Protein AF-A0A6C0EP85-F1 (afdb_monomer)

Solvent-accessible surface area (backbone atoms only — not comparable to full-atom values): 45108 Å² total; per-residue (Å²): 141,90,82,89,80,59,70,70,48,57,76,91,61,83,88,61,62,72,44,67,35,49,30,36,39,39,31,33,67,83,31,61,68,46,63,58,61,61,74,39,41,25,88,45,32,44,46,35,36,37,41,34,80,17,47,65,62,60,53,50,54,56,43,65,71,42,38,72,52,35,51,36,41,37,42,38,39,61,58,62,75,88,45,61,53,69,29,51,68,65,36,37,45,49,55,87,80,69,53,91,82,62,45,77,45,42,49,50,51,54,47,50,34,67,54,25,60,34,51,34,36,35,44,50,28,42,38,40,63,75,24,73,54,52,45,48,52,52,49,51,52,28,74,76,68,69,30,44,59,31,33,14,69,49,53,35,39,26,47,62,59,69,15,70,29,48,17,68,67,61,77,42,65,48,53,78,73,42,29,69,71,71,65,53,73,50,80,61,51,48,66,66,74,80,80,67,70,69,45,56,49,62,103,80,68,66,73,31,68,67,50,40,29,44,63,78,88,71,97,82,86,78,89,88,77,97,75,100,79,81,88,64,78,49,67,69,57,55,49,50,44,72,73,63,37,40,46,46,24,44,19,25,14,58,39,36,37,40,36,38,26,31,38,94,81,80,48,44,33,47,39,41,52,71,55,60,94,85,68,46,59,83,24,24,54,78,44,60,72,93,84,70,82,76,94,63,81,70,71,54,79,47,51,64,85,77,45,101,47,47,85,68,71,95,48,55,75,60,43,52,36,17,22,57,48,25,37,36,34,42,26,74,80,32,54,42,32,32,29,2,40,23,43,32,57,21,41,89,53,90,63,48,31,40,39,49,35,78,47,72,61,54,57,59,58,90,70,48,36,49,78,48,69,30,30,19,48,42,23,35,39,36,36,23,36,29,93,88,67,56,58,50,46,32,17,24,4,52,26,49,28,4,35,36,15,55,65,49,8,69,57,25,52,73,67,76,51,66,35,57,40,34,38,58,37,50,60,83,74,51,64,88,71,43,41,70,75,48,70,33,30,15,32,33,92,48,94,60,31,22,21,30,39,33,41,27,34,36,87,88,69,51,48,48,44,32,23,19,3,36,12,76,38,4,32,45,18,54,74,52,64,50,56,32,32,49,50,37,73,28,65,70,64,88,99,58,38,69,64,50,67,27,27,15,28,37,25,29,41,35,36,27,72,87,34,51,43,29,19,17,4,48,35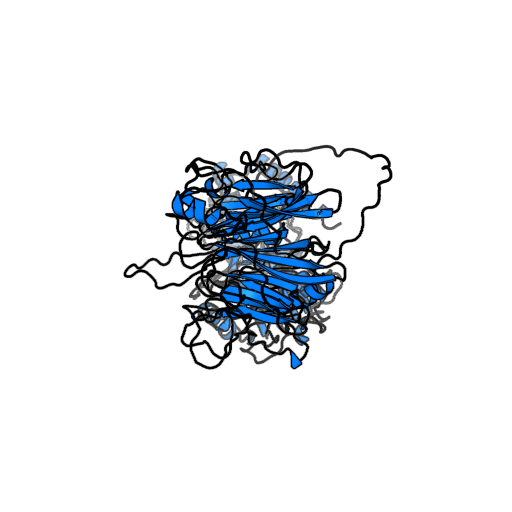,75,44,37,31,40,25,50,95,73,77,54,99,82,32,46,29,28,39,64,37,69,30,69,80,69,59,52,96,74,73,39,32,46,75,46,73,47,24,22,45,49,32,26,41,35,34,25,76,77,34,51,41,33,40,23,39,67,60,94,67,91,72,79,79,95,83,75,58,63,43,77,52,72,50,81,53,61,59,60,38,61,57,33,71,82,52,51,33,24,55,71,77,84,69,89,33,58,58,49,48,41,74,87,88,79,94,77,81,91,82,84,90,82,88,88,84,88,89,83,86,86,84,85,88,89,85,82,86,87,88,90,87,90,82,86,84,80,47,31,28,45,68,75,41,41,30,52,33,74,91,43,79,40,34,54,79,71,60,48,43,93,79,41,28,48,90,88,36,65,31,61,27,68,47,80,45,80,39,86,64,54,60,28,33,32,40,27,55,44,53,82,38,90,58,20,24,63,46,69,44,57,29,35,51,70,25,36,35,55,54,99,91,43,76,39,38,38,53,78,49,49,42,82,42,92,48,19,39,82,37,81,45,88,58,55,46,31,33,37,48,27,35,88,59,67,48,75,46,38,43,44,68,34,44,26,60,38,36,50,48,86,37,76,66,44,48,49,28,63,74,48,80,45,47,88,57,68,70,55,55,53,49,49,50,51,51,51,56,50,56,50,57,59,55,66,65,73,80,114

Foldseek 3Di:
DDDDDDQKDWDPCPPPAAQQAQEEEEAEPPQPPCVLLRVFWDSRYTYIYDYLAYALLRVLVVDVVRYQAHAEYEYFDADPDLDFDRHHPRRGCFDAPADPVTDPNLLSVLLVCQRRVYQEYEYQAAQLVVHPRSVVSLVCSCVSRVHQYFAYRGHDFAVLQVHDCARVSVRDRCDVVTGPDPSNQDPRGHDPDDDDDEAWDDQPPQFEDEAEFEDDDDPDPDDDDDDPADDDDPVVVVCVCVVFKHFRYKYHYHFKIKTWIAGPVLWIKIKMWGPDPPPQCQQLQRQDDPPDDDPGRDIDIDGLQDDPQDPDDPFRFSYKYDAHFKIWTATPQQWIWIWGQVLQLLDPDRRTRNGTYTRPQAAPDPQWGFDDWEYYNSKIKTWTAGPVGAIWIKMFGFQCLLQRQQLCNVVCVVVVDTGSHIHTHDCVVPDPQKGWDDKYKEAAPDRRQIKMKTWIAGPVRAIWIKIFTAFQQQQRQQLDHGGHNHIGTHDDPPPWGFPDKEYAHFKIWTATPLQWIWIFGQCPQLQQQPPDQDPSSGGNHTHTHDDPCVVVVFGWDDWYYHHFKIWTATLQFWIWIAGHDSPPPPDDDGSIDTFDARGSSLSVVQVVRAYADDGDDGYYGDGHDDDDDDDDDDDDDDDDDDDDDDDDDDDDDDDDADDWKWFFFQFWWQWPVGTDTLVPDDQVPTHFPPFGFQAKDKAFDPDQKWKWQAACRQHHVVQVGITTIHQQWWWDHPHDTDGLSSCASVDPRIHMDGDPRGMTIFIDTPAWDWTAISNITTTGTHCPHPRNVVCVVVSNDDDPVVRVVSVVVVVVVVVVVVVVVD

InterPro domains:
  IPR000408 Regulator of chromosome condensation, RCC1 [PF00415] (464-511)
  IPR000408 Regulator of chromosome condensation, RCC1 [PS50012] (334-386)
  IPR000408 Regulator of chromosome condensation, RCC1 [PS50012] (463-514)
  IPR009091 Regulator of chromosome condensation 1/beta-lactamase-inhibitor protein II [G3DSA:2.130.10.30] (153-442)
  IPR009091 Regulator of chromosome condensation 1/beta-lactamase-inhibitor protein II [G3DSA:2.130.10.30] (443-606)
  IPR009091 Regulator of chromosome condensation 1/beta-lactamase-inhibitor protein II [SSF50985] (238-583)
  IPR025592 Domain of unknown function DUF4347 [PF14252] (24-190)
  IPR051553 Ran GTPase-activating [PTHR45982] (320-583)

Secondary structure (DSSP, 8-state):
---S----B----TTPPTT--SEEEEEETTSTTTHHHHHHB-TTEEEEEE-TTS-HHHHHHHHHHH-S--SEEEEE----TTSPPEEGGGEESS-TT--SSPPHHHHHHHHHHHHHT--EEEEE-TTGGGSHHHHHHHHHHHHHH--EEE--SS--S-GGGT--SEETTTTEE-HHHHBSS-GGG-TT-S---SS-------TT--------------S-SS-S-------PPPHHHHHHHHHHEEEEEEEE-SSEEEEEEEETTS-EEEEEEES-TTTSGGGTTT---TT---SS---EEEETTT-TTBS--SS-EEEEEE-SSEEEEEETTSPEEEEE-TTTTT-SSSS-EEEEEE---BTBPTTEEEEEEEE-SSEEEEEEEETTS-EEEEEEE--TT-TT-SS-HHHHHHHT--EEEEEE---TTS-TT-EEEEEEEE--SSTT--EEEEEEE-TTS-EEEEEEE--TTSTT-BS--S-EEEEEEEPPPTT--EEEEEE-SSEEEEEETTS-EEEEEE-TTSTT--S---TTSEEEEEEEPP-SSGGGT--EEEEEE-SSEEEEEETTS-EEEEE--SSS--SSS-SSEEPP-S-SHHHHHHHHHT-----SSS--------PPP--------------PPPP----------PPPP-EETTPEEEETTEEEEGGG--TTT-EETTEEEEEEEEEE---SEEEEE-TTSSBTTBSSS-EEE-TT-EEEETTEEEETTTTTTSSTTEEEEE----EEEEEEESS--EEEETTEEEEPBPTTSHHHHHHHHTTT---HHHHHHHHHHHHHHHHHHTTT--

Radius of gyration: 35.38 Å; Cα contacts (8 Å, |Δi|>4): 1883; chains: 1; bounding box: 81×69×108 Å

pLDDT: mean 70.46, std 23.24, range [20.88, 97.44]

Mean predicted aligned error: 21.14 Å

Sequence (822 aa):
MATSGFTLIYPNITGKEKNSFENILLIDSSVPNYQTFVDSVNDKTLPIVYSSSSTKNDLFFLLINNFTIIKRIAFCFVSEGSTPNVFLNNRPFFINNESIPYSENLKFILNIILRFKVTNIDYLECDSLNYSNWVNYYNILAKSTGVKIGASNNKTGNVKYGGDWVMESTDENIEPIYFTKSIETYSNLLDLANGSMVIATTDKGDVVFVEGLAELFSPNFLGGGNTTEYSNFDSVAINDMYRNKTPIYVSCSDEFSIILSKDTNDKYYLYGSGANKLNSDSYGVLGIDDTIVPYSNTFISGDISNNDLISSPSSKPLYVCTGKKFCVILADDGTIYGWGNSQALGNRGSTPIYKIAPVDTTGIAPGYKPIALSCGYNNMIVLAQNASGNRKIYGIGNNYNGQQGNNLGNYYQTVGSINTTFTEMVLSSMDASYVPIYVASGTSGYLGYDFTVIIAQGPTGDKQLYGVGSNIYGQLGNSTSGSSYTLTKIPLPVSKTPFSVSCGQNFTVVLMDDGTIYGTGYANYKSLGISTIPPSGNLSVLTPMVTTNVAQGILPIAITCAKTHTLVLYNNGHVYGTGNNDAELPGETDILKKMDIPDDSYVSKLMDANMYATISGSKLVGVYPGVQPTIVQVPTLPTPPSPPTPPILPTAPTTIITQPSCFPEKTPIMCDQGIIDIDKIDSDIHTINNKPILAVTKSIYELSNLVCIEKDALYKNVPSKNTLMTFEHKVFYKGEMLDAIELVGLNDKIYVKKSKVKFIYNVLLENYSKMVVNNLIVDTLHPESKIAKYYKKNGYKLDKDYQESMLKMARTYYKSVNKITK

Organism: NCBI:txid1070528

Nearest PDB structures (foldseek):
  4d9s-assembly1_A  TM=8.288E-01  e=7.904E-19  Arabidopsis thaliana
  6xzl-assembly1_A  TM=8.230E-01  e=1.543E-18  Arabidopsis thaliana
  8gqe-assembly1_B  TM=8.304E-01  e=6.955E-18  Arabidopsis thaliana
  6xzn-assembly1_A  TM=8.276E-01  e=7.353E-18  Arabidopsis thaliana
  7q40-assembly1_A  TM=8.265E-01  e=1.389E-15  Homo sapiens

Structure (mmCIF, N/CA/C/O backbone):
data_AF-A0A6C0EP85-F1
#
_entry.id   AF-A0A6C0EP85-F1
#
loop_
_atom_site.group_PDB
_atom_site.id
_atom_site.type_symbol
_atom_site.label_atom_id
_atom_site.label_alt_id
_atom_site.label_comp_id
_atom_site.label_asym_id
_atom_site.label_entity_id
_atom_site.label_seq_id
_atom_site.pdbx_PDB_ins_code
_atom_site.Cartn_x
_atom_site.Cartn_y
_atom_site.Cartn_z
_atom_site.occupancy
_atom_site.B_iso_or_equiv
_atom_site.auth_seq_id
_atom_site.auth_comp_id
_atom_site.auth_asym_id
_atom_site.auth_atom_id
_atom_site.pdbx_PDB_model_num
ATOM 1 N N . MET A 1 1 ? -12.197 24.983 12.763 1.00 25.36 1 MET A N 1
ATOM 2 C CA . MET A 1 1 ? -12.932 24.735 14.026 1.00 25.36 1 MET A CA 1
ATOM 3 C C . MET A 1 1 ? -12.136 23.720 14.829 1.00 25.36 1 MET A C 1
ATOM 5 O O . MET A 1 1 ? -11.749 22.750 14.200 1.00 25.36 1 MET A O 1
ATOM 9 N N . ALA A 1 2 ? -11.879 23.946 16.127 1.00 25.55 2 ALA A N 1
ATOM 10 C CA . ALA A 1 2 ? -11.616 22.932 17.174 1.00 25.55 2 ALA A CA 1
ATOM 11 C C . ALA A 1 2 ? -10.858 23.544 18.369 1.00 25.55 2 ALA A C 1
ATOM 13 O O . ALA A 1 2 ? -9.776 24.092 18.185 1.00 25.55 2 ALA A O 1
ATOM 14 N N . THR A 1 3 ? -11.368 23.342 19.587 1.00 25.06 3 THR A N 1
ATOM 15 C CA . THR A 1 3 ? -10.554 23.204 20.809 1.00 25.06 3 THR A CA 1
ATOM 16 C C . THR A 1 3 ? -11.251 22.248 21.785 1.00 25.06 3 THR A C 1
ATOM 18 O O . THR A 1 3 ? -12.307 22.561 22.322 1.00 25.06 3 THR A O 1
ATOM 21 N N . SER A 1 4 ? -10.627 21.082 21.990 1.00 33.78 4 SER A N 1
ATOM 22 C CA . SER A 1 4 ? -10.711 20.170 23.152 1.00 33.78 4 SER A CA 1
ATOM 23 C C . SER A 1 4 ? -12.061 19.937 23.863 1.00 33.78 4 SER A C 1
ATOM 25 O O . SER A 1 4 ? -12.480 20.746 24.693 1.00 33.78 4 SER A O 1
ATOM 27 N N . GLY A 1 5 ? -12.618 18.732 23.685 1.00 34.16 5 GLY A N 1
ATOM 28 C CA . GLY A 1 5 ? -13.667 18.154 24.539 1.00 34.16 5 GLY A CA 1
ATOM 29 C C . GLY A 1 5 ? -14.706 17.371 23.737 1.00 34.16 5 GLY A C 1
ATOM 30 O O . GLY A 1 5 ? -15.761 17.915 23.426 1.00 34.16 5 GLY A O 1
ATOM 31 N N . PHE A 1 6 ? -14.416 16.115 23.373 1.00 43.38 6 PHE A N 1
ATOM 32 C CA . PHE A 1 6 ? -15.341 15.300 22.577 1.00 43.38 6 PHE A CA 1
ATOM 33 C C . PHE A 1 6 ? -16.490 14.734 23.426 1.00 43.38 6 PHE A C 1
ATOM 35 O O . PHE A 1 6 ? -16.401 13.648 24.007 1.00 43.38 6 PHE A O 1
ATOM 42 N N . THR A 1 7 ? -17.596 15.479 23.440 1.00 69.81 7 THR A N 1
ATOM 43 C CA . THR A 1 7 ? -18.938 14.964 23.743 1.00 69.81 7 THR A CA 1
ATOM 44 C C . THR A 1 7 ? -19.245 13.754 22.857 1.00 69.81 7 THR A C 1
ATOM 46 O O . THR A 1 7 ? -18.857 13.738 21.689 1.00 69.81 7 THR A O 1
ATOM 49 N N . LEU A 1 8 ? -19.978 12.769 23.386 1.00 84.00 8 LEU A N 1
ATOM 50 C CA . LEU A 1 8 ? -20.530 11.673 22.582 1.00 84.00 8 LEU A CA 1
ATOM 51 C C . LEU A 1 8 ? -21.348 12.220 21.405 1.00 84.00 8 LEU A C 1
ATOM 53 O O . LEU A 1 8 ? -22.167 13.122 21.596 1.00 84.00 8 LEU A O 1
ATOM 57 N N . ILE A 1 9 ? -21.165 11.645 20.218 1.00 89.81 9 ILE A N 1
ATOM 58 C CA . ILE A 1 9 ? -21.900 12.028 19.008 1.00 89.81 9 ILE A CA 1
ATOM 59 C C . ILE A 1 9 ? -22.955 10.955 18.736 1.00 89.81 9 ILE A C 1
ATOM 61 O O . ILE A 1 9 ? -22.636 9.785 18.560 1.00 89.81 9 ILE A O 1
ATOM 65 N N . TYR A 1 10 ? -24.221 11.351 18.730 1.00 91.31 10 TYR A N 1
ATOM 66 C CA . TYR A 1 10 ? -25.376 10.482 18.505 1.00 91.31 10 TYR A CA 1
ATOM 67 C C . TYR A 1 10 ? -26.504 11.310 17.863 1.00 91.31 10 TYR A C 1
ATOM 69 O O . TYR A 1 10 ? -26.512 12.539 18.010 1.00 91.31 10 TYR A O 1
ATOM 77 N N . PRO A 1 11 ? -27.448 10.691 17.130 1.00 85.88 11 PRO A N 1
ATOM 78 C CA . PRO A 1 11 ? -28.537 11.418 16.481 1.00 85.88 11 PRO A CA 1
ATOM 79 C C . PRO A 1 11 ? -29.429 12.150 17.493 1.00 85.88 11 PRO A C 1
ATOM 81 O O . PRO A 1 11 ? -29.532 11.772 18.662 1.00 85.88 11 PRO A O 1
ATOM 84 N N . ASN A 1 12 ? -30.126 13.199 17.046 1.00 83.12 12 ASN A N 1
ATOM 85 C CA . ASN A 1 12 ? -31.038 13.942 17.914 1.00 83.12 12 ASN A CA 1
ATOM 86 C C . ASN A 1 12 ? -32.273 13.095 18.276 1.00 83.12 12 ASN A C 1
ATOM 88 O O . ASN A 1 12 ? -33.225 12.990 17.505 1.00 83.12 12 ASN A O 1
ATOM 92 N N . ILE A 1 13 ? -32.261 12.537 19.485 1.00 83.25 13 ILE A N 1
ATOM 93 C CA . ILE A 1 13 ? -33.336 11.718 20.066 1.00 83.25 13 ILE A CA 1
ATOM 94 C C . ILE A 1 13 ? -34.341 12.528 20.911 1.00 83.25 13 ILE A C 1
ATOM 96 O O . ILE A 1 13 ? -35.157 11.956 21.633 1.00 83.25 13 ILE A O 1
ATOM 100 N N . THR A 1 14 ? -34.316 13.865 20.842 1.00 76.62 14 THR A N 1
ATOM 101 C CA . THR A 1 14 ? -35.234 14.721 21.615 1.00 76.62 14 THR A CA 1
ATOM 102 C C . THR A 1 14 ? -36.693 14.431 21.256 1.00 76.62 14 THR A C 1
ATOM 104 O O . THR A 1 14 ? -37.098 14.576 20.106 1.00 76.62 14 THR A O 1
ATOM 107 N N . GLY A 1 15 ? -37.499 14.054 22.253 1.00 71.31 15 GLY A N 1
ATOM 108 C CA . GLY A 1 15 ? -38.920 13.733 22.070 1.00 71.31 15 GLY A CA 1
ATOM 109 C C . GLY A 1 15 ? -39.212 12.284 21.662 1.00 71.31 15 GLY A C 1
ATOM 110 O O . GLY A 1 15 ? -40.381 11.932 21.533 1.00 71.31 15 GLY A O 1
ATOM 111 N N . LYS A 1 16 ? -38.193 11.429 21.501 1.00 76.75 16 LYS A N 1
ATOM 112 C CA . LYS A 1 16 ? -38.385 9.975 21.402 1.00 76.75 16 LYS A CA 1
ATOM 113 C C . LYS A 1 16 ? -38.795 9.394 22.762 1.00 76.75 16 LYS A C 1
ATOM 115 O O . LYS A 1 16 ? -38.355 9.866 23.810 1.00 76.75 16 LYS A O 1
ATOM 120 N N . GLU A 1 17 ? -39.618 8.348 22.744 1.00 82.00 17 GLU A N 1
ATOM 121 C CA . GLU A 1 17 ? -39.976 7.607 23.957 1.00 82.00 17 GLU A CA 1
ATOM 122 C C . GLU A 1 17 ? -38.816 6.739 24.470 1.00 82.00 17 GLU A C 1
ATOM 124 O O . GLU A 1 17 ? -37.861 6.423 23.753 1.00 82.00 17 GLU A O 1
ATOM 129 N N . LYS A 1 18 ? -38.904 6.341 25.741 1.00 82.94 18 LYS A N 1
ATOM 130 C CA . LYS A 1 18 ? -37.888 5.523 26.405 1.00 82.94 18 LYS A CA 1
ATOM 131 C C . LYS A 1 18 ? -37.931 4.078 25.892 1.00 82.94 18 LYS A C 1
ATOM 133 O O . LYS A 1 18 ? -38.996 3.471 25.869 1.00 82.94 18 LYS A O 1
ATOM 138 N N . ASN A 1 19 ? -36.770 3.511 25.559 1.00 84.50 19 ASN A N 1
ATOM 139 C CA . ASN A 1 19 ? -36.604 2.252 24.813 1.00 84.50 19 ASN A CA 1
ATOM 140 C C . ASN A 1 19 ? -37.157 2.305 23.373 1.00 84.50 19 ASN A C 1
ATOM 142 O O . ASN A 1 19 ? -37.608 1.296 22.841 1.00 84.50 19 ASN A O 1
ATOM 146 N N . SER A 1 20 ? -37.109 3.473 22.724 1.00 85.06 20 SER A N 1
ATOM 147 C CA . SER A 1 20 ? -37.407 3.612 21.286 1.00 85.06 20 SER A CA 1
ATOM 148 C C . SER A 1 20 ? -36.400 2.907 20.363 1.00 85.06 20 SER A C 1
ATOM 150 O O . SER A 1 20 ? -36.667 2.784 19.172 1.00 85.06 20 SER A O 1
ATOM 152 N N . PHE A 1 21 ? -35.284 2.425 20.915 1.00 92.12 21 PHE A N 1
ATOM 153 C CA . PHE A 1 21 ? -34.298 1.562 20.267 1.00 92.12 21 PHE A CA 1
ATOM 154 C C . PHE A 1 21 ? -34.152 0.273 21.096 1.00 92.12 21 PHE A C 1
ATOM 156 O O . PHE A 1 21 ? -34.222 0.321 22.327 1.00 92.12 21 PHE A O 1
ATOM 163 N N . GLU A 1 22 ? -33.941 -0.872 20.442 1.00 93.62 22 GLU A N 1
ATOM 164 C CA . GLU A 1 22 ? -33.653 -2.161 21.101 1.00 93.62 22 GLU A CA 1
ATOM 165 C C . GLU A 1 22 ? -32.146 -2.344 21.351 1.00 93.62 22 GLU A C 1
ATOM 167 O O . GLU A 1 22 ? -31.746 -2.920 22.368 1.00 93.62 22 GLU A O 1
ATOM 172 N N . ASN A 1 23 ? -31.324 -1.852 20.421 1.00 96.38 23 ASN A N 1
ATOM 173 C CA . ASN A 1 23 ? -29.892 -2.113 20.333 1.00 96.38 23 ASN A CA 1
ATOM 174 C C . ASN A 1 23 ? -29.080 -0.812 20.415 1.00 96.38 23 ASN A C 1
ATOM 176 O O . ASN A 1 23 ? -29.574 0.273 20.096 1.00 96.38 23 ASN A O 1
ATOM 180 N N . ILE A 1 24 ? -27.805 -0.932 20.777 1.00 96.94 24 ILE A N 1
ATOM 181 C CA . ILE A 1 24 ? -26.834 0.166 20.761 1.00 96.94 24 ILE A CA 1
ATOM 182 C C . ILE A 1 24 ? -25.591 -0.269 19.994 1.00 96.94 24 ILE A C 1
ATOM 184 O O . ILE A 1 24 ? -25.107 -1.382 20.184 1.00 96.94 24 ILE A O 1
ATOM 188 N N . LEU A 1 25 ? -25.062 0.630 19.170 1.00 96.25 25 LEU A N 1
ATOM 189 C CA . LEU A 1 25 ? -23.788 0.469 18.479 1.00 96.25 25 LEU A CA 1
ATOM 190 C C . LEU A 1 25 ? -22.828 1.560 18.974 1.00 96.25 25 LEU A C 1
ATOM 192 O O . LEU A 1 25 ? -22.975 2.732 18.625 1.00 96.25 25 LEU A O 1
ATOM 196 N N . LEU A 1 26 ? -21.885 1.181 19.839 1.00 96.12 26 LEU A N 1
ATOM 197 C CA . LEU A 1 26 ? -20.833 2.055 20.359 1.00 96.12 26 LEU A CA 1
ATOM 198 C C . LEU A 1 26 ? -19.651 2.030 19.392 1.00 96.12 26 LEU A C 1
ATOM 200 O O . LEU A 1 26 ? -19.044 0.979 19.208 1.00 96.12 26 LEU A O 1
ATOM 204 N N . ILE A 1 27 ? -19.322 3.169 18.788 1.00 93.31 27 ILE A N 1
ATOM 205 C CA . ILE A 1 27 ? -18.309 3.261 17.731 1.00 93.31 27 ILE A CA 1
ATOM 206 C C . ILE A 1 27 ? -17.158 4.140 18.213 1.00 93.31 27 ILE A C 1
ATOM 208 O O . ILE A 1 27 ? -17.381 5.280 18.619 1.00 93.31 27 ILE A O 1
ATOM 212 N N . ASP A 1 28 ? -15.928 3.643 18.160 1.00 89.88 28 ASP A N 1
ATOM 213 C CA . ASP A 1 28 ? -14.761 4.469 18.438 1.00 89.88 28 ASP A CA 1
ATOM 214 C C . ASP A 1 28 ? -14.518 5.451 17.284 1.00 89.88 28 ASP A C 1
ATOM 216 O O . ASP A 1 28 ? -14.450 5.070 16.118 1.00 89.88 28 ASP A O 1
ATOM 220 N N . SER A 1 29 ? -14.342 6.728 17.606 1.00 88.38 29 SER A N 1
ATOM 221 C CA . SER A 1 29 ? -13.991 7.797 16.663 1.00 88.38 29 SER A CA 1
ATOM 222 C C . SER A 1 29 ? -12.677 7.567 15.900 1.00 88.38 29 SER A C 1
ATOM 224 O O . SER A 1 29 ? -12.430 8.244 14.902 1.00 88.38 29 SER A O 1
ATOM 226 N N . SER A 1 30 ? -11.829 6.642 16.367 1.00 81.12 30 SER A N 1
ATOM 227 C CA . SER A 1 30 ? -10.623 6.186 15.667 1.00 81.12 30 SER A CA 1
ATOM 228 C C . SER A 1 30 ? -10.902 5.206 14.521 1.00 81.12 30 SER A C 1
ATOM 230 O O . SER A 1 30 ? -10.032 5.043 13.664 1.00 81.12 30 SER A O 1
ATOM 232 N N . VAL A 1 31 ? -12.095 4.597 14.457 1.00 75.69 31 VAL A N 1
ATOM 233 C CA . VAL A 1 31 ? -12.501 3.710 13.357 1.00 75.69 31 VAL A CA 1
ATOM 234 C C . VAL A 1 31 ? -12.531 4.506 12.043 1.00 75.69 31 VAL A C 1
ATOM 236 O O . VAL A 1 31 ? -13.262 5.502 11.946 1.00 75.69 31 VAL A O 1
ATOM 239 N N . PRO A 1 32 ? -11.768 4.092 11.011 1.00 67.19 32 PRO A N 1
ATOM 240 C CA . PRO A 1 32 ? -11.811 4.728 9.701 1.00 67.19 32 PRO A CA 1
ATOM 241 C C . PRO A 1 32 ? -13.241 4.770 9.154 1.00 67.19 32 PRO A C 1
ATOM 243 O O . PRO A 1 32 ? -13.968 3.784 9.210 1.00 67.19 32 PRO A O 1
ATOM 246 N N . ASN A 1 33 ? -13.655 5.923 8.623 1.00 72.69 33 ASN A N 1
ATOM 247 C CA . ASN A 1 33 ? -15.000 6.132 8.077 1.00 72.69 33 ASN A CA 1
ATOM 248 C C . ASN A 1 33 ? -16.154 5.767 9.042 1.00 72.69 33 ASN A C 1
ATOM 250 O O . ASN A 1 33 ? -17.223 5.378 8.577 1.00 72.69 33 ASN A O 1
ATOM 254 N N . TYR A 1 34 ? -15.998 5.932 10.367 1.00 80.88 34 TYR A N 1
ATOM 255 C CA . TYR A 1 34 ? -17.031 5.575 11.360 1.00 80.88 34 TYR A CA 1
ATOM 256 C C . TYR A 1 34 ? -18.445 6.104 11.043 1.00 80.88 34 TYR A C 1
ATOM 258 O O . TYR A 1 34 ? -19.436 5.482 11.424 1.00 80.88 34 TYR A O 1
ATOM 266 N N . GLN A 1 35 ? -18.560 7.232 10.330 1.00 83.31 35 GLN A N 1
ATOM 267 C CA . GLN A 1 35 ? -19.838 7.801 9.895 1.00 83.31 35 GLN A CA 1
ATOM 268 C C . GLN A 1 35 ? -20.669 6.802 9.068 1.00 83.31 35 GLN A C 1
ATOM 270 O O . GLN A 1 35 ? -21.885 6.772 9.190 1.00 83.31 35 GLN A O 1
ATOM 275 N N . THR A 1 36 ? -20.027 5.907 8.315 1.00 80.31 36 THR A N 1
ATOM 276 C CA . THR A 1 36 ? -20.693 4.819 7.591 1.00 80.31 36 THR A CA 1
ATOM 277 C C . THR A 1 36 ? -21.486 3.892 8.511 1.00 80.31 36 THR A C 1
ATOM 279 O O . THR A 1 36 ? -22.608 3.518 8.174 1.00 80.31 36 THR A O 1
ATOM 282 N N . PHE A 1 37 ? -20.952 3.539 9.684 1.00 84.00 37 PHE A N 1
ATOM 283 C CA . PHE A 1 37 ? -21.700 2.767 10.680 1.00 84.00 37 PHE A CA 1
ATOM 284 C C . PHE A 1 37 ? -22.894 3.562 11.211 1.00 84.00 37 PHE A C 1
ATOM 286 O O . PHE A 1 37 ? -23.972 3.003 11.372 1.00 84.00 37 PHE A O 1
ATOM 293 N N . VAL A 1 38 ? -22.713 4.866 11.455 1.00 89.19 38 VAL A N 1
ATOM 294 C CA . VAL A 1 38 ? -23.777 5.768 11.930 1.00 89.19 38 VAL A CA 1
ATOM 295 C C . VAL A 1 38 ? -24.911 5.892 10.907 1.00 89.19 38 VAL A C 1
ATOM 297 O O . VAL A 1 38 ? -26.071 5.927 11.304 1.00 89.19 38 VAL A O 1
ATOM 300 N N . ASP A 1 39 ? -24.592 5.925 9.613 1.00 87.19 39 ASP A N 1
ATOM 301 C CA . ASP A 1 39 ? -25.563 6.127 8.530 1.00 87.19 39 ASP A CA 1
ATOM 302 C C . ASP A 1 39 ? -26.289 4.834 8.108 1.00 87.19 39 ASP A C 1
ATOM 304 O O . ASP A 1 39 ? -27.361 4.898 7.507 1.00 87.19 39 ASP A O 1
ATOM 308 N N . SER A 1 40 ? -25.724 3.658 8.412 1.00 87.38 40 SER A N 1
ATOM 309 C CA . SER A 1 40 ? -26.242 2.345 7.979 1.00 87.38 40 SER A CA 1
ATOM 310 C C . SER A 1 40 ? -27.051 1.587 9.037 1.00 87.38 40 SER A C 1
ATOM 312 O O . SER A 1 40 ? -27.644 0.549 8.718 1.00 87.38 40 SER A O 1
ATOM 314 N N . VAL A 1 41 ? -27.107 2.080 10.283 1.00 91.56 41 VAL A N 1
ATOM 315 C CA . VAL A 1 41 ? -27.911 1.464 11.354 1.00 91.56 41 VAL A CA 1
ATOM 316 C C . VAL A 1 41 ? -29.379 1.297 10.961 1.00 91.56 41 VAL A C 1
ATOM 318 O O . VAL A 1 41 ? -29.967 2.135 10.276 1.00 91.56 41 VAL A O 1
ATOM 321 N N . ASN A 1 42 ? -30.003 0.231 11.455 1.00 91.62 42 ASN A N 1
ATOM 322 C CA . ASN A 1 42 ? -31.452 0.084 11.397 1.00 91.62 42 ASN A CA 1
ATOM 323 C C . ASN A 1 42 ? -32.173 0.962 12.430 1.00 91.62 42 ASN A C 1
ATOM 325 O O . ASN A 1 42 ? -31.598 1.455 13.399 1.00 91.62 42 ASN A O 1
ATOM 329 N N . ASP A 1 43 ? -33.478 1.128 12.224 1.00 91.38 43 ASP A N 1
ATOM 330 C CA . ASP A 1 43 ? -34.385 1.927 13.053 1.00 91.38 43 ASP A CA 1
ATOM 331 C C . ASP A 1 43 ? -34.447 1.483 14.526 1.00 91.38 43 ASP A C 1
ATOM 333 O O . ASP A 1 43 ? -34.853 2.260 15.393 1.00 91.38 43 ASP A O 1
ATOM 337 N N . LYS A 1 44 ? -34.007 0.254 14.817 1.00 93.62 44 LYS A N 1
ATOM 338 C CA . LYS A 1 44 ? -33.921 -0.337 16.157 1.00 93.62 44 LYS A CA 1
ATOM 339 C C . LYS A 1 44 ? -32.587 -0.106 16.863 1.00 93.62 44 LYS A C 1
ATOM 341 O O . LYS A 1 44 ? -32.484 -0.449 18.043 1.00 93.62 44 LYS A O 1
ATOM 346 N N . THR A 1 45 ? -31.588 0.453 16.186 1.00 95.31 45 THR A N 1
ATOM 347 C CA . THR A 1 45 ? -30.221 0.595 16.698 1.00 95.31 45 THR A CA 1
ATOM 348 C C . THR A 1 45 ? -29.864 2.064 16.897 1.00 95.31 45 THR A C 1
ATOM 350 O O . THR A 1 45 ? -29.982 2.872 15.982 1.00 95.31 45 THR A O 1
ATOM 353 N N . LEU A 1 46 ? -29.403 2.420 18.100 1.00 95.88 46 LEU A N 1
ATOM 354 C CA . LEU A 1 46 ? -28.867 3.750 18.391 1.00 95.88 46 LEU A CA 1
ATOM 355 C C . LEU A 1 46 ? -27.337 3.759 18.196 1.00 95.88 46 LEU A C 1
ATOM 357 O O . LEU A 1 46 ? -26.635 3.152 19.012 1.00 95.88 46 LEU A O 1
ATOM 361 N N . PRO A 1 47 ? -26.796 4.448 17.174 1.00 96.06 47 PRO A N 1
ATOM 362 C CA . PRO A 1 47 ? -25.363 4.651 17.031 1.00 96.06 47 PRO A CA 1
ATOM 363 C C . PRO A 1 47 ? -24.894 5.747 17.991 1.00 96.06 47 PRO A C 1
ATOM 365 O O . PRO A 1 47 ? -25.516 6.808 18.106 1.00 96.06 47 PRO A O 1
ATOM 368 N N . ILE A 1 48 ? -23.784 5.494 18.679 1.00 96.06 48 ILE A N 1
ATOM 369 C CA . ILE A 1 48 ? -23.137 6.445 19.583 1.00 96.06 48 ILE A CA 1
ATOM 370 C C . ILE A 1 48 ? -21.635 6.390 19.311 1.00 96.06 48 ILE A C 1
ATOM 372 O O . ILE A 1 48 ? -20.971 5.409 19.647 1.00 96.06 48 ILE A O 1
ATOM 376 N N . VAL A 1 49 ? -21.091 7.455 18.732 1.00 94.81 49 VAL A N 1
ATOM 377 C CA . VAL A 1 49 ? -19.649 7.605 18.538 1.00 94.81 49 VAL A CA 1
ATOM 378 C C . VAL A 1 49 ? -19.034 8.177 19.813 1.00 94.81 49 VAL A C 1
ATOM 380 O O . VAL A 1 49 ? -19.495 9.197 20.340 1.00 94.81 49 VAL A O 1
ATOM 383 N N . TYR A 1 50 ? -17.988 7.523 20.307 1.00 92.38 50 TYR A N 1
ATOM 384 C CA . TYR A 1 50 ? -17.208 7.941 21.467 1.00 92.38 50 TYR A CA 1
ATOM 385 C C . TYR A 1 50 ? -15.735 8.132 21.085 1.00 92.38 50 TYR A C 1
ATOM 387 O O . TYR A 1 50 ? -15.287 7.695 20.033 1.00 92.38 50 TYR A O 1
ATOM 395 N N . SER A 1 51 ? -14.963 8.778 21.952 1.00 88.81 51 SER A N 1
ATOM 396 C CA . SER A 1 51 ? -13.496 8.781 21.884 1.00 88.81 51 SER A CA 1
ATOM 397 C C . SER A 1 51 ? -12.924 8.317 23.219 1.00 88.81 51 SER A C 1
ATOM 399 O O . SER A 1 51 ? -13.628 8.366 24.232 1.00 88.81 51 SER A O 1
ATOM 401 N N . SER A 1 52 ? -11.635 7.981 23.277 1.00 82.62 52 SER A N 1
ATOM 402 C CA . SER A 1 52 ? -10.942 7.752 24.555 1.00 82.62 52 SER A CA 1
ATOM 403 C C . SER A 1 52 ? -11.104 8.922 25.543 1.00 82.62 52 SER A C 1
ATOM 405 O O . SER A 1 52 ? -11.127 8.718 26.755 1.00 82.62 52 SER A O 1
ATOM 407 N N . SER A 1 53 ? -11.285 10.154 25.048 1.00 83.19 53 SER A N 1
ATOM 408 C CA . SER A 1 53 ? -11.516 11.349 25.874 1.00 83.19 53 SER A CA 1
ATOM 409 C C . SER A 1 53 ? -12.956 11.523 26.384 1.00 83.19 53 SER A C 1
ATOM 411 O O . SER A 1 53 ? -13.184 12.342 27.276 1.00 83.19 53 SER A O 1
ATOM 413 N N . SER A 1 54 ? -13.922 10.772 25.849 1.00 86.06 54 SER A N 1
ATOM 414 C CA . SER A 1 54 ? -15.324 10.804 26.284 1.00 86.06 54 SER A CA 1
ATOM 415 C C . SER A 1 54 ? -15.487 10.095 27.636 1.00 86.06 54 SER A C 1
ATOM 417 O O . SER A 1 54 ? -14.714 9.190 27.966 1.00 86.06 54 SER A O 1
ATOM 419 N N . THR A 1 55 ? -16.470 10.499 28.454 1.00 85.00 55 THR A N 1
ATOM 420 C CA . THR A 1 55 ? -16.545 10.015 29.844 1.00 85.00 55 THR A CA 1
ATOM 421 C C . THR A 1 55 ? -17.558 8.891 30.070 1.00 85.00 55 THR A C 1
ATOM 423 O O . THR A 1 55 ? -18.623 8.844 29.449 1.00 85.00 55 THR A O 1
ATOM 426 N N . LYS A 1 56 ? -17.261 8.021 31.050 1.00 84.06 56 LYS A N 1
ATOM 427 C CA . LYS A 1 56 ? -18.215 7.044 31.616 1.00 84.06 56 LYS A CA 1
ATOM 428 C C . LYS A 1 56 ? -19.539 7.707 32.010 1.00 84.06 56 LYS A C 1
ATOM 430 O O . LYS A 1 56 ? -20.608 7.154 31.760 1.00 84.06 56 LYS A O 1
ATOM 435 N N . ASN A 1 57 ? -19.460 8.909 32.587 1.00 78.94 57 ASN A N 1
ATOM 436 C CA . ASN A 1 57 ? -20.618 9.675 33.034 1.00 78.94 57 ASN A CA 1
ATOM 437 C C . ASN A 1 57 ? -21.506 10.069 31.849 1.00 78.94 57 ASN A C 1
ATOM 439 O O . ASN A 1 57 ? -22.702 9.796 31.894 1.00 78.94 57 ASN A O 1
ATOM 443 N N . ASP A 1 58 ? -20.945 10.642 30.780 1.00 81.00 58 ASP A N 1
ATOM 444 C CA . ASP A 1 58 ? -21.715 11.075 29.603 1.00 81.00 58 ASP A CA 1
ATOM 445 C C . ASP A 1 58 ? -22.492 9.914 28.972 1.00 81.00 58 ASP A C 1
ATOM 447 O O . ASP A 1 58 ? -23.689 10.046 28.695 1.00 81.00 58 ASP A O 1
ATOM 451 N N . LEU A 1 59 ? -21.840 8.753 28.814 1.00 87.75 59 LEU A N 1
ATOM 452 C CA . LEU A 1 59 ? -22.498 7.560 28.281 1.00 87.75 59 LEU A CA 1
ATOM 453 C C . LEU A 1 59 ? -23.587 7.081 29.236 1.00 87.75 59 LEU A C 1
ATOM 455 O O . LEU A 1 59 ? -24.724 6.871 28.826 1.00 87.75 59 LEU A O 1
ATOM 459 N N . PHE A 1 60 ? -23.283 6.975 30.526 1.00 84.06 60 PHE A N 1
ATOM 460 C CA . PHE A 1 60 ? -24.261 6.543 31.514 1.00 84.06 60 PHE A CA 1
ATOM 461 C C . PHE A 1 60 ? -25.491 7.467 31.573 1.00 84.06 60 PHE A C 1
ATOM 463 O O . PHE A 1 60 ? -26.617 6.971 31.618 1.00 84.06 60 PHE A O 1
ATOM 470 N N . PHE A 1 61 ? -25.312 8.793 31.496 1.00 79.94 61 PHE A N 1
ATOM 471 C CA . PHE A 1 61 ? -26.413 9.763 3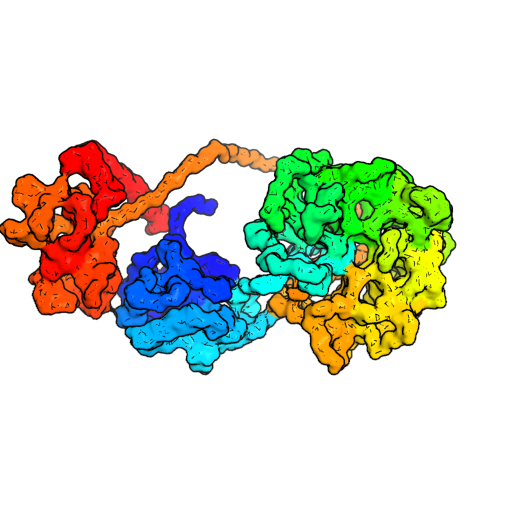1.425 1.00 79.94 61 PHE A CA 1
ATOM 472 C C . PHE A 1 61 ? -27.268 9.588 30.172 1.00 79.94 61 PHE A C 1
ATOM 474 O O . PHE A 1 61 ? -28.498 9.640 30.264 1.00 79.94 61 PHE A O 1
ATOM 481 N N . LEU A 1 62 ? -26.649 9.368 29.013 1.00 85.38 62 LEU A N 1
ATOM 482 C CA . LEU A 1 62 ? -27.367 9.073 27.777 1.00 85.38 62 LEU A CA 1
ATOM 483 C C . LEU A 1 62 ? -28.216 7.800 27.932 1.00 85.38 62 LEU A C 1
ATOM 485 O O . LEU A 1 62 ? -29.407 7.809 27.606 1.00 85.38 62 LEU A O 1
ATOM 489 N N . LEU A 1 63 ? -27.645 6.745 28.518 1.00 87.00 63 LEU A N 1
ATOM 490 C CA . LEU A 1 63 ? -28.319 5.461 28.705 1.00 87.00 63 LEU A CA 1
ATOM 491 C C . LEU A 1 63 ? -29.477 5.529 29.715 1.00 87.00 63 LEU A C 1
ATOM 493 O O . LEU A 1 63 ? -30.594 5.144 29.376 1.00 87.00 63 LEU A O 1
ATOM 497 N N . ILE A 1 64 ? -29.285 6.068 30.928 1.00 82.94 64 ILE A N 1
ATOM 498 C CA . ILE A 1 64 ? -30.354 6.085 31.954 1.00 82.94 64 ILE A CA 1
ATOM 499 C C . ILE A 1 64 ? -31.568 6.925 31.559 1.00 82.94 64 ILE A C 1
ATOM 501 O O . ILE A 1 64 ? -32.674 6.654 32.033 1.00 82.94 64 ILE A O 1
ATOM 505 N N . ASN A 1 65 ? -31.379 7.954 30.729 1.00 81.56 65 ASN A N 1
ATOM 506 C CA . ASN A 1 65 ? -32.471 8.808 30.276 1.00 81.56 65 ASN A CA 1
ATOM 507 C C . ASN A 1 65 ? -33.312 8.099 29.207 1.00 81.56 65 ASN A C 1
ATOM 509 O O . ASN A 1 65 ? -34.539 8.158 29.272 1.00 81.56 65 ASN A O 1
ATOM 513 N N . ASN A 1 66 ? -32.671 7.356 28.300 1.00 84.12 66 ASN A N 1
ATOM 514 C CA . ASN A 1 66 ? -33.312 6.804 27.103 1.00 84.12 66 ASN A CA 1
ATOM 515 C C . ASN A 1 66 ? -33.629 5.302 27.178 1.00 84.12 66 ASN A C 1
ATOM 517 O O . ASN A 1 66 ? -34.457 4.836 26.402 1.00 84.12 66 ASN A O 1
ATOM 521 N N . PHE A 1 67 ? -33.076 4.562 28.144 1.00 86.50 67 PHE A N 1
ATOM 522 C CA . PHE A 1 67 ? -33.274 3.116 28.284 1.00 86.50 67 PHE A CA 1
ATOM 523 C C . PHE A 1 67 ? -33.631 2.697 29.719 1.00 86.50 67 PHE A C 1
ATOM 525 O O . PHE A 1 67 ? -33.207 3.290 30.714 1.00 86.50 67 PHE A O 1
ATOM 532 N N . THR A 1 68 ? -34.453 1.658 29.832 1.00 83.38 68 THR A N 1
ATOM 533 C CA . THR A 1 68 ? -34.652 0.833 31.038 1.00 83.38 68 THR A CA 1
ATOM 534 C C . THR A 1 68 ? -34.215 -0.608 30.809 1.00 83.38 68 THR A C 1
ATOM 536 O O . THR A 1 68 ? -33.857 -1.283 31.770 1.00 83.38 68 THR A O 1
ATOM 539 N N . ILE A 1 69 ? -34.266 -1.066 29.555 1.00 88.19 69 ILE A N 1
ATOM 540 C CA . ILE A 1 69 ? -33.731 -2.341 29.083 1.00 88.19 69 ILE A CA 1
ATOM 541 C C . ILE A 1 69 ? -32.975 -2.050 27.782 1.00 88.19 69 ILE A C 1
ATOM 543 O O . ILE A 1 69 ? -33.441 -1.247 26.978 1.00 88.19 69 ILE A O 1
ATOM 547 N N . ILE A 1 70 ? -31.824 -2.684 27.582 1.00 94.75 70 ILE A N 1
ATOM 548 C CA . ILE A 1 70 ? -31.095 -2.703 26.309 1.00 94.75 70 ILE A CA 1
ATOM 549 C C . ILE A 1 70 ? -30.945 -4.174 25.935 1.00 94.75 70 ILE A C 1
ATOM 551 O O . ILE A 1 70 ? -30.539 -4.970 26.774 1.00 94.75 70 ILE A O 1
ATOM 555 N N . LYS A 1 71 ? -31.288 -4.561 24.707 1.00 95.00 71 LYS A N 1
ATOM 556 C CA . LYS A 1 71 ? -31.222 -5.963 24.271 1.00 95.00 71 LYS A CA 1
ATOM 557 C C . LYS A 1 71 ? -29.799 -6.350 23.871 1.00 95.00 71 LYS A C 1
ATOM 559 O O . LYS A 1 71 ? -29.281 -7.373 24.325 1.00 95.00 71 LYS A O 1
ATOM 564 N N . ARG A 1 72 ? -29.172 -5.506 23.046 1.00 96.94 72 ARG A N 1
ATOM 565 C CA . ARG A 1 72 ? -27.841 -5.730 22.475 1.00 96.94 72 ARG A CA 1
ATOM 566 C C . ARG A 1 72 ? -26.969 -4.482 22.534 1.00 96.94 72 ARG A C 1
ATOM 568 O O . ARG A 1 72 ? -27.471 -3.381 22.306 1.00 96.94 72 ARG A O 1
ATOM 575 N N . ILE A 1 73 ? -25.681 -4.655 22.827 1.00 97.44 73 ILE A N 1
ATOM 576 C CA . ILE A 1 73 ? -24.666 -3.599 22.701 1.00 97.44 73 ILE A CA 1
ATOM 577 C C . ILE A 1 73 ? -23.507 -4.138 21.863 1.00 97.44 73 ILE A C 1
ATOM 579 O O . ILE A 1 73 ? -22.821 -5.060 22.295 1.00 97.44 73 ILE A O 1
ATOM 583 N N . ALA A 1 74 ? -23.264 -3.534 20.705 1.00 95.88 74 ALA A N 1
ATOM 584 C CA . ALA A 1 74 ? -22.052 -3.749 19.927 1.00 95.88 74 ALA A CA 1
ATOM 585 C C . ALA A 1 74 ? -20.986 -2.717 20.312 1.00 95.88 74 ALA A C 1
ATOM 587 O O . ALA A 1 74 ? -21.290 -1.528 20.439 1.00 95.88 74 ALA A O 1
ATOM 588 N N . PHE A 1 75 ? -19.739 -3.163 20.449 1.00 94.19 75 PHE A N 1
ATOM 589 C CA . PHE A 1 75 ? -18.554 -2.313 20.508 1.00 94.19 75 PHE A CA 1
ATOM 590 C C . PHE A 1 75 ? -17.791 -2.445 19.191 1.00 94.19 75 PHE A C 1
ATOM 592 O O . PHE A 1 75 ? -17.346 -3.533 18.844 1.00 94.19 75 PHE A O 1
ATOM 599 N N . CYS A 1 76 ? -17.651 -1.336 18.475 1.00 89.25 76 CYS A N 1
ATOM 600 C CA . CYS A 1 76 ? -16.951 -1.215 17.205 1.00 89.25 76 CYS A CA 1
ATOM 601 C C . CYS A 1 76 ? -15.713 -0.342 17.411 1.00 89.25 76 CYS A C 1
ATOM 603 O O . CYS A 1 76 ? -15.827 0.867 17.613 1.00 89.25 76 CYS A O 1
ATOM 605 N N . PHE A 1 77 ? -14.536 -0.952 17.364 1.00 85.56 77 PHE A N 1
ATOM 606 C CA . PHE A 1 77 ? -13.248 -0.280 17.500 1.00 85.56 77 PHE A CA 1
ATOM 607 C C . PHE A 1 77 ? -12.208 -0.992 16.631 1.00 85.56 77 PHE A C 1
ATOM 609 O O . PHE A 1 77 ? -12.516 -1.934 15.907 1.00 85.56 77 PHE A O 1
ATOM 616 N N . VAL A 1 78 ? -10.981 -0.492 16.656 1.00 71.19 78 VAL A N 1
ATOM 617 C CA . VAL A 1 78 ? -9.885 -0.966 15.814 1.00 71.19 78 VAL A CA 1
ATOM 618 C C . VAL A 1 78 ? -9.019 -1.945 16.607 1.00 71.19 78 VAL A C 1
ATOM 620 O O . VAL A 1 78 ? -8.662 -1.632 17.737 1.00 71.19 78 VAL A O 1
ATOM 623 N N . SER A 1 79 ? -8.671 -3.117 16.066 1.00 67.94 79 SER A N 1
ATOM 624 C CA . SER A 1 79 ? -7.867 -4.085 16.830 1.00 67.94 79 SER A CA 1
ATOM 625 C C . SER A 1 79 ? -6.416 -3.634 17.029 1.00 67.94 79 SER A C 1
ATOM 627 O O . SER A 1 79 ? -5.746 -3.220 16.083 1.00 67.94 79 SER A O 1
ATOM 629 N N . GLU A 1 80 ? -5.906 -3.806 18.251 1.00 62.59 80 GLU A N 1
ATOM 630 C CA . GLU A 1 80 ? -4.474 -3.725 18.591 1.00 62.59 80 GLU A CA 1
ATOM 631 C C . GLU A 1 80 ? -3.916 -5.120 18.968 1.00 62.59 80 GLU A C 1
ATOM 633 O O . GLU A 1 80 ? -2.985 -5.259 19.773 1.00 62.59 80 GLU A O 1
ATOM 638 N N . GLY A 1 81 ? -4.508 -6.181 18.402 1.00 69.88 81 GLY A N 1
ATOM 639 C CA . GLY A 1 81 ? -4.146 -7.576 18.645 1.00 69.88 81 GLY A CA 1
ATOM 640 C C . GLY A 1 81 ? -4.360 -7.984 20.105 1.00 69.88 81 GLY A C 1
ATOM 641 O O . GLY A 1 81 ? -5.418 -7.762 20.692 1.00 69.88 81 GLY A O 1
ATOM 642 N N . SER A 1 82 ? -3.322 -8.530 20.746 1.00 71.38 82 SER A N 1
ATOM 643 C CA . SER A 1 82 ? -3.369 -8.899 22.169 1.00 71.38 82 SER A CA 1
ATOM 644 C C . SER A 1 82 ? -3.354 -7.705 23.138 1.00 71.38 82 SER A C 1
ATOM 646 O O . SER A 1 82 ? -3.108 -7.900 24.329 1.00 71.38 82 SER A O 1
ATOM 648 N N . THR A 1 83 ? -3.547 -6.468 22.677 1.00 74.62 83 THR A N 1
ATOM 649 C CA . THR A 1 83 ? -3.464 -5.263 23.517 1.00 74.62 83 THR A CA 1
ATOM 650 C C . THR A 1 83 ? -4.872 -4.719 23.786 1.00 74.62 83 THR A C 1
ATOM 652 O O . THR A 1 83 ? -5.620 -4.497 22.837 1.00 74.62 83 THR A O 1
ATOM 655 N N . PRO A 1 84 ? -5.288 -4.519 25.053 1.00 79.56 84 PRO A N 1
ATOM 656 C CA . PRO A 1 84 ? -6.632 -4.036 25.349 1.00 79.56 84 PRO A CA 1
ATOM 657 C C . PRO A 1 84 ? -6.793 -2.563 24.954 1.00 79.56 84 PRO A C 1
ATOM 659 O O . PRO A 1 84 ? -6.160 -1.677 25.532 1.00 79.56 84 PRO A O 1
ATOM 662 N N . ASN A 1 85 ? -7.699 -2.322 24.009 1.00 83.31 85 ASN A N 1
ATOM 663 C CA . ASN A 1 85 ? -7.990 -1.011 23.434 1.00 83.31 85 ASN A CA 1
ATOM 664 C C . ASN A 1 85 ? -8.344 0.071 24.470 1.00 83.31 85 ASN A C 1
ATOM 666 O O . ASN A 1 85 ? -9.002 -0.202 25.482 1.00 83.31 85 ASN A O 1
ATOM 670 N N . VAL A 1 86 ? -7.952 1.323 24.194 1.00 85.62 86 VAL A N 1
ATOM 671 C CA . VAL A 1 86 ? -8.257 2.482 25.052 1.00 85.62 86 VAL A CA 1
ATOM 672 C C . VAL A 1 86 ? -9.715 2.909 24.880 1.00 85.62 86 VAL A C 1
ATOM 674 O O . VAL A 1 86 ? -10.124 3.382 23.829 1.00 85.62 86 VAL A O 1
ATOM 677 N N . PHE A 1 87 ? -10.485 2.807 25.958 1.00 91.06 87 PHE A N 1
ATOM 678 C CA . PHE A 1 87 ? -11.896 3.169 26.037 1.00 91.06 87 PHE A CA 1
ATOM 679 C C . PHE A 1 87 ? -12.084 4.485 26.830 1.00 91.06 87 PHE A C 1
ATOM 681 O O . PHE A 1 87 ? -11.149 5.276 27.004 1.00 91.06 87 PHE A O 1
ATOM 688 N N . LEU A 1 88 ? -13.310 4.738 27.304 1.00 88.75 88 LEU A N 1
ATOM 689 C CA . LEU A 1 88 ? -13.717 5.940 28.043 1.00 88.75 88 LEU A CA 1
ATOM 690 C C . LEU A 1 88 ? -12.783 6.283 29.217 1.00 88.75 88 LEU A C 1
ATOM 692 O O . LEU A 1 88 ? -12.138 5.417 29.816 1.00 88.75 88 LEU A O 1
ATOM 696 N N . ASN A 1 89 ? -12.756 7.570 29.577 1.00 83.94 89 ASN A N 1
ATOM 697 C CA . ASN A 1 89 ? -11.858 8.154 30.585 1.00 83.94 89 ASN A CA 1
ATOM 698 C C . ASN A 1 89 ? -10.350 7.950 30.280 1.00 83.94 89 ASN A C 1
ATOM 700 O O . ASN A 1 89 ? -9.520 8.068 31.184 1.00 83.94 89 ASN A O 1
ATOM 704 N N . ASN A 1 90 ? -9.985 7.661 29.027 1.00 84.56 90 ASN A N 1
ATOM 705 C CA . ASN A 1 90 ? -8.632 7.346 28.564 1.00 84.56 90 ASN A CA 1
ATOM 706 C C . ASN A 1 90 ? -7.993 6.194 29.366 1.00 84.56 90 ASN A C 1
ATOM 708 O O . ASN A 1 90 ? -6.850 6.275 29.832 1.00 84.56 90 ASN A O 1
ATOM 712 N N . ARG A 1 91 ? -8.778 5.129 29.568 1.00 86.12 91 ARG A N 1
ATOM 713 C CA . ARG A 1 91 ? -8.402 3.881 30.253 1.00 86.12 91 ARG A CA 1
ATOM 714 C C . ARG A 1 91 ? -8.713 2.687 29.346 1.00 86.12 91 ARG A C 1
ATOM 716 O O . ARG A 1 91 ? -9.702 2.752 28.623 1.00 86.12 91 ARG A O 1
ATOM 723 N N . PRO A 1 92 ? -7.933 1.595 29.379 1.00 89.75 92 PRO A N 1
ATOM 724 C CA . PRO A 1 92 ? -8.225 0.429 28.549 1.00 89.75 92 PRO A CA 1
ATOM 725 C C . PRO A 1 92 ? -9.556 -0.230 28.946 1.00 89.75 92 PRO A C 1
ATOM 727 O O . PRO A 1 92 ? -10.047 -0.000 30.054 1.00 89.75 92 PRO A O 1
ATOM 730 N N . PHE A 1 93 ? -10.146 -1.040 28.062 1.00 89.94 93 PHE A N 1
ATOM 731 C CA . PHE A 1 93 ? -11.324 -1.862 28.386 1.00 89.94 93 PHE A CA 1
ATOM 732 C C . PHE A 1 93 ? -11.088 -2.751 29.618 1.00 89.94 93 PHE A C 1
ATOM 734 O O . PHE A 1 93 ? -11.940 -2.832 30.504 1.00 89.94 93 PHE A O 1
ATOM 741 N N . PHE A 1 94 ? -9.913 -3.380 29.670 1.00 90.62 94 PHE A N 1
ATOM 742 C CA . PHE A 1 94 ? -9.434 -4.244 30.746 1.00 90.62 94 PHE A CA 1
ATOM 743 C C . PHE A 1 94 ? -7.903 -4.185 30.838 1.00 90.62 94 PHE A C 1
ATOM 745 O O . PHE A 1 94 ? -7.248 -3.575 29.994 1.00 90.62 94 PHE A O 1
ATOM 752 N N . ILE A 1 95 ? -7.312 -4.809 31.855 1.00 87.62 95 ILE A N 1
ATOM 753 C CA . ILE A 1 95 ? -5.856 -5.008 31.951 1.00 87.62 95 ILE A CA 1
ATOM 754 C C . ILE A 1 95 ? -5.476 -6.475 31.728 1.00 87.62 95 ILE A C 1
ATOM 756 O O . ILE A 1 95 ? -6.240 -7.390 32.029 1.00 87.62 95 ILE A O 1
ATOM 760 N N . ASN A 1 96 ? -4.274 -6.728 31.210 1.00 82.06 96 ASN A N 1
ATOM 761 C CA . ASN A 1 96 ? -3.804 -8.097 30.987 1.00 82.06 96 ASN A CA 1
ATOM 762 C C . ASN A 1 96 ? -3.766 -8.890 32.305 1.00 82.06 96 ASN A C 1
ATOM 764 O O . ASN A 1 96 ? -3.270 -8.397 33.316 1.00 82.06 96 ASN A O 1
ATOM 768 N N . ASN A 1 97 ? -4.285 -10.122 32.276 1.00 77.75 97 ASN A N 1
ATOM 769 C CA . ASN A 1 97 ? -4.488 -10.981 33.454 1.00 77.75 97 ASN A CA 1
ATOM 770 C C . ASN A 1 97 ? -5.401 -10.361 34.539 1.00 77.75 97 ASN A C 1
ATOM 772 O O . ASN A 1 97 ? -5.195 -10.568 35.735 1.00 77.75 97 ASN A O 1
ATOM 776 N N . GLU A 1 98 ? -6.416 -9.609 34.101 1.00 80.88 98 GLU A N 1
ATOM 777 C CA . GLU A 1 98 ? -7.496 -9.038 34.914 1.00 80.88 98 GLU A CA 1
ATOM 778 C C . GLU A 1 98 ? -8.015 -9.999 36.002 1.00 80.88 98 GLU A C 1
ATOM 780 O O . GLU A 1 98 ? -8.392 -11.142 35.727 1.00 80.88 98 GLU A O 1
ATOM 785 N N . SER A 1 99 ? -8.070 -9.512 37.243 1.00 75.31 99 SER A N 1
ATOM 786 C CA . SER A 1 99 ? -8.538 -10.249 38.421 1.00 75.31 99 SER A CA 1
ATOM 787 C C . SER A 1 99 ? -9.239 -9.304 39.405 1.00 75.31 99 SER A C 1
ATOM 789 O O . SER A 1 99 ? -9.171 -8.086 39.267 1.00 75.31 99 SER A O 1
ATOM 791 N N . ILE A 1 100 ? -9.983 -9.844 40.375 1.00 64.81 100 ILE A N 1
ATOM 792 C CA . ILE A 1 100 ? -10.769 -9.031 41.318 1.00 64.81 100 ILE A CA 1
ATOM 793 C C . ILE A 1 100 ? -9.818 -8.311 42.301 1.00 64.81 100 ILE A C 1
ATOM 795 O O . ILE A 1 100 ? -9.009 -8.992 42.934 1.00 64.81 100 ILE A O 1
ATOM 799 N N . PRO A 1 101 ? -9.934 -6.982 42.514 1.00 64.56 101 PRO A N 1
ATOM 800 C CA . PRO A 1 101 ? -10.949 -6.071 41.980 1.00 64.56 101 PRO A CA 1
ATOM 801 C C . PRO A 1 101 ? -10.663 -5.621 40.539 1.00 64.56 101 PRO A C 1
ATOM 803 O O . PRO A 1 101 ? -9.619 -5.041 40.260 1.00 64.56 101 PRO A O 1
ATOM 806 N N . TYR A 1 102 ? -11.654 -5.806 39.664 1.00 78.06 102 TYR A N 1
ATOM 807 C CA . TYR A 1 102 ? -11.573 -5.486 38.237 1.00 78.06 102 TYR A CA 1
ATOM 808 C C . TYR A 1 102 ? -11.214 -4.014 37.937 1.00 78.06 102 TYR A C 1
ATOM 810 O O . TYR A 1 102 ? -11.552 -3.101 38.701 1.00 78.06 102 TYR A O 1
ATOM 818 N N . SER A 1 103 ? -10.613 -3.777 36.773 1.00 80.88 103 SER A N 1
ATOM 819 C CA . SER A 1 103 ? -10.348 -2.449 36.212 1.00 80.88 103 SER A CA 1
ATOM 820 C C . SER A 1 103 ? -11.606 -1.580 36.029 1.00 80.88 103 SER A C 1
ATOM 822 O O . SER A 1 103 ? -12.738 -2.059 35.920 1.00 80.88 103 SER A O 1
ATOM 824 N N . GLU A 1 104 ? -11.412 -0.255 36.002 1.00 82.88 104 GLU A N 1
ATOM 825 C CA . GLU A 1 104 ? -12.503 0.735 36.040 1.00 82.88 104 GLU A CA 1
ATOM 826 C C . GLU A 1 104 ? -13.525 0.619 34.898 1.00 82.88 104 GLU A C 1
ATOM 828 O O . GLU A 1 104 ? -14.705 0.904 35.119 1.00 82.88 104 GLU A O 1
ATOM 833 N N . ASN A 1 105 ? -13.087 0.244 33.693 1.00 90.88 105 ASN A N 1
ATOM 834 C CA . ASN A 1 105 ? -13.957 0.155 32.519 1.00 90.88 105 ASN A CA 1
ATOM 835 C C . ASN A 1 105 ? -14.652 -1.206 32.420 1.00 90.88 105 ASN A C 1
ATOM 837 O O . ASN A 1 105 ? -15.847 -1.238 32.132 1.00 90.88 105 ASN A O 1
ATOM 841 N N . LEU A 1 106 ? -13.988 -2.304 32.793 1.00 89.75 106 LEU A N 1
ATOM 842 C CA . LEU A 1 106 ? -14.653 -3.593 32.987 1.00 89.75 106 LEU A CA 1
ATOM 843 C C . LEU A 1 106 ? -15.751 -3.497 34.060 1.00 89.75 106 LEU A C 1
ATOM 845 O O . LEU A 1 106 ? -16.876 -3.933 33.822 1.00 89.75 106 LEU A O 1
ATOM 849 N N . LYS A 1 107 ? -15.485 -2.858 35.210 1.00 84.69 107 LYS A N 1
ATOM 850 C CA . LYS A 1 107 ? -16.518 -2.599 36.235 1.00 84.69 107 LYS A CA 1
ATOM 851 C C . LYS A 1 107 ? -17.690 -1.796 35.694 1.00 84.69 107 LYS A C 1
ATOM 853 O O . LYS A 1 107 ? -18.842 -2.137 35.952 1.00 84.69 107 LYS A O 1
ATOM 858 N N . PHE A 1 108 ? -17.400 -0.751 34.928 1.00 89.81 108 PHE A N 1
ATOM 859 C CA . PHE A 1 108 ? -18.425 0.061 34.292 1.00 89.81 108 PHE A CA 1
ATOM 860 C C . PHE A 1 108 ? -19.287 -0.763 33.325 1.00 89.81 108 PHE A C 1
ATOM 862 O O . PHE A 1 108 ? -20.509 -0.715 33.422 1.00 89.81 108 PHE A O 1
ATOM 869 N N . ILE A 1 109 ? -18.682 -1.582 32.461 1.00 94.12 109 ILE A N 1
ATOM 870 C CA . ILE A 1 109 ? -19.399 -2.440 31.504 1.00 94.12 109 ILE A CA 1
ATOM 871 C C . ILE A 1 109 ? -20.237 -3.504 32.231 1.00 94.12 109 ILE A C 1
ATOM 873 O O . ILE A 1 109 ? -21.414 -3.666 31.909 1.00 94.12 109 ILE A O 1
ATOM 877 N N . LEU A 1 110 ? -19.700 -4.150 33.273 1.00 85.06 110 LEU A N 1
ATOM 878 C CA . LEU A 1 110 ? -20.458 -5.051 34.156 1.00 85.06 110 LEU A CA 1
ATOM 879 C C . LEU A 1 110 ? -21.685 -4.355 34.770 1.00 85.06 110 LEU A C 1
ATOM 881 O O . LEU A 1 110 ? -22.785 -4.911 34.761 1.00 85.06 110 LEU A O 1
ATOM 885 N N . ASN A 1 111 ? -21.517 -3.120 35.252 1.00 82.69 111 ASN A N 1
ATOM 886 C CA . ASN A 1 111 ? -22.613 -2.320 35.792 1.00 82.69 111 ASN A CA 1
ATOM 887 C C . ASN A 1 111 ? -23.652 -1.976 34.712 1.00 82.69 111 ASN A C 1
ATOM 889 O O . ASN A 1 111 ? -24.841 -2.124 34.981 1.00 82.69 111 ASN A O 1
ATOM 893 N N . ILE A 1 112 ? -23.248 -1.594 33.492 1.00 91.44 112 ILE A N 1
ATOM 894 C CA . ILE A 1 112 ? -24.163 -1.363 32.356 1.00 91.44 112 ILE A CA 1
ATOM 895 C C . ILE A 1 112 ? -24.981 -2.625 32.040 1.00 91.44 112 ILE A C 1
ATOM 897 O O . ILE A 1 112 ? -26.210 -2.546 31.966 1.00 91.44 112 ILE A O 1
ATOM 901 N N . ILE A 1 113 ? -24.332 -3.790 31.920 1.00 87.69 113 ILE A N 1
ATOM 902 C CA . ILE A 1 113 ? -24.999 -5.069 31.627 1.00 87.69 113 ILE A CA 1
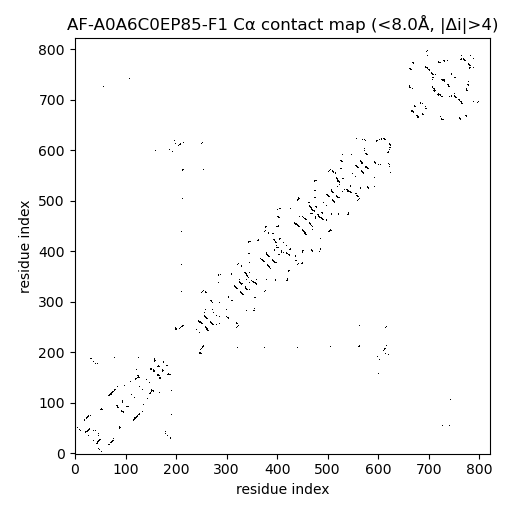ATOM 903 C C . ILE A 1 113 ? -26.094 -5.357 32.655 1.00 87.69 113 ILE A C 1
ATOM 905 O O . ILE A 1 113 ? -27.256 -5.556 32.294 1.00 87.69 113 ILE A O 1
ATOM 909 N N . LEU A 1 114 ? -25.738 -5.337 33.942 1.00 82.94 114 LEU A N 1
ATOM 910 C CA . LEU A 1 114 ? -26.660 -5.651 35.034 1.00 82.94 114 LEU A CA 1
ATOM 911 C C . LEU A 1 114 ? -27.769 -4.596 35.168 1.00 82.94 114 LEU A C 1
ATOM 913 O O . LEU A 1 114 ? -28.930 -4.939 35.399 1.00 82.94 114 LEU A O 1
ATOM 917 N N . ARG A 1 115 ? -27.433 -3.312 34.991 1.00 85.25 115 ARG A N 1
ATOM 918 C CA . ARG A 1 115 ? -28.354 -2.175 35.130 1.00 85.25 115 ARG A CA 1
ATOM 919 C C . ARG A 1 115 ? -29.457 -2.178 34.080 1.00 85.25 115 ARG A C 1
ATOM 921 O O . ARG A 1 115 ? -30.613 -1.916 34.423 1.00 85.25 115 ARG A O 1
ATOM 928 N N . PHE A 1 116 ? -29.090 -2.421 32.824 1.00 88.50 116 PHE A N 1
ATOM 929 C CA . PHE A 1 116 ? -29.990 -2.375 31.670 1.00 88.50 116 PHE A CA 1
ATOM 930 C C . PHE A 1 116 ? -30.404 -3.769 31.180 1.00 88.50 116 PHE A C 1
ATOM 932 O O . PHE A 1 116 ? -31.069 -3.877 30.155 1.00 88.50 116 PHE A O 1
ATOM 939 N N . LYS A 1 117 ? -30.064 -4.828 31.931 1.00 90.06 117 LYS A N 1
ATOM 940 C CA . LYS A 1 117 ? -30.421 -6.227 31.641 1.00 90.06 117 LYS A CA 1
ATOM 941 C C . LYS A 1 117 ? -30.004 -6.663 30.229 1.00 90.06 117 LYS A C 1
ATOM 943 O O . LYS A 1 117 ? -30.787 -7.291 29.521 1.00 90.06 117 LYS A O 1
ATOM 948 N N . VAL A 1 118 ? -28.780 -6.302 29.838 1.00 94.38 118 VAL A N 1
ATOM 949 C CA . VAL A 1 118 ? -28.227 -6.602 28.510 1.00 94.38 118 VAL A CA 1
ATOM 950 C C . VAL A 1 118 ? -28.109 -8.111 28.334 1.00 94.38 118 VAL A C 1
ATOM 952 O O . VAL A 1 118 ? -27.475 -8.778 29.149 1.00 94.38 118 VAL A O 1
ATOM 955 N N . THR A 1 119 ? -28.726 -8.655 27.283 1.00 94.25 119 THR A N 1
ATOM 956 C CA . THR A 1 119 ? -28.725 -10.107 27.025 1.00 94.25 119 THR A CA 1
ATOM 957 C C . THR A 1 119 ? -27.544 -10.560 26.172 1.00 94.25 119 THR A C 1
ATOM 959 O O . THR A 1 119 ? -27.056 -11.677 26.340 1.00 94.25 119 THR A O 1
ATOM 962 N N . ASN A 1 120 ? -27.051 -9.682 25.298 1.00 97.00 120 ASN A N 1
ATOM 963 C CA . ASN A 1 120 ? -25.992 -9.959 24.334 1.00 97.00 120 ASN A CA 1
ATOM 964 C C . ASN A 1 120 ? -25.070 -8.730 24.196 1.00 97.00 120 ASN A C 1
ATOM 966 O O . ASN A 1 120 ? -25.555 -7.600 24.108 1.00 97.00 120 ASN A O 1
ATOM 970 N N . ILE A 1 121 ? -23.758 -8.951 24.141 1.00 97.06 121 ILE A N 1
ATOM 971 C CA . ILE A 1 121 ? -22.755 -7.959 23.733 1.00 97.06 121 ILE A CA 1
ATOM 972 C C . ILE A 1 121 ? -21.957 -8.538 22.577 1.00 97.06 121 ILE A C 1
ATOM 974 O O . ILE A 1 121 ? -21.557 -9.694 22.667 1.00 97.06 121 ILE A O 1
ATOM 978 N N . ASP A 1 122 ? -21.677 -7.735 21.554 1.00 95.44 122 ASP A N 1
ATOM 979 C CA . ASP A 1 122 ? -20.793 -8.128 20.454 1.00 95.44 122 ASP A CA 1
ATOM 980 C C . ASP A 1 122 ? -19.558 -7.228 20.401 1.00 95.44 122 ASP A C 1
ATOM 982 O O . ASP A 1 122 ? -19.652 -6.007 20.556 1.00 95.44 122 ASP A O 1
ATOM 986 N N . TYR A 1 123 ? -18.405 -7.839 20.164 1.00 92.38 123 TYR A N 1
ATOM 987 C CA . TYR A 1 123 ? -17.138 -7.170 19.916 1.00 92.38 123 TYR A CA 1
ATOM 988 C C . TYR A 1 123 ? -16.838 -7.265 18.424 1.00 92.38 123 TYR A C 1
ATOM 990 O O . TYR A 1 123 ? -16.474 -8.324 17.919 1.00 92.38 123 TYR A O 1
ATOM 998 N N . LEU A 1 124 ? -17.045 -6.152 17.720 1.00 88.69 124 LEU A N 1
ATOM 999 C CA . LEU A 1 124 ? -16.775 -6.017 16.294 1.00 88.69 124 LEU A CA 1
ATOM 1000 C C . LEU A 1 124 ? -15.268 -5.782 16.130 1.00 88.69 124 LEU A C 1
ATOM 1002 O O . LEU A 1 124 ? -14.824 -4.657 15.923 1.00 88.69 124 LEU A O 1
ATOM 1006 N N . GLU A 1 125 ? -14.500 -6.855 16.308 1.00 80.62 125 GLU A N 1
ATOM 1007 C CA . GLU A 1 125 ? -13.038 -6.882 16.282 1.00 80.62 125 GLU A CA 1
ATOM 1008 C C . GLU A 1 125 ? -12.551 -8.228 15.723 1.00 80.62 125 GLU A C 1
ATOM 1010 O O . GLU A 1 125 ? -12.952 -9.291 16.207 1.00 80.62 125 GLU A O 1
ATOM 1015 N N . CYS A 1 126 ? -11.657 -8.178 14.734 1.00 79.38 126 CYS A N 1
ATOM 1016 C CA . CYS A 1 126 ? -11.025 -9.358 14.147 1.00 79.38 126 CYS A CA 1
ATOM 1017 C C . CYS A 1 126 ? -10.127 -10.100 15.154 1.00 79.38 126 CYS A C 1
ATOM 1019 O O . CYS A 1 126 ? -9.481 -9.480 15.996 1.00 79.38 126 CYS A O 1
ATOM 1021 N N . ASP A 1 127 ? -10.055 -11.427 15.032 1.00 78.50 127 ASP A N 1
ATOM 1022 C CA . ASP A 1 127 ? -9.114 -12.328 15.718 1.00 78.50 127 ASP A CA 1
ATOM 1023 C C . ASP A 1 127 ? -9.097 -12.292 17.263 1.00 78.50 127 ASP A C 1
ATOM 1025 O O . ASP A 1 127 ? -8.289 -12.984 17.886 1.00 78.50 127 ASP A O 1
ATOM 1029 N N . SER A 1 128 ? -9.994 -11.551 17.920 1.00 82.50 128 SER A N 1
ATOM 1030 C CA . SER A 1 128 ? -10.003 -11.359 19.381 1.00 82.50 128 SER A CA 1
ATOM 1031 C C . SER A 1 128 ? -10.072 -12.669 20.188 1.00 82.50 128 SER A C 1
ATOM 1033 O O . SER A 1 128 ? -9.452 -12.783 21.249 1.00 82.50 128 SER A O 1
ATOM 1035 N N . LEU A 1 129 ? -10.743 -13.706 19.673 1.00 84.44 129 LEU A N 1
ATOM 1036 C CA . LEU A 1 129 ? -10.787 -15.044 20.282 1.00 84.44 129 LEU A CA 1
ATOM 1037 C C . LEU A 1 129 ? -9.444 -15.799 20.247 1.00 84.44 129 LEU A C 1
ATOM 1039 O O . LEU A 1 129 ? -9.257 -16.730 21.033 1.00 84.44 129 LEU A O 1
ATOM 1043 N N . ASN A 1 130 ? -8.499 -15.403 19.389 1.00 83.81 130 ASN A N 1
ATOM 1044 C CA . ASN A 1 130 ? -7.164 -16.004 19.308 1.00 83.81 130 ASN A CA 1
ATOM 1045 C C . ASN A 1 130 ? -6.217 -15.480 20.412 1.00 83.81 130 ASN A C 1
ATOM 1047 O O . ASN A 1 130 ? -5.128 -16.026 20.610 1.00 83.81 130 ASN A O 1
ATOM 1051 N N . TYR A 1 131 ? -6.632 -14.464 21.182 1.00 83.12 131 TYR A N 1
ATOM 1052 C CA . TYR A 1 131 ? -5.835 -13.848 22.244 1.00 83.12 131 TYR A CA 1
ATOM 1053 C C . TYR A 1 131 ? -6.360 -14.189 23.649 1.00 83.12 131 TYR A C 1
ATOM 1055 O O . TYR A 1 131 ? -7.488 -13.881 24.037 1.00 83.12 131 TYR A O 1
ATOM 1063 N N . SER A 1 132 ? -5.505 -14.803 24.471 1.00 87.44 132 SER A N 1
ATOM 1064 C CA . SER A 1 132 ? -5.881 -15.345 25.788 1.00 87.44 132 SER A CA 1
ATOM 1065 C C . SER A 1 132 ? -6.376 -14.298 26.798 1.00 87.44 132 SER A C 1
ATOM 1067 O O . SER A 1 132 ? -7.180 -14.617 27.677 1.00 87.44 132 SER A O 1
ATOM 1069 N N . ASN A 1 133 ? -5.932 -13.046 26.680 1.00 85.50 133 ASN A N 1
ATOM 1070 C CA . ASN A 1 133 ? -6.352 -11.940 27.539 1.00 85.50 133 ASN A CA 1
ATOM 1071 C C . ASN A 1 133 ? -7.768 -11.438 27.194 1.00 85.50 133 ASN A C 1
ATOM 1073 O O . ASN A 1 133 ? -8.567 -11.245 28.112 1.00 85.50 133 ASN A O 1
ATOM 1077 N N . TRP A 1 134 ? -8.103 -11.319 25.904 1.00 90.75 134 TRP A N 1
ATOM 1078 C CA . TRP A 1 134 ? -9.466 -11.056 25.425 1.00 90.75 134 TRP A CA 1
ATOM 1079 C C . TRP A 1 134 ? -10.422 -12.182 25.832 1.00 90.75 134 TRP A C 1
ATOM 1081 O O . TRP A 1 134 ? -11.460 -11.926 26.443 1.00 90.75 134 TRP A O 1
ATOM 1091 N N . VAL A 1 135 ? -10.019 -13.443 25.640 1.00 90.69 135 VAL A N 1
ATOM 1092 C CA . VAL A 1 135 ? -10.789 -14.612 26.099 1.00 90.69 135 VAL A CA 1
ATOM 1093 C C . VAL A 1 135 ? -11.022 -14.590 27.618 1.00 90.69 135 VAL A C 1
ATOM 1095 O O . VAL A 1 135 ? -12.122 -14.922 28.068 1.00 90.69 135 VAL A O 1
ATOM 1098 N N . ASN A 1 136 ? -10.046 -14.166 28.433 1.00 89.75 136 ASN A N 1
ATOM 1099 C CA . ASN A 1 136 ? -10.243 -13.989 29.878 1.00 89.75 136 ASN A CA 1
ATOM 1100 C C . ASN A 1 136 ? -11.266 -12.881 30.192 1.00 89.75 136 ASN A C 1
ATOM 1102 O O . ASN A 1 136 ? -12.174 -13.092 30.997 1.00 89.75 136 ASN A O 1
ATOM 1106 N N . TYR A 1 137 ? -11.167 -11.730 29.525 1.00 93.06 137 TYR A N 1
ATOM 1107 C CA . TYR A 1 137 ? -12.106 -10.615 29.672 1.00 93.06 137 TYR A CA 1
ATOM 1108 C C . TYR A 1 137 ? -13.553 -11.015 29.320 1.00 93.06 137 TYR A C 1
ATOM 1110 O O . TYR A 1 137 ? -14.464 -10.817 30.131 1.00 93.06 137 TYR A O 1
ATOM 1118 N N . TYR A 1 138 ? -13.768 -11.683 28.182 1.00 94.44 138 TYR A N 1
ATOM 1119 C CA . TYR A 1 138 ? -15.080 -12.209 27.785 1.00 94.44 138 TYR A CA 1
ATOM 1120 C C . TYR A 1 138 ? -15.631 -13.223 28.796 1.00 94.44 138 TYR A C 1
ATOM 1122 O O . TYR A 1 138 ? -16.808 -13.171 29.163 1.00 94.44 138 TYR A O 1
ATOM 1130 N N . ASN A 1 139 ? -14.772 -14.107 29.316 1.00 91.62 139 ASN A N 1
ATOM 1131 C CA . ASN A 1 139 ? -15.133 -15.048 30.375 1.00 91.62 139 ASN A CA 1
ATOM 1132 C C . ASN A 1 139 ? -15.599 -14.341 31.656 1.00 91.62 139 ASN A C 1
ATOM 1134 O O . ASN A 1 139 ? -16.549 -14.810 32.286 1.00 91.62 139 ASN A O 1
ATOM 1138 N N . ILE A 1 140 ? -14.957 -13.235 32.049 1.00 89.62 140 ILE A N 1
ATOM 1139 C CA . ILE A 1 140 ? -15.359 -12.452 33.225 1.00 89.62 140 ILE A CA 1
ATOM 1140 C C . ILE A 1 140 ? -16.747 -11.842 33.012 1.00 89.62 140 ILE A C 1
ATOM 1142 O O . ILE A 1 140 ? -17.601 -11.992 33.891 1.00 89.62 140 ILE A O 1
ATOM 1146 N N . LEU A 1 141 ? -16.999 -11.207 31.861 1.00 90.19 141 LEU A N 1
ATOM 1147 C CA . LEU A 1 141 ? -18.309 -10.633 31.531 1.00 90.19 141 LEU A CA 1
ATOM 1148 C C . LEU A 1 141 ? -19.414 -11.696 31.573 1.00 90.19 141 LEU A C 1
ATOM 1150 O O . LEU A 1 141 ? -20.387 -11.546 32.318 1.00 90.19 141 LEU A O 1
ATOM 1154 N N . ALA A 1 142 ? -19.234 -12.793 30.832 1.00 89.00 142 ALA A N 1
ATOM 1155 C CA . ALA A 1 142 ? -20.216 -13.867 30.720 1.00 89.00 142 ALA A CA 1
ATOM 1156 C C . ALA A 1 142 ? -20.508 -14.527 32.080 1.00 89.00 142 ALA A C 1
ATOM 1158 O O . ALA A 1 142 ? -21.667 -14.640 32.477 1.00 89.00 142 ALA A O 1
ATOM 1159 N N . LYS A 1 143 ? -19.474 -14.898 32.852 1.00 85.06 143 LYS A N 1
ATOM 1160 C CA . LYS A 1 143 ? -19.648 -15.556 34.163 1.00 85.06 143 LYS A CA 1
ATOM 1161 C C . LYS A 1 143 ? -20.227 -14.630 35.233 1.00 85.06 143 LYS A C 1
ATOM 1163 O O . LYS A 1 143 ? -20.966 -15.099 36.093 1.00 85.06 143 LYS A O 1
ATOM 1168 N N . SER A 1 144 ? -19.907 -13.334 35.196 1.00 79.69 144 SER A N 1
ATOM 1169 C CA . SER A 1 144 ? -20.358 -12.376 36.219 1.00 79.69 144 SER A CA 1
ATOM 1170 C C . SER A 1 144 ? -21.789 -11.873 36.001 1.00 79.69 144 SER A C 1
ATOM 1172 O O . SER A 1 144 ? -22.379 -11.321 36.928 1.00 79.69 144 SER A O 1
ATOM 1174 N N . THR A 1 145 ? -22.343 -12.019 34.790 1.00 86.38 145 THR A N 1
ATOM 1175 C CA . THR A 1 145 ? -23.626 -11.391 34.414 1.00 86.38 145 THR A CA 1
ATOM 1176 C C . THR A 1 145 ? -24.617 -12.305 33.694 1.00 86.38 145 THR A C 1
ATOM 1178 O O . THR A 1 145 ? -25.810 -12.011 33.696 1.00 86.38 145 THR A O 1
ATOM 1181 N N . GLY A 1 146 ? -24.156 -13.402 33.085 1.00 86.75 146 GLY A N 1
ATOM 1182 C CA . GLY A 1 146 ? -24.962 -14.253 32.207 1.00 86.75 146 GLY A CA 1
ATOM 1183 C C . GLY A 1 146 ? -25.150 -13.711 30.783 1.00 86.75 146 GLY A C 1
ATOM 1184 O O . GLY A 1 146 ? -25.904 -14.310 30.019 1.00 86.75 146 GLY A O 1
ATOM 1185 N N . VAL A 1 147 ? -24.492 -12.602 30.416 1.00 93.69 147 VAL A N 1
ATOM 1186 C CA . VAL A 1 147 ? -24.543 -12.047 29.054 1.00 93.69 147 VAL A CA 1
ATOM 1187 C C . VAL A 1 147 ? -23.902 -13.008 28.045 1.00 93.69 147 VAL A C 1
ATOM 1189 O O . VAL A 1 147 ? -22.875 -13.629 28.329 1.00 93.69 147 VAL A O 1
ATOM 1192 N N . LYS A 1 148 ? -24.485 -13.113 26.848 1.00 95.94 148 LYS A N 1
ATOM 1193 C CA . LYS A 1 148 ? -23.835 -13.768 25.706 1.00 95.94 148 LYS A CA 1
ATOM 1194 C C . LYS A 1 148 ? -22.813 -12.820 25.081 1.00 95.94 148 LYS A C 1
ATOM 1196 O O . LYS A 1 148 ? -23.134 -11.653 24.869 1.00 95.94 148 LYS A O 1
ATOM 1201 N N . ILE A 1 149 ? -21.620 -13.320 24.773 1.00 96.50 149 ILE A N 1
ATOM 1202 C CA . ILE A 1 149 ? -20.562 -12.549 24.111 1.00 96.50 149 ILE A CA 1
ATOM 1203 C C . ILE A 1 149 ? -20.415 -13.039 22.672 1.00 96.50 149 ILE A C 1
ATOM 1205 O O . ILE A 1 149 ? -19.989 -14.175 22.474 1.00 96.50 149 ILE A O 1
ATOM 1209 N N . GLY A 1 150 ? -20.750 -12.188 21.704 1.00 94.88 150 GLY A N 1
ATOM 1210 C CA . GLY A 1 150 ? -20.308 -12.287 20.317 1.00 94.88 150 GLY A CA 1
ATOM 1211 C C . GLY A 1 150 ? -18.886 -11.736 20.190 1.00 94.88 150 GLY A C 1
ATOM 1212 O O . GLY A 1 150 ? -18.604 -10.628 20.641 1.00 94.88 150 GLY A O 1
ATOM 1213 N N . ALA A 1 151 ? -17.984 -12.532 19.641 1.00 90.69 151 ALA A N 1
ATOM 1214 C CA . ALA A 1 151 ? -16.600 -12.199 19.339 1.00 90.69 151 ALA A CA 1
ATOM 1215 C C . ALA A 1 151 ? -16.121 -13.143 18.230 1.00 90.69 151 ALA A C 1
ATOM 1217 O O . ALA A 1 151 ? -16.710 -14.213 18.034 1.00 90.69 151 ALA A O 1
ATOM 1218 N N . SER A 1 152 ? -15.056 -12.753 17.532 1.00 84.56 152 SER A N 1
ATOM 1219 C CA . SER A 1 152 ? -14.588 -13.446 16.334 1.00 84.56 152 SER A CA 1
ATOM 1220 C C . SER A 1 152 ? -13.179 -14.027 16.471 1.00 84.56 152 SER A C 1
ATOM 1222 O O . SER A 1 152 ? -12.348 -13.520 17.229 1.00 84.56 152 SER A O 1
ATOM 1224 N N . ASN A 1 153 ? -12.920 -15.127 15.758 1.00 80.12 153 ASN A N 1
ATOM 1225 C CA . ASN A 1 153 ? -11.600 -15.757 15.617 1.00 80.12 153 ASN A CA 1
ATOM 1226 C C . ASN A 1 153 ? -10.995 -15.597 14.210 1.00 80.12 153 ASN A C 1
ATOM 1228 O O . ASN A 1 153 ? -9.978 -16.231 13.920 1.00 80.12 153 ASN A O 1
ATOM 1232 N N . ASN A 1 154 ? -11.642 -14.797 13.363 1.00 71.81 154 ASN A N 1
ATOM 1233 C CA . ASN A 1 154 ? -11.263 -14.502 11.989 1.00 71.81 154 ASN A CA 1
ATOM 1234 C C . ASN A 1 154 ? -11.465 -12.992 11.724 1.00 71.81 154 ASN A C 1
ATOM 1236 O O . ASN A 1 154 ? -11.370 -12.167 12.637 1.00 71.81 154 ASN A O 1
ATOM 1240 N N . LYS A 1 155 ? -11.746 -12.602 10.476 1.00 72.88 155 LYS A N 1
ATOM 1241 C CA . LYS A 1 155 ? -12.120 -11.226 10.145 1.00 72.88 155 LYS A CA 1
ATOM 1242 C C . LYS A 1 155 ? -13.608 -10.969 10.377 1.00 72.88 155 LYS A C 1
ATOM 1244 O O . LYS A 1 155 ? -14.458 -11.521 9.696 1.00 72.88 155 LYS A O 1
ATOM 1249 N N . THR A 1 156 ? -13.934 -10.001 11.226 1.00 70.00 156 THR A N 1
ATOM 1250 C CA . THR A 1 156 ? -15.306 -9.479 11.323 1.00 70.00 156 THR A CA 1
ATOM 1251 C C . THR A 1 156 ? -15.552 -8.372 10.298 1.00 70.00 156 THR A C 1
ATOM 1253 O O . THR A 1 156 ? -14.720 -7.485 10.125 1.00 70.00 156 THR A O 1
ATOM 1256 N N . GLY A 1 157 ? -16.743 -8.344 9.695 1.00 72.25 157 GLY A N 1
ATOM 1257 C CA . GLY A 1 157 ? -17.236 -7.188 8.945 1.00 72.25 157 GLY A CA 1
ATOM 1258 C C . GLY A 1 157 ? -17.406 -7.444 7.451 1.00 72.25 157 GLY A C 1
ATOM 1259 O O . GLY A 1 157 ? -18.014 -8.429 7.047 1.00 72.25 157 GLY A O 1
ATOM 1260 N N . ASN A 1 158 ? -16.919 -6.507 6.634 1.00 65.19 158 ASN A N 1
ATOM 1261 C CA . ASN A 1 158 ? -17.182 -6.444 5.196 1.00 65.19 158 ASN A CA 1
ATOM 1262 C C . ASN A 1 158 ? -16.804 -7.754 4.464 1.00 65.19 158 ASN A C 1
ATOM 1264 O O . ASN A 1 158 ? -15.654 -8.204 4.496 1.00 65.19 158 ASN A O 1
ATOM 1268 N N . VAL A 1 159 ? -17.782 -8.319 3.746 1.00 62.88 159 VAL A N 1
ATOM 1269 C CA . VAL A 1 159 ? -17.682 -9.631 3.082 1.00 62.88 159 VAL A CA 1
ATOM 1270 C C . VAL A 1 159 ? -16.632 -9.647 1.970 1.00 62.88 159 VAL A C 1
ATOM 1272 O O . VAL A 1 159 ? -15.952 -10.644 1.734 1.00 62.88 159 VAL A O 1
ATOM 1275 N N . LYS A 1 160 ? -16.404 -8.493 1.341 1.00 53.38 160 LYS A N 1
ATOM 1276 C CA . LYS A 1 160 ? -15.362 -8.271 0.336 1.00 53.38 160 LYS A CA 1
ATOM 1277 C C . LYS A 1 160 ? -13.944 -8.433 0.895 1.00 53.38 160 LYS A C 1
ATOM 1279 O O . LYS A 1 160 ? -13.003 -8.524 0.118 1.00 53.38 160 LYS A O 1
ATOM 1284 N N . TYR A 1 161 ? -13.752 -8.437 2.217 1.00 51.47 161 TYR A N 1
ATOM 1285 C CA . TYR A 1 161 ? -12.425 -8.491 2.857 1.00 51.47 161 TYR A CA 1
ATOM 1286 C C . TYR A 1 161 ? -12.105 -9.840 3.490 1.00 51.47 161 TYR A C 1
ATOM 1288 O O . TYR A 1 161 ? -11.104 -9.960 4.201 1.00 51.47 161 TYR A O 1
ATOM 1296 N N . GLY A 1 162 ? -12.953 -10.839 3.231 1.00 59.00 162 GLY A N 1
ATOM 1297 C CA . GLY A 1 162 ? -12.926 -12.121 3.921 1.00 59.00 162 GLY A CA 1
ATOM 1298 C C . GLY A 1 162 ? -13.595 -12.086 5.293 1.00 59.00 162 GLY A C 1
ATOM 1299 O O . GLY A 1 162 ? -13.376 -13.013 6.063 1.00 59.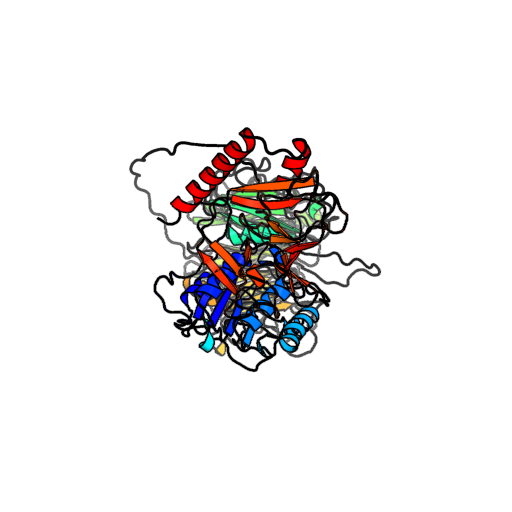00 162 GLY A O 1
ATOM 1300 N N . GLY A 1 163 ? -14.368 -11.037 5.607 1.00 68.94 163 GLY A N 1
ATOM 1301 C CA . GLY A 1 163 ? -15.312 -11.088 6.719 1.00 68.94 163 GLY A CA 1
ATOM 1302 C C . GLY A 1 163 ? -16.637 -11.737 6.328 1.00 68.94 163 GLY A C 1
ATOM 1303 O O . GLY A 1 163 ? -16.875 -12.038 5.161 1.00 68.94 163 GLY A O 1
ATOM 1304 N N . ASP A 1 164 ? -17.509 -11.965 7.302 1.00 79.62 164 ASP A N 1
ATOM 1305 C CA . ASP A 1 164 ? -18.822 -12.592 7.079 1.00 79.62 164 ASP A CA 1
ATOM 1306 C C . ASP A 1 164 ? -19.941 -12.043 7.990 1.00 79.62 164 ASP A C 1
ATOM 1308 O O . ASP A 1 164 ? -21.098 -12.459 7.885 1.00 79.62 164 ASP A O 1
ATOM 1312 N N . TRP A 1 165 ? -19.601 -11.090 8.867 1.00 84.88 165 TRP A N 1
ATOM 1313 C CA . TRP A 1 165 ? -20.438 -10.593 9.967 1.00 84.88 165 TRP A CA 1
ATOM 1314 C C . TRP A 1 165 ? -20.911 -11.663 10.966 1.00 84.88 165 TRP A C 1
ATOM 1316 O O . TRP A 1 165 ? -21.815 -11.391 11.761 1.00 84.88 165 TRP A O 1
ATOM 1326 N N . VAL A 1 166 ? -20.320 -12.855 10.969 1.00 86.81 166 VAL A N 1
ATOM 1327 C CA . VAL A 1 166 ? -20.619 -13.923 11.922 1.00 86.81 166 VAL A CA 1
ATOM 1328 C C . VAL A 1 166 ? -19.723 -13.767 13.146 1.00 86.81 166 VAL A C 1
ATOM 1330 O O . VAL A 1 166 ? -18.533 -13.496 13.059 1.00 86.81 166 VAL A O 1
ATOM 1333 N N . MET A 1 167 ? -20.315 -13.902 14.329 1.00 89.25 167 MET A N 1
ATOM 1334 C CA . MET A 1 167 ? -19.573 -13.988 15.587 1.00 89.25 167 MET A CA 1
ATOM 1335 C C . MET A 1 167 ? -19.384 -15.466 15.943 1.00 89.25 167 MET A C 1
ATOM 1337 O O . MET A 1 167 ? -20.342 -16.088 16.417 1.00 89.25 167 MET A O 1
ATOM 1341 N N . GLU A 1 168 ? -18.191 -16.045 15.750 1.00 89.12 168 GLU A N 1
ATOM 1342 C CA . GLU A 1 168 ? -17.954 -17.488 15.969 1.00 89.12 168 GLU A CA 1
ATOM 1343 C C . GLU A 1 168 ? -18.297 -17.965 17.386 1.00 89.12 168 GLU A C 1
ATOM 1345 O O . GLU A 1 168 ? -18.712 -19.109 17.573 1.00 89.12 168 GLU A O 1
ATOM 1350 N N . SER A 1 169 ? -18.169 -17.108 18.404 1.00 89.75 169 SER A N 1
ATOM 1351 C CA . SER A 1 169 ? -18.544 -17.466 19.780 1.00 89.75 169 SER A CA 1
ATOM 1352 C C . SER A 1 169 ? -20.054 -17.645 19.997 1.00 89.75 169 SER A C 1
ATOM 1354 O O . SER A 1 169 ? -20.458 -18.203 21.022 1.00 89.75 169 SER A O 1
ATOM 1356 N N . THR A 1 170 ? -20.892 -17.166 19.072 1.00 92.00 170 THR A N 1
ATOM 1357 C CA . THR A 1 170 ? -22.362 -17.251 19.143 1.00 92.00 170 THR A CA 1
ATOM 1358 C C . THR A 1 170 ? -23.027 -17.901 17.931 1.00 92.00 170 THR A C 1
ATOM 1360 O O . THR A 1 170 ? -24.223 -18.170 18.022 1.00 92.00 170 THR A O 1
ATOM 1363 N N . ASP A 1 171 ? -22.286 -18.157 16.846 1.00 90.88 171 ASP A N 1
ATOM 1364 C CA . ASP A 1 171 ? -22.800 -18.664 15.559 1.00 90.88 171 ASP A CA 1
ATOM 1365 C C . ASP A 1 171 ? -23.969 -17.805 15.026 1.00 90.88 171 ASP A C 1
ATOM 1367 O O . ASP A 1 171 ? -25.041 -18.283 14.658 1.00 90.88 171 ASP A O 1
ATOM 1371 N N . GLU A 1 172 ? -23.794 -16.480 15.090 1.00 91.75 172 GLU A N 1
ATOM 1372 C CA . GLU A 1 172 ? -24.844 -15.500 14.802 1.00 91.75 172 GLU A CA 1
ATOM 1373 C C . GLU A 1 172 ? -24.310 -14.404 13.873 1.00 91.75 172 GLU A C 1
ATOM 1375 O O . GLU A 1 172 ? -23.334 -13.729 14.204 1.00 91.75 172 GLU A O 1
ATOM 1380 N N . ASN A 1 173 ? -24.965 -14.213 12.722 1.00 89.75 173 ASN A N 1
ATOM 1381 C CA . ASN A 1 173 ? -24.696 -13.084 11.832 1.00 89.75 173 ASN A CA 1
ATOM 1382 C C . ASN A 1 173 ? -25.304 -11.805 12.433 1.00 89.75 173 ASN A C 1
ATOM 1384 O O . ASN A 1 173 ? -26.526 -11.692 12.576 1.00 89.75 173 ASN A O 1
ATOM 1388 N N . ILE A 1 174 ? -24.446 -10.844 12.776 1.00 90.69 174 ILE A N 1
ATOM 1389 C CA . ILE A 1 174 ? -24.836 -9.590 13.428 1.00 90.69 174 ILE A CA 1
ATOM 1390 C C . ILE A 1 174 ? -25.239 -8.473 12.451 1.00 90.69 174 ILE A C 1
ATOM 1392 O O . ILE A 1 174 ? -25.838 -7.489 12.891 1.00 90.69 174 ILE A O 1
ATOM 1396 N N . GLU A 1 175 ? -24.997 -8.608 11.140 1.00 87.81 175 GLU A N 1
ATOM 1397 C CA . GLU A 1 175 ? -25.360 -7.585 10.146 1.00 87.81 175 GLU A CA 1
ATOM 1398 C C . GLU A 1 175 ? -26.854 -7.196 10.199 1.00 87.81 175 GLU A C 1
ATOM 1400 O O . GLU A 1 175 ? -27.151 -6.018 10.431 1.00 87.81 175 GLU A O 1
ATOM 1405 N N . PRO A 1 176 ? -27.826 -8.130 10.072 1.00 88.88 176 PRO A N 1
ATOM 1406 C CA . PRO A 1 176 ? -29.249 -7.783 10.093 1.00 88.88 176 PRO A CA 1
ATOM 1407 C C . PRO A 1 176 ? -29.742 -7.333 11.477 1.00 88.88 176 PRO A C 1
ATOM 1409 O O . PRO A 1 176 ? -30.874 -6.863 11.602 1.00 88.88 176 PRO A O 1
ATOM 1412 N N . ILE A 1 177 ? -28.928 -7.492 12.526 1.00 91.25 177 ILE A N 1
ATOM 1413 C CA . ILE A 1 177 ? -29.270 -7.082 13.890 1.00 91.25 177 ILE A CA 1
ATOM 1414 C C . ILE A 1 177 ? -29.052 -5.579 14.061 1.00 91.25 177 ILE A C 1
ATOM 1416 O O . ILE A 1 177 ? -29.885 -4.912 14.682 1.00 91.25 177 ILE A O 1
ATOM 1420 N N . TYR A 1 178 ? -27.980 -5.039 13.480 1.00 91.50 178 TYR A N 1
ATOM 1421 C CA . TYR A 1 178 ? -27.585 -3.640 13.650 1.00 91.50 178 TYR A CA 1
ATOM 1422 C C . TYR A 1 178 ? -27.868 -2.749 12.438 1.00 91.50 178 TYR A C 1
ATOM 1424 O O . TYR A 1 178 ? -28.115 -1.559 12.631 1.00 91.50 178 TYR A O 1
ATOM 1432 N N . PHE A 1 179 ? -27.887 -3.292 11.217 1.00 89.75 179 PHE A N 1
ATOM 1433 C CA . PHE A 1 179 ? -27.877 -2.506 9.977 1.00 89.75 179 PHE A CA 1
ATOM 1434 C C . PHE A 1 179 ? -29.097 -2.767 9.080 1.00 89.75 179 PHE A C 1
ATOM 1436 O O . PHE A 1 179 ? -29.849 -3.724 9.272 1.00 89.75 179 PHE A O 1
ATOM 1443 N N . THR A 1 180 ? -29.322 -1.889 8.097 1.00 74.69 180 THR A N 1
ATOM 1444 C CA . THR A 1 180 ? -30.467 -1.939 7.157 1.00 74.69 180 THR A CA 1
ATOM 1445 C C . THR A 1 180 ? -30.267 -2.850 5.936 1.00 74.69 180 THR A C 1
ATOM 1447 O O . THR A 1 180 ? -31.179 -2.957 5.113 1.00 74.69 180 THR A O 1
ATOM 1450 N N . LYS A 1 181 ? -29.134 -3.571 5.882 1.00 62.25 181 LYS A N 1
ATOM 1451 C CA . LYS A 1 181 ? -28.484 -4.207 4.713 1.00 62.25 181 LYS A CA 1
ATOM 1452 C C . LYS A 1 181 ? -27.712 -3.227 3.825 1.00 62.25 181 LYS A C 1
ATOM 1454 O O . LYS A 1 181 ? -28.038 -2.048 3.764 1.00 62.25 181 LYS A O 1
ATOM 1459 N N . SER A 1 182 ? -26.698 -3.768 3.141 1.00 60.03 182 SER A N 1
ATOM 1460 C CA . SER A 1 182 ? -25.678 -3.097 2.312 1.00 60.03 182 SER A CA 1
ATOM 1461 C C . SER A 1 182 ? -24.395 -2.648 3.025 1.00 60.03 182 SER A C 1
ATOM 1463 O O . SER A 1 182 ? -23.462 -2.253 2.321 1.00 60.03 182 SER A O 1
ATOM 1465 N N . ILE A 1 183 ? -24.267 -2.763 4.358 1.00 67.44 183 ILE A N 1
ATOM 1466 C CA . ILE A 1 183 ? -23.004 -2.408 5.043 1.00 67.44 183 ILE A CA 1
ATOM 1467 C C . ILE A 1 183 ? -21.841 -3.331 4.625 1.00 67.44 183 ILE A C 1
ATOM 1469 O O . ILE A 1 183 ? -20.698 -2.885 4.542 1.00 67.44 183 ILE A O 1
ATOM 1473 N N . GLU A 1 184 ? -22.150 -4.573 4.236 1.00 61.88 184 GLU A N 1
ATOM 1474 C CA . GLU A 1 184 ? -21.245 -5.557 3.621 1.00 61.88 184 GLU A CA 1
ATOM 1475 C C . GLU A 1 184 ? -20.426 -5.062 2.409 1.00 61.88 184 GLU A C 1
ATOM 1477 O O . GLU A 1 184 ? -19.491 -5.745 2.006 1.00 61.88 184 GLU A O 1
ATOM 1482 N N . THR A 1 185 ? -20.737 -3.893 1.830 1.00 54.75 185 THR A N 1
ATOM 1483 C CA . THR A 1 185 ? -20.022 -3.334 0.666 1.00 54.75 185 THR A CA 1
ATOM 1484 C C . THR A 1 185 ? -19.087 -2.158 0.982 1.00 54.75 185 THR A C 1
ATOM 1486 O O . THR A 1 185 ? -18.293 -1.769 0.120 1.00 54.75 185 THR A O 1
ATOM 1489 N N . TYR A 1 186 ? -19.140 -1.580 2.188 1.00 53.84 186 TYR A N 1
ATOM 1490 C CA . TYR A 1 186 ? -18.482 -0.302 2.489 1.00 53.84 186 TYR A CA 1
ATOM 1491 C C . TYR A 1 186 ? -17.011 -0.429 2.890 1.00 53.84 186 TYR A C 1
ATOM 1493 O O . TYR A 1 186 ? -16.646 -1.230 3.751 1.00 53.84 186 TYR A O 1
ATOM 1501 N N . SER A 1 187 ? -16.164 0.417 2.300 1.00 48.84 187 SER A N 1
ATOM 1502 C CA . SER A 1 187 ? -14.716 0.286 2.445 1.00 48.84 187 SER A CA 1
ATOM 1503 C C . SER A 1 187 ? -14.143 0.768 3.783 1.00 48.84 187 SER A C 1
ATOM 1505 O O . SER A 1 187 ? -14.563 1.815 4.284 1.00 48.84 187 SER A O 1
ATOM 1507 N N . ASN A 1 188 ? -13.097 0.081 4.259 1.00 45.28 188 ASN A N 1
ATOM 1508 C CA . ASN A 1 188 ? -12.328 0.342 5.494 1.00 45.28 188 ASN A CA 1
ATOM 1509 C C . ASN A 1 188 ? -13.038 -0.043 6.807 1.00 45.28 188 ASN A C 1
ATOM 1511 O O . ASN A 1 188 ? -12.806 0.565 7.853 1.00 45.28 188 ASN A O 1
ATOM 1515 N N . LEU A 1 189 ? -13.913 -1.048 6.759 1.00 46.75 189 LEU A N 1
ATOM 1516 C CA . LEU A 1 189 ? -14.625 -1.544 7.930 1.00 46.75 189 LEU A CA 1
ATOM 1517 C C . LEU A 1 189 ? -13.785 -2.566 8.728 1.00 46.75 189 LEU A C 1
ATOM 1519 O O . LEU A 1 189 ? -13.496 -3.644 8.220 1.00 46.75 189 LEU A O 1
ATOM 1523 N N . LEU A 1 190 ? -13.460 -2.231 9.984 1.00 48.72 190 LEU A N 1
ATOM 1524 C CA . LEU A 1 190 ? -12.886 -3.090 11.048 1.00 48.72 190 LEU A CA 1
ATOM 1525 C C . LEU A 1 190 ? -11.470 -3.674 10.865 1.00 48.72 190 LEU A C 1
ATOM 1527 O O . LEU A 1 190 ? -10.888 -4.119 11.853 1.00 48.72 190 LEU A O 1
ATOM 1531 N N . ASP A 1 191 ? -10.868 -3.615 9.679 1.00 36.62 191 ASP A N 1
ATOM 1532 C CA . ASP A 1 191 ? -9.483 -4.059 9.463 1.00 36.62 191 ASP A CA 1
ATOM 1533 C C . ASP A 1 191 ? -8.497 -2.871 9.549 1.00 36.62 191 ASP A C 1
ATOM 1535 O O . ASP A 1 191 ? -8.369 -2.087 8.604 1.00 36.62 191 ASP A O 1
ATOM 1539 N N . LEU A 1 192 ? -7.769 -2.732 10.670 1.00 31.34 192 LEU A N 1
ATOM 1540 C CA . LEU A 1 192 ? -6.406 -2.192 10.590 1.00 31.34 192 LEU A CA 1
ATOM 1541 C C . LEU A 1 192 ? -5.488 -3.365 10.270 1.00 31.34 192 LEU A C 1
ATOM 1543 O O . LEU A 1 192 ? -5.095 -4.126 11.157 1.00 31.34 192 LEU A O 1
ATOM 1547 N N . ALA A 1 193 ? -5.104 -3.462 9.001 1.00 25.86 193 ALA A N 1
ATOM 1548 C CA . ALA A 1 193 ? -4.155 -4.461 8.555 1.00 25.86 193 ALA A CA 1
ATOM 1549 C C . ALA A 1 193 ? -2.788 -4.219 9.219 1.00 25.86 193 ALA A C 1
ATOM 1551 O O . ALA A 1 193 ? -1.976 -3.418 8.748 1.00 25.86 193 ALA A O 1
ATOM 1552 N N . ASN A 1 194 ? -2.505 -4.954 10.297 1.00 22.34 194 ASN A N 1
ATOM 1553 C CA . ASN A 1 194 ? -1.149 -5.089 10.812 1.00 22.34 194 ASN A CA 1
ATOM 1554 C C . ASN A 1 194 ? -0.269 -5.699 9.705 1.00 22.34 194 ASN A C 1
ATOM 1556 O O . ASN A 1 194 ? -0.492 -6.825 9.254 1.00 22.34 194 ASN A O 1
ATOM 1560 N N . GLY A 1 195 ? 0.718 -4.920 9.254 1.00 23.69 195 GLY A N 1
ATOM 1561 C CA . GLY A 1 195 ? 1.668 -5.295 8.207 1.00 23.69 195 GLY A CA 1
ATOM 1562 C C . GLY A 1 195 ? 1.086 -5.309 6.788 1.00 23.69 195 GLY A C 1
ATOM 1563 O O . GLY A 1 195 ? 0.476 -6.299 6.373 1.00 23.69 195 GLY A O 1
ATOM 1564 N N . SER A 1 196 ? 1.300 -4.215 6.046 1.00 24.62 196 SER A N 1
ATOM 1565 C CA . SER A 1 196 ? 2.123 -4.159 4.814 1.00 24.62 196 SER A CA 1
ATOM 1566 C C . SER A 1 196 ? 1.890 -2.847 4.049 1.00 24.62 196 SER A C 1
ATOM 1568 O O . SER A 1 196 ? 0.795 -2.292 4.070 1.00 24.62 196 SER A O 1
ATOM 1570 N N . MET A 1 197 ? 2.923 -2.338 3.372 1.00 26.78 197 MET A N 1
ATOM 1571 C CA . MET A 1 197 ? 2.880 -1.050 2.671 1.00 26.78 197 MET A CA 1
ATOM 1572 C C . MET A 1 197 ? 2.327 -1.169 1.245 1.00 26.78 197 MET A C 1
ATOM 1574 O O . MET A 1 197 ? 2.725 -2.046 0.486 1.00 26.78 197 MET A O 1
ATOM 1578 N N . VAL A 1 198 ? 1.462 -0.222 0.877 1.00 28.56 198 VAL A N 1
ATOM 1579 C CA . VAL A 1 198 ? 0.776 -0.106 -0.420 1.00 28.56 198 VAL A CA 1
ATOM 1580 C C . VAL A 1 198 ? 0.835 1.348 -0.885 1.00 28.56 198 VAL A C 1
ATOM 1582 O O . VAL A 1 198 ? 0.560 2.243 -0.085 1.00 28.56 198 VAL A O 1
ATOM 1585 N N . ILE A 1 199 ? 1.137 1.608 -2.162 1.00 29.11 199 ILE A N 1
ATOM 1586 C CA . ILE A 1 199 ? 1.206 2.974 -2.710 1.00 29.11 199 ILE A CA 1
ATOM 1587 C C . ILE A 1 199 ? 0.480 3.073 -4.060 1.00 29.11 199 ILE A C 1
ATOM 1589 O O . ILE A 1 199 ? 0.897 2.446 -5.029 1.00 29.11 199 ILE A O 1
ATOM 1593 N N . ALA A 1 200 ? -0.569 3.905 -4.099 1.00 29.64 200 ALA A N 1
ATOM 1594 C CA . ALA A 1 200 ? -1.256 4.406 -5.294 1.00 29.64 200 ALA A CA 1
ATOM 1595 C C . ALA A 1 200 ? -2.052 5.690 -4.950 1.00 29.64 200 ALA A C 1
ATOM 1597 O O . ALA A 1 200 ? -2.557 5.818 -3.832 1.00 29.64 200 ALA A O 1
ATOM 1598 N N . THR A 1 201 ? -2.190 6.628 -5.898 1.00 23.61 201 THR A N 1
ATOM 1599 C CA . THR A 1 201 ? -2.914 7.922 -5.773 1.00 23.61 201 THR A CA 1
ATOM 1600 C C . THR A 1 201 ? -3.250 8.489 -7.149 1.00 23.61 201 THR A C 1
ATOM 1602 O O . THR A 1 201 ? -2.447 8.228 -8.032 1.00 23.61 201 THR A O 1
ATOM 1605 N N . THR A 1 202 ? -4.244 9.351 -7.431 1.00 25.17 202 THR A N 1
ATOM 1606 C CA . THR A 1 202 ? -5.523 9.776 -6.788 1.00 25.17 202 THR A CA 1
ATOM 1607 C C . THR A 1 202 ? -6.433 10.381 -7.884 1.00 25.17 202 THR A C 1
ATOM 1609 O O . THR A 1 202 ? -5.984 10.588 -9.009 1.00 25.17 202 THR A O 1
ATOM 1612 N N . ASP A 1 203 ? -7.677 10.717 -7.527 1.00 23.66 203 ASP A N 1
ATOM 1613 C CA . ASP A 1 203 ? -8.866 11.197 -8.269 1.00 23.66 203 ASP A CA 1
ATOM 1614 C C . ASP A 1 203 ? -8.714 12.287 -9.374 1.00 23.66 203 ASP A C 1
ATOM 1616 O O . ASP A 1 203 ? -9.717 12.830 -9.841 1.00 23.66 203 ASP A O 1
ATOM 1620 N N . LYS A 1 204 ? -7.498 12.670 -9.784 1.00 23.86 204 LYS A N 1
ATOM 1621 C CA . LYS A 1 204 ? -7.215 13.715 -10.789 1.00 23.86 204 LYS A CA 1
ATOM 1622 C C . LYS A 1 204 ? -6.360 13.268 -11.986 1.00 23.86 204 LYS A C 1
ATOM 1624 O O . LYS A 1 204 ? -6.191 14.065 -12.903 1.00 23.86 204 LYS A O 1
ATOM 1629 N N . GLY A 1 205 ? -5.871 12.024 -12.014 1.00 23.78 205 GLY A N 1
ATOM 1630 C CA . GLY A 1 205 ? -5.197 11.450 -13.192 1.00 23.78 205 GLY A CA 1
ATOM 1631 C C . GLY A 1 205 ? -3.713 11.807 -13.372 1.00 23.78 205 GLY A C 1
ATOM 1632 O O . GLY A 1 205 ? -3.216 11.775 -14.496 1.00 23.78 205 GLY A O 1
ATOM 1633 N N . ASP A 1 206 ? -2.997 12.133 -12.291 1.00 24.20 206 ASP A N 1
ATOM 1634 C CA . ASP A 1 206 ? -1.536 12.318 -12.310 1.00 24.20 206 ASP A CA 1
ATOM 1635 C C . ASP A 1 206 ? -0.825 10.954 -12.170 1.00 24.20 206 ASP A C 1
ATOM 1637 O O . ASP A 1 206 ? -0.878 10.350 -11.105 1.00 24.20 206 ASP A O 1
ATOM 1641 N N . VAL A 1 207 ? -0.170 10.462 -13.230 1.00 25.77 207 VAL A N 1
ATOM 1642 C CA . VAL A 1 207 ? 0.337 9.072 -13.343 1.00 25.77 207 VAL A CA 1
ATOM 1643 C C . VAL A 1 207 ? 1.575 8.762 -12.483 1.00 25.77 207 VAL A C 1
ATOM 1645 O O . VAL A 1 207 ? 2.547 9.513 -12.481 1.00 25.77 207 VAL A O 1
ATOM 1648 N N . VAL A 1 208 ? 1.575 7.577 -11.858 1.00 29.91 208 VAL A N 1
ATOM 1649 C CA . VAL A 1 208 ? 2.706 6.975 -11.125 1.00 29.91 208 VAL A CA 1
ATOM 1650 C C . VAL A 1 208 ? 3.415 5.919 -11.992 1.00 29.91 208 VAL A C 1
ATOM 1652 O O . VAL A 1 208 ? 2.756 5.084 -12.599 1.00 29.91 208 VAL A O 1
ATOM 1655 N N . PHE A 1 209 ? 4.748 5.891 -12.025 1.00 26.77 209 PHE A N 1
ATOM 1656 C CA . PHE A 1 209 ? 5.540 4.742 -12.514 1.00 26.77 209 PHE A CA 1
ATOM 1657 C C . PHE A 1 209 ? 6.319 4.139 -11.325 1.00 26.77 209 PHE A C 1
ATOM 1659 O O . PHE A 1 209 ? 6.228 4.664 -10.220 1.00 26.77 209 PHE A O 1
ATOM 1666 N N . VAL A 1 210 ? 7.081 3.056 -11.522 1.00 31.31 210 VAL A N 1
ATOM 1667 C CA . VAL A 1 210 ? 8.146 2.604 -10.601 1.00 31.31 210 VAL A CA 1
ATOM 1668 C C . VAL A 1 210 ? 9.220 1.878 -11.410 1.00 31.31 210 VAL A C 1
ATOM 1670 O O . VAL A 1 210 ? 8.897 1.075 -12.282 1.00 31.31 210 VAL A O 1
ATOM 1673 N N . GLU A 1 211 ? 10.490 2.108 -11.077 1.00 26.80 211 GLU A N 1
ATOM 1674 C CA . GLU A 1 211 ? 11.619 1.275 -11.504 1.00 26.80 211 GLU A CA 1
ATOM 1675 C C . GLU A 1 211 ? 12.556 1.026 -10.318 1.00 26.80 211 GLU A C 1
ATOM 1677 O O . GLU A 1 211 ? 12.731 1.919 -9.482 1.00 26.80 211 GLU A O 1
ATOM 1682 N N . GLY A 1 212 ? 13.161 -0.164 -10.252 1.00 27.67 212 GLY A N 1
ATOM 1683 C CA . GLY A 1 212 ? 14.201 -0.498 -9.275 1.00 27.67 212 GLY A CA 1
ATOM 1684 C C . GLY A 1 212 ? 13.991 -1.818 -8.519 1.00 27.67 212 GLY A C 1
ATOM 1685 O O . GLY A 1 212 ? 12.874 -2.298 -8.339 1.00 27.67 212 GLY A O 1
ATOM 1686 N N . LEU A 1 213 ? 15.110 -2.414 -8.105 1.00 30.39 213 LEU A N 1
ATOM 1687 C CA . LEU A 1 213 ? 15.223 -3.734 -7.471 1.00 30.39 213 LEU A CA 1
ATOM 1688 C C . LEU A 1 213 ? 14.906 -3.654 -5.971 1.00 30.39 213 LEU A C 1
ATOM 1690 O O . LEU A 1 213 ? 15.157 -2.623 -5.378 1.00 30.39 213 LEU A O 1
ATOM 1694 N N . ALA A 1 214 ? 14.494 -4.734 -5.303 1.00 25.72 214 ALA A N 1
ATOM 1695 C CA . ALA A 1 214 ? 14.594 -4.798 -3.837 1.00 25.72 214 ALA A CA 1
ATOM 1696 C C . ALA A 1 214 ? 14.744 -6.211 -3.271 1.00 25.72 214 ALA A C 1
ATOM 1698 O O . ALA A 1 214 ? 14.218 -7.184 -3.816 1.00 25.72 214 ALA A O 1
ATOM 1699 N N . GLU A 1 215 ? 15.408 -6.280 -2.117 1.00 26.16 215 GLU A N 1
ATOM 1700 C CA . GLU A 1 215 ? 15.274 -7.346 -1.126 1.00 26.16 215 GLU A CA 1
ATOM 1701 C C . GLU A 1 215 ? 14.637 -6.749 0.138 1.00 26.16 215 GLU A C 1
ATOM 1703 O O . GLU A 1 215 ? 15.134 -5.766 0.683 1.00 26.16 215 GLU A O 1
ATOM 1708 N N . LEU A 1 216 ? 13.563 -7.362 0.642 1.00 25.11 216 LEU A N 1
ATOM 1709 C CA . LEU A 1 216 ? 13.076 -7.139 2.004 1.00 25.11 216 LEU A CA 1
ATOM 1710 C C . LEU A 1 216 ? 12.974 -8.497 2.715 1.00 25.11 216 LEU A C 1
ATOM 1712 O O . LEU A 1 216 ? 12.087 -9.291 2.427 1.00 25.11 216 LEU A O 1
ATOM 1716 N N . PHE A 1 217 ? 13.903 -8.708 3.652 1.00 24.91 217 PHE A N 1
ATOM 1717 C CA . PHE A 1 217 ? 13.950 -9.744 4.699 1.00 24.91 217 PHE A CA 1
ATOM 1718 C C . PHE A 1 217 ? 14.059 -11.231 4.291 1.00 24.91 217 PHE A C 1
ATOM 1720 O O . PHE A 1 217 ? 13.092 -11.887 3.925 1.00 24.91 217 PHE A O 1
ATOM 1727 N N . SER A 1 218 ? 15.243 -11.803 4.555 1.00 23.11 218 SER A N 1
ATOM 1728 C CA . SER A 1 218 ? 15.434 -13.221 4.908 1.00 23.11 218 SER A CA 1
ATOM 1729 C C . SER A 1 218 ? 15.995 -13.278 6.343 1.00 23.11 218 SER A C 1
ATOM 1731 O O . SER A 1 218 ? 16.974 -12.577 6.612 1.00 23.11 218 SER A O 1
ATOM 1733 N N . PRO A 1 219 ? 15.419 -14.052 7.289 1.00 23.17 219 PRO A N 1
ATOM 1734 C CA . PRO A 1 219 ? 15.876 -14.042 8.686 1.00 23.17 219 PRO A CA 1
ATOM 1735 C C . PRO A 1 219 ? 17.213 -14.751 8.967 1.00 23.17 219 PRO A C 1
ATOM 1737 O O . PRO A 1 219 ? 17.715 -14.645 10.081 1.00 23.17 219 PRO A O 1
ATOM 1740 N N . ASN A 1 220 ? 17.767 -15.526 8.023 1.00 22.95 220 ASN A N 1
ATOM 1741 C CA . ASN A 1 220 ? 18.718 -16.603 8.349 1.00 22.95 220 ASN A CA 1
ATOM 1742 C C . ASN A 1 220 ? 19.993 -16.650 7.484 1.00 22.95 220 ASN A C 1
ATOM 1744 O O . ASN A 1 220 ? 20.396 -17.718 7.027 1.00 22.95 220 ASN A O 1
ATOM 1748 N N . PHE A 1 221 ? 20.693 -15.522 7.316 1.00 20.88 221 PHE A N 1
ATOM 1749 C CA . PHE A 1 221 ? 22.067 -15.545 6.790 1.00 20.88 221 PHE A CA 1
ATOM 1750 C C . PHE A 1 221 ? 23.031 -14.608 7.535 1.00 20.88 221 PHE A C 1
ATOM 1752 O O . PHE A 1 221 ? 23.456 -13.582 7.020 1.00 20.88 221 PHE A O 1
ATOM 1759 N N . LEU A 1 222 ? 23.389 -14.999 8.763 1.00 22.53 222 LEU A N 1
ATOM 1760 C CA . LEU A 1 222 ? 24.764 -15.091 9.287 1.00 22.53 222 LEU A CA 1
ATOM 1761 C C . LEU A 1 222 ? 24.688 -15.685 10.707 1.00 22.53 222 LEU A C 1
ATOM 1763 O O . LEU A 1 222 ? 23.814 -15.333 11.493 1.00 22.53 222 LEU A O 1
ATOM 1767 N N . GLY A 1 223 ? 25.549 -16.654 11.022 1.00 23.28 223 GLY A N 1
ATOM 1768 C CA . GLY A 1 223 ? 25.369 -17.495 12.210 1.00 23.28 223 GLY A CA 1
ATOM 1769 C C . GLY A 1 223 ? 25.636 -16.791 13.547 1.00 23.28 223 GLY A C 1
ATOM 1770 O O . GLY A 1 223 ? 26.642 -16.106 13.699 1.00 23.28 223 GLY A O 1
ATOM 1771 N N . GLY A 1 224 ? 24.797 -17.086 14.547 1.00 23.66 224 GLY A N 1
ATOM 1772 C CA . GLY A 1 224 ? 25.139 -16.947 15.967 1.00 23.66 224 GLY A CA 1
ATOM 1773 C C . GLY A 1 224 ? 24.975 -15.556 16.588 1.00 23.66 224 GLY A C 1
ATOM 1774 O O . GLY A 1 224 ? 25.960 -14.959 17.014 1.00 23.66 224 GLY A O 1
ATOM 1775 N N . GLY A 1 225 ? 23.735 -15.089 16.761 1.00 21.41 225 GLY A N 1
ATOM 1776 C CA . GLY A 1 225 ? 23.438 -13.922 17.600 1.00 21.41 225 GLY A CA 1
ATOM 1777 C C . GLY A 1 225 ? 21.945 -13.740 17.883 1.00 21.41 225 GLY A C 1
ATOM 1778 O O . GLY A 1 225 ? 21.157 -13.580 16.959 1.00 21.41 225 GLY A O 1
ATOM 1779 N N . ASN A 1 226 ? 21.551 -13.737 19.161 1.00 27.73 226 ASN A N 1
ATOM 1780 C CA . ASN A 1 226 ? 20.205 -13.334 19.580 1.00 27.73 226 ASN A CA 1
ATOM 1781 C C . ASN A 1 226 ? 20.074 -11.801 19.512 1.00 27.73 226 ASN A C 1
ATOM 1783 O O . ASN A 1 226 ? 20.543 -11.131 20.432 1.00 27.73 226 ASN A O 1
ATOM 1787 N N . THR A 1 227 ? 19.377 -11.250 18.514 1.00 22.80 227 THR A N 1
ATOM 1788 C CA . THR A 1 227 ? 18.843 -9.871 18.570 1.00 22.80 227 THR A CA 1
ATOM 1789 C C . THR A 1 227 ? 17.465 -9.772 17.914 1.00 22.80 227 THR A C 1
ATOM 1791 O O . THR A 1 227 ? 17.320 -9.931 16.706 1.00 22.80 227 THR A O 1
ATOM 1794 N N . THR A 1 228 ? 16.447 -9.472 18.721 1.00 23.89 228 THR A N 1
ATOM 1795 C CA . THR A 1 228 ? 15.031 -9.340 18.335 1.00 23.89 228 THR A CA 1
ATOM 1796 C C . THR A 1 228 ? 14.672 -7.913 17.891 1.00 23.89 228 THR A C 1
ATOM 1798 O O . THR A 1 228 ? 13.694 -7.346 18.372 1.00 23.89 228 THR A O 1
ATOM 1801 N N . GLU A 1 229 ? 15.473 -7.299 17.014 1.00 26.39 229 GLU A N 1
ATOM 1802 C CA . GLU A 1 229 ? 15.315 -5.887 16.613 1.00 26.39 229 GLU A CA 1
ATOM 1803 C C . GLU A 1 229 ? 15.451 -5.674 15.094 1.00 26.39 229 GLU A C 1
ATOM 1805 O O . GLU A 1 229 ? 16.468 -5.168 14.628 1.00 26.39 229 GLU A O 1
ATOM 1810 N N . TYR A 1 230 ? 14.415 -5.996 14.306 1.00 24.28 230 TYR A N 1
ATOM 1811 C CA . TYR A 1 230 ? 14.358 -5.585 12.894 1.00 24.28 230 TYR A CA 1
ATOM 1812 C C . TYR A 1 230 ? 12.962 -5.121 12.442 1.00 24.28 230 TYR A C 1
ATOM 1814 O O . TYR A 1 230 ? 11.946 -5.730 12.757 1.00 24.28 230 TYR A O 1
ATOM 1822 N N . SER A 1 231 ? 12.973 -4.010 11.693 1.00 30.47 231 SER A N 1
ATOM 1823 C CA . SER A 1 231 ? 11.925 -3.488 10.797 1.00 30.47 231 SER A CA 1
ATOM 1824 C C . SER A 1 231 ? 10.483 -3.349 11.304 1.00 30.47 231 SER A C 1
ATOM 1826 O O . SER A 1 231 ? 9.576 -4.014 10.810 1.00 30.47 231 SER A O 1
ATOM 1828 N N . ASN A 1 232 ? 10.245 -2.337 12.139 1.00 29.33 232 ASN A N 1
ATOM 1829 C CA . ASN A 1 232 ? 8.969 -1.620 12.109 1.00 29.33 232 ASN A CA 1
ATOM 1830 C C . ASN A 1 232 ? 9.147 -0.341 11.283 1.00 29.33 232 ASN A C 1
ATOM 1832 O O . ASN A 1 232 ? 10.036 0.459 11.579 1.00 29.33 232 ASN A O 1
ATOM 1836 N N . PHE A 1 233 ? 8.297 -0.138 10.272 1.00 37.09 233 PHE A N 1
ATOM 1837 C CA . PHE A 1 233 ? 8.044 1.206 9.749 1.00 37.09 233 PHE A CA 1
ATOM 1838 C C . PHE A 1 233 ? 7.462 2.040 10.896 1.00 37.09 233 PHE A C 1
ATOM 1840 O O . PHE A 1 233 ? 6.544 1.576 11.574 1.00 37.09 233 PHE A O 1
ATOM 1847 N N . ASP A 1 234 ? 7.990 3.242 11.133 1.00 36.22 234 ASP A N 1
ATOM 1848 C CA . ASP A 1 234 ? 7.515 4.077 12.237 1.00 36.22 234 ASP A CA 1
ATOM 1849 C C . ASP A 1 234 ? 6.036 4.432 12.012 1.00 36.22 234 ASP A C 1
ATOM 1851 O O . ASP A 1 234 ? 5.666 5.056 11.008 1.00 36.22 234 ASP A O 1
ATOM 1855 N N . SER A 1 235 ? 5.177 3.999 12.937 1.00 36.94 235 SER A N 1
ATOM 1856 C CA . SER A 1 235 ? 3.725 4.120 12.801 1.00 36.94 235 SER A CA 1
ATOM 1857 C C . SER A 1 235 ? 3.291 5.581 12.705 1.00 36.94 235 SER A C 1
ATOM 1859 O O . SER A 1 235 ? 2.271 5.875 12.081 1.00 36.94 235 SER A O 1
ATOM 1861 N N . VAL A 1 236 ? 4.087 6.513 13.240 1.00 36.84 236 VAL A N 1
ATOM 1862 C CA . VAL A 1 236 ? 3.865 7.960 13.133 1.00 36.84 236 VAL A CA 1
ATOM 1863 C C . VAL A 1 236 ? 3.953 8.438 11.681 1.00 36.84 236 VAL A C 1
ATOM 1865 O O . VAL A 1 236 ? 3.099 9.207 11.241 1.00 36.84 236 VAL A O 1
ATOM 1868 N N . ALA A 1 237 ? 4.937 7.965 10.915 1.00 39.12 237 ALA A N 1
ATOM 1869 C CA . ALA A 1 237 ? 5.170 8.432 9.551 1.00 39.12 237 ALA A CA 1
ATOM 1870 C C . ALA A 1 237 ? 4.220 7.791 8.532 1.00 39.12 237 ALA A C 1
ATOM 1872 O O . ALA A 1 237 ? 3.753 8.473 7.621 1.00 39.12 237 ALA A O 1
ATOM 1873 N N . ILE A 1 238 ? 3.852 6.520 8.737 1.00 44.44 238 ILE A N 1
ATOM 1874 C CA . ILE A 1 238 ? 2.718 5.892 8.040 1.00 44.44 238 ILE A CA 1
ATOM 1875 C C . ILE A 1 238 ? 1.441 6.708 8.298 1.00 44.44 238 ILE A C 1
ATOM 1877 O O . ILE A 1 238 ? 0.749 7.091 7.357 1.00 44.44 238 ILE A O 1
ATOM 1881 N N . ASN A 1 239 ? 1.152 7.059 9.556 1.00 42.12 239 ASN A N 1
ATOM 1882 C CA . ASN A 1 239 ? -0.022 7.871 9.879 1.00 42.12 239 ASN A CA 1
ATOM 1883 C C . ASN A 1 239 ? 0.020 9.279 9.255 1.00 42.12 239 ASN A C 1
ATOM 1885 O O . ASN A 1 239 ? -1.018 9.751 8.804 1.00 42.12 239 ASN A O 1
ATOM 1889 N N . ASP A 1 240 ? 1.171 9.953 9.195 1.00 45.53 240 ASP A N 1
ATOM 1890 C CA . ASP A 1 240 ? 1.295 11.248 8.507 1.00 45.53 240 ASP A CA 1
ATOM 1891 C C . ASP A 1 240 ? 1.051 11.127 6.992 1.00 45.53 240 ASP A C 1
ATOM 1893 O O . ASP A 1 240 ? 0.279 11.906 6.421 1.00 45.53 240 ASP A O 1
ATOM 1897 N N . MET A 1 241 ? 1.668 10.120 6.366 1.00 47.22 241 MET A N 1
ATOM 1898 C CA . MET A 1 241 ? 1.568 9.845 4.935 1.00 47.22 241 MET A CA 1
ATOM 1899 C C . MET A 1 241 ? 0.124 9.548 4.514 1.00 47.22 241 MET A C 1
ATOM 1901 O O . MET A 1 241 ? -0.373 10.196 3.599 1.00 47.22 241 MET A O 1
ATOM 1905 N N . TYR A 1 242 ? -0.575 8.634 5.198 1.00 45.41 242 TYR A N 1
ATOM 1906 C CA . TYR A 1 242 ? -1.929 8.218 4.806 1.00 45.41 242 TYR A CA 1
ATOM 1907 C C . TYR A 1 242 ? -3.062 9.131 5.311 1.00 45.41 242 TYR A C 1
ATOM 1909 O O . TYR A 1 242 ? -4.161 9.065 4.765 1.00 45.41 242 TYR A O 1
ATOM 1917 N N . ARG A 1 243 ? -2.853 9.981 6.334 1.00 46.19 243 ARG A N 1
ATOM 1918 C CA . ARG A 1 243 ? -3.919 10.885 6.832 1.00 46.19 243 ARG A CA 1
ATOM 1919 C C . ARG A 1 243 ? -4.000 12.220 6.095 1.00 46.19 243 ARG A C 1
ATOM 1921 O O . ARG A 1 243 ? -5.090 12.772 6.002 1.00 46.19 243 ARG A O 1
ATOM 1928 N N . ASN A 1 244 ? -2.869 12.764 5.639 1.00 49.75 244 ASN A N 1
ATOM 1929 C CA . ASN A 1 244 ? -2.789 14.155 5.160 1.00 49.75 244 ASN A CA 1
ATOM 1930 C C . ASN A 1 244 ? -2.108 14.322 3.792 1.00 49.75 244 ASN A C 1
ATOM 1932 O O . ASN A 1 244 ? -2.065 15.439 3.273 1.00 49.75 244 ASN A O 1
ATOM 1936 N N . LYS A 1 245 ? -1.520 13.256 3.241 1.00 57.69 245 LYS A N 1
ATOM 1937 C CA . LYS A 1 245 ? -0.678 13.299 2.043 1.00 57.69 245 LYS A CA 1
ATOM 1938 C C . LYS A 1 245 ? -1.014 12.147 1.097 1.00 57.69 245 LYS A C 1
ATOM 1940 O O . LYS A 1 245 ? -1.916 11.350 1.334 1.00 57.69 245 LYS A O 1
ATOM 1945 N N . THR A 1 246 ? -0.350 12.148 -0.046 1.00 59.41 246 THR A N 1
ATOM 1946 C CA . THR A 1 246 ? -0.764 11.420 -1.241 1.00 59.41 246 THR A CA 1
ATOM 1947 C C . THR A 1 246 ? 0.509 10.875 -1.913 1.00 59.41 246 THR A C 1
ATOM 1949 O O . THR A 1 246 ? 1.189 11.637 -2.597 1.00 59.41 246 THR A O 1
ATOM 1952 N N . PRO A 1 247 ? 0.886 9.596 -1.694 1.00 59.03 247 PRO A N 1
ATOM 1953 C CA . PRO A 1 247 ? 2.046 8.933 -2.315 1.00 59.03 247 PRO A CA 1
ATOM 1954 C C . PRO A 1 247 ? 2.023 8.849 -3.858 1.00 59.03 247 PRO A C 1
ATOM 1956 O O . PRO A 1 247 ? 1.467 7.919 -4.434 1.00 59.03 247 PRO A O 1
ATOM 1959 N N . ILE A 1 248 ? 2.684 9.792 -4.533 1.00 59.25 248 ILE A N 1
ATOM 1960 C CA . ILE A 1 248 ? 2.722 9.898 -6.002 1.00 59.25 248 ILE A CA 1
ATOM 1961 C C . ILE A 1 248 ? 3.801 9.051 -6.684 1.00 59.25 248 ILE A C 1
ATOM 1963 O O . ILE A 1 248 ? 3.775 8.930 -7.903 1.00 59.25 248 ILE A O 1
ATOM 1967 N N . TYR A 1 249 ? 4.785 8.510 -5.958 1.00 60.97 249 TYR A N 1
ATOM 1968 C CA . TYR A 1 249 ? 5.785 7.632 -6.572 1.00 60.97 249 TYR A CA 1
ATOM 1969 C C . TYR A 1 249 ? 6.533 6.763 -5.560 1.00 60.97 249 TYR A C 1
ATOM 1971 O O . TYR A 1 249 ? 6.785 7.196 -4.436 1.00 60.97 249 TYR A O 1
ATOM 1979 N N . VAL A 1 250 ? 6.953 5.569 -5.985 1.00 63.81 250 VAL A N 1
ATOM 1980 C CA . VAL A 1 250 ? 7.839 4.663 -5.229 1.00 63.81 250 VAL A CA 1
ATOM 1981 C C . VAL A 1 250 ? 9.065 4.340 -6.062 1.00 63.81 250 VAL A C 1
ATOM 1983 O O . VAL A 1 250 ? 8.962 4.136 -7.265 1.00 63.81 250 VAL A O 1
ATOM 1986 N N . SER A 1 251 ? 10.229 4.220 -5.448 1.00 65.88 251 SER A N 1
ATOM 1987 C CA . SER A 1 251 ? 11.350 3.548 -6.093 1.00 65.88 251 SER A CA 1
ATOM 1988 C C . SER A 1 251 ? 12.164 2.801 -5.049 1.00 65.88 251 SER A C 1
ATOM 1990 O O . SER A 1 251 ? 12.318 3.255 -3.912 1.00 65.88 251 SER A O 1
ATOM 1992 N N . CYS A 1 252 ? 12.594 1.602 -5.416 1.00 62.03 252 CYS A N 1
ATOM 1993 C CA . CYS A 1 252 ? 13.191 0.635 -4.514 1.00 62.03 252 CYS A CA 1
ATOM 1994 C C . CYS A 1 252 ? 14.591 0.253 -5.011 1.00 62.03 252 CYS A C 1
ATOM 1996 O O . CYS A 1 252 ? 14.829 0.153 -6.216 1.00 62.03 252 CYS A O 1
ATOM 1998 N N . SER A 1 253 ? 15.515 0.044 -4.075 1.00 61.72 253 SER A N 1
ATOM 1999 C CA . SER A 1 253 ? 16.848 -0.510 -4.317 1.00 61.72 253 SER A CA 1
ATOM 2000 C C . SER A 1 253 ? 17.074 -1.758 -3.449 1.00 61.72 253 SER A C 1
ATOM 2002 O O . SER A 1 253 ? 16.316 -2.028 -2.515 1.00 61.72 253 SER A O 1
ATOM 2004 N N . ASP A 1 254 ? 18.151 -2.508 -3.722 1.00 55.91 254 ASP A N 1
ATOM 2005 C CA . ASP A 1 254 ? 18.589 -3.657 -2.906 1.00 55.91 254 ASP A CA 1
ATOM 2006 C C . ASP A 1 254 ? 18.650 -3.346 -1.393 1.00 55.91 254 ASP A C 1
ATOM 2008 O O . ASP A 1 254 ? 18.515 -4.251 -0.575 1.00 55.91 254 ASP A O 1
ATOM 2012 N N . GLU A 1 255 ? 18.933 -2.090 -1.023 1.00 56.97 255 GLU A N 1
ATOM 2013 C CA . GLU A 1 255 ? 19.294 -1.686 0.342 1.00 56.97 255 GLU A CA 1
ATOM 2014 C C . GLU A 1 255 ? 18.344 -0.629 0.944 1.00 56.97 255 GLU A C 1
ATOM 2016 O O . GLU A 1 255 ? 18.404 -0.388 2.151 1.00 56.97 255 GLU A O 1
ATOM 2021 N N . PHE A 1 256 ? 17.475 0.012 0.150 1.00 60.53 256 PHE A N 1
ATOM 2022 C CA . PHE A 1 256 ? 16.556 1.058 0.619 1.00 60.53 256 PHE A CA 1
ATOM 2023 C C . PHE A 1 256 ? 15.323 1.244 -0.285 1.00 60.53 256 PHE A C 1
ATOM 2025 O O . PHE A 1 256 ? 15.186 0.639 -1.342 1.00 60.53 256 PHE A O 1
ATOM 2032 N N . SER A 1 257 ? 14.378 2.084 0.128 1.00 63.06 257 SER A N 1
ATOM 2033 C CA . SER A 1 257 ? 13.231 2.504 -0.685 1.00 63.06 257 SER A CA 1
ATOM 2034 C C . SER A 1 257 ? 12.894 3.966 -0.421 1.00 63.06 257 SER A C 1
ATOM 2036 O O . SER A 1 257 ? 13.005 4.428 0.715 1.00 63.06 257 SER A O 1
ATOM 2038 N N . ILE A 1 258 ? 12.483 4.676 -1.471 1.00 67.38 258 ILE A N 1
ATOM 2039 C CA . ILE A 1 258 ? 12.096 6.087 -1.450 1.00 67.38 258 ILE A CA 1
ATOM 2040 C C . ILE A 1 258 ? 10.653 6.225 -1.933 1.00 67.38 258 ILE A C 1
ATOM 2042 O O . ILE A 1 258 ? 10.255 5.623 -2.930 1.00 67.38 258 ILE A O 1
ATOM 2046 N N . ILE A 1 259 ? 9.881 7.053 -1.236 1.00 68.69 259 ILE A N 1
ATOM 2047 C CA . ILE A 1 259 ? 8.489 7.369 -1.547 1.00 68.69 259 ILE A CA 1
ATOM 2048 C C . ILE A 1 259 ? 8.381 8.878 -1.715 1.00 68.69 259 ILE A C 1
ATOM 2050 O O . ILE A 1 259 ? 8.697 9.634 -0.795 1.00 68.69 259 ILE A O 1
ATOM 2054 N N . LEU A 1 260 ? 7.905 9.316 -2.874 1.00 68.88 260 LEU A N 1
ATOM 2055 C CA . LEU A 1 260 ? 7.530 10.700 -3.132 1.00 68.88 260 LEU A CA 1
ATOM 2056 C C . LEU A 1 260 ? 6.026 10.844 -2.871 1.00 68.88 260 LEU A C 1
ATOM 2058 O O . LEU A 1 260 ? 5.230 10.050 -3.362 1.00 68.88 260 LEU A O 1
ATOM 2062 N N . SER A 1 261 ? 5.621 11.847 -2.097 1.00 66.44 261 SER A N 1
ATOM 2063 C CA . SER A 1 261 ? 4.216 12.166 -1.804 1.00 66.44 261 SER A CA 1
ATOM 2064 C C . SER A 1 261 ? 3.930 13.648 -2.027 1.00 66.44 261 SER A C 1
ATOM 2066 O O . SER A 1 261 ? 4.848 14.460 -1.928 1.00 66.44 261 SER A O 1
ATOM 2068 N N . LYS A 1 262 ? 2.666 14.018 -2.254 1.00 65.12 262 LYS A N 1
ATOM 2069 C CA . LYS A 1 262 ? 2.193 15.412 -2.210 1.00 65.12 262 LYS A CA 1
ATOM 2070 C C . LYS A 1 262 ? 1.148 15.643 -1.117 1.00 65.12 262 LYS A C 1
ATOM 2072 O O . LYS A 1 262 ? 0.519 14.689 -0.679 1.00 65.12 262 LYS A O 1
ATOM 2077 N N . ASP A 1 263 ? 0.985 16.873 -0.639 1.00 63.84 263 ASP A N 1
ATOM 2078 C CA . ASP A 1 263 ? -0.174 17.278 0.169 1.00 63.84 263 ASP A CA 1
ATOM 2079 C C . ASP A 1 263 ? -1.280 17.902 -0.705 1.00 63.84 263 ASP A C 1
ATOM 2081 O O . ASP A 1 263 ? -1.180 17.984 -1.932 1.00 63.84 263 ASP A O 1
ATOM 2085 N N . THR A 1 264 ? -2.351 18.378 -0.069 1.00 66.25 264 THR A N 1
ATOM 2086 C CA . THR A 1 264 ? -3.471 19.058 -0.740 1.00 66.25 264 THR A CA 1
ATOM 2087 C C . THR A 1 264 ? -3.138 20.450 -1.297 1.00 66.25 264 THR A C 1
ATOM 2089 O O . THR A 1 264 ? -3.985 21.043 -1.966 1.00 66.25 264 THR A O 1
ATOM 2092 N N . ASN A 1 265 ? -1.928 20.967 -1.058 1.00 66.00 265 ASN A N 1
ATOM 2093 C CA . ASN A 1 265 ? -1.438 22.275 -1.499 1.00 66.00 265 ASN A CA 1
ATOM 2094 C C . ASN A 1 265 ? -0.353 22.162 -2.592 1.00 66.00 265 ASN A C 1
ATOM 2096 O O . ASN A 1 265 ? 0.361 23.136 -2.828 1.00 66.00 265 ASN A O 1
ATOM 2100 N N . ASP A 1 266 ? -0.207 20.996 -3.239 1.00 67.50 266 ASP A N 1
ATOM 2101 C CA . ASP A 1 266 ? 0.884 20.686 -4.181 1.00 67.50 266 ASP A CA 1
ATOM 2102 C C . ASP A 1 266 ? 2.297 20.824 -3.550 1.00 67.50 266 ASP A C 1
ATOM 2104 O O . ASP A 1 266 ? 3.282 21.041 -4.259 1.00 67.50 266 ASP A O 1
ATOM 2108 N N . LYS A 1 267 ? 2.444 20.672 -2.222 1.00 69.12 267 LYS A N 1
ATOM 2109 C CA . LYS A 1 267 ? 3.765 20.517 -1.588 1.00 69.12 267 LYS A CA 1
ATOM 2110 C C . LYS A 1 267 ? 4.218 19.072 -1.644 1.00 69.12 267 LYS A C 1
ATOM 2112 O O . LYS A 1 267 ? 3.436 18.173 -1.357 1.00 69.12 267 LYS A O 1
ATOM 2117 N N . TYR A 1 268 ? 5.499 18.862 -1.925 1.00 73.00 268 TYR A N 1
ATOM 2118 C CA . TYR A 1 268 ? 6.077 17.534 -2.094 1.00 73.00 268 TYR A CA 1
ATOM 2119 C C . TYR A 1 268 ? 6.932 17.116 -0.894 1.00 73.00 268 TYR A C 1
ATOM 2121 O O . TYR A 1 268 ? 7.594 17.937 -0.256 1.00 73.00 268 TYR A O 1
ATOM 2129 N N . TYR A 1 269 ? 6.918 15.817 -0.611 1.00 68.38 269 TYR A N 1
ATOM 2130 C CA . TYR A 1 269 ? 7.555 15.182 0.537 1.00 68.38 269 TYR A CA 1
ATOM 2131 C C . TYR A 1 269 ? 8.261 13.907 0.092 1.00 68.38 269 TYR A C 1
ATOM 2133 O O . TYR A 1 269 ? 7.688 13.114 -0.655 1.00 68.38 269 TYR A O 1
ATOM 2141 N N . LEU A 1 270 ? 9.485 13.700 0.571 1.00 69.44 270 LEU A N 1
ATOM 2142 C CA . LEU A 1 270 ? 10.193 12.428 0.436 1.00 69.44 270 LEU A CA 1
ATOM 2143 C C . LEU A 1 270 ? 10.173 11.692 1.770 1.00 69.44 270 LEU A C 1
ATOM 2145 O O . LEU A 1 270 ? 10.348 12.300 2.828 1.00 69.44 270 LEU A O 1
ATOM 2149 N N . TYR A 1 271 ? 10.008 10.378 1.680 1.00 63.72 271 TYR A N 1
ATOM 2150 C CA . TYR A 1 271 ? 10.159 9.436 2.777 1.00 63.72 271 TYR A CA 1
ATOM 2151 C C . TYR A 1 271 ? 11.134 8.347 2.345 1.00 63.72 271 TYR A C 1
ATOM 2153 O O . TYR A 1 271 ? 11.035 7.849 1.224 1.00 63.72 271 TYR A O 1
ATOM 2161 N N . GLY A 1 272 ? 12.055 7.970 3.227 1.00 60.53 272 GLY A N 1
ATOM 2162 C CA . GLY A 1 272 ? 13.030 6.914 2.971 1.00 60.53 272 GLY A CA 1
ATOM 2163 C C . GLY A 1 272 ? 13.051 5.862 4.077 1.00 60.53 272 GLY A C 1
ATOM 2164 O O . GLY A 1 272 ? 12.786 6.167 5.239 1.00 60.53 272 GLY A O 1
ATOM 2165 N N . SER A 1 273 ? 13.375 4.624 3.709 1.00 57.06 273 SER A N 1
ATOM 2166 C CA . SER A 1 273 ? 13.593 3.497 4.626 1.00 57.06 273 SER A CA 1
ATOM 2167 C C . SER A 1 273 ? 14.729 2.626 4.092 1.00 57.06 273 SER A C 1
ATOM 2169 O O . SER A 1 273 ? 14.848 2.481 2.877 1.00 57.06 273 SER A O 1
ATOM 2171 N N . GLY A 1 274 ? 15.573 2.056 4.957 1.00 50.44 274 GLY A N 1
ATOM 2172 C CA . GLY A 1 274 ? 16.777 1.331 4.535 1.00 50.44 274 GLY A CA 1
ATOM 2173 C C . GLY A 1 274 ? 17.207 0.212 5.478 1.00 50.44 274 GLY A C 1
ATOM 2174 O O . GLY A 1 274 ? 16.967 0.259 6.684 1.00 50.44 274 GLY A O 1
ATOM 2175 N N . ALA A 1 275 ? 17.870 -0.798 4.917 1.00 43.66 275 ALA A N 1
ATOM 2176 C CA . ALA A 1 275 ? 18.441 -1.919 5.648 1.00 43.66 275 ALA A CA 1
ATOM 2177 C C . ALA A 1 275 ? 19.918 -1.658 6.008 1.00 43.66 275 ALA A C 1
ATOM 2179 O O . ALA A 1 275 ? 20.718 -1.224 5.181 1.00 43.66 275 ALA A O 1
ATOM 2180 N N . ASN A 1 276 ? 20.289 -1.995 7.248 1.00 40.94 276 ASN A N 1
ATOM 2181 C CA . ASN A 1 276 ? 21.656 -2.047 7.790 1.00 40.94 276 ASN A CA 1
ATOM 2182 C C . ASN A 1 276 ? 22.501 -0.749 7.793 1.00 40.94 276 ASN A C 1
ATOM 2184 O O . ASN A 1 276 ? 23.192 -0.396 6.837 1.00 40.94 276 ASN A O 1
ATOM 2188 N N . LYS A 1 277 ? 22.599 -0.170 9.000 1.00 41.16 277 LYS A N 1
ATOM 2189 C CA . LYS A 1 277 ? 23.311 1.059 9.420 1.00 41.16 277 LYS A CA 1
ATOM 2190 C C . LYS A 1 277 ? 24.804 1.194 9.038 1.00 41.16 277 LYS A C 1
ATOM 2192 O O . LYS A 1 277 ? 25.399 2.231 9.300 1.00 41.16 277 LYS A O 1
ATOM 2197 N N . LEU A 1 278 ? 25.440 0.163 8.479 1.00 37.09 278 LEU A N 1
ATOM 2198 C CA . LEU A 1 278 ? 26.890 0.126 8.223 1.00 37.09 278 LEU A CA 1
ATOM 2199 C C . LEU A 1 278 ? 27.289 0.253 6.742 1.00 37.09 278 LEU A C 1
ATOM 2201 O O . LEU A 1 278 ? 28.475 0.409 6.469 1.00 37.09 278 LEU A O 1
ATOM 2205 N N . ASN A 1 279 ? 26.346 0.188 5.789 1.00 39.56 279 ASN A N 1
ATOM 2206 C CA . ASN A 1 279 ? 26.676 0.194 4.351 1.00 39.56 279 ASN A CA 1
ATOM 2207 C C . ASN A 1 279 ? 25.752 1.024 3.446 1.00 39.56 279 ASN A C 1
ATOM 2209 O O . ASN A 1 279 ? 26.220 1.460 2.389 1.00 39.56 279 ASN A O 1
ATOM 2213 N N . SER A 1 280 ? 24.485 1.223 3.816 1.00 44.06 280 SER A N 1
ATOM 2214 C CA . SER A 1 280 ? 23.499 1.922 2.979 1.00 44.06 280 SER A CA 1
ATOM 2215 C C . SER A 1 280 ? 23.594 3.444 3.134 1.00 44.06 280 SER A C 1
ATOM 2217 O O . SER A 1 280 ? 23.747 4.157 2.143 1.00 44.06 280 SER A O 1
ATOM 2219 N N . ASP A 1 281 ? 23.629 3.945 4.371 1.00 46.84 281 ASP A N 1
ATOM 2220 C CA . ASP A 1 281 ? 23.674 5.392 4.643 1.00 46.84 281 ASP A CA 1
ATOM 2221 C C . ASP A 1 281 ? 25.084 6.013 4.569 1.00 46.84 281 ASP A C 1
ATOM 2223 O O . ASP A 1 281 ? 25.246 7.225 4.649 1.00 46.84 281 ASP A O 1
ATOM 2227 N N . SER A 1 282 ? 26.129 5.216 4.298 1.00 49.47 282 SER A N 1
ATOM 2228 C CA . SER A 1 282 ? 27.491 5.737 4.059 1.00 49.47 282 SER A CA 1
ATOM 2229 C C . SER A 1 282 ? 27.605 6.634 2.815 1.00 49.47 282 SER A C 1
ATOM 2231 O O . SER A 1 282 ? 28.627 7.293 2.623 1.00 49.47 282 SER A O 1
ATOM 2233 N N . TYR A 1 283 ? 26.551 6.677 1.994 1.00 52.34 283 TYR A N 1
ATOM 2234 C CA . TYR A 1 283 ? 26.409 7.547 0.830 1.00 52.34 283 TYR A CA 1
ATOM 2235 C C . TYR A 1 283 ? 25.347 8.647 1.011 1.00 52.34 283 TYR A C 1
ATOM 2237 O O . TYR A 1 283 ? 25.137 9.415 0.078 1.00 52.34 283 TYR A O 1
ATOM 2245 N N . GLY A 1 284 ? 24.668 8.733 2.163 1.00 58.06 284 GLY A N 1
ATOM 2246 C CA . GLY A 1 284 ? 23.604 9.716 2.401 1.00 58.06 284 GLY A CA 1
ATOM 2247 C C . GLY A 1 284 ? 22.371 9.525 1.513 1.00 58.06 284 GLY A C 1
ATOM 2248 O O . GLY A 1 284 ? 21.740 10.501 1.115 1.00 58.06 284 GLY A O 1
ATOM 2249 N N . VAL A 1 285 ? 22.029 8.280 1.153 1.00 62.28 285 VAL A N 1
ATOM 2250 C CA . VAL A 1 285 ? 20.943 7.954 0.198 1.00 62.28 285 VAL A CA 1
ATOM 2251 C C . VAL A 1 285 ? 19.548 8.361 0.678 1.00 62.28 285 VAL A C 1
ATOM 2253 O O . VAL A 1 285 ? 18.625 8.457 -0.130 1.00 62.28 285 VAL A O 1
ATOM 2256 N N . LEU A 1 286 ? 19.390 8.654 1.970 1.00 61.38 286 LEU A N 1
ATOM 2257 C CA . LEU A 1 286 ? 18.160 9.211 2.533 1.00 61.38 286 LEU A CA 1
ATOM 2258 C C . LEU A 1 286 ? 18.067 10.743 2.354 1.00 61.38 286 LEU A C 1
ATOM 2260 O O . LEU A 1 286 ? 16.958 11.266 2.311 1.00 61.38 286 LEU A O 1
ATOM 2264 N N . GLY A 1 287 ? 19.194 11.446 2.158 1.00 54.25 287 GLY A N 1
ATOM 2265 C CA . GLY A 1 287 ? 19.245 12.864 1.762 1.00 54.25 287 GLY A CA 1
ATOM 2266 C C . GLY A 1 287 ? 19.207 13.903 2.896 1.00 54.25 287 GLY A C 1
ATOM 2267 O O . GLY A 1 287 ? 18.689 15.001 2.683 1.00 54.25 287 GLY A O 1
ATOM 2268 N N . ILE A 1 288 ? 19.709 13.573 4.095 1.00 49.66 288 ILE A N 1
ATOM 2269 C CA . ILE A 1 288 ? 19.704 14.438 5.294 1.00 49.66 288 ILE A CA 1
ATOM 2270 C C . ILE A 1 288 ? 21.124 14.612 5.869 1.00 49.66 288 ILE A C 1
ATOM 2272 O O . ILE A 1 288 ? 22.021 13.825 5.594 1.00 49.66 288 ILE A O 1
ATOM 2276 N N . ASP A 1 289 ? 21.310 15.697 6.626 1.00 44.78 289 ASP A N 1
ATOM 2277 C CA . ASP A 1 289 ? 22.562 16.161 7.236 1.00 44.78 289 ASP A CA 1
ATOM 2278 C C . ASP A 1 289 ? 23.206 15.171 8.233 1.00 44.78 289 ASP A C 1
ATOM 2280 O O . ASP A 1 289 ? 22.532 14.631 9.111 1.00 44.78 289 ASP A O 1
ATOM 2284 N N . ASP A 1 290 ? 24.536 15.030 8.157 1.00 40.50 290 ASP A N 1
ATOM 2285 C CA . ASP A 1 290 ? 25.366 14.058 8.901 1.00 40.50 290 ASP A CA 1
ATOM 2286 C C . ASP A 1 290 ? 25.373 14.251 10.439 1.00 40.50 290 ASP A C 1
ATOM 2288 O O . ASP A 1 290 ? 26.019 13.497 11.173 1.00 40.50 290 ASP A O 1
ATOM 2292 N N . THR A 1 291 ? 24.714 15.292 10.959 1.00 35.38 291 THR A N 1
ATOM 2293 C CA . THR A 1 291 ? 24.833 15.724 12.364 1.00 35.38 291 THR A CA 1
ATOM 2294 C C . THR A 1 291 ? 23.832 15.074 13.320 1.00 35.38 291 THR A C 1
ATOM 2296 O O . THR A 1 291 ? 24.042 15.103 14.536 1.00 35.38 291 THR A O 1
ATOM 2299 N N . ILE A 1 292 ? 22.769 14.447 12.806 1.00 36.91 292 ILE A N 1
ATOM 2300 C CA . ILE A 1 292 ? 21.776 13.727 13.613 1.00 36.91 292 ILE A CA 1
ATOM 2301 C C . ILE A 1 292 ? 21.986 12.228 13.407 1.00 36.91 292 ILE A C 1
ATOM 2303 O O . ILE A 1 292 ? 21.584 11.669 12.394 1.00 36.91 292 ILE A O 1
ATOM 2307 N N . VAL A 1 293 ? 22.590 11.564 14.398 1.00 32.38 293 VAL A N 1
ATOM 2308 C CA . VAL A 1 293 ? 22.779 10.104 14.411 1.00 32.38 293 VAL A CA 1
ATOM 2309 C C . VAL A 1 293 ? 21.701 9.462 15.287 1.00 32.38 293 VAL A C 1
ATOM 2311 O O . VAL A 1 293 ? 21.911 9.312 16.496 1.00 32.38 293 VAL A O 1
ATOM 2314 N N . PRO A 1 294 ? 20.539 9.061 14.746 1.00 31.56 294 PRO A N 1
ATOM 2315 C CA . PRO A 1 294 ? 19.566 8.354 15.549 1.00 31.56 294 PRO A CA 1
ATOM 2316 C C . PRO A 1 294 ? 19.979 6.884 15.725 1.00 31.56 294 PRO A C 1
ATOM 2318 O O . PRO A 1 294 ? 20.563 6.231 14.852 1.00 31.56 294 PRO A O 1
ATOM 2321 N N . TYR A 1 295 ? 19.700 6.340 16.905 1.00 29.73 295 TYR A N 1
ATOM 2322 C CA . TYR A 1 295 ? 19.982 4.950 17.262 1.00 29.73 295 TYR A CA 1
ATOM 2323 C C . TYR A 1 295 ? 18.706 4.096 17.200 1.00 29.73 295 TYR A C 1
ATOM 2325 O O . TYR A 1 295 ? 18.332 3.480 18.189 1.00 29.73 295 TYR A O 1
ATOM 2333 N N . SER A 1 296 ? 18.042 4.072 16.040 1.00 29.75 296 SER A N 1
ATOM 2334 C CA . SER A 1 296 ? 16.916 3.175 15.715 1.00 29.75 296 SER A CA 1
ATOM 2335 C C . SER A 1 296 ? 16.515 3.314 14.232 1.00 29.75 296 SER A C 1
ATOM 2337 O O . SER A 1 296 ? 17.119 4.100 13.503 1.00 29.75 296 SER A O 1
ATOM 2339 N N . ASN A 1 297 ? 15.511 2.549 13.777 1.00 36.22 297 ASN A N 1
ATOM 2340 C CA . ASN A 1 297 ? 14.906 2.654 12.438 1.00 36.22 297 ASN A CA 1
ATOM 2341 C C . ASN A 1 297 ? 14.167 3.995 12.286 1.00 36.22 297 ASN A C 1
ATOM 2343 O O . ASN A 1 297 ? 12.960 4.079 12.505 1.00 36.22 297 ASN A O 1
ATOM 2347 N N . THR A 1 298 ? 14.898 5.065 11.994 1.00 31.28 298 THR A N 1
ATOM 2348 C CA . THR A 1 298 ? 14.348 6.422 12.021 1.00 31.28 298 THR A CA 1
ATOM 2349 C C . THR A 1 298 ? 13.801 6.820 10.666 1.00 31.28 298 THR A C 1
ATOM 2351 O O . THR A 1 298 ? 14.541 6.982 9.700 1.00 31.28 298 THR A O 1
ATOM 2354 N N . PHE A 1 299 ? 12.487 7.015 10.626 1.00 39.19 299 PHE A N 1
ATOM 2355 C CA . PHE A 1 299 ? 11.832 7.692 9.523 1.00 39.19 299 PHE A CA 1
ATOM 2356 C C . PHE A 1 299 ? 12.294 9.140 9.444 1.00 39.19 299 PHE A C 1
ATOM 2358 O O . PHE A 1 299 ? 12.322 9.839 10.457 1.00 39.19 299 PHE A O 1
ATOM 2365 N N . ILE A 1 300 ? 12.584 9.613 8.234 1.00 42.03 300 ILE A N 1
ATOM 2366 C CA . ILE A 1 300 ? 12.881 11.023 8.009 1.00 42.03 300 ILE A CA 1
ATOM 2367 C C . ILE A 1 300 ? 11.981 11.537 6.889 1.00 42.03 300 ILE A C 1
ATOM 2369 O O . ILE A 1 300 ? 11.989 11.021 5.773 1.00 42.03 300 ILE A O 1
ATOM 2373 N N . SER A 1 301 ? 11.170 12.537 7.230 1.00 42.22 301 SER A N 1
ATOM 2374 C CA . SER A 1 301 ? 10.259 13.238 6.328 1.00 42.22 301 SER A CA 1
ATOM 2375 C C . SER A 1 301 ? 10.735 14.677 6.154 1.00 42.22 301 SER A C 1
ATOM 2377 O O . SER A 1 301 ? 10.808 15.420 7.135 1.00 42.22 301 SER A O 1
ATOM 2379 N N . GLY A 1 302 ? 11.034 15.085 4.922 1.00 46.22 302 GLY A N 1
ATOM 2380 C CA . GLY A 1 302 ? 11.419 16.461 4.598 1.00 46.22 302 GLY A CA 1
ATOM 2381 C C . GLY A 1 302 ? 10.366 17.167 3.748 1.00 46.22 302 GLY A C 1
ATOM 2382 O O . GLY A 1 302 ? 9.893 16.594 2.768 1.00 46.22 302 GLY A O 1
ATOM 2383 N N . ASP A 1 303 ? 10.029 18.418 4.084 1.00 47.25 303 ASP A N 1
ATOM 2384 C CA . ASP A 1 303 ? 9.323 19.310 3.154 1.00 47.25 303 ASP A CA 1
ATOM 2385 C C . ASP A 1 303 ? 10.323 19.753 2.073 1.00 47.25 303 ASP A C 1
ATOM 2387 O O . ASP A 1 303 ? 11.228 20.551 2.338 1.00 47.25 303 ASP A O 1
ATOM 2391 N N . ILE A 1 304 ? 10.153 19.237 0.851 1.00 47.69 304 ILE A N 1
ATOM 2392 C CA . ILE A 1 304 ? 10.983 19.559 -0.325 1.00 47.69 304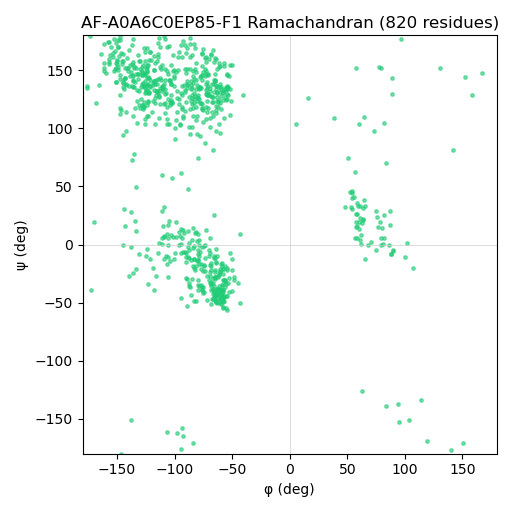 ILE A CA 1
ATOM 2393 C C . ILE A 1 304 ? 10.903 21.068 -0.642 1.00 47.69 304 ILE A C 1
ATOM 2395 O O . ILE A 1 304 ? 11.821 21.626 -1.237 1.00 47.69 304 ILE A O 1
ATOM 2399 N N . SER A 1 305 ? 9.840 21.752 -0.194 1.00 39.72 305 SER A N 1
ATOM 2400 C CA . SER A 1 305 ? 9.628 23.193 -0.377 1.00 39.72 305 SER A CA 1
ATOM 2401 C C . SER A 1 305 ? 10.143 24.091 0.761 1.00 39.72 305 SER A C 1
ATOM 2403 O O . SER A 1 305 ? 10.071 25.309 0.610 1.00 39.72 305 SER A O 1
ATOM 2405 N N . ASN A 1 306 ? 10.635 23.554 1.894 1.00 38.69 306 ASN A N 1
ATOM 2406 C CA . ASN A 1 306 ? 11.082 24.374 3.047 1.00 38.69 306 ASN A CA 1
ATOM 2407 C C . ASN A 1 306 ? 12.390 23.941 3.745 1.00 38.69 306 ASN A C 1
ATOM 2409 O O . ASN A 1 306 ? 12.809 24.626 4.674 1.00 38.69 306 ASN A O 1
ATOM 2413 N N . ASN A 1 307 ? 13.049 22.848 3.350 1.00 38.81 307 ASN A N 1
ATOM 2414 C CA . ASN A 1 307 ? 14.320 22.442 3.971 1.00 38.81 307 ASN A CA 1
ATOM 2415 C C . ASN A 1 307 ? 15.553 23.149 3.369 1.00 38.81 307 ASN A C 1
ATOM 2417 O O . ASN A 1 307 ? 15.680 23.246 2.149 1.00 38.81 307 ASN A O 1
ATOM 2421 N N . ASP A 1 308 ? 16.555 23.446 4.212 1.00 41.16 308 ASP A N 1
ATOM 2422 C CA . ASP A 1 308 ? 17.937 23.867 3.859 1.00 41.16 308 ASP A CA 1
ATOM 2423 C C . ASP A 1 308 ? 18.770 22.768 3.132 1.00 41.16 308 ASP A C 1
ATOM 2425 O O . ASP A 1 308 ? 20.008 22.693 3.205 1.00 41.16 308 ASP A O 1
ATOM 2429 N N . LEU A 1 309 ? 18.081 21.846 2.458 1.00 42.78 309 LEU A N 1
ATOM 2430 C CA . LEU A 1 309 ? 18.617 20.659 1.791 1.00 42.78 309 LEU A CA 1
ATOM 2431 C C . LEU A 1 309 ? 18.455 20.708 0.265 1.00 42.78 309 LEU A C 1
ATOM 2433 O O . LEU A 1 309 ? 19.019 19.848 -0.408 1.00 42.78 309 LEU A O 1
ATOM 2437 N N . ILE A 1 310 ? 17.738 21.701 -0.282 1.00 45.75 310 ILE A N 1
ATOM 2438 C CA . ILE A 1 310 ? 17.539 21.863 -1.729 1.00 45.75 310 ILE A CA 1
ATOM 2439 C C . ILE A 1 310 ? 17.680 23.333 -2.130 1.00 45.75 310 ILE A C 1
ATOM 2441 O O . ILE A 1 310 ? 17.110 24.227 -1.509 1.00 45.75 310 ILE A O 1
ATOM 2445 N N . SER A 1 311 ? 18.384 23.583 -3.234 1.00 39.25 311 SER A N 1
ATOM 2446 C CA . SER A 1 311 ? 18.244 24.841 -3.974 1.00 39.25 311 SER A CA 1
ATOM 2447 C C . SER A 1 311 ? 16.905 24.825 -4.717 1.00 39.25 311 SER A C 1
ATOM 2449 O O . SER A 1 311 ? 16.837 24.346 -5.843 1.00 39.25 311 SER A O 1
ATOM 2451 N N . SER A 1 312 ? 15.848 25.272 -4.023 1.00 39.31 312 SER A N 1
ATOM 2452 C CA . SER A 1 312 ? 14.453 25.449 -4.476 1.00 39.31 312 SER A CA 1
ATOM 2453 C C . SER A 1 312 ? 14.147 24.948 -5.898 1.00 39.31 312 SER A C 1
ATOM 2455 O O . SER A 1 312 ? 14.449 25.656 -6.867 1.00 39.31 312 SER A O 1
ATOM 2457 N N . PRO A 1 313 ? 13.490 23.783 -6.059 1.00 46.81 313 PRO A N 1
ATOM 2458 C CA . PRO A 1 313 ? 12.878 23.439 -7.327 1.00 46.81 313 PRO A CA 1
ATOM 2459 C C . PRO A 1 313 ? 11.765 24.452 -7.601 1.00 46.81 313 PRO A C 1
ATOM 2461 O O . PRO A 1 313 ? 10.738 24.469 -6.926 1.00 46.81 313 PRO A O 1
ATOM 2464 N N . SER A 1 314 ? 11.936 25.277 -8.632 1.00 51.94 314 SER A N 1
ATOM 2465 C CA . SER A 1 314 ? 10.853 26.081 -9.221 1.00 51.94 314 SER A CA 1
ATOM 2466 C C . SER A 1 314 ? 9.812 25.230 -9.970 1.00 51.94 314 SER A C 1
ATOM 2468 O O . SER A 1 314 ? 8.937 25.773 -10.643 1.00 51.94 314 SER A O 1
ATOM 2470 N N . SER A 1 315 ? 9.950 23.908 -9.889 1.00 66.00 315 SER A N 1
ATOM 2471 C CA . SER A 1 315 ? 9.542 22.920 -10.883 1.00 66.00 315 SER A CA 1
ATOM 2472 C C . SER A 1 315 ? 8.993 21.694 -10.146 1.00 66.00 315 SER A C 1
ATOM 2474 O O . SER A 1 315 ? 9.539 21.292 -9.115 1.00 66.00 315 SER A O 1
ATOM 2476 N N . LYS A 1 316 ? 7.892 21.109 -10.624 1.00 75.31 316 LYS A N 1
ATOM 2477 C CA . LYS A 1 316 ? 7.183 20.028 -9.921 1.00 75.31 316 LYS A CA 1
ATOM 2478 C C . LYS A 1 316 ? 7.902 18.690 -10.135 1.00 75.31 316 LYS A C 1
ATOM 2480 O O . LYS A 1 316 ? 8.144 18.338 -11.286 1.00 75.31 316 LYS A O 1
ATOM 2485 N N . PRO A 1 317 ? 8.224 17.901 -9.096 1.00 74.88 317 PRO A N 1
ATOM 2486 C CA . PRO A 1 317 ? 8.781 16.567 -9.290 1.00 74.88 317 PRO A CA 1
ATOM 2487 C C . PRO A 1 317 ? 7.724 15.643 -9.915 1.00 74.88 317 PRO A C 1
ATOM 2489 O O . PRO A 1 317 ? 6.614 15.526 -9.400 1.00 74.88 317 PRO A O 1
ATOM 2492 N N . LEU A 1 318 ? 8.072 14.992 -11.026 1.00 68.69 318 LEU A N 1
ATOM 2493 C CA . LEU A 1 318 ? 7.217 14.016 -11.705 1.00 68.69 318 LEU A CA 1
ATOM 2494 C C . LEU A 1 318 ? 7.387 12.619 -11.111 1.00 68.69 318 LEU A C 1
ATOM 2496 O O . LEU A 1 318 ? 6.403 11.916 -10.911 1.00 68.69 318 LEU A O 1
ATOM 2500 N N . TYR A 1 319 ? 8.631 12.210 -10.848 1.00 69.75 319 TYR A N 1
ATOM 2501 C CA . TYR A 1 319 ? 8.924 10.881 -10.322 1.00 69.75 319 TYR A CA 1
ATOM 2502 C C . TYR A 1 319 ? 10.329 10.744 -9.724 1.00 69.75 319 TYR A C 1
ATOM 2504 O O . TYR A 1 319 ? 11.207 11.566 -9.986 1.00 69.75 319 TYR A O 1
ATOM 2512 N N . VAL A 1 320 ? 10.540 9.676 -8.942 1.00 72.75 320 VAL A N 1
ATOM 2513 C CA . VAL A 1 320 ? 11.828 9.295 -8.335 1.00 72.75 320 VAL A CA 1
ATOM 2514 C C . VAL A 1 320 ? 12.353 7.984 -8.936 1.00 72.75 320 VAL A C 1
ATOM 2516 O O . VAL A 1 320 ? 11.585 7.157 -9.404 1.00 72.75 320 VAL A O 1
ATOM 2519 N N . CYS A 1 321 ? 13.662 7.775 -8.952 1.00 78.12 321 CYS A N 1
ATOM 2520 C CA . CYS A 1 321 ? 14.290 6.536 -9.403 1.00 78.12 321 CYS A CA 1
ATOM 2521 C C . CYS A 1 321 ? 15.531 6.256 -8.551 1.00 78.12 321 CYS A C 1
ATOM 2523 O O . CYS A 1 321 ? 16.272 7.180 -8.209 1.00 78.12 321 CYS A O 1
ATOM 2525 N N . THR A 1 322 ? 15.753 4.998 -8.182 1.00 74.88 322 THR A N 1
ATOM 2526 C CA . THR A 1 322 ? 16.828 4.591 -7.275 1.00 74.88 322 THR A CA 1
ATOM 2527 C C . THR A 1 322 ? 17.707 3.541 -7.924 1.00 74.88 322 THR A C 1
ATOM 2529 O O . THR A 1 322 ? 17.252 2.447 -8.256 1.00 74.88 322 THR A O 1
ATOM 2532 N N . GLY A 1 323 ? 18.991 3.858 -8.069 1.00 76.31 323 GLY A N 1
ATOM 2533 C CA . GLY A 1 323 ? 20.010 2.833 -8.255 1.00 76.31 323 GLY A CA 1
ATOM 2534 C C . GLY A 1 323 ? 20.457 2.281 -6.904 1.00 76.31 323 GLY A C 1
ATOM 2535 O O . GLY A 1 323 ? 19.887 2.604 -5.861 1.00 76.31 323 GLY A O 1
ATOM 2536 N N . LYS A 1 324 ? 21.522 1.474 -6.881 1.00 74.62 324 LYS A N 1
ATOM 2537 C CA . LYS A 1 324 ? 21.905 0.778 -5.642 1.00 74.62 324 LYS A CA 1
ATOM 2538 C C . LYS A 1 324 ? 22.286 1.714 -4.495 1.00 74.62 324 LYS A C 1
ATOM 2540 O O . LYS A 1 324 ? 22.012 1.406 -3.341 1.00 74.62 324 LYS A O 1
ATOM 2545 N N . LYS A 1 325 ? 22.984 2.810 -4.802 1.00 76.75 325 LYS A N 1
ATOM 2546 C CA . LYS A 1 325 ? 23.518 3.760 -3.807 1.00 76.75 325 LYS A CA 1
ATOM 2547 C C . LYS A 1 325 ? 23.259 5.218 -4.170 1.00 76.75 325 LYS A C 1
ATOM 2549 O O . LYS A 1 325 ? 23.986 6.094 -3.717 1.00 76.75 325 LYS A O 1
ATOM 2554 N N . PHE A 1 326 ? 22.288 5.486 -5.036 1.00 81.94 326 PHE A N 1
ATOM 2555 C CA . PHE A 1 326 ? 21.936 6.840 -5.452 1.00 81.94 326 PHE A CA 1
ATOM 2556 C C . PHE A 1 326 ? 20.454 6.930 -5.794 1.00 81.94 326 PHE A C 1
ATOM 2558 O O . PHE A 1 326 ? 19.832 5.940 -6.183 1.00 81.94 326 PHE A O 1
ATOM 2565 N N . CYS A 1 327 ? 19.927 8.139 -5.685 1.00 82.19 327 CYS A N 1
ATOM 2566 C CA . CYS A 1 327 ? 18.542 8.474 -5.956 1.00 82.19 327 CYS A CA 1
ATOM 2567 C C . CYS A 1 327 ? 18.513 9.652 -6.927 1.00 82.19 327 CYS A C 1
ATOM 2569 O O . CYS A 1 327 ? 19.373 10.535 -6.858 1.00 82.19 327 CYS A O 1
ATOM 2571 N N . VAL A 1 328 ? 17.521 9.684 -7.811 1.00 84.81 328 VAL A N 1
ATOM 2572 C CA . VAL A 1 328 ? 17.250 10.820 -8.694 1.00 84.81 328 VAL A CA 1
ATOM 2573 C C . VAL A 1 328 ? 15.768 11.145 -8.741 1.00 84.81 328 VAL A C 1
ATOM 2575 O O . VAL A 1 328 ? 14.928 10.266 -8.586 1.00 84.81 328 VAL A O 1
ATOM 2578 N N . ILE A 1 329 ? 15.452 12.409 -8.994 1.00 84.50 329 ILE A N 1
ATOM 2579 C CA . ILE A 1 329 ? 14.104 12.911 -9.254 1.00 84.50 329 ILE A CA 1
ATOM 2580 C C . ILE A 1 329 ? 14.126 13.605 -10.611 1.00 84.50 329 ILE A C 1
ATOM 2582 O O . ILE A 1 329 ? 14.981 14.464 -10.831 1.00 84.50 329 ILE A O 1
ATOM 2586 N N . LEU A 1 330 ? 13.184 13.275 -11.501 1.00 83.69 330 LEU A N 1
ATOM 2587 C CA . LEU A 1 330 ? 12.906 14.124 -12.663 1.00 83.69 330 LEU A CA 1
ATOM 2588 C C . LEU A 1 330 ? 11.806 15.128 -12.306 1.00 83.69 330 LEU A C 1
ATOM 2590 O O . LEU A 1 330 ? 10.758 14.738 -11.790 1.00 83.69 330 LEU A O 1
ATOM 2594 N N . ALA A 1 331 ? 12.028 16.403 -12.618 1.00 83.50 331 ALA A N 1
ATOM 2595 C CA . ALA A 1 331 ? 11.023 17.457 -12.541 1.00 83.50 331 ALA A CA 1
ATOM 2596 C C . ALA A 1 331 ? 10.343 17.746 -13.895 1.00 83.50 331 ALA A C 1
ATOM 2598 O O . ALA A 1 331 ? 10.839 17.396 -14.967 1.00 83.50 331 ALA A O 1
ATOM 2599 N N . ASP A 1 332 ? 9.180 18.394 -13.838 1.00 80.75 332 ASP A N 1
ATOM 2600 C CA . ASP A 1 332 ? 8.290 18.689 -14.963 1.00 80.75 332 ASP A CA 1
ATOM 2601 C C . ASP A 1 332 ? 8.891 19.640 -16.001 1.00 80.75 332 ASP A C 1
ATOM 2603 O O . ASP A 1 332 ? 8.524 19.589 -17.177 1.00 80.75 332 ASP A O 1
ATOM 2607 N N . ASP A 1 333 ? 9.862 20.458 -15.605 1.00 84.00 333 ASP A N 1
ATOM 2608 C CA . ASP A 1 333 ? 10.697 21.293 -16.465 1.00 84.00 333 ASP A CA 1
ATOM 2609 C C . ASP A 1 333 ? 11.766 20.493 -17.237 1.00 84.00 333 ASP A C 1
ATOM 2611 O O . ASP A 1 333 ? 12.187 20.941 -18.306 1.00 84.00 333 ASP A O 1
ATOM 2615 N N . GLY A 1 334 ? 12.091 19.273 -16.799 1.00 85.44 334 GLY A N 1
ATOM 2616 C CA . GLY A 1 334 ? 13.147 18.411 -17.333 1.00 85.44 334 GLY A CA 1
ATOM 2617 C C . GLY A 1 334 ? 14.429 18.386 -16.493 1.00 85.44 334 GLY A C 1
ATOM 2618 O O . GLY A 1 334 ? 15.387 17.717 -16.882 1.00 85.44 334 GLY A O 1
ATOM 2619 N N . THR A 1 335 ? 14.471 19.105 -15.370 1.00 87.81 335 THR A N 1
ATOM 2620 C CA . THR A 1 335 ? 15.613 19.126 -14.454 1.00 87.81 335 THR A CA 1
ATOM 2621 C C . THR A 1 335 ? 15.717 17.789 -13.726 1.00 87.81 335 THR A C 1
ATOM 2623 O O . THR A 1 335 ? 14.746 17.305 -13.141 1.00 87.81 335 THR A O 1
ATOM 2626 N N . ILE A 1 336 ? 16.908 17.189 -13.746 1.00 89.62 336 ILE A N 1
ATOM 2627 C CA . ILE A 1 336 ? 17.223 15.988 -12.968 1.00 89.62 336 ILE A CA 1
ATOM 2628 C C . ILE A 1 336 ? 17.905 16.439 -11.678 1.00 89.62 336 ILE A C 1
ATOM 2630 O O . ILE A 1 336 ? 18.962 17.066 -11.723 1.00 89.62 336 ILE A O 1
ATOM 2634 N N . TYR A 1 337 ? 17.325 16.095 -10.535 1.00 86.44 337 TYR A N 1
ATOM 2635 C CA . TYR A 1 337 ? 17.957 16.232 -9.225 1.00 86.44 337 TYR A CA 1
ATOM 2636 C C . TYR A 1 337 ? 18.500 14.875 -8.783 1.00 86.44 337 TYR A C 1
ATOM 2638 O O . TYR A 1 337 ? 17.877 13.856 -9.066 1.00 86.44 337 TYR A O 1
ATOM 2646 N N . GLY A 1 338 ? 19.630 14.836 -8.082 1.00 86.25 338 GLY A N 1
ATOM 2647 C CA . GLY A 1 338 ? 20.254 13.594 -7.634 1.00 86.25 338 GLY A CA 1
ATOM 2648 C C . GLY A 1 338 ? 21.029 13.736 -6.329 1.00 86.25 338 GLY A C 1
ATOM 2649 O O . GLY A 1 338 ? 21.514 14.816 -5.992 1.00 86.25 338 GLY A O 1
ATOM 2650 N N . TRP A 1 339 ? 21.125 12.628 -5.595 1.00 84.00 339 TRP A N 1
ATOM 2651 C CA . TRP A 1 339 ? 21.916 12.491 -4.370 1.00 84.00 339 TRP A CA 1
ATOM 2652 C C . TRP A 1 339 ? 22.374 11.033 -4.173 1.00 84.00 339 TRP A C 1
ATOM 2654 O O . TRP A 1 339 ? 21.919 10.123 -4.870 1.00 84.00 339 TRP A O 1
ATOM 2664 N N . GLY A 1 340 ? 23.318 10.796 -3.262 1.00 83.00 340 GLY A N 1
ATOM 2665 C CA . GLY A 1 340 ? 23.982 9.505 -3.078 1.00 83.00 340 GLY A CA 1
ATOM 2666 C C . GLY A 1 340 ? 25.304 9.384 -3.846 1.00 83.00 340 GLY A C 1
ATOM 2667 O O . GLY A 1 340 ? 26.122 10.304 -3.861 1.00 83.00 340 GLY A O 1
ATOM 2668 N N . ASN A 1 341 ? 25.547 8.233 -4.476 1.00 83.25 341 ASN A N 1
ATOM 2669 C CA . ASN A 1 341 ? 26.775 7.921 -5.205 1.00 83.25 341 ASN A CA 1
ATOM 2670 C C . ASN A 1 341 ? 27.012 8.886 -6.381 1.00 83.25 341 ASN A C 1
ATOM 2672 O O . ASN A 1 341 ? 26.440 8.752 -7.465 1.00 83.25 341 ASN A O 1
ATOM 2676 N N . SER A 1 342 ? 27.936 9.817 -6.165 1.00 82.12 342 SER A N 1
ATOM 2677 C CA . SER A 1 342 ? 28.352 10.863 -7.097 1.00 82.12 342 SER A CA 1
ATOM 2678 C C . SER A 1 342 ? 28.815 10.329 -8.454 1.00 82.12 342 SER A C 1
ATOM 2680 O O . SER A 1 342 ? 28.524 10.952 -9.474 1.00 82.12 342 SER A O 1
ATOM 2682 N N . GLN A 1 343 ? 29.444 9.151 -8.498 1.00 81.25 343 GLN A N 1
ATOM 2683 C CA . GLN A 1 343 ? 29.909 8.524 -9.739 1.00 81.25 343 GLN A CA 1
ATOM 2684 C C . GLN A 1 343 ? 28.765 8.121 -10.678 1.00 81.25 343 GLN A C 1
ATOM 2686 O O . GLN A 1 343 ? 28.900 8.233 -11.895 1.00 81.25 343 GLN A O 1
ATOM 2691 N N . ALA A 1 344 ? 27.630 7.679 -10.129 1.00 82.81 344 ALA A N 1
ATOM 2692 C CA . ALA A 1 344 ? 26.439 7.358 -10.918 1.00 82.81 344 ALA A CA 1
ATOM 2693 C C . ALA A 1 344 ? 25.728 8.623 -11.440 1.00 82.81 344 ALA A C 1
ATOM 2695 O O . ALA A 1 344 ? 25.038 8.576 -12.455 1.00 82.81 344 ALA A O 1
ATOM 2696 N N . LEU A 1 345 ? 25.958 9.757 -10.770 1.00 86.44 345 LEU A N 1
ATOM 2697 C CA . LEU A 1 345 ? 25.428 11.086 -11.083 1.00 86.44 345 LEU A CA 1
ATOM 2698 C C . LEU A 1 345 ? 26.395 11.932 -11.940 1.00 86.44 345 LEU A C 1
ATOM 2700 O O . LEU A 1 345 ? 26.221 13.141 -12.056 1.00 86.44 345 LEU A O 1
ATOM 2704 N N . GLY A 1 346 ? 27.435 11.319 -12.517 1.00 78.75 346 GLY A N 1
ATOM 2705 C CA . GLY A 1 346 ? 28.389 11.977 -13.419 1.00 78.75 346 GLY A CA 1
ATOM 2706 C C . GLY A 1 346 ? 29.587 12.659 -12.752 1.00 78.75 346 GLY A C 1
ATOM 2707 O O . GLY A 1 346 ? 30.527 13.053 -13.437 1.00 78.75 346 GLY A O 1
ATOM 2708 N N . ASN A 1 347 ? 29.633 12.765 -11.427 1.00 75.94 347 ASN A N 1
ATOM 2709 C CA . ASN A 1 347 ? 30.734 13.436 -10.742 1.00 75.94 347 ASN A CA 1
ATOM 2710 C C . ASN A 1 347 ? 32.006 12.568 -10.685 1.00 75.94 347 ASN A C 1
ATOM 2712 O O . ASN A 1 347 ? 31.964 11.359 -10.473 1.00 75.94 347 ASN A O 1
ATOM 2716 N N . ARG A 1 348 ? 33.174 13.209 -10.849 1.00 64.56 348 ARG A N 1
ATOM 2717 C CA . ARG A 1 348 ? 34.499 12.546 -10.835 1.00 64.56 348 ARG A CA 1
ATOM 2718 C C . ARG A 1 348 ? 35.033 12.209 -9.442 1.00 64.56 348 ARG A C 1
ATOM 2720 O O . ARG A 1 348 ? 35.981 11.435 -9.334 1.00 64.56 348 ARG A O 1
ATOM 2727 N N . GLY A 1 349 ? 34.478 12.817 -8.396 1.00 65.88 349 GLY A N 1
ATOM 2728 C CA . GLY A 1 349 ? 34.845 12.515 -7.014 1.00 65.88 349 GLY A CA 1
ATOM 2729 C C . GLY A 1 349 ? 34.305 11.157 -6.562 1.00 65.88 349 GLY A C 1
ATOM 2730 O O . GLY A 1 349 ? 33.318 10.667 -7.096 1.00 65.88 349 GLY A O 1
ATOM 2731 N N . SER A 1 350 ? 34.939 10.564 -5.551 1.00 67.62 350 SER A N 1
ATOM 2732 C CA . SER A 1 350 ? 34.391 9.420 -4.807 1.00 67.62 350 SER A CA 1
ATOM 2733 C C . SER A 1 350 ? 33.513 9.842 -3.622 1.00 67.62 350 SER A C 1
ATOM 2735 O O . SER A 1 350 ? 32.838 9.000 -3.036 1.00 67.62 350 SER A O 1
ATOM 2737 N N . THR A 1 351 ? 33.521 11.129 -3.257 1.00 76.06 351 THR A N 1
ATOM 2738 C CA . THR A 1 351 ? 32.701 11.689 -2.176 1.00 76.06 351 THR A CA 1
ATOM 2739 C C . THR A 1 351 ? 31.218 11.625 -2.553 1.00 76.06 351 THR A C 1
ATOM 2741 O O . THR A 1 351 ? 30.874 12.119 -3.631 1.00 76.06 351 THR A O 1
ATOM 2744 N N . PRO A 1 352 ? 30.338 11.055 -1.714 1.00 74.12 352 PRO A N 1
ATOM 2745 C CA . PRO A 1 352 ? 28.898 11.055 -1.957 1.00 74.12 352 PRO A CA 1
ATOM 2746 C C . PRO A 1 352 ? 28.293 12.465 -1.953 1.00 74.12 352 PRO A C 1
ATOM 2748 O O . PRO A 1 352 ? 28.866 13.412 -1.412 1.00 74.12 352 PRO A O 1
ATOM 2751 N N . ILE A 1 353 ? 27.118 12.602 -2.564 1.00 75.75 353 ILE A N 1
ATOM 2752 C CA . ILE A 1 353 ? 26.318 13.827 -2.561 1.00 75.75 353 ILE A CA 1
ATOM 2753 C C . ILE A 1 353 ? 25.218 13.665 -1.507 1.00 75.75 353 ILE A C 1
ATOM 2755 O O . ILE A 1 353 ? 24.209 13.021 -1.765 1.00 75.75 353 ILE A O 1
ATOM 2759 N N . TYR A 1 354 ? 25.404 14.249 -0.326 1.00 70.62 354 TYR A N 1
ATOM 2760 C CA . TYR A 1 354 ? 24.494 14.082 0.822 1.00 70.62 354 TYR A CA 1
ATOM 2761 C C . TYR A 1 354 ? 23.212 14.937 0.751 1.00 70.62 354 TYR A C 1
ATOM 2763 O O . TYR A 1 354 ? 22.299 14.760 1.552 1.00 70.62 354 TYR A O 1
ATOM 2771 N N . LYS A 1 355 ? 23.128 15.875 -0.203 1.00 69.88 355 LYS A N 1
ATOM 2772 C CA . LYS A 1 355 ? 21.985 16.784 -0.399 1.00 69.88 355 LYS A CA 1
ATOM 2773 C C . LYS A 1 355 ? 21.438 16.681 -1.819 1.00 69.88 355 LYS A C 1
ATOM 2775 O O . LYS A 1 355 ? 22.197 16.461 -2.757 1.00 69.88 355 LYS A O 1
ATOM 2780 N N . ILE A 1 356 ? 20.136 16.898 -1.985 1.00 76.75 356 ILE A N 1
ATOM 2781 C CA . ILE A 1 356 ? 19.472 16.872 -3.293 1.00 76.75 356 ILE A CA 1
ATOM 2782 C C . ILE A 1 356 ? 19.968 18.062 -4.127 1.00 76.75 356 ILE A C 1
ATOM 2784 O O . ILE A 1 356 ? 19.703 19.220 -3.798 1.00 76.75 356 ILE A O 1
ATOM 2788 N N . ALA A 1 357 ? 20.688 17.781 -5.213 1.00 78.19 357 ALA A N 1
ATOM 2789 C CA . ALA A 1 357 ? 21.298 18.795 -6.073 1.00 78.19 357 ALA A CA 1
ATOM 2790 C C . ALA A 1 357 ? 20.971 18.552 -7.558 1.00 78.19 357 ALA A C 1
ATOM 2792 O O . ALA A 1 357 ? 20.788 17.398 -7.948 1.00 78.19 357 ALA A O 1
ATOM 2793 N N . PRO A 1 358 ? 20.916 19.596 -8.408 1.00 85.44 358 PRO A N 1
ATOM 2794 C CA . PRO A 1 358 ? 20.826 19.417 -9.855 1.00 85.44 358 PRO A CA 1
ATOM 2795 C C . PRO A 1 358 ? 21.997 18.582 -10.393 1.00 85.44 358 PRO A C 1
ATOM 2797 O O . PRO A 1 358 ? 23.157 18.838 -10.063 1.00 85.44 358 PRO A O 1
ATOM 2800 N N . VAL A 1 359 ? 21.694 17.595 -11.233 1.00 88.94 359 VAL A N 1
ATOM 2801 C CA . VAL A 1 359 ? 22.682 16.786 -11.957 1.00 88.94 359 VAL A CA 1
ATOM 2802 C C . VAL A 1 359 ? 23.169 17.567 -13.177 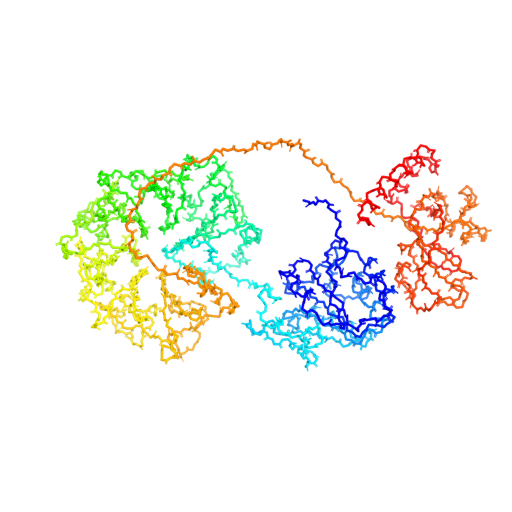1.00 88.94 359 VAL A C 1
ATOM 2804 O O . VAL A 1 359 ? 22.368 18.162 -13.896 1.00 88.94 359 VAL A O 1
ATOM 2807 N N . ASP A 1 360 ? 24.476 17.545 -13.442 1.00 88.62 360 ASP A N 1
ATOM 2808 C CA . ASP A 1 360 ? 25.037 18.151 -14.652 1.00 88.62 360 ASP A CA 1
ATOM 2809 C C . ASP A 1 360 ? 24.575 17.381 -15.902 1.00 88.62 360 ASP A C 1
ATOM 2811 O O . ASP A 1 360 ? 24.982 16.245 -16.150 1.00 88.62 360 ASP A O 1
ATOM 2815 N N . THR A 1 361 ? 23.717 18.011 -16.707 1.00 90.19 361 THR A N 1
ATOM 2816 C CA . THR A 1 361 ? 23.188 17.450 -17.958 1.00 90.19 361 THR A CA 1
ATOM 2817 C C . THR A 1 361 ? 24.128 17.614 -19.158 1.00 90.19 361 THR A C 1
ATOM 2819 O O . THR A 1 361 ? 23.728 17.345 -20.294 1.00 90.19 361 THR A O 1
ATOM 2822 N N . THR A 1 362 ? 25.380 18.040 -18.948 1.00 90.69 362 THR A N 1
ATOM 2823 C CA . THR A 1 362 ? 26.406 18.136 -19.996 1.00 90.69 362 THR A CA 1
ATOM 2824 C C . THR A 1 362 ? 26.520 16.827 -20.780 1.00 90.69 362 THR A C 1
ATOM 2826 O O . THR A 1 362 ? 26.754 15.753 -20.223 1.00 90.69 362 THR A O 1
ATOM 2829 N N . GLY A 1 363 ? 26.354 16.934 -22.102 1.00 92.12 363 GLY A N 1
ATOM 2830 C CA . GLY A 1 363 ? 26.332 15.808 -23.039 1.00 92.12 363 GLY A CA 1
ATOM 2831 C C . GLY A 1 363 ? 24.942 15.477 -23.597 1.00 92.12 363 GLY A C 1
ATOM 2832 O O . GLY A 1 363 ? 24.852 14.912 -24.687 1.00 92.12 363 GLY A O 1
ATOM 2833 N N . ILE A 1 364 ? 23.859 15.905 -22.936 1.00 94.81 364 ILE A N 1
ATOM 2834 C CA . ILE A 1 364 ? 22.526 15.935 -23.557 1.00 94.81 364 ILE A CA 1
ATOM 2835 C C . ILE A 1 364 ? 22.522 17.039 -24.624 1.00 94.81 364 ILE A C 1
ATOM 2837 O O . ILE A 1 364 ? 22.938 18.170 -24.366 1.00 94.81 364 ILE A O 1
ATOM 2841 N N . ALA A 1 365 ? 22.091 16.717 -25.848 1.00 95.19 365 ALA A N 1
ATOM 2842 C CA . ALA A 1 365 ? 22.161 17.661 -26.962 1.00 95.19 365 ALA A CA 1
ATOM 2843 C C . ALA A 1 365 ? 21.254 18.893 -26.734 1.00 95.19 365 ALA A C 1
ATOM 2845 O O . ALA A 1 365 ? 20.120 18.734 -26.272 1.00 95.19 365 ALA A O 1
ATOM 2846 N N . PRO A 1 366 ? 21.690 20.114 -27.111 1.00 93.38 366 PRO A N 1
ATOM 2847 C CA . PRO A 1 366 ? 20.895 21.328 -26.944 1.00 93.38 366 PRO A CA 1
ATOM 2848 C C . PRO A 1 366 ? 19.483 21.205 -27.528 1.00 93.38 366 PRO A C 1
ATOM 2850 O O . PRO A 1 366 ? 19.295 20.736 -28.652 1.00 93.38 366 PRO A O 1
ATOM 2853 N N . GLY A 1 367 ? 18.485 21.635 -26.755 1.00 92.12 367 GLY A N 1
ATOM 2854 C CA . GLY A 1 367 ? 17.072 21.560 -27.135 1.00 92.12 367 GLY A CA 1
ATOM 2855 C C . GLY A 1 367 ? 16.405 20.193 -26.928 1.00 92.12 367 GLY A C 1
ATOM 2856 O O . GLY A 1 367 ? 15.217 20.082 -27.224 1.00 92.12 367 GLY A O 1
ATOM 2857 N N . TYR A 1 368 ? 17.114 19.179 -26.415 1.00 95.56 368 TYR A N 1
ATOM 2858 C CA . TYR A 1 368 ? 16.510 17.945 -25.899 1.00 95.56 368 TYR A CA 1
ATOM 2859 C C . TYR A 1 368 ? 16.282 18.060 -24.390 1.00 95.56 368 TYR A C 1
ATOM 2861 O O . TYR A 1 368 ? 17.194 18.384 -23.634 1.00 95.56 368 TYR A O 1
ATOM 2869 N N . LYS A 1 369 ? 15.058 17.758 -23.962 1.00 93.69 369 LYS A N 1
ATOM 2870 C CA . LYS A 1 369 ? 14.600 17.788 -22.574 1.00 93.69 369 LYS A CA 1
ATOM 2871 C C . LYS A 1 369 ? 14.393 16.356 -22.056 1.00 93.69 369 LYS A C 1
ATOM 2873 O O . LYS A 1 369 ? 13.701 15.601 -22.740 1.00 93.69 369 LYS A O 1
ATOM 2878 N N . PRO A 1 370 ? 14.942 15.962 -20.893 1.00 92.25 370 PRO A N 1
ATOM 2879 C CA . PRO A 1 370 ? 14.614 14.692 -20.236 1.00 92.25 370 PRO A CA 1
ATOM 2880 C C . PRO A 1 370 ? 13.101 14.520 -20.003 1.00 92.25 370 PRO A C 1
ATOM 2882 O O . PRO A 1 370 ? 12.431 15.465 -19.590 1.00 92.25 370 PRO A O 1
ATOM 2885 N N . ILE A 1 371 ? 12.569 13.325 -20.288 1.00 85.81 371 ILE A N 1
ATOM 2886 C CA . ILE A 1 371 ? 11.135 12.985 -20.151 1.00 85.81 371 ILE A CA 1
ATOM 2887 C C . ILE A 1 371 ? 10.859 11.620 -19.498 1.00 85.81 371 ILE A C 1
ATOM 2889 O O . ILE A 1 371 ? 9.778 11.425 -18.954 1.00 85.81 371 ILE A O 1
ATOM 2893 N N . ALA A 1 372 ? 11.803 10.679 -19.566 1.00 82.38 372 ALA A N 1
ATOM 2894 C CA . ALA A 1 372 ? 11.790 9.424 -18.813 1.00 82.38 372 ALA A CA 1
ATOM 2895 C C . ALA A 1 372 ? 13.238 9.089 -18.408 1.00 82.38 372 ALA A C 1
ATOM 2897 O O . ALA A 1 372 ? 14.175 9.492 -19.102 1.00 82.38 372 ALA A O 1
ATOM 2898 N N . LEU A 1 373 ? 13.457 8.369 -17.308 1.00 86.56 373 LEU A N 1
ATOM 2899 C CA . LEU A 1 373 ? 14.781 7.875 -16.925 1.00 86.56 373 LEU A CA 1
ATOM 2900 C C . LEU A 1 373 ? 14.672 6.548 -16.182 1.00 86.56 373 LEU A C 1
ATOM 2902 O O . LEU A 1 373 ? 13.605 6.198 -15.692 1.00 86.56 373 LEU A O 1
ATOM 2906 N N . SER A 1 374 ? 15.795 5.845 -16.121 1.00 84.88 374 SER A N 1
ATOM 2907 C CA . SER A 1 374 ? 15.923 4.502 -15.581 1.00 84.88 374 SER A CA 1
ATOM 2908 C C . SER A 1 374 ? 17.261 4.343 -14.861 1.00 84.88 374 SER A C 1
ATOM 2910 O O . SER A 1 374 ? 18.278 4.875 -15.319 1.00 84.88 374 SER A O 1
ATOM 2912 N N . CYS A 1 375 ? 17.276 3.616 -13.744 1.00 84.94 375 CYS A N 1
ATOM 2913 C CA . CYS A 1 375 ? 18.441 3.465 -12.872 1.00 84.94 375 CYS A CA 1
ATOM 2914 C C . CYS A 1 375 ? 18.885 2.002 -12.819 1.00 84.94 375 CYS A C 1
ATOM 2916 O O . CYS A 1 375 ? 18.116 1.129 -12.427 1.00 84.94 375 CYS A O 1
ATOM 2918 N N . GLY A 1 376 ? 20.138 1.735 -13.191 1.00 79.88 376 GLY A N 1
ATOM 2919 C CA . GLY A 1 376 ? 20.794 0.455 -12.918 1.00 79.88 376 GLY A CA 1
ATOM 2920 C C . GLY A 1 376 ? 21.590 0.503 -11.611 1.00 79.88 376 GLY A C 1
ATOM 2921 O O . GLY A 1 376 ? 21.360 1.348 -10.745 1.00 79.88 376 GLY A O 1
ATOM 2922 N N . TYR A 1 377 ? 22.579 -0.381 -11.462 1.00 78.06 377 TYR A N 1
ATOM 2923 C CA . TYR A 1 377 ? 23.360 -0.514 -10.228 1.00 78.06 377 TYR A CA 1
ATOM 2924 C C . TYR A 1 377 ? 24.093 0.789 -9.869 1.00 78.06 377 TYR A C 1
ATOM 2926 O O . TYR A 1 377 ? 23.983 1.276 -8.746 1.00 78.06 377 TYR A O 1
ATOM 2934 N N . ASN A 1 378 ? 24.829 1.352 -10.836 1.00 82.19 378 ASN A N 1
ATOM 2935 C CA . ASN A 1 378 ? 25.615 2.592 -10.717 1.00 82.19 378 ASN A CA 1
ATOM 2936 C C . ASN A 1 378 ? 25.584 3.411 -12.030 1.00 82.19 378 ASN A C 1
ATOM 2938 O O . ASN A 1 378 ? 26.557 4.081 -12.384 1.00 82.19 378 ASN A O 1
ATOM 2942 N N . ASN A 1 379 ? 24.497 3.323 -12.794 1.00 86.69 379 ASN A N 1
ATOM 2943 C CA . ASN A 1 379 ? 24.291 4.076 -14.031 1.00 86.69 379 ASN A CA 1
ATOM 2944 C C . ASN A 1 379 ? 22.865 4.619 -14.096 1.00 86.69 379 ASN A C 1
ATOM 2946 O O . ASN A 1 379 ? 21.942 4.030 -13.535 1.00 86.69 379 ASN A O 1
ATOM 2950 N N . MET A 1 380 ? 22.693 5.696 -14.854 1.00 90.75 380 MET A N 1
ATOM 2951 C CA . MET A 1 380 ? 21.390 6.261 -15.179 1.00 90.75 380 MET A CA 1
ATOM 2952 C C . MET A 1 380 ? 21.254 6.372 -16.698 1.00 90.75 380 MET A C 1
ATOM 2954 O O . MET A 1 380 ? 22.180 6.811 -17.385 1.00 90.75 380 MET A O 1
ATOM 2958 N N . ILE A 1 381 ? 20.099 5.963 -17.213 1.00 91.62 381 ILE A N 1
ATOM 2959 C CA . ILE A 1 381 ? 19.688 6.086 -18.612 1.00 91.62 381 ILE A CA 1
ATOM 2960 C C . ILE A 1 381 ? 18.554 7.107 -18.679 1.00 91.62 381 ILE A C 1
ATOM 2962 O O . ILE A 1 381 ? 17.634 7.049 -17.875 1.00 91.62 381 ILE A O 1
ATOM 2966 N N . VAL A 1 382 ? 18.599 8.035 -19.631 1.00 93.62 382 VAL A N 1
ATOM 2967 C CA . VAL A 1 382 ? 17.632 9.128 -19.792 1.00 93.62 382 VAL A CA 1
ATOM 2968 C C . VAL A 1 382 ? 17.086 9.123 -21.214 1.00 93.62 382 VAL A C 1
ATOM 2970 O O . VAL A 1 382 ? 17.841 9.258 -22.176 1.00 93.62 382 VAL A O 1
ATOM 2973 N N . LEU A 1 383 ? 15.767 9.025 -21.353 1.00 91.75 383 LEU A N 1
ATOM 2974 C CA . LEU A 1 383 ? 15.044 9.337 -22.581 1.00 91.75 383 LEU A CA 1
ATOM 2975 C C . LEU A 1 383 ? 14.758 10.842 -22.602 1.00 91.75 383 LEU A C 1
ATOM 2977 O O . LEU A 1 383 ? 14.115 11.372 -21.695 1.00 91.75 383 LEU A O 1
ATOM 2981 N N . ALA A 1 384 ? 15.206 11.530 -23.648 1.00 94.56 384 ALA A N 1
ATOM 2982 C CA . ALA A 1 384 ? 14.993 12.960 -23.830 1.00 94.56 384 ALA A CA 1
ATOM 2983 C C . ALA A 1 384 ? 14.340 13.265 -25.185 1.00 94.56 384 ALA A C 1
ATOM 2985 O O . ALA A 1 384 ? 14.611 12.596 -26.185 1.00 94.56 384 ALA A O 1
ATOM 2986 N N . GLN A 1 385 ? 13.496 14.295 -25.227 1.00 93.81 385 GLN A N 1
ATOM 2987 C CA . GLN A 1 385 ? 12.709 14.697 -26.392 1.00 93.81 385 GLN A CA 1
ATOM 2988 C C . GLN A 1 385 ? 12.946 16.172 -26.737 1.00 93.81 385 GLN A C 1
ATOM 2990 O O . GLN A 1 385 ? 13.061 17.006 -25.842 1.00 93.81 385 GLN A O 1
ATOM 2995 N N . ASN A 1 386 ? 13.024 16.505 -28.027 1.00 94.88 386 ASN A N 1
ATOM 2996 C CA . ASN A 1 386 ? 13.110 17.895 -28.484 1.00 94.88 386 ASN A CA 1
ATOM 2997 C C . ASN A 1 386 ? 11.733 18.488 -28.842 1.00 94.88 386 ASN A C 1
ATOM 2999 O O . ASN A 1 386 ? 10.735 17.774 -28.932 1.00 94.88 386 ASN A O 1
ATOM 3003 N N . ALA A 1 387 ? 11.682 19.798 -29.103 1.00 91.50 387 ALA A N 1
ATOM 3004 C CA . ALA A 1 387 ? 10.443 20.506 -29.454 1.00 91.50 387 ALA A CA 1
ATOM 3005 C C . ALA A 1 387 ? 9.755 20.006 -30.746 1.00 91.50 387 ALA A C 1
ATOM 3007 O O . ALA A 1 387 ? 8.557 20.212 -30.916 1.00 91.50 387 ALA A O 1
ATOM 3008 N N . SER A 1 388 ? 10.484 19.336 -31.646 1.00 91.19 388 SER A N 1
ATOM 3009 C CA . SER A 1 388 ? 9.929 18.695 -32.851 1.00 91.19 388 SER A CA 1
ATOM 3010 C C . SER A 1 388 ? 9.362 17.295 -32.587 1.00 91.19 388 SER A C 1
ATOM 3012 O O . SER A 1 388 ? 8.844 16.668 -33.503 1.00 91.19 388 SER A O 1
ATOM 3014 N N . GLY A 1 389 ? 9.480 16.786 -31.358 1.00 87.75 389 GLY A N 1
ATOM 3015 C CA . GLY A 1 389 ? 9.042 15.451 -30.967 1.00 87.75 389 GLY A CA 1
ATOM 3016 C C . GLY A 1 389 ? 10.099 14.352 -31.128 1.00 87.75 389 GLY A C 1
ATOM 3017 O O . GLY A 1 389 ? 9.847 13.234 -30.679 1.00 87.75 389 GLY A O 1
ATOM 3018 N N . ASN A 1 390 ? 11.283 14.642 -31.679 1.00 90.88 390 ASN A N 1
ATOM 3019 C CA . ASN A 1 390 ? 12.352 13.651 -31.852 1.00 90.88 390 ASN A CA 1
ATOM 3020 C C . ASN A 1 390 ? 12.896 13.209 -30.492 1.00 90.88 390 ASN A C 1
ATOM 3022 O O . ASN A 1 390 ? 13.127 14.046 -29.616 1.00 90.88 390 ASN A O 1
ATOM 3026 N N . ARG A 1 391 ? 13.145 11.907 -30.332 1.00 93.25 391 ARG A N 1
ATOM 3027 C CA . ARG A 1 391 ? 13.594 11.301 -29.072 1.00 93.25 391 ARG A CA 1
ATOM 3028 C C . ARG A 1 391 ? 14.983 10.689 -29.200 1.00 93.25 391 ARG A C 1
ATOM 3030 O O . ARG A 1 391 ? 15.309 10.093 -30.222 1.00 93.25 391 ARG A O 1
ATOM 3037 N N . LYS A 1 392 ? 15.781 10.830 -28.144 1.00 94.75 392 LYS A N 1
ATOM 3038 C CA . LYS A 1 392 ? 17.132 10.275 -27.996 1.00 94.75 392 LYS A CA 1
ATOM 3039 C C . LYS A 1 392 ? 17.290 9.661 -26.612 1.00 94.75 392 LYS A C 1
ATOM 3041 O O . LYS A 1 392 ? 16.630 10.094 -25.670 1.00 94.75 392 LYS A O 1
ATOM 3046 N N . ILE A 1 393 ? 18.179 8.681 -26.496 1.00 95.94 393 ILE A N 1
ATOM 3047 C CA . ILE A 1 393 ? 18.543 8.062 -25.220 1.00 95.94 393 ILE A CA 1
ATOM 3048 C C . ILE A 1 393 ? 19.982 8.455 -24.890 1.00 95.94 393 ILE A C 1
ATOM 3050 O O . ILE A 1 393 ? 20.848 8.416 -25.763 1.00 95.94 393 ILE A O 1
ATOM 3054 N N . TYR A 1 394 ? 20.228 8.820 -23.636 1.00 95.75 394 TYR A N 1
ATOM 3055 C CA . TYR A 1 394 ? 21.545 9.158 -23.107 1.00 95.75 394 TYR A CA 1
ATOM 3056 C C . TYR A 1 394 ? 21.857 8.307 -21.876 1.00 95.75 394 TYR A C 1
ATOM 3058 O O . TYR A 1 394 ? 20.953 7.978 -21.113 1.00 95.75 394 TYR A O 1
ATOM 3066 N N . GLY A 1 395 ? 23.126 7.976 -21.655 1.00 93.12 395 GLY A N 1
ATOM 3067 C CA . GLY A 1 395 ? 23.591 7.281 -20.454 1.00 93.12 395 GLY A CA 1
ATOM 3068 C C . GLY A 1 395 ? 24.695 8.040 -19.723 1.00 93.12 395 GLY A C 1
ATOM 3069 O O . GLY A 1 395 ? 25.496 8.733 -20.356 1.00 93.12 395 GLY A O 1
ATOM 3070 N N . ILE A 1 396 ? 24.739 7.890 -18.397 1.00 91.94 396 ILE A N 1
ATOM 3071 C CA . ILE A 1 396 ? 25.790 8.415 -17.513 1.00 91.94 396 ILE A CA 1
ATOM 3072 C C . ILE A 1 396 ? 26.115 7.411 -16.393 1.00 91.94 396 ILE A C 1
ATOM 3074 O O . ILE A 1 396 ? 25.338 6.495 -16.108 1.00 91.94 396 ILE A O 1
ATOM 3078 N N . GLY A 1 397 ? 27.289 7.554 -15.776 1.00 89.69 397 GLY A N 1
ATOM 3079 C CA . GLY A 1 397 ? 27.794 6.657 -14.741 1.00 89.69 397 GLY A CA 1
ATOM 3080 C C . GLY A 1 397 ? 28.485 5.429 -15.329 1.00 89.69 397 GLY A C 1
ATOM 3081 O O . GLY A 1 397 ? 29.248 5.519 -16.295 1.00 89.69 397 GLY A O 1
ATOM 3082 N N . ASN A 1 398 ? 28.247 4.264 -14.739 1.00 87.00 398 ASN A N 1
ATOM 3083 C CA . ASN A 1 398 ? 28.897 3.020 -15.135 1.00 87.00 398 ASN A CA 1
ATOM 3084 C C . ASN A 1 398 ? 28.517 2.557 -16.562 1.00 87.00 398 ASN A C 1
ATOM 3086 O O . ASN A 1 398 ? 27.363 2.660 -16.980 1.00 87.00 398 ASN A O 1
ATOM 3090 N N . ASN A 1 399 ? 29.498 2.031 -17.302 1.00 88.88 399 ASN A N 1
ATOM 3091 C CA . ASN A 1 399 ? 29.334 1.532 -18.670 1.00 88.88 399 ASN A CA 1
ATOM 3092 C C . ASN A 1 399 ? 30.177 0.273 -18.983 1.00 88.88 399 ASN A C 1
ATOM 3094 O O . ASN A 1 399 ? 30.373 -0.043 -20.155 1.00 88.88 399 ASN A O 1
ATOM 3098 N N . TYR A 1 400 ? 30.704 -0.450 -17.981 1.00 84.69 400 TYR A N 1
ATOM 3099 C CA . TYR A 1 400 ? 31.645 -1.568 -18.206 1.00 84.69 400 TYR A CA 1
ATOM 3100 C C . TYR A 1 400 ? 31.115 -2.704 -19.095 1.00 84.69 400 TYR A C 1
ATOM 3102 O O . TYR A 1 400 ? 31.907 -3.460 -19.643 1.00 84.69 400 TYR A O 1
ATOM 3110 N N . ASN A 1 401 ? 29.796 -2.838 -19.246 1.00 85.75 401 ASN A N 1
ATOM 3111 C CA . ASN A 1 401 ? 29.173 -3.858 -20.091 1.00 85.75 401 ASN A CA 1
ATOM 3112 C C . ASN A 1 401 ? 28.490 -3.273 -21.331 1.00 85.75 401 ASN A C 1
ATOM 3114 O O . ASN A 1 401 ? 27.841 -4.004 -22.070 1.00 85.75 401 ASN A O 1
ATOM 3118 N N . GLY A 1 402 ? 28.634 -1.966 -21.569 1.00 88.56 402 GLY A N 1
ATOM 3119 C CA . GLY A 1 402 ? 27.961 -1.271 -22.660 1.00 88.56 402 GLY A CA 1
ATOM 3120 C C . GLY A 1 402 ? 26.496 -0.946 -22.383 1.00 88.56 402 GLY A C 1
ATOM 3121 O O . GLY A 1 402 ? 25.773 -0.682 -23.334 1.00 88.56 402 GLY A O 1
ATOM 3122 N N . GLN A 1 403 ? 26.047 -0.932 -21.121 1.00 89.94 403 GLN A N 1
ATOM 3123 C CA . GLN A 1 403 ? 24.655 -0.629 -20.747 1.00 89.94 403 GLN A CA 1
ATOM 3124 C C . GLN A 1 403 ? 24.129 0.712 -21.299 1.00 89.94 403 GLN A C 1
ATOM 3126 O O . GLN A 1 403 ? 22.931 0.878 -21.481 1.00 89.94 403 GLN A O 1
ATOM 3131 N N . GLN A 1 404 ? 25.012 1.656 -21.639 1.00 91.38 404 GLN A N 1
ATOM 3132 C CA . GLN A 1 404 ? 24.635 2.940 -22.244 1.00 91.38 404 GLN A CA 1
ATOM 3133 C C . GLN A 1 404 ? 24.537 2.890 -23.785 1.00 91.38 404 GLN A C 1
ATOM 3135 O O . GLN A 1 404 ? 24.171 3.881 -24.410 1.00 91.38 404 GLN A O 1
ATOM 3140 N N . GLY A 1 405 ? 24.881 1.760 -24.418 1.00 90.19 405 GLY A N 1
ATOM 3141 C CA . GLY A 1 405 ? 24.763 1.505 -25.862 1.00 90.19 405 GLY A CA 1
ATOM 3142 C C . GLY A 1 405 ? 25.503 2.492 -26.774 1.00 90.19 405 GLY A C 1
ATOM 3143 O O . GLY A 1 405 ? 25.111 2.710 -27.916 1.00 90.19 405 GLY A O 1
ATOM 3144 N N . ASN A 1 406 ? 26.566 3.110 -26.264 1.00 87.19 406 ASN A N 1
ATOM 3145 C CA . ASN A 1 406 ? 27.367 4.142 -26.930 1.00 87.19 406 ASN A CA 1
ATOM 3146 C C . ASN A 1 406 ? 28.627 3.586 -27.633 1.00 87.19 406 ASN A C 1
ATOM 3148 O O . ASN A 1 406 ? 29.507 4.355 -28.010 1.00 87.19 406 ASN A O 1
ATOM 3152 N N . ASN A 1 407 ? 28.758 2.259 -27.766 1.00 83.69 407 ASN A N 1
ATOM 3153 C CA . ASN A 1 407 ? 29.942 1.538 -28.266 1.00 83.69 407 ASN A CA 1
ATOM 3154 C C . ASN A 1 407 ? 31.245 1.704 -27.449 1.00 83.69 407 ASN A C 1
ATOM 3156 O O . ASN A 1 407 ? 32.257 1.094 -27.793 1.00 83.69 407 ASN A O 1
ATOM 3160 N N . LEU A 1 408 ? 31.244 2.459 -26.343 1.00 80.94 408 LEU A N 1
ATOM 3161 C CA . LEU A 1 408 ? 32.439 2.709 -25.523 1.00 80.94 408 LEU A CA 1
ATOM 3162 C C . LEU A 1 408 ? 32.638 1.693 -24.384 1.00 80.94 408 LEU A C 1
ATOM 3164 O O . LEU A 1 408 ? 33.666 1.733 -23.712 1.00 80.94 408 LEU A O 1
ATOM 3168 N N . GLY A 1 409 ? 31.695 0.779 -24.135 1.00 75.31 409 GLY A N 1
ATOM 3169 C CA . GLY A 1 409 ? 31.758 -0.094 -22.952 1.00 75.31 409 GLY A CA 1
ATOM 3170 C C . GLY A 1 409 ? 33.010 -0.981 -22.880 1.00 75.31 409 GLY A C 1
ATOM 3171 O O . GLY A 1 409 ? 33.640 -1.041 -21.830 1.00 75.31 409 GLY A O 1
ATOM 3172 N N . ASN A 1 410 ? 33.454 -1.557 -24.007 1.00 74.50 410 ASN A N 1
ATOM 3173 C CA . ASN A 1 410 ? 34.721 -2.305 -24.098 1.00 74.50 410 ASN A CA 1
ATOM 3174 C C . ASN A 1 410 ? 35.942 -1.453 -23.704 1.00 74.50 410 ASN A C 1
ATOM 3176 O O . ASN A 1 410 ? 36.859 -1.931 -23.034 1.00 74.50 410 ASN A O 1
ATOM 3180 N N . TYR A 1 411 ? 35.957 -0.176 -24.105 1.00 78.88 411 TYR A N 1
ATOM 3181 C CA . TYR A 1 411 ? 37.015 0.758 -23.722 1.00 78.88 411 TYR A CA 1
ATOM 3182 C C . TYR A 1 411 ? 36.999 0.973 -22.205 1.00 78.88 411 TYR A C 1
ATOM 3184 O O . TYR A 1 411 ? 38.022 0.770 -21.553 1.00 78.88 411 TYR A O 1
ATOM 3192 N N . TYR A 1 412 ? 35.832 1.271 -21.627 1.00 74.94 412 TYR A N 1
ATOM 3193 C CA . TYR A 1 412 ? 35.680 1.468 -20.182 1.00 74.94 412 TYR A CA 1
ATOM 3194 C C . TYR A 1 412 ? 36.018 0.226 -19.355 1.00 74.94 412 TYR A C 1
ATOM 3196 O O . TYR A 1 412 ? 36.665 0.360 -18.319 1.00 74.94 412 TYR A O 1
ATOM 3204 N N . GLN A 1 413 ? 35.667 -0.972 -19.830 1.00 71.69 413 GLN A N 1
ATOM 3205 C CA . GLN A 1 413 ? 36.068 -2.243 -19.220 1.00 71.69 413 GLN A CA 1
ATOM 3206 C C . GLN A 1 413 ? 37.596 -2.413 -19.201 1.00 71.69 413 GLN A C 1
ATOM 3208 O O . GLN A 1 413 ? 38.153 -2.892 -18.217 1.00 71.69 413 GLN A O 1
ATOM 3213 N N . THR A 1 414 ? 38.277 -1.984 -20.268 1.00 71.94 414 THR A N 1
ATOM 3214 C CA . THR A 1 414 ? 39.737 -2.099 -20.411 1.00 71.94 414 THR A CA 1
ATOM 3215 C C . THR A 1 414 ? 40.497 -1.078 -19.556 1.00 71.94 414 THR A C 1
ATOM 3217 O O . THR A 1 414 ? 41.557 -1.398 -19.025 1.00 71.94 414 THR A O 1
ATOM 3220 N N . VAL A 1 415 ? 39.977 0.150 -19.416 1.00 74.62 415 VAL A N 1
ATOM 3221 C CA . VAL A 1 415 ? 40.662 1.259 -18.712 1.00 74.62 415 VAL A CA 1
ATOM 3222 C C . VAL A 1 415 ? 40.079 1.596 -17.331 1.00 74.62 415 VAL A C 1
ATOM 3224 O O . VAL A 1 415 ? 40.488 2.581 -16.717 1.00 74.62 415 VAL A O 1
ATOM 3227 N N . GLY A 1 416 ? 39.107 0.819 -16.841 1.00 71.00 416 GLY A N 1
ATOM 3228 C CA . GLY A 1 416 ? 38.521 0.950 -15.497 1.00 71.00 416 GLY A CA 1
ATOM 3229 C C . GLY A 1 416 ? 37.828 2.288 -15.204 1.00 71.00 416 GLY A C 1
ATOM 3230 O O . GLY A 1 416 ? 37.735 2.684 -14.046 1.00 71.00 416 GLY A O 1
ATOM 3231 N N . SER A 1 417 ? 37.397 3.019 -16.236 1.00 74.12 417 SER A N 1
ATOM 3232 C CA . SER A 1 417 ? 36.824 4.370 -16.102 1.00 74.12 417 SER A CA 1
ATOM 3233 C C . SER A 1 417 ? 35.290 4.381 -16.191 1.00 74.12 417 SER A C 1
ATOM 3235 O O . SER A 1 417 ? 34.678 3.447 -16.702 1.00 74.12 417 SER A O 1
ATOM 3237 N N . ILE A 1 418 ? 34.668 5.470 -15.734 1.00 82.12 418 ILE A N 1
ATOM 3238 C CA . ILE A 1 418 ? 33.212 5.703 -15.759 1.00 82.12 418 ILE A CA 1
ATOM 3239 C C . ILE A 1 418 ? 32.850 6.884 -16.675 1.00 82.12 418 ILE A C 1
ATOM 3241 O O . ILE A 1 418 ? 33.682 7.764 -16.910 1.00 82.12 418 ILE A O 1
ATOM 3245 N N . ASN A 1 419 ? 31.605 6.942 -17.160 1.00 85.75 419 ASN A N 1
ATOM 3246 C CA . ASN A 1 419 ? 31.099 8.088 -17.919 1.00 85.75 419 ASN A CA 1
ATOM 3247 C C . ASN A 1 419 ? 30.669 9.220 -16.977 1.00 85.75 419 ASN A C 1
ATOM 3249 O O . ASN A 1 419 ? 29.667 9.113 -16.275 1.00 85.75 419 ASN A O 1
ATOM 3253 N N . THR A 1 420 ? 31.424 10.322 -16.995 1.00 86.31 420 THR A N 1
ATOM 3254 C CA . THR A 1 420 ? 31.215 11.505 -16.132 1.00 86.31 420 THR A CA 1
ATOM 3255 C C . THR A 1 420 ? 30.394 12.609 -16.808 1.00 86.31 420 THR A C 1
ATOM 3257 O O . THR A 1 420 ? 30.312 13.722 -16.313 1.00 86.31 420 THR A O 1
ATOM 3260 N N . THR A 1 421 ? 29.857 12.331 -17.990 1.00 89.31 421 THR A N 1
ATOM 3261 C CA . THR A 1 421 ? 28.991 13.211 -18.784 1.00 89.31 421 THR A CA 1
ATOM 3262 C C . THR A 1 421 ? 27.988 12.326 -19.506 1.00 89.31 421 THR A C 1
ATOM 3264 O O . THR A 1 421 ? 28.285 11.156 -19.770 1.00 89.31 421 THR A O 1
ATOM 3267 N N . PHE A 1 422 ? 26.830 12.868 -19.867 1.00 92.81 422 PHE A N 1
ATOM 3268 C CA . PHE A 1 422 ? 25.862 12.124 -20.659 1.00 92.81 422 PHE A CA 1
ATOM 3269 C C . PHE A 1 422 ? 26.442 11.770 -22.033 1.00 92.81 422 PHE A C 1
ATOM 3271 O O . PHE A 1 422 ? 27.077 12.589 -22.696 1.00 92.81 422 PHE A O 1
ATOM 3278 N N . THR A 1 423 ? 26.222 10.534 -22.466 1.00 92.69 423 THR A N 1
ATOM 3279 C CA . THR A 1 423 ? 26.637 10.043 -23.785 1.00 92.69 423 THR A CA 1
ATOM 3280 C C . THR A 1 423 ? 25.431 9.500 -24.531 1.00 92.69 423 THR A C 1
ATOM 3282 O O . THR A 1 423 ? 24.629 8.768 -23.957 1.00 92.69 423 THR A O 1
ATOM 3285 N N . GLU A 1 424 ? 25.273 9.886 -25.795 1.00 94.62 424 GLU A N 1
ATOM 3286 C CA . GLU A 1 424 ? 24.158 9.434 -26.629 1.00 94.62 424 GLU A CA 1
ATOM 3287 C C . GLU A 1 424 ? 24.295 7.942 -26.967 1.00 94.62 424 GLU A C 1
ATOM 3289 O O . GLU A 1 424 ? 25.366 7.469 -27.358 1.00 94.62 424 GLU A O 1
ATOM 3294 N N . MET A 1 425 ? 23.196 7.202 -26.833 1.00 94.44 425 MET A N 1
ATOM 3295 C CA . MET A 1 425 ? 23.098 5.814 -27.264 1.00 94.44 425 MET A CA 1
ATOM 3296 C C . MET A 1 425 ? 23.056 5.736 -28.794 1.00 94.44 425 MET A C 1
ATOM 3298 O O . MET A 1 425 ? 22.294 6.448 -29.448 1.00 94.44 425 MET A O 1
ATOM 3302 N N . VAL A 1 426 ? 23.829 4.823 -29.382 1.00 92.50 426 VAL A N 1
ATOM 3303 C CA . VAL A 1 426 ? 23.883 4.641 -30.836 1.00 92.50 426 VAL A CA 1
ATOM 3304 C C . VAL A 1 426 ? 22.685 3.807 -31.295 1.00 92.50 426 VAL A C 1
ATOM 3306 O O . VAL A 1 426 ? 22.713 2.578 -31.292 1.00 92.50 426 VAL A O 1
ATOM 3309 N N . LEU A 1 427 ? 21.622 4.493 -31.723 1.00 87.50 427 LEU A N 1
ATOM 3310 C CA . LEU A 1 427 ? 20.370 3.880 -32.188 1.00 87.50 427 LEU A CA 1
ATOM 3311 C C . LEU A 1 427 ? 20.415 3.382 -33.649 1.00 87.50 427 LEU A C 1
ATOM 3313 O O . LEU A 1 427 ? 19.379 3.040 -34.204 1.00 87.50 427 LEU A O 1
ATOM 3317 N N . SER A 1 428 ? 21.580 3.324 -34.306 1.00 83.69 428 SER A N 1
ATOM 3318 C CA . SER A 1 428 ? 21.687 3.046 -35.755 1.00 83.69 428 SER A CA 1
ATOM 3319 C C . SER A 1 428 ? 21.323 1.615 -36.187 1.00 83.69 428 SER A C 1
ATOM 3321 O O . SER A 1 428 ? 21.307 1.327 -37.380 1.00 83.69 428 SER A O 1
ATOM 3323 N N . SER A 1 429 ? 21.086 0.707 -35.239 1.00 83.19 429 SER A N 1
ATOM 3324 C CA . SER A 1 429 ? 20.544 -0.643 -35.466 1.00 83.19 429 SER A CA 1
ATOM 3325 C C . SER A 1 429 ? 19.020 -0.721 -35.295 1.00 83.19 429 SER A C 1
ATOM 3327 O O . SER A 1 429 ? 18.416 -1.761 -35.573 1.00 83.19 429 SER A O 1
ATOM 3329 N N . MET A 1 430 ? 18.394 0.363 -34.833 1.00 89.81 430 MET A N 1
ATOM 3330 C CA . MET A 1 430 ? 16.952 0.561 -34.882 1.00 89.81 430 MET A CA 1
ATOM 3331 C C . MET A 1 430 ? 16.573 1.094 -36.268 1.00 89.81 430 MET A C 1
ATOM 3333 O O . MET A 1 430 ? 17.302 1.895 -36.855 1.00 89.81 430 MET A O 1
ATOM 3337 N N . ASP A 1 431 ? 15.437 0.649 -36.802 1.00 87.81 431 ASP A N 1
ATOM 3338 C CA . ASP A 1 431 ? 14.897 1.215 -38.039 1.00 87.81 431 ASP A CA 1
ATOM 3339 C C . ASP A 1 431 ? 14.559 2.701 -37.811 1.00 87.81 431 ASP A C 1
ATOM 3341 O O . ASP A 1 431 ? 13.928 3.057 -36.816 1.00 87.81 431 ASP A O 1
ATOM 3345 N N . ALA A 1 432 ? 15.002 3.572 -38.722 1.00 86.75 432 ALA A N 1
ATOM 3346 C CA . ALA A 1 432 ? 14.909 5.026 -38.577 1.00 86.75 432 ALA A CA 1
ATOM 3347 C C . ALA A 1 432 ? 13.467 5.575 -38.562 1.00 86.75 432 ALA A C 1
ATOM 3349 O O . ALA A 1 432 ? 13.268 6.746 -38.241 1.00 86.75 432 ALA A O 1
ATOM 3350 N N . SER A 1 433 ? 12.469 4.757 -38.912 1.00 89.06 433 SER A N 1
ATOM 3351 C CA . SER A 1 433 ? 11.047 5.092 -38.772 1.00 89.06 433 SER A CA 1
ATOM 3352 C C . SER A 1 433 ? 10.504 4.897 -37.349 1.00 89.06 433 SER A C 1
ATOM 3354 O O . SER A 1 433 ? 9.428 5.410 -37.040 1.00 89.06 433 SER A O 1
ATOM 3356 N N . TYR A 1 434 ? 11.237 4.196 -36.478 1.00 91.56 434 TYR A N 1
ATOM 3357 C CA . TYR A 1 434 ? 10.855 3.968 -35.087 1.00 91.56 434 TYR A CA 1
ATOM 3358 C C . TYR A 1 434 ? 11.410 5.062 -34.172 1.00 91.56 434 TYR A C 1
ATOM 3360 O O . TYR A 1 434 ? 12.478 5.626 -34.405 1.00 91.56 434 TYR A O 1
ATOM 3368 N N . VAL A 1 435 ? 10.702 5.330 -33.076 1.00 92.12 435 VAL A N 1
ATOM 3369 C CA . VAL A 1 435 ? 11.145 6.234 -32.007 1.00 92.12 435 VAL A CA 1
ATOM 3370 C C . VAL A 1 435 ? 11.172 5.505 -30.663 1.00 92.12 435 VAL A C 1
ATOM 3372 O O . VAL A 1 435 ? 10.237 4.759 -30.368 1.00 92.12 435 VAL A O 1
ATOM 3375 N N . PRO A 1 436 ? 12.195 5.699 -29.809 1.00 89.88 436 PRO A N 1
ATOM 3376 C CA . PRO A 1 436 ? 12.189 5.128 -28.466 1.00 89.88 436 PRO A CA 1
ATOM 3377 C C . PRO A 1 436 ? 11.074 5.770 -27.629 1.00 89.88 436 PRO A C 1
ATOM 3379 O O . PRO A 1 436 ? 10.938 6.996 -27.589 1.00 89.88 436 PRO A O 1
ATOM 3382 N N . ILE A 1 437 ? 10.266 4.947 -26.961 1.00 86.75 437 ILE A N 1
ATOM 3383 C CA . ILE A 1 437 ? 9.138 5.406 -26.136 1.00 86.75 437 ILE A CA 1
ATOM 3384 C C . ILE A 1 437 ? 9.254 5.032 -24.660 1.00 86.75 437 ILE A C 1
ATOM 3386 O O . ILE A 1 437 ? 8.613 5.682 -23.840 1.00 86.75 437 ILE A O 1
ATOM 3390 N N . TYR A 1 438 ? 10.068 4.031 -24.325 1.00 85.00 438 TYR A N 1
ATOM 3391 C CA . TYR A 1 438 ? 10.276 3.568 -22.956 1.00 85.00 438 TYR A CA 1
ATOM 3392 C C . TYR A 1 438 ? 11.674 2.948 -22.801 1.00 85.00 438 TYR A C 1
ATOM 3394 O O . TYR A 1 438 ? 12.213 2.394 -23.764 1.00 85.00 438 TYR A O 1
ATOM 3402 N N . VAL A 1 439 ? 12.248 3.055 -21.603 1.00 85.19 439 VAL A N 1
ATOM 3403 C CA . VAL A 1 439 ? 13.564 2.532 -21.204 1.00 85.19 439 VAL A CA 1
ATOM 3404 C C . VAL A 1 439 ? 13.401 1.786 -19.881 1.00 85.19 439 VAL A C 1
ATOM 3406 O O . VAL A 1 439 ? 12.636 2.245 -19.049 1.00 85.19 439 VAL A O 1
ATOM 3409 N N . ALA A 1 440 ? 14.109 0.676 -19.677 1.00 85.75 440 ALA A N 1
ATOM 3410 C CA . ALA A 1 440 ? 14.169 -0.031 -18.397 1.00 85.75 440 ALA A CA 1
ATOM 3411 C C . ALA A 1 440 ? 15.563 -0.634 -18.187 1.00 85.75 440 ALA A C 1
ATOM 3413 O O . ALA A 1 440 ? 16.122 -1.248 -19.099 1.00 85.75 440 ALA A O 1
ATOM 3414 N N . SER A 1 441 ? 16.122 -0.486 -16.989 1.00 85.56 441 SER A N 1
ATOM 3415 C CA . SER A 1 441 ? 17.456 -0.970 -16.628 1.00 85.56 441 SER A CA 1
ATOM 3416 C C . SER A 1 441 ? 17.352 -2.160 -15.687 1.00 85.56 441 SER A C 1
ATOM 3418 O O . SER A 1 441 ? 16.610 -2.121 -14.712 1.00 85.56 441 SER A O 1
ATOM 3420 N N . GLY A 1 442 ? 18.119 -3.208 -15.967 1.00 81.12 442 GLY A N 1
ATOM 3421 C CA . GLY A 1 442 ? 18.364 -4.306 -15.040 1.00 81.12 442 GLY A CA 1
ATOM 3422 C C . GLY A 1 442 ? 19.828 -4.351 -14.632 1.00 81.12 442 GLY A C 1
ATOM 3423 O O . GLY A 1 442 ? 20.698 -3.759 -15.275 1.00 81.12 442 GLY A O 1
ATOM 3424 N N . THR A 1 443 ? 20.110 -5.081 -13.563 1.00 75.31 443 THR A N 1
ATOM 3425 C CA . THR A 1 443 ? 21.480 -5.340 -13.099 1.00 75.31 443 THR A CA 1
ATOM 3426 C C . THR A 1 443 ? 21.872 -6.776 -13.446 1.00 75.31 443 THR A C 1
ATOM 3428 O O . THR A 1 443 ? 21.033 -7.555 -13.896 1.00 75.31 443 THR A O 1
ATOM 3431 N N . SER A 1 444 ? 23.140 -7.157 -13.280 1.00 64.81 444 SER A N 1
ATOM 3432 C CA . SER A 1 444 ? 23.515 -8.577 -13.241 1.00 64.81 444 SER A CA 1
ATOM 3433 C C . SER A 1 444 ? 24.011 -8.981 -11.852 1.00 64.81 444 SER A C 1
ATOM 3435 O O . SER A 1 444 ? 24.275 -8.136 -10.991 1.00 64.81 444 SER A O 1
ATOM 3437 N N . GLY A 1 445 ? 24.183 -10.288 -11.644 1.00 57.25 445 GLY A N 1
ATOM 3438 C CA . GLY A 1 445 ? 24.790 -10.881 -10.447 1.00 57.25 445 GLY A CA 1
ATOM 3439 C C . GLY A 1 445 ? 26.141 -10.273 -10.034 1.00 57.25 445 GLY A C 1
ATOM 3440 O O . GLY A 1 445 ? 26.529 -10.379 -8.872 1.00 57.25 445 GLY A O 1
ATOM 3441 N N . TYR A 1 446 ? 26.849 -9.628 -10.966 1.00 61.03 446 TYR A N 1
ATOM 3442 C CA . TYR A 1 446 ? 28.178 -9.055 -10.767 1.00 61.03 446 TYR A CA 1
ATOM 3443 C C . TYR A 1 446 ? 28.132 -7.522 -10.653 1.00 61.03 446 TYR A C 1
ATOM 3445 O O . TYR A 1 446 ? 27.395 -6.844 -11.368 1.00 61.03 446 TYR A O 1
ATOM 3453 N N . LEU A 1 447 ? 28.955 -6.965 -9.757 1.00 58.81 447 LEU A N 1
ATOM 3454 C CA . LEU A 1 447 ? 28.976 -5.537 -9.404 1.00 58.81 447 LEU A CA 1
ATOM 3455 C C . LEU A 1 447 ? 29.091 -4.634 -10.650 1.00 58.81 447 LEU A C 1
ATOM 3457 O O . LEU A 1 447 ? 30.140 -4.592 -11.293 1.00 58.81 447 LEU A O 1
ATOM 3461 N N . GLY A 1 448 ? 28.031 -3.886 -10.977 1.00 59.81 448 GLY A N 1
ATOM 3462 C CA . GLY A 1 448 ? 28.026 -2.942 -12.102 1.00 59.81 448 GLY A CA 1
ATOM 3463 C C . GLY A 1 448 ? 27.908 -3.567 -13.503 1.00 59.81 448 GLY A C 1
ATOM 3464 O O . GLY A 1 448 ? 28.350 -2.974 -14.493 1.00 59.81 448 GLY A O 1
ATOM 3465 N N . TYR A 1 449 ? 27.349 -4.769 -13.616 1.00 73.12 449 TYR A N 1
ATOM 3466 C CA . TYR A 1 449 ? 27.096 -5.427 -14.900 1.00 73.12 449 TYR A CA 1
ATOM 3467 C C . TYR A 1 449 ? 25.666 -5.165 -15.383 1.00 73.12 449 TYR A C 1
ATOM 3469 O O . TYR A 1 449 ? 24.864 -6.080 -15.534 1.00 73.12 449 TYR A O 1
ATOM 3477 N N . ASP A 1 450 ? 25.336 -3.902 -15.613 1.00 87.38 450 ASP A N 1
ATOM 3478 C CA . ASP A 1 450 ? 23.968 -3.499 -15.942 1.00 87.38 450 ASP A CA 1
ATOM 3479 C C . ASP A 1 450 ? 23.588 -3.835 -17.392 1.00 87.38 450 ASP A C 1
ATOM 3481 O O . ASP A 1 450 ? 24.441 -4.123 -18.242 1.00 87.38 450 ASP A O 1
ATOM 3485 N N . PHE A 1 451 ? 22.293 -3.792 -17.681 1.00 92.12 451 PHE A N 1
ATOM 3486 C CA . PHE A 1 451 ? 21.740 -3.886 -19.026 1.00 92.12 451 PHE A CA 1
ATOM 3487 C C . PHE A 1 451 ? 20.498 -3.004 -19.161 1.00 92.12 451 PHE A C 1
ATOM 3489 O O . PHE A 1 451 ? 19.859 -2.655 -18.172 1.00 92.12 451 PHE A O 1
ATOM 3496 N N . THR A 1 452 ? 20.158 -2.634 -20.390 1.00 93.12 452 THR A N 1
ATOM 3497 C CA . THR A 1 452 ? 19.065 -1.711 -20.697 1.00 93.12 452 THR A CA 1
ATOM 3498 C C . THR A 1 452 ? 18.209 -2.283 -21.813 1.00 93.12 452 THR A C 1
ATOM 3500 O O . THR A 1 452 ? 18.729 -2.734 -22.835 1.00 93.12 452 THR A O 1
ATOM 3503 N N . VAL A 1 453 ? 16.894 -2.249 -21.618 1.00 95.00 453 VAL A N 1
ATOM 3504 C CA . VAL A 1 453 ? 15.878 -2.690 -22.575 1.00 95.00 453 VAL A CA 1
ATOM 3505 C C . VAL A 1 453 ? 15.008 -1.496 -22.963 1.00 95.00 453 VAL A C 1
ATOM 3507 O O . VAL A 1 453 ? 14.721 -0.623 -22.146 1.00 95.00 453 VAL A O 1
ATOM 3510 N N . ILE A 1 454 ? 14.637 -1.422 -24.237 1.00 93.56 454 ILE A N 1
ATOM 3511 C CA . ILE A 1 454 ? 13.977 -0.278 -24.867 1.00 93.56 454 ILE A CA 1
ATOM 3512 C C . ILE A 1 454 ? 12.767 -0.768 -25.648 1.00 93.56 454 ILE A C 1
ATOM 3514 O O . ILE A 1 454 ? 12.886 -1.687 -26.462 1.00 93.56 454 ILE A O 1
ATOM 3518 N N . ILE A 1 455 ? 11.627 -0.106 -25.454 1.00 92.56 455 ILE A N 1
ATOM 3519 C CA . ILE A 1 455 ? 10.483 -0.222 -26.364 1.00 92.56 455 ILE A CA 1
ATOM 3520 C C . ILE A 1 455 ? 10.555 0.947 -27.344 1.00 92.56 455 ILE A C 1
ATOM 3522 O O . ILE A 1 455 ? 10.598 2.111 -26.936 1.00 92.56 455 ILE A O 1
ATOM 3526 N N . ALA A 1 456 ? 10.546 0.635 -28.635 1.00 92.88 456 ALA A N 1
ATOM 3527 C CA . ALA A 1 456 ? 10.471 1.603 -29.720 1.00 92.88 456 ALA A CA 1
ATOM 3528 C C . ALA A 1 456 ? 9.154 1.436 -30.488 1.00 92.88 456 ALA A C 1
ATOM 3530 O O . ALA A 1 456 ? 8.694 0.312 -30.674 1.00 92.88 456 ALA A O 1
ATOM 3531 N N . GLN A 1 457 ? 8.553 2.538 -30.933 1.00 91.56 457 GLN A N 1
ATOM 3532 C CA . GLN A 1 457 ? 7.273 2.557 -31.645 1.00 91.56 457 GLN A CA 1
ATOM 3533 C C . GLN A 1 457 ? 7.453 3.041 -33.085 1.00 91.56 457 GLN A C 1
ATOM 3535 O O . GLN A 1 457 ? 8.118 4.051 -33.308 1.00 91.56 457 GLN A O 1
ATOM 3540 N N . GLY A 1 458 ? 6.867 2.315 -34.036 1.00 90.44 458 GLY A N 1
ATOM 3541 C CA . GLY A 1 458 ? 6.862 2.627 -35.461 1.00 90.44 458 GLY A CA 1
ATOM 3542 C C . GLY A 1 458 ? 5.714 3.560 -35.861 1.00 90.44 458 GLY A C 1
ATOM 3543 O O . GLY A 1 458 ? 4.819 3.852 -35.059 1.00 90.44 458 GLY A O 1
ATOM 3544 N N . PRO A 1 459 ? 5.695 4.033 -37.119 1.00 87.94 459 PRO A N 1
ATOM 3545 C CA . PRO A 1 459 ? 4.732 5.030 -37.586 1.00 87.94 459 PRO A CA 1
ATOM 3546 C C . PRO A 1 459 ? 3.292 4.503 -37.675 1.00 87.94 459 PRO A C 1
ATOM 3548 O O . PRO A 1 459 ? 2.362 5.304 -37.734 1.00 87.94 459 PRO A O 1
ATOM 3551 N N . THR A 1 460 ? 3.081 3.181 -37.678 1.00 86.81 460 THR A N 1
ATOM 3552 C CA . THR A 1 460 ? 1.739 2.567 -37.653 1.00 86.81 460 THR A CA 1
ATOM 3553 C C . THR A 1 460 ? 1.270 2.224 -36.234 1.00 86.81 460 THR A C 1
ATOM 3555 O O . THR A 1 460 ? 0.197 1.650 -36.062 1.00 86.81 460 THR A O 1
ATOM 3558 N N . GLY A 1 461 ? 2.045 2.603 -35.211 1.00 83.94 461 GLY A N 1
ATOM 3559 C CA . GLY A 1 461 ? 1.755 2.359 -33.797 1.00 83.94 461 GLY A CA 1
ATOM 3560 C C . GLY A 1 461 ? 2.275 1.022 -33.265 1.00 83.94 461 GLY A C 1
ATOM 3561 O O . GLY A 1 461 ? 2.257 0.821 -32.047 1.00 83.94 461 GLY A O 1
ATOM 3562 N N . ASP A 1 462 ? 2.774 0.154 -34.148 1.00 88.69 462 ASP A N 1
ATOM 3563 C CA . ASP A 1 462 ? 3.441 -1.103 -33.822 1.00 88.69 462 ASP A CA 1
ATOM 3564 C C . ASP A 1 462 ? 4.703 -0.870 -32.974 1.00 88.69 462 ASP A C 1
ATOM 3566 O O . ASP A 1 462 ? 5.310 0.201 -33.019 1.00 88.69 462 ASP A O 1
ATOM 3570 N N . LYS A 1 463 ? 5.104 -1.856 -32.166 1.00 93.44 463 LYS A N 1
ATOM 3571 C CA . LYS A 1 463 ? 6.236 -1.701 -31.241 1.00 93.44 463 LYS A CA 1
ATOM 3572 C C . LYS A 1 463 ? 7.246 -2.827 -31.379 1.00 93.44 463 LYS A C 1
ATOM 3574 O O . LYS A 1 463 ? 6.898 -3.985 -31.594 1.00 93.44 463 LYS A O 1
ATOM 3579 N N . GLN A 1 464 ? 8.509 -2.476 -31.189 1.00 94.62 464 GLN A N 1
ATOM 3580 C CA . GLN A 1 464 ? 9.647 -3.384 -31.201 1.00 94.62 464 GLN A CA 1
ATOM 3581 C C . GLN A 1 464 ? 10.437 -3.257 -29.901 1.00 94.62 464 GLN A C 1
ATOM 3583 O O . GLN A 1 464 ? 10.454 -2.200 -29.268 1.00 94.62 464 GLN A O 1
ATOM 3588 N N . LEU A 1 465 ? 11.100 -4.346 -29.518 1.00 95.75 465 LEU A N 1
ATOM 3589 C CA . LEU A 1 465 ? 11.912 -4.422 -28.313 1.00 95.75 465 LEU A CA 1
ATOM 3590 C C . LEU A 1 465 ? 13.396 -4.504 -28.692 1.00 95.75 465 LEU A C 1
ATOM 3592 O O . LEU A 1 465 ? 13.775 -5.244 -29.603 1.00 95.75 465 LEU A O 1
ATOM 3596 N N . TYR A 1 466 ? 14.234 -3.747 -27.995 1.00 96.38 466 TYR A N 1
ATOM 3597 C CA . TYR A 1 466 ? 15.681 -3.705 -28.194 1.00 96.38 466 TYR A CA 1
ATOM 3598 C C . TYR A 1 466 ? 16.406 -3.788 -26.851 1.00 96.38 466 TYR A C 1
ATOM 3600 O O . TYR A 1 466 ? 15.873 -3.350 -25.838 1.00 96.38 466 TYR A O 1
ATOM 3608 N N . GLY A 1 467 ? 17.623 -4.326 -26.837 1.00 95.19 467 GLY A N 1
ATOM 3609 C CA . GLY A 1 467 ? 18.426 -4.512 -25.632 1.00 95.19 467 GLY A CA 1
ATOM 3610 C C . GLY A 1 467 ? 19.909 -4.228 -25.850 1.00 95.19 467 GLY A C 1
ATOM 3611 O O . GLY A 1 467 ? 20.424 -4.379 -26.961 1.00 95.19 467 GLY A O 1
ATOM 3612 N N . VAL A 1 468 ? 20.595 -3.813 -24.788 1.00 95.12 468 VAL A N 1
ATOM 3613 C CA . VAL A 1 468 ? 22.039 -3.541 -24.765 1.00 95.12 468 VAL A CA 1
ATOM 3614 C C . VAL A 1 468 ? 22.597 -3.722 -23.348 1.00 95.12 468 VAL A C 1
ATOM 3616 O O . VAL A 1 468 ? 21.843 -3.717 -22.378 1.00 95.12 468 VAL A O 1
ATOM 3619 N N . GLY A 1 469 ? 23.908 -3.887 -23.202 1.00 93.25 469 GLY A N 1
ATOM 3620 C CA . GLY A 1 469 ? 24.568 -4.156 -21.927 1.00 93.25 469 GLY A CA 1
ATOM 3621 C C . GLY A 1 469 ? 24.799 -5.645 -21.662 1.00 93.25 469 GLY A C 1
ATOM 3622 O O . GLY A 1 469 ? 24.939 -6.452 -22.583 1.00 93.25 469 GLY A O 1
ATOM 3623 N N . SER A 1 470 ? 24.855 -6.016 -20.383 1.00 91.81 470 SER A N 1
ATOM 3624 C CA . SER A 1 470 ? 25.078 -7.392 -19.931 1.00 91.81 470 SER A CA 1
ATOM 3625 C C . SER A 1 470 ? 24.053 -8.375 -20.515 1.00 91.81 470 SER A C 1
ATOM 3627 O O . SER A 1 470 ? 22.850 -8.135 -20.474 1.00 91.81 470 SER A O 1
ATOM 3629 N N . ASN A 1 471 ? 24.533 -9.510 -21.030 1.00 93.38 471 ASN A N 1
ATOM 3630 C CA . ASN A 1 471 ? 23.700 -10.611 -21.538 1.00 93.38 471 ASN A CA 1
ATOM 3631 C C . ASN A 1 471 ? 24.251 -11.987 -21.115 1.00 93.38 471 ASN A C 1
ATOM 3633 O O . ASN A 1 471 ? 24.131 -12.977 -21.835 1.00 93.38 471 ASN A O 1
ATOM 3637 N N . ILE A 1 472 ? 24.946 -12.051 -19.976 1.00 90.19 472 ILE A N 1
ATOM 3638 C CA . ILE A 1 472 ? 25.664 -13.255 -19.515 1.00 90.19 472 ILE A CA 1
ATOM 3639 C C . ILE A 1 472 ? 24.718 -14.459 -19.350 1.00 90.19 472 ILE A C 1
ATOM 3641 O O . ILE A 1 472 ? 25.105 -15.585 -19.658 1.00 90.19 472 ILE A O 1
ATOM 3645 N N . TYR A 1 473 ? 23.473 -14.217 -18.933 1.00 90.38 473 TYR A N 1
ATOM 3646 C CA . TYR A 1 473 ? 22.468 -15.248 -18.668 1.00 90.38 473 TYR A CA 1
ATOM 3647 C C . TYR A 1 473 ? 21.335 -15.280 -19.707 1.00 90.38 473 TYR A C 1
ATOM 3649 O O . TYR A 1 473 ? 20.378 -16.028 -19.531 1.00 90.38 473 TYR A O 1
ATOM 3657 N N . GLY A 1 474 ? 21.433 -14.497 -20.790 1.00 92.94 474 GLY A N 1
ATOM 3658 C CA . GLY A 1 474 ? 20.395 -14.399 -21.824 1.00 92.94 474 GLY A CA 1
ATOM 3659 C C . GLY A 1 474 ? 19.298 -13.360 -21.544 1.00 92.94 474 GLY A C 1
ATOM 3660 O O . GLY A 1 474 ? 18.234 -13.397 -22.165 1.00 92.94 474 GLY A O 1
ATOM 3661 N N . GLN A 1 475 ? 19.528 -12.417 -20.622 1.00 93.19 475 GLN A N 1
ATOM 3662 C CA . GLN A 1 475 ? 18.558 -11.373 -20.256 1.00 93.19 475 GLN A CA 1
ATOM 3663 C C . GLN A 1 475 ? 18.116 -10.454 -21.412 1.00 93.19 475 GLN A C 1
ATOM 3665 O O . GLN A 1 475 ? 17.077 -9.808 -21.297 1.00 93.19 475 GLN A O 1
ATOM 3670 N N . LEU A 1 476 ? 18.843 -10.413 -22.535 1.00 95.06 476 LEU A N 1
ATOM 3671 C CA . LEU A 1 476 ? 18.431 -9.678 -23.737 1.00 95.06 476 LEU A CA 1
ATOM 3672 C C . LEU A 1 476 ? 17.558 -10.506 -24.698 1.00 95.06 476 LEU A C 1
ATOM 3674 O O . LEU A 1 476 ? 17.155 -9.978 -25.726 1.00 95.06 476 LEU A O 1
ATOM 3678 N N . GLY A 1 477 ? 17.272 -11.788 -24.431 1.00 94.50 477 GLY A N 1
ATOM 3679 C CA . GLY A 1 477 ? 16.285 -12.584 -25.190 1.00 94.50 477 GLY A CA 1
ATOM 3680 C C . GLY A 1 477 ? 16.534 -12.735 -26.696 1.00 94.50 477 GLY A C 1
ATOM 3681 O O . GLY A 1 477 ? 15.629 -13.102 -27.442 1.00 94.50 477 GLY A O 1
ATOM 3682 N N . ASN A 1 478 ? 17.745 -12.432 -27.155 1.00 93.19 478 ASN A N 1
ATOM 3683 C CA . ASN A 1 478 ? 18.132 -12.262 -28.556 1.00 93.19 478 ASN A CA 1
ATOM 3684 C C . ASN A 1 478 ? 18.804 -13.508 -29.166 1.00 93.19 478 ASN A C 1
ATOM 3686 O O . ASN A 1 478 ? 19.499 -13.407 -30.174 1.00 93.19 478 ASN A O 1
ATOM 3690 N N . SER A 1 479 ? 18.610 -14.682 -28.559 1.00 92.75 479 SER A N 1
ATOM 3691 C CA . SER A 1 479 ? 19.282 -15.954 -28.875 1.00 92.75 479 SER A CA 1
ATOM 3692 C C . SER A 1 479 ? 20.808 -15.967 -28.683 1.00 92.75 479 SER A C 1
ATOM 3694 O O . SER A 1 479 ? 21.443 -16.958 -29.041 1.00 92.75 479 SER A O 1
ATOM 3696 N N . THR A 1 480 ? 21.412 -14.926 -28.097 1.00 90.62 480 THR A N 1
ATOM 3697 C CA . THR A 1 480 ? 22.855 -14.880 -27.795 1.00 90.62 480 THR A CA 1
ATOM 3698 C C . THR A 1 480 ? 23.129 -14.839 -26.290 1.00 90.62 480 THR A C 1
ATOM 3700 O O . THR A 1 480 ? 22.213 -14.748 -25.470 1.00 90.62 480 THR A O 1
ATOM 3703 N N . SER A 1 481 ? 24.407 -14.934 -25.924 1.00 85.94 481 SER A N 1
ATOM 3704 C CA . SER A 1 481 ? 24.911 -14.742 -24.566 1.00 85.94 481 SER A CA 1
ATOM 3705 C C . SER A 1 481 ? 26.219 -13.945 -24.592 1.00 85.94 481 SER A C 1
ATOM 3707 O O . SER A 1 481 ? 26.941 -13.950 -25.590 1.00 85.94 481 SER A O 1
ATOM 3709 N N . GLY A 1 482 ? 26.520 -13.256 -23.489 1.00 85.06 482 GLY A N 1
ATOM 3710 C CA . GLY A 1 482 ? 27.654 -12.330 -23.383 1.00 85.06 482 GLY A CA 1
ATOM 3711 C C . GLY A 1 482 ? 27.301 -10.901 -23.813 1.00 85.06 482 GLY A C 1
ATOM 3712 O O . GLY A 1 482 ? 26.480 -10.691 -24.704 1.00 85.06 482 GLY A O 1
ATOM 3713 N N . SER A 1 483 ? 27.875 -9.916 -23.118 1.00 87.62 483 SER A N 1
ATOM 3714 C CA . SER A 1 483 ? 27.455 -8.507 -23.162 1.00 87.62 483 SER A CA 1
ATOM 3715 C C . SER A 1 483 ? 27.450 -7.909 -24.573 1.00 87.62 483 SER A C 1
ATOM 3717 O O . SER A 1 483 ? 28.408 -8.068 -25.332 1.00 87.62 483 SER A O 1
ATOM 3719 N N . SER A 1 484 ? 26.376 -7.190 -24.908 1.00 89.38 484 SER A N 1
ATOM 3720 C CA . SER A 1 484 ? 26.234 -6.478 -26.176 1.00 89.38 484 SER A CA 1
ATOM 3721 C C . SER A 1 484 ? 26.497 -4.989 -25.980 1.00 89.38 484 SER A C 1
ATOM 3723 O O . SER A 1 484 ? 25.815 -4.326 -25.205 1.00 89.38 484 SER A O 1
ATOM 3725 N N . TYR A 1 485 ? 27.477 -4.449 -26.700 1.00 87.88 485 TYR A N 1
ATOM 3726 C CA . TYR A 1 485 ? 27.876 -3.037 -26.609 1.00 87.88 485 TYR A CA 1
ATOM 3727 C C . TYR A 1 485 ? 27.115 -2.130 -27.590 1.00 87.88 485 TYR A C 1
ATOM 3729 O O . TYR A 1 485 ? 27.187 -0.904 -27.481 1.00 87.88 485 TYR A O 1
ATOM 3737 N N . THR A 1 486 ? 26.387 -2.747 -28.525 1.00 86.94 486 THR A N 1
ATOM 3738 C CA . THR A 1 486 ? 25.525 -2.136 -29.540 1.00 86.94 486 THR A CA 1
ATOM 3739 C C . THR A 1 486 ? 24.066 -2.482 -29.261 1.00 86.94 486 THR A C 1
ATOM 3741 O O . THR A 1 486 ? 23.737 -3.608 -28.877 1.00 86.94 486 THR A O 1
ATOM 3744 N N . LEU A 1 487 ? 23.157 -1.540 -29.520 1.00 92.56 487 LEU A N 1
ATOM 3745 C CA . LEU A 1 487 ? 21.724 -1.806 -29.428 1.00 92.56 487 LEU A CA 1
ATOM 3746 C C . LEU A 1 487 ? 21.347 -2.997 -30.330 1.00 92.56 487 LEU A C 1
ATOM 3748 O O . LEU A 1 487 ? 21.679 -3.020 -31.515 1.00 92.56 487 LEU A O 1
ATOM 3752 N N . THR A 1 488 ? 20.682 -4.004 -29.770 1.00 93.12 488 THR A N 1
ATOM 3753 C CA . THR A 1 488 ? 20.371 -5.271 -30.447 1.00 93.12 488 THR A CA 1
ATOM 3754 C C . THR A 1 488 ? 18.870 -5.529 -30.406 1.00 93.12 488 THR A C 1
ATOM 3756 O O . THR A 1 488 ? 18.253 -5.388 -29.355 1.00 93.12 488 THR A O 1
ATOM 3759 N N . LYS A 1 489 ? 18.256 -5.908 -31.532 1.00 94.94 489 LYS A N 1
ATOM 3760 C CA . LYS A 1 489 ? 16.819 -6.219 -31.578 1.00 94.94 489 LYS A CA 1
ATOM 3761 C C . LYS A 1 489 ? 16.521 -7.509 -30.811 1.00 94.94 489 LYS A C 1
ATOM 3763 O O . LYS A 1 489 ? 17.189 -8.519 -31.027 1.00 94.94 489 LYS A O 1
ATOM 3768 N N . ILE A 1 490 ? 15.503 -7.477 -29.956 1.00 96.00 490 ILE A N 1
ATOM 3769 C CA . ILE A 1 490 ? 14.992 -8.643 -29.231 1.00 96.00 490 ILE A CA 1
ATOM 3770 C C . ILE A 1 490 ? 13.832 -9.229 -30.054 1.00 96.00 490 ILE A C 1
ATOM 3772 O O . ILE A 1 490 ? 12.852 -8.519 -30.300 1.00 96.00 490 ILE A O 1
ATOM 3776 N N . PRO A 1 491 ? 13.918 -10.485 -30.533 1.00 95.62 491 PRO A N 1
ATOM 3777 C CA . PRO A 1 491 ? 12.834 -11.119 -31.274 1.00 95.62 491 PRO A CA 1
ATOM 3778 C C . PRO A 1 491 ? 11.573 -11.245 -30.416 1.00 95.62 491 PRO A C 1
ATOM 3780 O O . PRO A 1 491 ? 11.596 -11.838 -29.339 1.00 95.62 491 PRO A O 1
ATOM 3783 N N . LEU A 1 492 ? 10.466 -10.700 -30.915 1.00 94.56 492 LEU A N 1
ATOM 3784 C CA . LEU A 1 492 ? 9.153 -10.843 -30.297 1.00 94.56 492 LEU A CA 1
ATOM 3785 C C . LEU A 1 492 ? 8.495 -12.163 -30.734 1.00 94.56 492 LEU A C 1
ATOM 3787 O O . LEU A 1 492 ? 8.719 -12.608 -31.866 1.00 94.56 492 LEU A O 1
ATOM 3791 N N . PRO A 1 493 ? 7.654 -12.780 -29.886 1.00 91.81 493 PRO A N 1
ATOM 3792 C CA . PRO A 1 493 ? 6.815 -13.898 -30.301 1.00 91.81 493 PRO A CA 1
ATOM 3793 C C . PRO A 1 493 ? 5.843 -13.478 -31.416 1.00 91.81 493 PRO A C 1
ATOM 3795 O O . PRO A 1 493 ? 5.456 -12.313 -31.523 1.00 91.81 493 PRO A O 1
ATOM 3798 N N . VAL A 1 494 ? 5.434 -14.436 -32.252 1.00 89.25 494 VAL A N 1
ATOM 3799 C CA . VAL A 1 494 ? 4.557 -14.174 -33.406 1.00 89.25 494 VAL A CA 1
ATOM 3800 C C . VAL A 1 494 ? 3.240 -13.535 -32.953 1.00 89.25 494 VAL A C 1
ATOM 3802 O O . VAL A 1 494 ? 2.585 -14.041 -32.043 1.00 89.25 494 VAL A O 1
ATOM 3805 N N . SER A 1 495 ? 2.854 -12.442 -33.620 1.00 87.31 495 SER A N 1
ATOM 3806 C CA . SER A 1 495 ? 1.617 -11.690 -33.361 1.00 87.31 495 SER A CA 1
ATOM 3807 C C . SER A 1 495 ? 1.482 -11.129 -31.934 1.00 87.31 495 SER A C 1
ATOM 3809 O O . SER A 1 495 ? 0.367 -11.030 -31.432 1.00 87.31 495 SER A O 1
ATOM 3811 N N . LYS A 1 496 ? 2.596 -10.745 -31.292 1.00 90.12 496 LYS A N 1
ATOM 3812 C CA . LYS A 1 496 ? 2.615 -10.047 -29.992 1.00 90.12 496 LYS A CA 1
ATOM 3813 C C . LYS A 1 496 ? 3.248 -8.663 -30.106 1.00 90.12 496 LYS A C 1
ATOM 3815 O O . LYS A 1 496 ? 4.290 -8.528 -30.753 1.00 90.12 496 LYS A O 1
ATOM 3820 N N . THR A 1 497 ? 2.694 -7.673 -29.407 1.00 90.31 497 THR A N 1
ATOM 3821 C CA . THR A 1 497 ? 3.279 -6.328 -29.304 1.00 90.31 497 THR A CA 1
ATOM 3822 C C . THR A 1 497 ? 3.706 -6.056 -27.857 1.00 90.31 497 THR A C 1
ATOM 3824 O O . THR A 1 497 ? 2.889 -6.226 -26.956 1.00 90.31 497 THR A O 1
ATOM 3827 N N . PRO A 1 498 ? 4.938 -5.593 -27.573 1.00 87.81 498 PRO A N 1
ATOM 3828 C CA . PRO A 1 498 ? 5.356 -5.280 -26.209 1.00 87.81 498 PRO A CA 1
ATOM 3829 C C . PRO A 1 498 ? 4.576 -4.072 -25.674 1.00 87.81 498 PRO A C 1
ATOM 3831 O O . PRO A 1 498 ? 4.599 -2.983 -26.252 1.00 87.81 498 PRO A O 1
ATOM 3834 N N . PHE A 1 499 ? 3.890 -4.254 -24.551 1.00 82.06 499 PHE A N 1
ATOM 3835 C CA . PHE A 1 499 ? 3.162 -3.203 -23.850 1.00 82.06 499 PHE A CA 1
ATOM 3836 C C . PHE A 1 499 ? 4.059 -2.490 -22.835 1.00 82.06 499 PHE A C 1
ATOM 3838 O O . PHE A 1 499 ? 4.204 -1.269 -22.913 1.00 82.06 499 PHE A O 1
ATOM 3845 N N . SER A 1 500 ? 4.700 -3.255 -21.947 1.00 80.38 500 SER A N 1
ATOM 3846 C CA . SER A 1 500 ? 5.676 -2.780 -20.961 1.00 80.38 500 SER A CA 1
ATOM 3847 C C . SER A 1 500 ? 6.782 -3.818 -20.733 1.00 80.38 500 SER A C 1
ATOM 3849 O O . SER A 1 500 ? 6.665 -4.981 -21.126 1.00 80.38 500 SER A O 1
ATOM 3851 N N . VAL A 1 501 ? 7.886 -3.390 -20.122 1.00 85.50 501 VAL A N 1
ATOM 3852 C CA . VAL A 1 501 ? 9.033 -4.241 -19.787 1.00 85.50 501 VAL A CA 1
ATOM 3853 C C . VAL A 1 501 ? 9.543 -3.878 -18.398 1.00 85.50 501 VAL A C 1
ATOM 3855 O O . VAL A 1 501 ? 9.500 -2.716 -18.012 1.00 85.50 501 VAL A O 1
ATOM 3858 N N . SER A 1 502 ? 10.014 -4.867 -17.648 1.00 81.75 502 SER A N 1
ATOM 3859 C CA . SER A 1 502 ? 10.683 -4.671 -16.365 1.00 81.75 502 SER A CA 1
ATOM 3860 C C . SER A 1 502 ? 11.863 -5.638 -16.248 1.00 81.75 502 SER A C 1
ATOM 3862 O O . SER A 1 502 ? 11.851 -6.723 -16.837 1.00 81.75 502 SER A O 1
ATOM 3864 N N . CYS A 1 503 ? 12.910 -5.228 -15.538 1.00 82.94 503 CYS A N 1
ATOM 3865 C CA . CYS A 1 503 ? 14.213 -5.886 -15.552 1.00 82.94 503 CYS A CA 1
ATOM 3866 C C . CYS A 1 503 ? 14.689 -6.157 -14.119 1.00 82.94 503 CYS A C 1
ATOM 3868 O O . CYS A 1 503 ? 14.767 -5.239 -13.309 1.00 82.94 503 CYS A O 1
ATOM 3870 N N . GLY A 1 504 ? 15.016 -7.413 -13.813 1.00 75.44 504 GLY A N 1
ATOM 3871 C CA . GLY A 1 504 ? 15.570 -7.831 -12.524 1.00 75.44 504 GLY A CA 1
ATOM 3872 C C . GLY A 1 504 ? 17.095 -7.973 -12.542 1.00 75.44 504 GLY A C 1
ATOM 3873 O O . GLY A 1 504 ? 17.771 -7.487 -13.450 1.00 75.44 504 GLY A O 1
ATOM 3874 N N . GLN A 1 505 ? 17.659 -8.690 -11.561 1.00 74.94 505 GLN A N 1
ATOM 3875 C CA . GLN A 1 505 ? 19.118 -8.783 -11.371 1.00 74.94 505 GLN A CA 1
ATOM 3876 C C . GLN A 1 505 ? 19.847 -9.754 -12.312 1.00 74.94 505 GLN A C 1
ATOM 3878 O O . GLN A 1 505 ? 21.024 -9.992 -12.095 1.00 74.94 505 GLN A O 1
ATOM 3883 N N . ASN A 1 506 ? 19.183 -10.393 -13.280 1.00 85.12 506 ASN A N 1
ATOM 3884 C CA . ASN A 1 506 ? 19.807 -11.192 -14.358 1.00 85.12 506 ASN A CA 1
ATOM 3885 C C . ASN A 1 506 ? 18.772 -11.575 -15.444 1.00 85.12 506 ASN A C 1
ATOM 3887 O O . ASN A 1 506 ? 18.947 -12.568 -16.157 1.00 85.12 506 ASN A O 1
ATOM 3891 N N . PHE A 1 507 ? 17.637 -10.874 -15.518 1.00 87.94 507 PHE A N 1
ATOM 3892 C CA . PHE A 1 507 ? 16.476 -11.324 -16.285 1.00 87.94 507 PHE A CA 1
ATOM 3893 C C . PHE A 1 507 ? 15.564 -10.163 -16.688 1.00 87.94 507 PHE A C 1
ATOM 3895 O O . PHE A 1 507 ? 15.532 -9.133 -16.019 1.00 87.94 507 PHE A O 1
ATOM 3902 N N . THR A 1 508 ? 14.804 -10.359 -17.761 1.00 92.12 508 THR A N 1
ATOM 3903 C CA . THR A 1 508 ? 13.839 -9.393 -18.300 1.00 92.12 508 THR A CA 1
ATOM 3904 C C . THR A 1 508 ? 12.471 -10.048 -18.383 1.00 92.12 508 THR A C 1
ATOM 3906 O O . THR A 1 508 ? 12.360 -11.187 -18.843 1.00 92.12 508 THR A O 1
ATOM 3909 N N . VAL A 1 509 ? 11.436 -9.311 -17.991 1.00 89.31 509 VAL A N 1
ATOM 3910 C CA . VAL A 1 509 ? 10.032 -9.683 -18.164 1.00 89.31 509 VAL A CA 1
ATOM 3911 C C . VAL A 1 509 ? 9.354 -8.651 -19.056 1.00 89.31 509 VAL A C 1
ATOM 3913 O O . VAL A 1 509 ? 9.519 -7.448 -18.873 1.00 89.31 509 VAL A O 1
ATOM 3916 N N . VAL A 1 510 ? 8.596 -9.127 -20.038 1.00 92.00 510 VAL A N 1
ATOM 3917 C CA . VAL A 1 510 ? 7.885 -8.318 -21.030 1.00 92.00 510 VAL A CA 1
ATOM 3918 C C . VAL A 1 510 ? 6.411 -8.676 -20.968 1.00 92.00 510 VAL A C 1
ATOM 3920 O O . VAL A 1 510 ? 6.044 -9.836 -21.159 1.00 92.00 510 VAL A O 1
ATOM 3923 N N . LEU A 1 511 ? 5.569 -7.677 -20.733 1.00 86.69 511 LEU A N 1
ATOM 3924 C CA . LEU A 1 511 ? 4.126 -7.798 -20.862 1.00 86.69 511 LEU A CA 1
ATOM 3925 C C . LEU A 1 511 ? 3.729 -7.405 -22.283 1.00 86.69 511 LEU A C 1
ATOM 3927 O O . LEU A 1 511 ? 4.166 -6.368 -22.785 1.00 86.69 511 LEU A O 1
ATOM 3931 N N . MET A 1 512 ? 2.896 -8.219 -22.919 1.00 87.38 512 MET A N 1
ATOM 3932 C CA . MET A 1 512 ? 2.356 -7.969 -24.252 1.00 87.38 512 MET A CA 1
ATOM 3933 C C . MET A 1 512 ? 0.998 -7.257 -24.179 1.00 87.38 512 MET A C 1
ATOM 3935 O O . MET A 1 512 ? 0.320 -7.266 -23.153 1.00 87.38 512 MET A O 1
ATOM 3939 N N . ASP A 1 513 ? 0.598 -6.641 -25.286 1.00 83.19 513 ASP A N 1
ATOM 3940 C CA . ASP A 1 513 ? -0.668 -5.923 -25.467 1.00 83.19 513 ASP A CA 1
ATOM 3941 C C . ASP A 1 513 ? -1.927 -6.784 -25.281 1.00 83.19 513 ASP A C 1
ATOM 3943 O O . ASP A 1 513 ? -2.980 -6.259 -24.926 1.00 83.19 513 ASP A O 1
ATOM 3947 N N . ASP A 1 514 ? -1.812 -8.099 -25.460 1.00 82.31 514 ASP A N 1
ATOM 3948 C CA . ASP A 1 514 ? -2.881 -9.075 -25.219 1.00 82.31 514 ASP A CA 1
ATOM 3949 C C . ASP A 1 514 ? -2.888 -9.679 -23.799 1.00 82.31 514 ASP A C 1
ATOM 3951 O O . ASP A 1 514 ? -3.592 -10.656 -23.537 1.00 82.31 514 ASP A O 1
ATOM 3955 N N . GLY A 1 515 ? -2.090 -9.126 -22.880 1.00 80.19 515 GLY A N 1
ATOM 3956 C CA . GLY A 1 515 ? -1.972 -9.600 -21.500 1.00 80.19 515 GLY A CA 1
ATOM 3957 C C . GLY A 1 515 ? -1.085 -10.838 -21.323 1.00 80.19 515 GLY A C 1
ATOM 3958 O O . GLY A 1 515 ? -0.901 -11.296 -20.197 1.00 80.19 515 GLY A O 1
ATOM 3959 N N . THR A 1 516 ? -0.499 -11.404 -22.385 1.00 88.00 516 THR A N 1
ATOM 3960 C CA . THR A 1 516 ? 0.483 -12.490 -22.218 1.00 88.00 516 THR A CA 1
ATOM 3961 C C . THR A 1 516 ? 1.843 -11.960 -21.760 1.00 88.00 516 THR A C 1
ATOM 3963 O O . THR A 1 516 ? 2.256 -10.864 -22.131 1.00 88.00 516 THR A O 1
ATOM 3966 N N . ILE A 1 517 ? 2.557 -12.734 -20.938 1.00 89.69 517 ILE A N 1
ATOM 3967 C CA . ILE A 1 517 ? 3.837 -12.326 -20.339 1.00 89.69 517 ILE A CA 1
ATOM 3968 C C . ILE A 1 517 ? 4.945 -13.269 -20.795 1.00 89.69 517 ILE A C 1
ATOM 3970 O O . ILE A 1 517 ? 4.755 -14.486 -20.838 1.00 89.69 517 ILE A O 1
ATOM 3974 N N . TYR A 1 518 ? 6.110 -12.710 -21.109 1.00 93.62 518 TYR A N 1
ATOM 3975 C CA . TYR A 1 518 ? 7.292 -13.451 -21.534 1.00 93.62 518 TYR A CA 1
ATOM 3976 C C . TYR A 1 518 ? 8.506 -13.081 -20.686 1.00 93.62 518 TYR A C 1
ATOM 3978 O O . TYR A 1 518 ? 8.736 -11.911 -20.397 1.00 93.62 518 TYR A O 1
ATOM 3986 N N . GLY A 1 519 ? 9.301 -14.085 -20.327 1.00 93.06 519 GLY A N 1
ATOM 3987 C CA . GLY A 1 519 ? 10.525 -13.954 -19.544 1.00 93.06 519 GLY A CA 1
ATOM 3988 C C . GLY A 1 519 ? 11.763 -14.417 -20.310 1.00 93.06 519 GLY A C 1
ATOM 3989 O O . GLY A 1 519 ? 11.685 -15.320 -21.142 1.00 93.06 519 GLY A O 1
ATOM 3990 N N . THR A 1 520 ? 12.922 -13.829 -20.019 1.00 95.12 520 THR A N 1
ATOM 3991 C CA . THR A 1 520 ? 14.233 -14.287 -20.515 1.00 95.12 520 THR A CA 1
ATOM 3992 C C . THR A 1 520 ? 15.337 -13.956 -19.508 1.00 95.12 520 THR A C 1
ATOM 3994 O O . THR A 1 520 ? 15.176 -13.053 -18.690 1.00 95.12 520 THR A O 1
ATOM 3997 N N . GLY A 1 521 ? 16.468 -14.657 -19.559 1.00 93.12 521 GLY A N 1
ATOM 3998 C CA . GLY A 1 521 ? 17.569 -14.536 -18.604 1.00 93.12 521 GLY A CA 1
ATOM 3999 C C . GLY A 1 521 ? 17.636 -15.683 -17.594 1.00 93.12 521 GLY A C 1
ATOM 4000 O O . GLY A 1 521 ? 17.244 -16.817 -17.879 1.00 93.12 521 GLY A O 1
ATOM 4001 N N . TYR A 1 522 ? 18.160 -15.389 -16.405 1.00 85.12 522 TYR A N 1
ATOM 4002 C CA . TYR A 1 522 ? 18.408 -16.376 -15.352 1.00 85.12 522 TYR A CA 1
ATOM 4003 C C . TYR A 1 522 ? 17.107 -16.874 -14.700 1.00 85.12 522 TY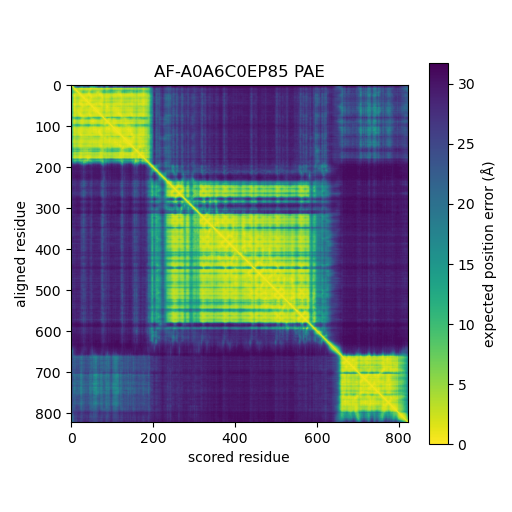R A C 1
ATOM 4005 O O . TYR A 1 522 ? 16.412 -16.131 -14.009 1.00 85.12 522 TYR A O 1
ATOM 4013 N N . ALA A 1 523 ? 16.794 -18.154 -14.896 1.00 82.12 523 ALA A N 1
ATOM 4014 C CA . ALA A 1 523 ? 15.535 -18.782 -14.500 1.00 82.12 523 ALA A CA 1
ATOM 4015 C C . ALA A 1 523 ? 15.615 -19.605 -13.198 1.00 82.12 523 ALA A C 1
ATOM 4017 O O . ALA A 1 523 ? 14.572 -19.947 -12.643 1.00 82.12 523 ALA A O 1
ATOM 4018 N N . ASN A 1 524 ? 16.811 -19.911 -12.675 1.00 70.06 524 ASN A N 1
ATOM 4019 C CA . ASN A 1 524 ? 16.977 -20.775 -11.487 1.00 70.06 524 ASN A CA 1
ATOM 4020 C C . ASN A 1 524 ? 16.322 -20.226 -10.208 1.00 70.06 524 ASN A C 1
ATOM 4022 O O . ASN A 1 524 ? 15.942 -21.005 -9.339 1.00 70.06 524 ASN A O 1
ATOM 4026 N N . TYR A 1 525 ? 16.151 -18.907 -10.093 1.00 63.44 525 TYR A N 1
ATOM 4027 C CA . TYR A 1 525 ? 15.391 -18.288 -8.999 1.00 63.44 525 TYR A CA 1
ATOM 4028 C C . TYR A 1 525 ? 13.870 -18.468 -9.134 1.00 63.44 525 TYR A C 1
ATOM 4030 O O . TYR A 1 525 ? 13.132 -17.946 -8.312 1.00 63.44 525 TYR A O 1
ATOM 4038 N N . LYS A 1 526 ? 13.377 -19.139 -10.185 1.00 68.38 526 LYS A N 1
ATOM 4039 C CA . LYS A 1 526 ? 11.956 -19.220 -10.572 1.00 68.38 526 LYS A CA 1
ATOM 4040 C C . LYS A 1 526 ? 11.298 -17.869 -10.907 1.00 68.38 526 LYS A C 1
ATOM 4042 O O . LYS A 1 526 ? 10.135 -17.862 -11.280 1.00 68.38 526 LYS A O 1
ATOM 4047 N N . SER A 1 527 ? 12.033 -16.750 -10.906 1.00 62.81 527 SER A N 1
ATOM 4048 C CA . SER A 1 527 ? 11.532 -15.376 -11.152 1.00 62.81 527 SER A CA 1
ATOM 4049 C C . SER A 1 527 ? 10.808 -15.181 -12.486 1.00 62.81 527 SER A C 1
ATOM 4051 O O . SER A 1 527 ? 10.081 -14.208 -12.657 1.00 62.81 527 SER A O 1
ATOM 4053 N N . LEU A 1 528 ? 11.013 -16.093 -13.437 1.00 75.00 528 LEU A N 1
ATOM 4054 C CA . LEU A 1 528 ? 10.372 -16.082 -14.748 1.00 75.00 528 LEU A CA 1
ATOM 4055 C C . LEU A 1 528 ? 9.092 -16.932 -14.812 1.00 75.00 528 LEU A C 1
ATOM 4057 O O . LEU A 1 528 ? 8.489 -17.007 -15.873 1.00 75.00 528 LEU A O 1
ATOM 4061 N N . GLY A 1 529 ? 8.659 -17.582 -13.724 1.00 70.19 529 GLY A N 1
ATOM 4062 C CA . GLY A 1 529 ? 7.359 -18.264 -13.652 1.00 70.19 529 GLY A CA 1
ATOM 4063 C C . GLY A 1 529 ? 7.101 -19.292 -14.760 1.00 70.19 529 GLY A C 1
ATOM 4064 O O . GLY A 1 529 ? 5.960 -19.453 -15.183 1.00 70.19 529 GLY A O 1
ATOM 4065 N N . ILE A 1 530 ? 8.142 -19.944 -15.284 1.00 74.50 530 ILE A N 1
ATOM 4066 C CA . ILE A 1 530 ? 8.043 -20.905 -16.393 1.00 74.50 530 ILE A CA 1
ATOM 4067 C C . ILE A 1 530 ? 7.791 -22.332 -15.889 1.00 74.50 530 ILE A C 1
ATOM 4069 O O . ILE A 1 530 ? 8.241 -22.710 -14.810 1.00 74.50 530 ILE A O 1
ATOM 4073 N N . SER A 1 531 ? 7.120 -23.152 -16.701 1.00 70.00 531 SER A N 1
ATOM 4074 C CA . SER A 1 531 ? 6.786 -24.547 -16.365 1.00 70.00 531 SER A CA 1
ATOM 4075 C C . SER A 1 531 ? 7.982 -25.499 -16.311 1.00 70.00 531 SER A C 1
ATOM 4077 O O . SER A 1 531 ? 7.941 -26.497 -15.596 1.00 70.00 531 SER A O 1
ATOM 4079 N N . THR A 1 532 ? 9.047 -25.204 -17.055 1.00 72.12 532 THR A N 1
ATOM 4080 C CA . THR A 1 532 ? 10.243 -26.051 -17.161 1.00 72.12 532 THR A CA 1
ATOM 4081 C C . THR A 1 532 ? 11.483 -25.188 -17.343 1.00 72.12 532 THR A C 1
ATOM 4083 O O . THR A 1 532 ? 11.624 -24.513 -18.361 1.00 72.12 532 THR A O 1
ATOM 4086 N N . ILE A 1 533 ? 12.392 -25.236 -16.369 1.00 76.31 533 ILE A N 1
ATOM 4087 C CA . ILE A 1 533 ? 13.694 -24.561 -16.421 1.00 76.31 533 ILE A CA 1
ATOM 4088 C C . ILE A 1 533 ? 14.681 -25.451 -17.204 1.00 76.31 533 ILE A C 1
ATOM 4090 O O . ILE A 1 533 ? 14.766 -26.646 -16.909 1.00 76.31 533 ILE A O 1
ATOM 4094 N N . PRO A 1 534 ? 15.421 -24.929 -18.204 1.00 79.88 534 PRO A N 1
ATOM 4095 C CA . PRO A 1 534 ? 16.422 -25.717 -18.924 1.00 79.88 534 PRO A CA 1
ATOM 4096 C C . PRO A 1 534 ? 17.595 -26.117 -18.008 1.00 79.88 534 PRO A C 1
ATOM 4098 O O . PRO A 1 534 ? 17.890 -25.392 -17.060 1.00 79.88 534 PRO A O 1
ATOM 4101 N N . PRO A 1 535 ? 18.355 -27.190 -18.314 1.00 79.69 535 PRO A N 1
ATOM 4102 C CA . PRO A 1 535 ? 19.496 -27.626 -17.493 1.00 79.69 535 PRO A CA 1
ATOM 4103 C C . PRO A 1 535 ? 20.604 -26.576 -17.297 1.00 79.69 535 PRO A C 1
ATOM 4105 O O . PRO A 1 535 ? 21.389 -26.675 -16.360 1.00 79.69 535 PRO A O 1
ATOM 4108 N N . SER A 1 536 ? 20.680 -25.572 -18.177 1.00 83.12 536 SER A N 1
ATOM 4109 C CA . SER A 1 536 ? 21.581 -24.418 -18.063 1.00 83.12 536 SER A CA 1
ATOM 4110 C C . SER A 1 536 ? 21.148 -23.391 -17.010 1.00 83.12 536 SER A C 1
ATOM 4112 O O . SER A 1 536 ? 21.936 -22.515 -16.666 1.00 83.12 536 SER A O 1
ATOM 4114 N N . GLY A 1 537 ? 19.887 -23.430 -16.570 1.00 82.50 537 GLY A N 1
ATOM 4115 C CA . GLY A 1 537 ? 19.259 -22.392 -15.756 1.00 82.50 537 GLY A CA 1
ATOM 4116 C C . GLY A 1 537 ? 18.978 -21.072 -16.478 1.00 82.50 537 GLY A C 1
ATOM 4117 O O . GLY A 1 537 ? 18.481 -20.142 -15.849 1.00 82.50 537 GLY A O 1
ATOM 4118 N N . ASN A 1 538 ? 19.279 -20.978 -17.778 1.00 88.75 538 ASN A N 1
ATOM 4119 C CA . ASN A 1 538 ? 19.314 -19.727 -18.539 1.00 88.75 538 ASN A CA 1
ATOM 4120 C C . ASN A 1 538 ? 18.406 -19.795 -19.769 1.00 88.75 538 ASN A C 1
ATOM 4122 O O . ASN A 1 538 ? 18.515 -20.729 -20.567 1.00 88.75 538 ASN A O 1
ATOM 4126 N N . LEU A 1 539 ? 17.576 -18.771 -19.957 1.00 90.81 539 LEU A N 1
ATOM 4127 C CA . LEU A 1 539 ? 16.794 -18.536 -21.168 1.00 90.81 539 LEU A CA 1
ATOM 4128 C C . LEU A 1 539 ? 17.466 -17.436 -21.994 1.00 90.81 539 LEU A C 1
ATOM 4130 O O . LEU A 1 539 ? 17.624 -16.322 -21.510 1.00 90.81 539 LEU A O 1
ATOM 4134 N N . SER A 1 540 ? 17.827 -17.721 -23.246 1.00 92.38 540 SER A N 1
ATOM 4135 C CA . SER A 1 540 ? 18.320 -16.715 -24.202 1.00 92.38 540 SER A CA 1
ATOM 4136 C C . SER A 1 540 ? 17.243 -16.217 -25.171 1.00 92.38 540 SER A C 1
ATOM 4138 O O . SER A 1 540 ? 17.555 -15.473 -26.097 1.00 92.38 540 SER A O 1
ATOM 4140 N N . VAL A 1 541 ? 15.982 -16.613 -24.975 1.00 93.38 541 VAL A N 1
ATOM 4141 C CA . VAL A 1 541 ? 14.825 -16.214 -25.789 1.00 93.38 541 VAL A CA 1
ATOM 4142 C C . VAL A 1 541 ? 13.621 -15.907 -24.903 1.00 93.38 541 VAL A C 1
ATOM 4144 O O . VAL A 1 541 ? 13.431 -16.549 -23.867 1.00 93.38 541 VAL A O 1
ATOM 4147 N N . LEU A 1 542 ? 12.781 -14.965 -25.345 1.00 94.69 542 LEU A N 1
ATOM 4148 C CA . LEU A 1 542 ? 11.500 -14.666 -24.705 1.00 94.69 542 LEU A CA 1
ATOM 4149 C C . LEU A 1 542 ? 10.622 -15.925 -24.653 1.00 94.69 542 LEU A C 1
ATOM 4151 O O . LEU A 1 542 ? 10.106 -16.397 -25.664 1.00 94.69 542 LEU A O 1
ATOM 4155 N N . THR A 1 543 ? 10.453 -16.453 -23.445 1.00 92.94 543 THR A N 1
ATOM 4156 C CA . THR A 1 543 ? 9.735 -17.694 -23.142 1.00 92.94 543 THR A CA 1
ATOM 4157 C C . THR A 1 543 ? 8.434 -17.349 -22.413 1.00 92.94 543 THR A C 1
ATOM 4159 O O . THR A 1 543 ? 8.487 -16.525 -21.500 1.00 92.94 543 THR A O 1
ATOM 4162 N N . PRO A 1 544 ? 7.270 -17.926 -22.774 1.00 91.06 544 PRO A N 1
ATOM 4163 C CA . PRO A 1 544 ? 6.016 -17.629 -22.085 1.00 91.06 544 PRO A CA 1
ATOM 4164 C C . PRO A 1 544 ? 6.113 -17.936 -20.588 1.00 91.06 544 PRO A C 1
ATOM 4166 O O . PRO A 1 544 ? 6.506 -19.040 -20.206 1.00 91.06 544 PRO A O 1
ATOM 4169 N N . MET A 1 545 ? 5.716 -16.982 -19.751 1.00 87.06 545 MET A N 1
ATOM 4170 C CA . MET A 1 545 ? 5.472 -17.242 -18.334 1.00 87.06 545 MET A CA 1
ATOM 4171 C C . MET A 1 545 ? 4.139 -17.982 -18.188 1.00 87.06 545 MET A C 1
ATOM 4173 O O . MET A 1 545 ? 3.200 -17.751 -18.957 1.00 87.06 545 MET A O 1
ATOM 4177 N N . VAL A 1 546 ? 4.022 -18.850 -17.183 1.00 77.69 546 VAL A N 1
ATOM 4178 C CA . VAL A 1 546 ? 2.712 -19.365 -16.772 1.00 77.69 546 VAL A CA 1
ATOM 4179 C C . VAL A 1 546 ? 1.868 -18.175 -16.316 1.00 77.69 546 VAL A C 1
ATOM 4181 O O . VAL A 1 546 ? 2.348 -17.303 -15.599 1.00 77.69 546 VAL A O 1
ATOM 4184 N N . THR A 1 547 ? 0.610 -18.135 -16.744 1.00 68.62 547 THR A N 1
ATOM 4185 C CA . THR A 1 547 ? -0.402 -17.162 -16.310 1.00 68.62 547 THR A CA 1
ATOM 4186 C C . THR A 1 547 ? -1.646 -17.930 -15.877 1.00 68.62 547 THR A C 1
ATOM 4188 O O . THR A 1 547 ? -1.914 -19.020 -16.386 1.00 68.62 547 THR A O 1
ATOM 4191 N N . THR A 1 548 ? -2.391 -17.402 -14.906 1.00 65.06 548 THR A N 1
ATOM 4192 C CA . THR A 1 548 ? -3.612 -18.050 -14.393 1.00 65.06 548 THR A CA 1
ATOM 4193 C C . THR A 1 548 ? -4.844 -17.245 -14.785 1.00 65.06 548 THR A C 1
ATOM 4195 O O . THR A 1 548 ? -4.749 -16.052 -15.048 1.00 65.06 548 THR A O 1
ATOM 4198 N N . ASN A 1 549 ? -6.005 -17.899 -14.871 1.00 58.28 549 ASN A N 1
ATOM 4199 C CA . ASN A 1 549 ? -7.323 -17.270 -15.063 1.00 58.28 549 ASN A CA 1
ATOM 4200 C C . ASN A 1 549 ? -7.523 -16.400 -16.332 1.00 58.28 549 ASN A C 1
ATOM 4202 O O . ASN A 1 549 ? -8.617 -15.880 -16.545 1.00 58.28 549 ASN A O 1
ATOM 4206 N N . VAL A 1 550 ? -6.550 -16.350 -17.250 1.00 62.19 550 VAL A N 1
ATOM 4207 C CA . VAL A 1 550 ? -6.644 -15.672 -18.564 1.00 62.19 550 VAL A CA 1
ATOM 4208 C C . VAL A 1 550 ? -7.871 -16.128 -19.364 1.00 62.19 550 VAL A C 1
ATOM 4210 O O . VAL A 1 550 ? -8.592 -15.306 -19.925 1.00 62.19 550 VAL A O 1
ATOM 4213 N N . ALA A 1 551 ? -8.182 -17.429 -19.346 1.00 58.81 551 ALA A N 1
ATOM 4214 C CA . ALA A 1 551 ? -9.368 -17.993 -20.003 1.00 58.81 551 ALA A CA 1
ATOM 4215 C C . ALA A 1 551 ? -10.714 -17.535 -19.392 1.00 58.81 551 ALA A C 1
ATOM 4217 O O . ALA A 1 551 ? -11.762 -17.765 -19.988 1.00 58.81 551 ALA A O 1
ATOM 4218 N N . GLN A 1 552 ? -10.692 -16.897 -18.218 1.00 66.06 552 GLN A N 1
ATOM 4219 C CA . GLN A 1 552 ? -11.853 -16.321 -17.530 1.00 66.06 552 GLN A CA 1
ATOM 4220 C C . GLN A 1 552 ? -11.940 -14.791 -17.720 1.00 66.06 552 GLN A C 1
ATOM 4222 O O . GLN A 1 552 ? -12.770 -14.143 -17.092 1.00 66.06 552 GLN A O 1
ATOM 4227 N N . GLY A 1 553 ? -11.082 -14.199 -18.563 1.00 68.44 553 GLY A N 1
ATOM 4228 C CA . GLY A 1 553 ? -11.005 -12.747 -18.776 1.00 68.44 553 GLY A CA 1
ATOM 4229 C C . GLY A 1 553 ? -10.195 -11.990 -17.716 1.00 68.44 553 GLY A C 1
ATOM 4230 O O . GLY A 1 553 ? -10.140 -10.759 -17.755 1.00 68.44 553 GLY A O 1
ATOM 4231 N N . ILE A 1 554 ? -9.548 -12.705 -16.790 1.00 68.44 554 ILE A N 1
ATOM 4232 C CA . ILE A 1 554 ? -8.661 -12.124 -15.780 1.00 68.44 554 ILE A CA 1
ATOM 4233 C C . ILE A 1 554 ? -7.257 -12.035 -16.390 1.00 68.44 554 ILE A C 1
ATOM 4235 O O . ILE A 1 554 ? -6.561 -13.040 -16.521 1.00 68.44 554 ILE A O 1
ATOM 4239 N N . LEU A 1 555 ? -6.868 -10.839 -16.833 1.00 73.25 555 LEU A N 1
ATOM 4240 C CA . LEU A 1 555 ? -5.673 -10.601 -17.651 1.00 73.25 555 LEU A CA 1
ATOM 4241 C C . LEU A 1 555 ? -4.581 -9.872 -16.867 1.00 73.25 555 LEU A C 1
ATOM 4243 O O . LEU A 1 555 ? -4.904 -8.892 -16.194 1.00 73.25 555 LEU A O 1
ATOM 4247 N N . PRO A 1 556 ? -3.301 -10.263 -16.999 1.00 71.19 556 PRO A N 1
ATOM 4248 C CA . PRO A 1 556 ? -2.180 -9.427 -16.602 1.00 71.19 556 PRO A CA 1
ATOM 4249 C C . PRO A 1 556 ? -2.249 -8.054 -17.264 1.00 71.19 556 PRO A C 1
ATOM 4251 O O . PRO A 1 556 ? -2.460 -7.931 -18.469 1.00 71.19 556 PRO A O 1
ATOM 4254 N N . ILE A 1 557 ? -2.040 -7.028 -16.455 1.00 67.19 557 ILE A N 1
ATOM 4255 C CA . ILE A 1 557 ? -2.025 -5.628 -16.868 1.00 67.19 557 ILE A CA 1
ATOM 4256 C C . ILE A 1 557 ? -0.696 -4.970 -16.500 1.00 67.19 557 ILE A C 1
ATOM 4258 O O . ILE A 1 557 ? -0.212 -4.154 -17.283 1.00 67.19 557 ILE A O 1
ATOM 4262 N N . ALA A 1 558 ? -0.065 -5.355 -15.380 1.00 65.19 558 ALA A N 1
ATOM 4263 C CA . ALA A 1 558 ? 1.200 -4.787 -14.899 1.00 65.19 558 ALA A CA 1
ATOM 4264 C C . ALA A 1 558 ? 2.251 -5.854 -14.596 1.00 65.19 558 ALA A C 1
ATOM 4266 O O . ALA A 1 558 ? 1.916 -6.961 -14.175 1.00 65.19 558 ALA A O 1
ATOM 4267 N N . ILE A 1 559 ? 3.521 -5.467 -14.713 1.00 68.75 559 ILE A N 1
ATOM 4268 C CA . ILE A 1 559 ? 4.680 -6.253 -14.287 1.00 68.75 559 ILE A CA 1
ATOM 4269 C C . ILE A 1 559 ? 5.686 -5.356 -13.569 1.00 68.75 559 ILE A C 1
ATOM 4271 O O . ILE A 1 559 ? 5.864 -4.198 -13.942 1.00 68.75 559 ILE A O 1
ATOM 4275 N N . THR A 1 560 ? 6.372 -5.905 -12.573 1.00 70.06 560 THR A N 1
ATOM 4276 C CA . THR A 1 560 ? 7.549 -5.283 -11.960 1.00 70.06 560 THR A CA 1
ATOM 4277 C C . THR A 1 560 ? 8.524 -6.363 -11.498 1.00 70.06 560 THR A C 1
ATOM 4279 O O . THR A 1 560 ? 8.110 -7.448 -11.079 1.00 70.06 560 THR A O 1
ATOM 4282 N N . CYS A 1 561 ? 9.818 -6.099 -11.646 1.00 69.69 561 CYS A N 1
ATOM 4283 C CA . CYS A 1 561 ? 10.896 -7.038 -11.369 1.00 69.69 561 CYS A CA 1
ATOM 4284 C C . CYS A 1 561 ? 11.797 -6.483 -10.275 1.00 69.69 561 CYS A C 1
ATOM 4286 O O . CYS A 1 561 ? 12.387 -5.415 -10.416 1.00 69.69 561 CYS A O 1
ATOM 4288 N N . ALA A 1 562 ? 11.945 -7.259 -9.211 1.00 65.12 562 ALA A N 1
ATOM 4289 C CA . ALA A 1 562 ? 12.944 -7.023 -8.192 1.00 65.12 562 ALA A CA 1
ATOM 4290 C C . ALA A 1 562 ? 14.223 -7.813 -8.513 1.00 65.12 562 ALA A C 1
ATOM 4292 O O . ALA A 1 562 ? 14.417 -8.335 -9.615 1.00 65.12 562 ALA A O 1
ATOM 4293 N N . LYS A 1 563 ? 15.108 -7.949 -7.523 1.00 68.88 563 LYS A N 1
ATOM 4294 C CA . LYS A 1 563 ? 16.390 -8.635 -7.685 1.00 68.88 563 LYS A CA 1
ATOM 4295 C C . LYS A 1 563 ? 16.230 -10.091 -8.147 1.00 68.88 563 LYS A C 1
ATOM 4297 O O . LYS A 1 563 ? 16.855 -10.513 -9.116 1.00 68.88 563 LYS A O 1
ATOM 4302 N N . THR A 1 564 ? 15.355 -10.842 -7.481 1.00 65.00 564 THR A N 1
ATOM 4303 C CA . THR A 1 564 ? 15.189 -12.301 -7.644 1.00 65.00 564 THR A CA 1
ATOM 4304 C C . THR A 1 564 ? 13.726 -12.741 -7.775 1.00 65.00 564 THR A C 1
ATOM 4306 O O . THR A 1 564 ? 13.435 -13.941 -7.734 1.00 65.00 564 THR A O 1
ATOM 4309 N N . HIS A 1 565 ? 12.789 -11.809 -7.961 1.00 62.34 565 HIS A N 1
ATOM 4310 C CA . HIS A 1 565 ? 11.365 -12.110 -8.111 1.00 62.34 565 HIS A CA 1
ATOM 4311 C C . HIS A 1 565 ? 10.663 -11.143 -9.071 1.00 62.34 565 HIS A C 1
ATOM 4313 O O . HIS A 1 565 ? 11.125 -10.024 -9.293 1.00 62.34 565 HIS A O 1
ATOM 4319 N N . THR A 1 566 ? 9.533 -11.592 -9.608 1.00 65.75 566 THR A N 1
ATOM 4320 C CA . THR A 1 566 ? 8.630 -10.824 -10.472 1.00 65.75 566 THR A CA 1
ATOM 4321 C C . THR A 1 566 ? 7.253 -10.787 -9.832 1.00 65.75 566 THR A C 1
ATOM 4323 O O . THR A 1 566 ? 6.754 -11.825 -9.386 1.00 65.75 566 THR A O 1
ATOM 4326 N N . LEU A 1 567 ? 6.626 -9.611 -9.828 1.00 68.12 567 LEU A N 1
ATOM 4327 C CA . LEU A 1 567 ? 5.231 -9.429 -9.439 1.00 68.12 567 LEU A CA 1
ATOM 4328 C C . LEU A 1 567 ? 4.399 -9.030 -10.663 1.00 68.12 567 LEU A C 1
ATOM 4330 O O . LEU A 1 567 ? 4.849 -8.257 -11.511 1.00 68.12 567 LEU A O 1
ATOM 4334 N N . VAL A 1 568 ? 3.178 -9.558 -10.740 1.00 66.31 568 VAL A N 1
ATOM 4335 C CA . VAL A 1 568 ? 2.252 -9.373 -11.865 1.00 66.31 568 VAL A CA 1
ATOM 4336 C C . VAL A 1 568 ? 0.887 -8.950 -11.339 1.00 66.31 568 VAL A C 1
ATOM 4338 O O . VAL A 1 568 ? 0.260 -9.744 -10.637 1.00 66.31 568 VAL A O 1
ATOM 4341 N N . LEU A 1 569 ? 0.399 -7.755 -11.698 1.00 66.56 569 LEU A N 1
ATOM 4342 C CA . LEU A 1 569 ? -0.994 -7.358 -11.427 1.00 66.56 569 LEU A CA 1
ATOM 4343 C C . LEU A 1 569 ? -1.896 -7.799 -12.573 1.00 66.56 569 LEU A C 1
ATOM 4345 O O . LEU A 1 569 ? -1.572 -7.575 -13.740 1.00 66.56 569 LEU A O 1
ATOM 4349 N N . TYR A 1 570 ? -3.061 -8.327 -12.214 1.00 68.31 570 TYR A N 1
ATOM 4350 C CA . TYR A 1 570 ? -4.162 -8.640 -13.110 1.00 68.31 570 TYR A CA 1
ATOM 4351 C C . TYR A 1 570 ? -5.291 -7.600 -13.028 1.00 68.31 570 TYR A C 1
ATOM 4353 O O . TYR A 1 570 ? -5.476 -6.942 -12.007 1.00 68.31 570 TYR A O 1
ATOM 4361 N N . ASN A 1 571 ? -6.073 -7.456 -14.101 1.00 63.31 571 ASN A N 1
ATOM 4362 C CA . ASN A 1 571 ? -7.192 -6.508 -14.233 1.00 63.31 571 ASN A CA 1
ATOM 4363 C C . ASN A 1 571 ? -8.255 -6.617 -13.129 1.00 63.31 571 ASN A C 1
ATOM 4365 O O . ASN A 1 571 ? -8.960 -5.649 -12.880 1.00 63.31 571 ASN A O 1
ATOM 4369 N N . ASN A 1 572 ? -8.329 -7.747 -12.427 1.00 58.81 572 ASN A N 1
ATOM 4370 C CA . ASN A 1 572 ? -9.152 -7.950 -11.238 1.00 58.81 572 ASN A CA 1
ATOM 4371 C C . ASN A 1 572 ? -8.484 -7.472 -9.928 1.00 58.81 572 ASN A C 1
ATOM 4373 O O . ASN A 1 572 ? -8.904 -7.878 -8.850 1.00 58.81 572 ASN A O 1
ATOM 4377 N N . GLY A 1 573 ? -7.410 -6.684 -10.008 1.00 51.97 573 GLY A N 1
ATOM 4378 C CA . GLY A 1 573 ? -6.691 -6.124 -8.866 1.00 51.97 573 GLY A CA 1
ATOM 4379 C C . GLY A 1 573 ? -5.804 -7.096 -8.081 1.00 51.97 573 GLY A C 1
ATOM 4380 O O . GLY A 1 573 ? -5.092 -6.655 -7.181 1.00 51.97 573 GLY A O 1
ATOM 4381 N N . HIS A 1 574 ? -5.797 -8.393 -8.409 1.00 60.03 574 HIS A N 1
ATOM 4382 C CA . HIS A 1 574 ? -4.954 -9.375 -7.721 1.00 60.03 574 HIS A CA 1
ATOM 4383 C C . HIS A 1 574 ? -3.519 -9.360 -8.246 1.00 60.03 574 HIS A C 1
ATOM 4385 O O . HIS A 1 574 ? -3.293 -9.260 -9.454 1.00 60.03 574 HIS A O 1
ATOM 4391 N N . VAL A 1 575 ? -2.548 -9.526 -7.340 1.00 57.75 575 VAL A N 1
ATOM 4392 C CA . VAL A 1 575 ? -1.146 -9.763 -7.702 1.00 57.75 575 VAL A CA 1
ATOM 4393 C C . VAL A 1 575 ? -0.711 -11.184 -7.418 1.00 57.75 575 VAL A C 1
ATOM 4395 O O . VAL A 1 575 ? -1.039 -11.787 -6.396 1.00 57.75 575 VAL A O 1
ATOM 4398 N N . TYR A 1 576 ? 0.092 -11.679 -8.349 1.00 62.78 576 TYR A N 1
ATOM 4399 C CA . TYR A 1 576 ? 0.743 -12.968 -8.290 1.00 62.78 576 TYR A CA 1
ATOM 4400 C C . TYR A 1 576 ? 2.253 -12.748 -8.304 1.00 62.78 576 TYR A C 1
ATOM 4402 O O . TYR A 1 576 ? 2.759 -11.906 -9.050 1.00 62.78 576 TYR A O 1
ATOM 4410 N N . GLY A 1 577 ? 2.958 -13.497 -7.461 1.00 63.38 577 GLY A N 1
ATOM 4411 C CA . GLY A 1 577 ? 4.413 -13.469 -7.358 1.00 63.38 577 GLY A CA 1
ATOM 4412 C C . GLY A 1 577 ? 5.040 -14.768 -7.855 1.00 63.38 577 GLY A C 1
ATOM 4413 O O . GLY A 1 577 ? 4.439 -15.844 -7.768 1.00 63.38 577 GLY A O 1
ATOM 4414 N N . THR A 1 578 ? 6.269 -14.672 -8.358 1.00 63.06 578 THR A N 1
ATOM 4415 C CA . THR A 1 578 ? 7.130 -15.827 -8.646 1.00 63.06 578 THR A CA 1
ATOM 4416 C C . THR A 1 578 ? 8.602 -15.429 -8.508 1.00 63.06 578 THR A C 1
ATOM 4418 O O . THR A 1 578 ? 8.981 -14.309 -8.857 1.00 63.06 578 THR A O 1
ATOM 4421 N N . GLY A 1 579 ? 9.438 -16.297 -7.938 1.00 63.69 579 GLY A N 1
ATOM 4422 C CA . GLY A 1 579 ? 10.794 -15.930 -7.520 1.00 63.69 579 GLY A CA 1
ATOM 4423 C C . GLY A 1 579 ? 11.324 -16.732 -6.335 1.00 63.69 579 GLY A C 1
ATOM 4424 O O . GLY A 1 579 ? 10.715 -17.718 -5.912 1.00 63.69 579 GLY A O 1
ATOM 4425 N N . ASN A 1 580 ? 12.472 -16.293 -5.813 1.00 56.03 580 ASN A N 1
ATOM 4426 C CA . ASN A 1 580 ? 13.145 -16.924 -4.682 1.00 56.03 580 ASN A CA 1
ATOM 4427 C C . ASN A 1 580 ? 12.736 -16.278 -3.348 1.00 56.03 580 ASN A C 1
ATOM 4429 O O . ASN A 1 580 ? 13.083 -15.122 -3.113 1.00 56.03 580 ASN A O 1
ATOM 4433 N N . ASN A 1 581 ? 12.086 -17.049 -2.471 1.00 48.50 581 ASN A N 1
ATOM 4434 C CA . ASN A 1 581 ? 11.684 -16.634 -1.124 1.00 48.50 581 ASN A CA 1
ATOM 4435 C C . ASN A 1 581 ? 12.194 -17.656 -0.088 1.00 48.50 581 ASN A C 1
ATOM 4437 O O . ASN A 1 581 ? 11.750 -18.804 -0.097 1.00 48.50 581 ASN A O 1
ATOM 4441 N N . ASP A 1 582 ? 13.057 -17.232 0.842 1.00 38.38 582 ASP A N 1
ATOM 4442 C CA . ASP A 1 582 ? 13.566 -18.076 1.947 1.00 38.38 582 ASP A CA 1
ATOM 4443 C C . ASP A 1 582 ? 12.540 -18.293 3.084 1.00 38.38 582 ASP A C 1
ATOM 4445 O O . ASP A 1 582 ? 12.810 -19.011 4.048 1.00 38.38 582 ASP A O 1
ATOM 4449 N N . ALA A 1 583 ? 11.354 -17.687 2.978 1.00 34.47 583 ALA A N 1
ATOM 4450 C CA . ALA A 1 583 ? 10.215 -17.924 3.856 1.00 34.47 583 ALA A CA 1
ATOM 4451 C C . ALA A 1 583 ? 8.975 -18.308 3.026 1.00 34.47 583 ALA A C 1
ATOM 4453 O O . ALA A 1 583 ? 8.621 -17.639 2.057 1.00 34.47 583 ALA A O 1
ATOM 4454 N N . GLU A 1 584 ? 8.319 -19.396 3.435 1.00 33.72 584 GLU A N 1
ATOM 4455 C CA . GLU A 1 584 ? 6.960 -19.795 3.026 1.00 33.72 584 GLU A CA 1
ATOM 4456 C C . GLU A 1 584 ? 6.705 -20.161 1.545 1.00 33.72 584 GLU A C 1
ATOM 4458 O O . GLU A 1 584 ? 5.605 -19.996 1.015 1.00 33.72 584 GLU A O 1
ATOM 4463 N N . LEU A 1 585 ? 7.662 -20.842 0.903 1.00 34.38 585 LEU A N 1
ATOM 4464 C CA . LEU A 1 585 ? 7.368 -21.731 -0.236 1.00 34.38 585 LEU A CA 1
ATOM 4465 C C . LEU A 1 585 ? 7.585 -23.230 0.088 1.00 34.38 585 LEU A C 1
ATOM 4467 O O . LEU A 1 585 ? 8.373 -23.886 -0.597 1.00 34.38 585 LEU A O 1
ATOM 4471 N N . PRO A 1 586 ? 6.893 -23.826 1.084 1.00 27.62 586 PRO A N 1
ATOM 4472 C CA . PRO A 1 586 ? 6.838 -25.278 1.196 1.00 27.62 586 PRO A CA 1
ATOM 4473 C C . PRO A 1 586 ? 5.975 -25.861 0.066 1.00 27.62 586 PRO A C 1
ATOM 4475 O O . PRO A 1 586 ? 4.955 -25.280 -0.315 1.00 27.62 586 PRO A O 1
ATOM 4478 N N . GLY A 1 587 ? 6.358 -27.046 -0.412 1.00 30.77 587 GLY A N 1
ATOM 4479 C CA . GLY A 1 587 ? 5.518 -27.895 -1.259 1.00 30.77 587 GLY A CA 1
ATOM 4480 C C . GLY A 1 587 ? 5.622 -27.641 -2.765 1.00 30.77 587 GLY A C 1
ATOM 4481 O O . GLY A 1 587 ? 5.481 -26.524 -3.260 1.00 30.77 587 GLY A O 1
ATOM 4482 N N . GLU A 1 588 ? 5.842 -28.727 -3.500 1.00 36.22 588 GLU A N 1
ATOM 4483 C CA . GLU A 1 588 ? 5.745 -28.786 -4.956 1.00 36.22 588 GLU A CA 1
ATOM 4484 C C . GLU A 1 588 ? 4.267 -28.740 -5.389 1.00 36.22 588 GLU A C 1
ATOM 4486 O O . GLU A 1 588 ? 3.542 -29.668 -5.057 1.00 36.22 588 GLU A O 1
ATOM 4491 N N . THR A 1 589 ? 3.847 -27.714 -6.145 1.00 34.22 589 THR A N 1
ATOM 4492 C CA . THR A 1 589 ? 2.883 -27.826 -7.276 1.00 34.22 589 THR A CA 1
ATOM 4493 C C . THR A 1 589 ? 2.723 -26.516 -8.059 1.00 34.22 589 THR A C 1
ATOM 4495 O O . THR A 1 589 ? 2.651 -26.568 -9.284 1.00 34.22 589 THR A O 1
ATOM 4498 N N . ASP A 1 590 ? 2.701 -25.349 -7.401 1.00 36.94 590 ASP A N 1
ATOM 4499 C CA . ASP A 1 590 ? 2.307 -24.080 -8.048 1.00 36.94 590 ASP A CA 1
ATOM 4500 C C . ASP A 1 590 ? 3.477 -23.145 -8.410 1.00 36.94 590 ASP A C 1
ATOM 4502 O O . ASP A 1 590 ? 4.321 -22.806 -7.578 1.00 36.94 590 ASP A O 1
ATOM 4506 N N . ILE A 1 591 ? 3.500 -22.705 -9.676 1.00 47.44 591 ILE A N 1
ATOM 4507 C CA . ILE A 1 591 ? 4.562 -21.880 -10.297 1.00 47.44 591 ILE A CA 1
ATOM 4508 C C . ILE A 1 591 ? 4.298 -20.367 -10.150 1.00 47.44 591 ILE A C 1
ATOM 4510 O O . ILE A 1 591 ? 5.233 -19.564 -10.087 1.00 47.44 591 ILE A O 1
ATOM 4514 N N . LEU A 1 592 ? 3.023 -19.983 -10.069 1.00 40.16 592 LEU A N 1
ATOM 4515 C CA . LEU A 1 592 ? 2.548 -18.663 -9.656 1.00 40.16 592 LEU A CA 1
ATOM 4516 C C . LEU A 1 592 ? 1.774 -18.839 -8.354 1.00 40.16 592 LEU A C 1
ATOM 4518 O O . LEU A 1 592 ? 0.876 -19.678 -8.303 1.00 40.16 592 LEU A O 1
ATOM 4522 N N . LYS A 1 593 ? 2.043 -18.011 -7.343 1.00 43.22 593 LYS A N 1
ATOM 4523 C CA . LYS A 1 593 ? 1.181 -17.931 -6.157 1.00 43.22 593 LYS A CA 1
ATOM 4524 C C . LYS A 1 593 ? 0.466 -16.588 -6.123 1.00 43.22 593 LYS A C 1
ATOM 4526 O O . LYS A 1 593 ? 1.099 -15.547 -6.312 1.00 43.22 593 LYS A O 1
ATOM 4531 N N . LYS A 1 594 ? -0.851 -16.620 -5.889 1.00 37.97 594 LYS A N 1
ATOM 4532 C CA . LYS A 1 594 ? -1.619 -15.429 -5.506 1.00 37.97 594 LYS A CA 1
ATOM 4533 C C . LYS A 1 594 ? -1.007 -14.917 -4.204 1.00 37.97 594 LYS A C 1
ATOM 4535 O O . LYS A 1 594 ? -0.838 -15.705 -3.277 1.00 37.97 594 LYS A O 1
ATOM 4540 N N . MET A 1 595 ? -0.647 -13.640 -4.141 1.00 36.97 595 MET A N 1
ATOM 4541 C CA . MET A 1 595 ? -0.324 -13.029 -2.855 1.00 36.97 595 MET A CA 1
ATOM 4542 C C . MET A 1 595 ? -1.628 -12.638 -2.175 1.00 36.97 595 MET A C 1
ATOM 4544 O O . MET A 1 595 ? -2.503 -12.050 -2.816 1.00 36.97 595 MET A O 1
ATOM 4548 N N . ASP A 1 596 ? -1.760 -12.959 -0.891 1.00 32.34 596 ASP A N 1
ATOM 4549 C CA . ASP A 1 596 ? -2.893 -12.476 -0.117 1.00 32.34 596 ASP A CA 1
ATOM 4550 C C . ASP A 1 596 ? -2.838 -10.952 -0.050 1.00 32.34 596 ASP A C 1
ATOM 4552 O O . ASP A 1 596 ? -1.819 -10.343 0.278 1.00 32.34 596 ASP A O 1
ATOM 4556 N N . ILE A 1 597 ? -3.953 -10.341 -0.425 1.00 32.66 597 ILE A N 1
ATOM 4557 C CA . ILE A 1 597 ? -4.179 -8.904 -0.421 1.00 32.66 597 ILE A CA 1
ATOM 4558 C C . ILE A 1 597 ? -5.137 -8.631 0.736 1.00 32.66 597 ILE A C 1
ATOM 4560 O O . ILE A 1 597 ? -6.165 -9.308 0.831 1.00 32.66 597 ILE A O 1
ATOM 4564 N N . PRO A 1 598 ? -4.855 -7.665 1.625 1.00 29.22 598 PRO A N 1
ATOM 4565 C CA . PRO A 1 598 ? -5.909 -7.127 2.453 1.00 29.22 598 PRO A CA 1
ATOM 4566 C C . PRO A 1 598 ? -6.781 -6.280 1.518 1.00 29.22 598 PRO A C 1
ATOM 4568 O O . PRO A 1 598 ? -6.258 -5.357 0.902 1.00 29.22 598 PRO A O 1
ATOM 4571 N N . ASP A 1 599 ? -8.082 -6.587 1.445 1.00 32.97 599 ASP A N 1
ATOM 4572 C CA . ASP A 1 599 ? -9.129 -5.736 0.843 1.00 32.97 599 ASP A CA 1
ATOM 4573 C C . ASP A 1 599 ? -9.290 -5.780 -0.711 1.00 32.97 599 ASP A C 1
ATOM 4575 O O . ASP A 1 599 ? -8.555 -5.144 -1.464 1.00 32.97 599 ASP A O 1
ATOM 4579 N N . ASP A 1 600 ? -10.345 -6.461 -1.207 1.00 31.02 600 ASP A N 1
ATOM 4580 C CA . ASP A 1 600 ? -10.761 -6.463 -2.633 1.00 31.02 600 ASP A CA 1
ATOM 4581 C C . ASP A 1 600 ? -11.550 -5.188 -3.062 1.00 31.02 600 ASP A C 1
ATOM 4583 O O . ASP A 1 600 ? -11.987 -5.078 -4.209 1.00 31.02 600 ASP A O 1
ATOM 4587 N N . SER A 1 601 ? -11.815 -4.197 -2.194 1.00 30.66 601 SER A N 1
ATOM 4588 C CA . SER A 1 601 ? -12.589 -2.985 -2.562 1.00 30.66 601 SER A CA 1
ATOM 4589 C C . SER A 1 601 ? -11.794 -1.945 -3.323 1.00 30.66 601 SER A C 1
ATOM 4591 O O . SER A 1 601 ? -12.349 -1.291 -4.216 1.00 30.66 601 SER A O 1
ATOM 4593 N N . TYR A 1 602 ? -10.515 -1.784 -2.992 1.00 31.33 602 TYR A N 1
ATOM 4594 C CA . TYR A 1 602 ? -9.685 -0.796 -3.659 1.00 31.33 602 TYR A CA 1
ATOM 4595 C C . TYR A 1 602 ? -9.586 -1.116 -5.155 1.00 31.33 602 TYR A C 1
ATOM 4597 O O . TYR A 1 602 ? -9.678 -0.204 -5.974 1.00 31.33 602 TYR A O 1
ATOM 4605 N N . VAL A 1 603 ? -9.545 -2.409 -5.509 1.00 31.34 603 VAL A N 1
ATOM 4606 C CA . VAL A 1 603 ? -9.653 -2.941 -6.880 1.00 31.34 603 VAL A CA 1
ATOM 4607 C C . VAL A 1 603 ? -10.751 -2.251 -7.691 1.00 31.34 603 VAL A C 1
ATOM 4609 O O . VAL A 1 603 ? -10.500 -1.784 -8.797 1.00 31.34 603 VAL A O 1
ATOM 4612 N N . SER A 1 604 ? -11.967 -2.150 -7.146 1.00 29.39 604 SER A N 1
ATOM 4613 C CA . SER A 1 604 ? -13.087 -1.527 -7.865 1.00 29.39 604 SER A CA 1
ATOM 4614 C C . SER A 1 604 ? -12.918 -0.016 -8.056 1.00 29.39 604 SER A C 1
ATOM 4616 O O . SER A 1 604 ? -13.288 0.492 -9.106 1.00 29.39 604 SER A O 1
ATOM 4618 N N . LYS A 1 605 ? -12.306 0.700 -7.102 1.00 28.94 605 LYS A N 1
ATOM 4619 C CA . LYS A 1 605 ? -12.025 2.143 -7.253 1.00 28.94 605 LYS A CA 1
ATOM 4620 C C . LYS A 1 605 ? -10.900 2.415 -8.258 1.00 28.94 605 LYS A C 1
ATOM 4622 O O . LYS A 1 605 ? -10.892 3.460 -8.898 1.00 28.94 605 LYS A O 1
ATOM 4627 N N . LEU A 1 606 ? -9.977 1.470 -8.432 1.00 28.64 606 LEU A N 1
ATOM 4628 C CA . LEU A 1 606 ? -8.907 1.549 -9.431 1.00 28.64 606 LEU A CA 1
ATOM 4629 C C . LEU A 1 606 ? -9.427 1.402 -10.870 1.00 28.64 606 LEU A C 1
ATOM 4631 O O . LEU A 1 606 ? -8.865 2.016 -11.776 1.00 28.64 606 LEU A O 1
ATOM 4635 N N . MET A 1 607 ? -10.515 0.648 -11.079 1.00 28.81 607 MET A N 1
ATOM 4636 C CA . MET A 1 607 ? -11.149 0.507 -12.398 1.00 28.81 607 MET A CA 1
ATOM 4637 C C . MET A 1 607 ? -11.824 1.799 -12.882 1.00 28.81 607 MET A C 1
ATOM 4639 O O . MET A 1 607 ? -11.761 2.096 -14.071 1.00 28.81 607 MET A O 1
ATOM 4643 N N . ASP A 1 608 ? -12.417 2.586 -11.977 1.00 27.67 608 ASP A N 1
ATOM 4644 C CA . ASP A 1 608 ? -13.037 3.877 -12.319 1.00 27.67 608 ASP A CA 1
ATOM 4645 C C . ASP A 1 608 ? -11.999 5.005 -12.521 1.00 27.67 608 ASP A C 1
ATOM 4647 O O . ASP A 1 608 ? -12.298 6.016 -13.159 1.00 27.67 608 ASP A O 1
ATOM 4651 N N . ALA A 1 609 ? -10.783 4.850 -11.976 1.00 24.20 609 ALA A N 1
ATOM 4652 C CA . ALA A 1 609 ? -9.800 5.931 -11.834 1.00 24.20 609 ALA A CA 1
ATOM 4653 C C . ALA A 1 609 ? -8.567 5.858 -12.754 1.00 24.20 609 ALA A C 1
ATOM 4655 O O . ALA A 1 609 ? -7.860 6.860 -12.853 1.00 24.20 609 ALA A O 1
ATOM 4656 N N . ASN A 1 610 ? -8.302 4.740 -13.448 1.00 25.98 610 ASN A N 1
ATOM 4657 C CA . ASN A 1 610 ? -7.222 4.643 -14.445 1.00 25.98 610 ASN A CA 1
ATOM 4658 C C . ASN A 1 610 ? -5.795 5.007 -13.888 1.00 25.98 610 ASN A C 1
ATOM 4660 O O . ASN A 1 610 ? -5.205 5.965 -14.381 1.00 25.98 610 ASN A O 1
ATOM 4664 N N . MET A 1 611 ? -5.214 4.292 -12.891 1.00 26.50 611 MET A N 1
ATOM 4665 C CA . MET A 1 611 ? -4.008 4.771 -12.125 1.00 26.50 611 MET A CA 1
ATOM 4666 C C . MET A 1 611 ? -2.968 3.707 -11.609 1.00 26.50 611 MET A C 1
ATOM 4668 O O . MET A 1 611 ? -3.356 2.893 -10.781 1.00 26.50 611 MET A O 1
ATOM 4672 N N . TYR A 1 612 ? -1.670 3.710 -12.045 1.00 31.19 612 TYR A N 1
ATOM 4673 C CA . TYR A 1 612 ? -0.566 2.683 -11.850 1.00 31.19 612 TYR A CA 1
ATOM 4674 C C . TYR A 1 612 ? 0.126 2.541 -10.440 1.00 31.19 612 TYR A C 1
ATOM 4676 O O . TYR A 1 612 ? 0.088 3.477 -9.652 1.00 31.19 612 TYR A O 1
ATOM 4684 N N . ALA A 1 613 ? 0.805 1.397 -10.141 1.00 27.64 613 ALA A N 1
ATOM 4685 C CA . ALA A 1 613 ? 1.553 1.076 -8.885 1.00 27.64 613 ALA A CA 1
ATOM 4686 C C . ALA A 1 613 ? 2.611 -0.084 -8.955 1.00 27.64 613 ALA A C 1
ATOM 4688 O O . ALA A 1 613 ? 2.706 -0.817 -9.941 1.00 27.64 613 ALA A O 1
ATOM 4689 N N . THR A 1 614 ? 3.392 -0.278 -7.872 1.00 27.98 614 THR A N 1
ATOM 4690 C CA . THR A 1 614 ? 4.358 -1.384 -7.589 1.00 27.98 614 THR A CA 1
ATOM 4691 C C . THR A 1 614 ? 4.591 -1.515 -6.073 1.00 27.98 614 THR A C 1
ATOM 4693 O O . THR A 1 614 ? 4.384 -0.544 -5.349 1.00 27.98 614 THR A O 1
ATOM 4696 N N . ILE A 1 615 ? 5.022 -2.691 -5.580 1.00 27.72 615 ILE A N 1
ATOM 4697 C CA . ILE A 1 615 ? 5.295 -2.965 -4.152 1.00 27.72 615 ILE A CA 1
ATOM 4698 C C . ILE A 1 615 ? 6.544 -3.834 -3.958 1.00 27.72 615 ILE A C 1
ATOM 4700 O O . ILE A 1 615 ? 6.867 -4.663 -4.804 1.00 27.72 615 ILE A O 1
ATOM 4704 N N . SER A 1 616 ? 7.200 -3.659 -2.807 1.00 28.62 616 SER A N 1
ATOM 4705 C CA . SER A 1 616 ? 8.233 -4.546 -2.266 1.00 28.62 616 SER A CA 1
ATOM 4706 C C . SER A 1 616 ? 7.685 -5.288 -1.036 1.00 28.62 616 SER A C 1
ATOM 4708 O O . SER A 1 616 ? 7.271 -4.648 -0.069 1.00 28.62 616 SER A O 1
ATOM 4710 N N . GLY A 1 617 ? 7.665 -6.626 -1.067 1.00 30.55 617 GLY A N 1
ATOM 4711 C CA . GLY A 1 617 ? 7.141 -7.474 0.017 1.00 30.55 617 GLY A CA 1
ATOM 4712 C C . GLY A 1 617 ? 5.691 -7.963 -0.155 1.00 30.55 617 GLY A C 1
ATOM 4713 O O . GLY A 1 617 ? 5.004 -7.656 -1.129 1.00 30.55 617 GLY A O 1
ATOM 4714 N N . SER A 1 618 ? 5.233 -8.791 0.788 1.00 24.86 618 SER A N 1
ATOM 4715 C CA . SER A 1 618 ? 3.983 -9.562 0.712 1.00 24.86 618 SER A CA 1
ATOM 4716 C C . SER A 1 618 ? 2.746 -8.795 1.212 1.00 24.86 618 SER A C 1
ATOM 4718 O O . SER A 1 618 ? 2.476 -8.770 2.414 1.00 24.86 618 SER A O 1
ATOM 4720 N N . LYS A 1 619 ? 2.011 -8.172 0.271 1.00 24.28 619 LYS A N 1
ATOM 4721 C CA . LYS A 1 619 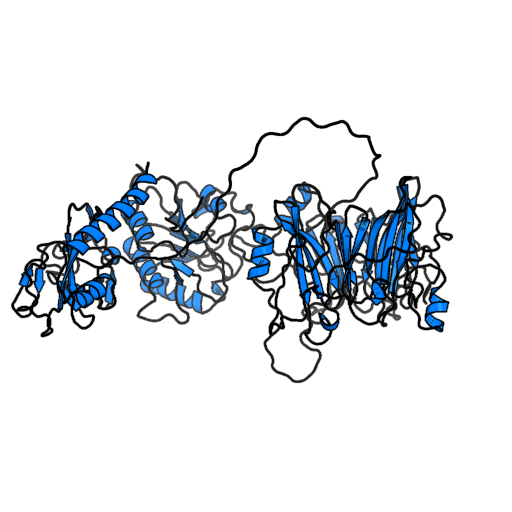? 0.569 -7.763 0.249 1.00 24.28 619 LYS A CA 1
ATOM 4722 C C . LYS A 1 619 ? 0.418 -6.536 -0.673 1.00 24.28 619 LYS A C 1
ATOM 4724 O O . LYS A 1 619 ? 1.324 -5.711 -0.694 1.00 24.28 619 LYS A O 1
ATOM 4729 N N . LEU A 1 620 ? -0.682 -6.383 -1.432 1.00 28.45 620 LEU A N 1
ATOM 4730 C CA . LEU A 1 620 ? -0.738 -5.367 -2.506 1.00 28.45 620 LEU A CA 1
ATOM 4731 C C . LEU A 1 620 ? -2.087 -4.722 -2.851 1.00 28.45 620 LEU A C 1
ATOM 4733 O O . LEU A 1 620 ? -3.094 -5.405 -2.827 1.00 28.45 620 LEU A O 1
ATOM 4737 N N . VAL A 1 621 ? -2.073 -3.459 -3.332 1.00 23.92 621 VAL A N 1
ATOM 4738 C CA . VAL A 1 621 ? -3.202 -2.818 -4.052 1.00 23.92 621 VAL A CA 1
ATOM 4739 C C . VAL A 1 621 ? -2.793 -1.828 -5.210 1.00 23.92 621 VAL A C 1
ATOM 4741 O O . VAL A 1 621 ? -2.589 -0.647 -4.956 1.00 23.92 621 VAL A O 1
ATOM 4744 N N . GLY A 1 622 ? -2.723 -2.311 -6.475 1.00 26.77 622 GLY A N 1
ATOM 4745 C CA . GLY A 1 622 ? -3.418 -1.804 -7.713 1.00 26.77 622 GLY A CA 1
ATOM 4746 C C . GLY A 1 622 ? -3.013 -0.576 -8.615 1.00 26.77 622 GLY A C 1
ATOM 4747 O O . GLY A 1 622 ? -2.373 0.349 -8.144 1.00 26.77 622 GLY A O 1
ATOM 4748 N N . VAL A 1 623 ? -3.363 -0.599 -9.942 1.00 23.50 623 VAL A N 1
ATOM 4749 C CA . VAL A 1 623 ? -2.644 0.057 -11.108 1.00 23.50 623 VAL A CA 1
ATOM 4750 C C . VAL A 1 623 ? -3.552 0.546 -12.357 1.00 23.50 623 VAL A C 1
ATOM 4752 O O . VAL A 1 623 ? -4.712 0.146 -12.375 1.00 23.50 623 VAL A O 1
ATOM 4755 N N . TYR A 1 624 ? -3.059 1.336 -13.389 1.00 28.62 624 TYR A N 1
ATOM 4756 C CA . TYR A 1 624 ? -3.399 1.634 -14.868 1.00 28.62 624 TYR A CA 1
ATOM 4757 C C . TYR A 1 624 ? -3.292 3.108 -15.427 1.00 28.62 624 TYR A C 1
ATOM 4759 O O . TYR A 1 624 ? -2.871 3.964 -14.662 1.00 28.62 624 TYR A O 1
ATOM 4767 N N . PRO A 1 625 ? -3.625 3.494 -16.705 1.00 24.31 625 PRO A N 1
ATOM 4768 C CA . PRO A 1 625 ? -3.162 3.135 -18.071 1.00 24.31 625 PRO A CA 1
ATOM 4769 C C . PRO A 1 625 ? -2.321 4.252 -18.796 1.00 24.31 625 PRO A C 1
ATOM 4771 O O . PRO A 1 625 ? -2.089 5.328 -18.258 1.00 24.31 625 PRO A O 1
ATOM 4774 N N . GLY A 1 626 ? -1.801 4.001 -20.017 1.00 22.92 626 GLY A N 1
ATOM 4775 C CA . GLY A 1 626 ? -0.741 4.814 -20.680 1.00 22.92 626 GLY A CA 1
ATOM 4776 C C . GLY A 1 626 ? -1.147 5.965 -21.636 1.00 22.92 626 GLY A C 1
ATOM 4777 O O . GLY A 1 626 ? -2.311 6.139 -21.983 1.00 22.92 626 GLY A O 1
ATOM 4778 N N . VAL A 1 627 ? -0.149 6.729 -22.118 1.00 23.98 627 VAL A N 1
ATOM 4779 C CA . VAL A 1 627 ? -0.321 7.928 -22.977 1.00 23.98 627 VAL A CA 1
ATOM 4780 C C . VAL A 1 627 ? -0.310 7.607 -24.481 1.00 23.98 627 VAL A C 1
ATOM 4782 O O . VAL A 1 627 ? 0.692 7.137 -25.020 1.00 23.98 627 VAL A O 1
ATOM 4785 N N . GLN A 1 628 ? -1.390 7.977 -25.178 1.00 21.09 628 GLN A N 1
ATOM 4786 C CA . GLN A 1 628 ? -1.398 8.252 -26.624 1.00 21.09 628 GLN A CA 1
ATOM 4787 C C . GLN A 1 628 ? -0.972 9.716 -26.873 1.00 21.09 628 GLN A C 1
ATOM 4789 O O . GLN A 1 628 ? -1.468 10.610 -26.181 1.00 21.09 628 GLN A O 1
ATOM 4794 N N . PRO A 1 629 ? -0.080 10.016 -27.835 1.00 23.02 629 PRO A N 1
ATOM 4795 C CA . PRO A 1 629 ? 0.417 11.375 -28.043 1.00 23.02 629 PRO A CA 1
ATOM 4796 C C . PRO A 1 629 ? -0.617 12.258 -28.760 1.00 23.02 629 PRO A C 1
ATOM 4798 O O . PRO A 1 629 ? -0.931 12.020 -29.923 1.00 23.02 629 PRO A O 1
ATOM 4801 N N . THR A 1 630 ? -1.086 13.333 -28.112 1.00 22.38 630 THR A N 1
ATOM 4802 C CA . THR A 1 630 ? -1.950 14.339 -28.765 1.00 22.38 630 THR A CA 1
ATOM 4803 C C . THR A 1 630 ? -1.396 15.761 -28.624 1.00 22.38 630 THR A C 1
ATOM 4805 O O . THR A 1 630 ? -1.469 16.378 -27.570 1.00 22.38 630 THR A O 1
ATOM 4808 N N . ILE A 1 631 ? -0.816 16.223 -29.735 1.00 22.89 631 ILE A N 1
ATOM 4809 C CA . ILE A 1 631 ? -0.673 17.589 -30.279 1.00 22.89 631 ILE A CA 1
ATOM 4810 C C . ILE A 1 631 ? -0.931 18.794 -29.339 1.00 22.89 631 ILE A C 1
ATOM 4812 O O . ILE A 1 631 ? -2.026 19.005 -28.825 1.00 22.89 631 ILE A O 1
ATOM 4816 N N . VAL A 1 632 ? 0.066 19.685 -29.283 1.00 21.95 632 VAL A N 1
ATOM 4817 C CA . VAL A 1 632 ? 0.024 21.032 -28.678 1.00 21.95 632 VAL A CA 1
ATOM 4818 C C . VAL A 1 632 ? -1.043 21.935 -29.320 1.00 21.95 632 VAL A C 1
ATOM 4820 O O . VAL A 1 632 ? -1.072 22.079 -30.542 1.00 21.95 632 VAL A O 1
ATOM 4823 N N . GLN A 1 633 ? -1.811 22.670 -28.504 1.00 21.14 633 GLN A N 1
ATOM 4824 C CA . GLN A 1 633 ? -2.452 23.928 -28.920 1.00 21.14 633 GLN A CA 1
ATOM 4825 C C . GLN A 1 633 ? -2.070 25.113 -28.013 1.00 21.14 633 GLN A C 1
ATOM 4827 O O . GLN A 1 633 ? -1.637 24.949 -26.875 1.00 21.14 633 GLN A O 1
ATOM 4832 N N . VAL A 1 634 ? -2.161 26.311 -28.597 1.00 24.70 634 VAL A N 1
ATOM 4833 C CA . VAL A 1 634 ? -1.563 27.588 -28.160 1.00 24.70 634 VAL A CA 1
ATOM 4834 C C . VAL A 1 634 ? -2.519 28.362 -27.219 1.00 24.70 634 VAL A C 1
ATOM 4836 O O . VAL A 1 634 ? -3.731 28.254 -27.396 1.00 24.70 634 VAL A O 1
ATOM 4839 N N . PRO A 1 635 ? -2.027 29.134 -26.223 1.00 28.33 635 PRO A N 1
ATOM 4840 C CA . PRO A 1 635 ? -2.865 29.681 -25.144 1.00 28.33 635 PRO A CA 1
ATOM 4841 C C . PRO A 1 635 ? -3.580 31.009 -25.463 1.00 28.33 635 PRO A C 1
ATOM 4843 O O . PRO A 1 635 ? -3.158 31.778 -26.328 1.00 28.33 635 PRO A O 1
ATOM 4846 N N . THR A 1 636 ? -4.596 31.338 -24.654 1.00 25.59 636 THR A N 1
ATOM 4847 C CA . THR A 1 636 ? -5.230 32.672 -24.564 1.00 25.59 636 THR A CA 1
ATOM 4848 C C . THR A 1 636 ? -5.278 33.195 -23.117 1.00 25.59 636 THR A C 1
ATOM 4850 O O . THR A 1 636 ? -5.236 32.417 -22.169 1.00 25.59 636 THR A O 1
ATOM 4853 N N . LEU A 1 637 ? -5.323 34.526 -22.964 1.00 27.02 637 LEU A N 1
ATOM 4854 C CA . LEU A 1 637 ? -4.997 35.287 -21.740 1.00 27.02 637 LEU A CA 1
ATOM 4855 C C . LEU A 1 637 ? -5.986 35.175 -20.547 1.00 27.02 637 LEU A C 1
ATOM 4857 O O . LEU A 1 637 ? -7.161 34.871 -20.751 1.00 27.02 637 LEU A O 1
ATOM 4861 N N . PRO A 1 638 ? -5.531 35.493 -19.309 1.00 31.73 638 PRO A N 1
ATOM 4862 C CA . PRO A 1 638 ? -6.329 35.437 -18.077 1.00 31.73 638 PRO A CA 1
ATOM 4863 C C . PRO A 1 638 ? -7.069 36.746 -17.722 1.00 31.73 638 PRO A C 1
ATOM 4865 O O . PRO A 1 638 ? -6.728 37.831 -18.194 1.00 31.73 638 PRO A O 1
ATOM 4868 N N . THR A 1 639 ? -8.034 36.645 -16.800 1.00 27.72 639 THR A N 1
ATOM 4869 C CA . THR A 1 639 ? -8.805 37.760 -16.201 1.00 27.72 639 THR A CA 1
ATOM 4870 C C . THR A 1 639 ? -8.541 37.931 -14.683 1.00 27.72 639 THR A C 1
ATOM 4872 O O . THR A 1 639 ? -7.991 37.017 -14.071 1.00 27.72 639 THR A O 1
ATOM 4875 N N . PRO A 1 640 ? -8.852 39.101 -14.071 1.00 28.25 640 PRO A N 1
ATOM 4876 C CA . PRO A 1 640 ? -8.092 39.642 -12.921 1.00 28.25 640 PRO A CA 1
ATOM 4877 C C . PRO A 1 640 ? -8.426 39.096 -11.506 1.00 28.25 640 PRO A C 1
ATOM 4879 O O . PRO A 1 640 ? -9.443 38.427 -11.327 1.00 28.25 640 PRO A O 1
ATOM 4882 N N . PRO A 1 641 ? -7.595 39.413 -10.482 1.00 42.19 641 PRO A N 1
ATOM 4883 C CA . PRO A 1 641 ? -7.661 38.835 -9.133 1.00 42.19 641 PRO A CA 1
ATOM 4884 C C . PRO A 1 641 ? -8.543 39.624 -8.143 1.00 42.19 641 PRO A C 1
ATOM 4886 O O . PRO A 1 641 ? -8.983 40.740 -8.413 1.00 42.19 641 PRO A O 1
ATOM 4889 N N . SER A 1 642 ? -8.775 39.054 -6.954 1.00 26.67 642 SER A N 1
ATOM 4890 C CA . SER A 1 642 ? -9.525 39.635 -5.818 1.00 26.67 642 SER A CA 1
ATOM 4891 C C . SER A 1 642 ? -9.064 38.963 -4.487 1.00 26.67 642 SER A C 1
ATOM 4893 O O . SER A 1 642 ? -8.335 37.976 -4.568 1.00 26.67 642 SER A O 1
ATOM 4895 N N . PRO A 1 643 ? -9.324 39.518 -3.277 1.00 28.06 643 PRO A N 1
ATOM 4896 C CA . PRO A 1 643 ? -8.294 40.244 -2.505 1.00 28.06 643 PRO A CA 1
ATOM 4897 C C . PRO A 1 643 ? -7.801 39.503 -1.226 1.00 28.06 643 PRO A C 1
ATOM 4899 O O . PRO A 1 643 ? -8.262 38.399 -0.948 1.00 28.06 643 PRO A O 1
ATOM 4902 N N . PRO A 1 644 ? -6.852 40.068 -0.439 1.00 29.30 644 PRO A N 1
ATOM 4903 C CA . PRO A 1 644 ? -6.038 39.298 0.512 1.00 29.30 644 PRO A CA 1
ATOM 4904 C C . PRO A 1 644 ? -6.683 38.993 1.876 1.00 29.30 644 PRO A C 1
ATOM 4906 O O . PRO A 1 644 ? -7.443 39.786 2.434 1.00 29.30 644 PRO A O 1
ATOM 4909 N N . THR A 1 645 ? -6.262 37.871 2.465 1.00 29.47 645 THR A N 1
ATOM 4910 C CA . THR A 1 645 ? -6.584 37.432 3.833 1.00 29.47 645 THR A CA 1
ATOM 4911 C C . THR A 1 645 ? -5.741 38.172 4.890 1.00 29.47 645 THR A C 1
ATOM 4913 O O . THR A 1 645 ? -4.520 38.239 4.736 1.00 29.47 645 THR A O 1
ATOM 4916 N N . PRO A 1 646 ? -6.323 38.677 5.998 1.00 27.75 646 PRO A N 1
ATOM 4917 C CA . PRO A 1 646 ? -5.554 39.195 7.137 1.00 27.75 646 PRO A CA 1
ATOM 4918 C C . PRO A 1 646 ? -4.939 38.078 8.016 1.00 27.75 646 PRO A C 1
ATOM 4920 O O . PRO A 1 646 ? -5.496 36.981 8.081 1.00 27.75 646 PRO A O 1
ATOM 4923 N N . PRO A 1 647 ? -3.820 38.341 8.722 1.00 33.56 647 PRO A N 1
ATOM 4924 C CA . PRO A 1 647 ? -3.058 37.338 9.483 1.00 33.56 647 PRO A CA 1
ATOM 4925 C C . PRO A 1 647 ? -3.540 37.173 10.937 1.00 33.56 647 PRO A C 1
ATOM 4927 O O . PRO A 1 647 ? -4.251 38.042 11.432 1.00 33.56 647 PRO A O 1
ATOM 4930 N N . ILE A 1 648 ? -3.061 36.131 11.645 1.00 24.52 648 ILE A N 1
ATOM 4931 C CA . ILE A 1 648 ? -2.764 36.126 13.103 1.00 24.52 648 ILE A CA 1
ATOM 4932 C C . ILE A 1 648 ? -1.914 34.892 13.503 1.00 24.52 648 ILE A C 1
ATOM 4934 O O . ILE A 1 648 ? -2.202 33.763 13.118 1.00 24.52 648 ILE A O 1
ATOM 4938 N N . LEU A 1 649 ? -0.914 35.138 14.356 1.00 24.08 649 LEU A N 1
ATOM 4939 C CA . LEU A 1 649 ? -0.246 34.229 15.313 1.00 24.08 649 LEU A CA 1
ATOM 4940 C C . LEU A 1 649 ? -0.308 34.941 16.703 1.00 24.08 649 LEU A C 1
ATOM 4942 O O . LEU A 1 649 ? -0.602 36.142 16.686 1.00 24.08 649 LEU A O 1
ATOM 4946 N N . PRO A 1 650 ? 0.002 34.338 17.886 1.00 29.94 650 PRO A N 1
ATOM 4947 C CA . PRO A 1 650 ? 0.515 32.980 18.163 1.00 29.94 650 PRO A CA 1
ATOM 4948 C C . PRO A 1 650 ? -0.084 32.224 19.405 1.00 29.94 650 PRO A C 1
ATOM 4950 O O . PRO A 1 650 ? -0.651 32.826 20.309 1.00 29.94 650 PRO A O 1
ATOM 4953 N N . THR A 1 651 ? 0.199 30.909 19.492 1.00 25.50 651 THR A N 1
ATOM 4954 C CA . THR A 1 651 ? 0.464 30.052 20.700 1.00 25.50 651 THR A CA 1
ATOM 4955 C C . THR A 1 651 ? -0.525 29.874 21.890 1.00 25.50 651 THR A C 1
ATOM 4957 O O . THR A 1 651 ? -1.320 30.735 22.241 1.00 25.50 651 THR A O 1
ATOM 4960 N N . ALA A 1 652 ? -0.426 28.694 22.536 1.00 29.77 652 ALA A N 1
ATOM 4961 C CA . ALA A 1 652 ? -1.288 28.146 23.609 1.00 29.77 652 ALA A CA 1
ATOM 4962 C C . ALA A 1 652 ? -0.896 28.572 25.058 1.00 29.77 652 ALA A C 1
ATOM 4964 O O . ALA A 1 652 ? 0.102 29.277 25.218 1.00 29.77 652 ALA A O 1
ATOM 4965 N N . PRO A 1 653 ? -1.639 28.163 26.126 1.00 33.09 653 PRO A N 1
ATOM 4966 C CA . PRO A 1 653 ? -1.361 26.855 26.761 1.00 33.09 653 PRO A CA 1
ATOM 4967 C C . PRO A 1 653 ? -2.554 26.096 27.419 1.00 33.09 653 PRO A C 1
ATOM 4969 O O . PRO A 1 653 ? -3.688 26.560 27.507 1.00 33.09 653 PRO A O 1
ATOM 4972 N N . THR A 1 654 ? -2.234 24.891 27.901 1.00 34.62 654 THR A N 1
ATOM 4973 C CA . THR A 1 654 ? -3.052 23.794 28.466 1.00 34.62 654 THR A CA 1
ATOM 4974 C C . THR A 1 654 ? -3.630 24.023 29.879 1.00 34.62 654 THR A C 1
ATOM 4976 O O . THR A 1 654 ? -2.947 24.589 30.728 1.00 34.62 654 THR A O 1
ATOM 4979 N N . THR A 1 655 ? -4.804 23.447 30.214 1.00 26.94 655 THR A N 1
ATOM 4980 C CA . THR A 1 655 ? -5.080 22.772 31.522 1.00 26.94 655 THR A CA 1
ATOM 4981 C C . THR A 1 655 ? -6.470 22.111 31.605 1.00 26.94 655 THR A C 1
ATOM 4983 O O . THR A 1 655 ? -7.476 22.730 31.281 1.00 26.94 655 THR A O 1
ATOM 4986 N N . ILE A 1 656 ? -6.546 20.886 32.149 1.00 28.72 656 ILE A N 1
ATOM 4987 C CA . ILE A 1 656 ? -7.806 20.189 32.495 1.00 28.72 656 ILE A CA 1
ATOM 4988 C C . ILE A 1 656 ? -8.103 20.340 34.008 1.00 28.72 656 ILE A C 1
ATOM 4990 O O . ILE A 1 656 ? -7.194 20.460 34.845 1.00 28.72 656 ILE A O 1
ATOM 4994 N N . ILE A 1 657 ? -9.387 20.372 34.389 1.00 31.62 657 ILE A N 1
ATOM 4995 C CA . ILE A 1 657 ? -9.854 20.497 35.781 1.00 31.62 657 ILE A CA 1
ATOM 4996 C C . ILE A 1 657 ? -10.837 19.364 36.108 1.00 31.62 657 ILE A C 1
ATOM 4998 O O . ILE A 1 657 ? -11.911 19.294 35.523 1.00 31.62 657 ILE A O 1
ATOM 5002 N N . THR A 1 658 ? -10.490 18.514 37.075 1.00 35.47 658 THR A N 1
ATOM 5003 C CA . THR A 1 658 ? -11.394 17.515 37.666 1.00 35.47 658 THR A CA 1
ATOM 5004 C C . THR A 1 658 ? -12.346 18.173 38.675 1.00 35.47 658 THR A C 1
ATOM 5006 O O . THR A 1 658 ? -11.909 18.999 39.483 1.00 35.47 658 THR A O 1
ATOM 5009 N N . GLN A 1 659 ? -13.642 17.837 38.637 1.00 52.69 659 GLN A N 1
ATOM 5010 C CA . GLN A 1 659 ? -14.628 18.344 39.606 1.00 52.69 659 GLN A CA 1
ATOM 5011 C C . GLN A 1 659 ? -14.590 17.542 40.928 1.00 52.69 659 GLN A C 1
ATOM 5013 O O . GLN A 1 659 ? -14.254 16.359 40.902 1.00 52.69 659 GLN A O 1
ATOM 5018 N N . PRO A 1 660 ? -14.884 18.163 42.091 1.00 58.47 660 PRO A N 1
ATOM 5019 C CA . PRO A 1 660 ? -14.815 17.498 43.392 1.00 58.47 660 PRO A CA 1
ATOM 5020 C C . PRO A 1 660 ? -16.127 16.809 43.816 1.00 58.47 660 PRO A C 1
ATOM 5022 O O . PRO A 1 660 ? -17.216 17.370 43.702 1.00 58.47 660 PRO A O 1
ATOM 5025 N N . SER A 1 661 ? -15.990 15.633 44.427 1.00 69.56 661 SER A N 1
ATOM 5026 C CA . SER A 1 661 ? -17.025 14.872 45.140 1.00 69.56 661 SER A CA 1
ATOM 5027 C C . SER A 1 661 ? -17.645 15.689 46.287 1.00 69.56 661 SER A C 1
ATOM 5029 O O . SER A 1 661 ? -16.897 16.126 47.157 1.00 69.56 661 SER A O 1
ATOM 5031 N N . CYS A 1 662 ? -18.970 15.906 46.358 1.00 84.88 662 CYS A N 1
ATOM 5032 C CA . CYS A 1 662 ? -19.603 16.743 47.407 1.00 84.88 662 CYS A CA 1
ATOM 5033 C C . CYS A 1 662 ? -21.094 16.417 47.712 1.00 84.88 662 CYS A C 1
ATOM 5035 O O . CYS A 1 662 ? -21.772 15.730 46.947 1.00 84.88 662 CYS A O 1
ATOM 5037 N N . PHE A 1 663 ? -21.623 17.011 48.794 1.00 89.81 663 PHE A N 1
ATOM 5038 C CA . PHE A 1 663 ? -23.022 16.952 49.263 1.00 89.81 663 PHE A CA 1
ATOM 5039 C C . PHE A 1 663 ? -23.683 18.342 49.394 1.00 89.81 663 PHE A C 1
ATOM 5041 O O . PHE A 1 663 ? -22.980 19.314 49.651 1.00 89.81 663 PHE A O 1
ATOM 5048 N N . PRO A 1 664 ? -25.018 18.489 49.303 1.00 89.38 664 PRO A N 1
ATOM 5049 C CA . PRO A 1 664 ? -25.725 19.723 49.677 1.00 89.38 664 PRO A CA 1
ATOM 5050 C C . PRO A 1 664 ? -25.667 20.051 51.180 1.00 89.38 664 PRO A C 1
ATOM 5052 O O . PRO A 1 664 ? -25.357 19.189 52.005 1.00 89.38 664 PRO A O 1
ATOM 5055 N N . GLU A 1 665 ? -26.067 21.275 51.545 1.00 87.94 665 GLU A N 1
ATOM 5056 C CA . GLU A 1 665 ? -26.383 21.646 52.939 1.00 87.94 665 GLU A CA 1
ATOM 5057 C C . GLU A 1 665 ? -27.396 20.678 53.590 1.00 87.94 665 GLU A C 1
ATOM 5059 O O . GLU A 1 665 ? -28.214 20.061 52.902 1.00 87.94 665 GLU A O 1
ATOM 5064 N N . LYS A 1 666 ? -27.368 20.565 54.924 1.00 89.44 666 LYS A N 1
ATOM 5065 C CA . LYS A 1 666 ? -28.262 19.724 55.752 1.00 89.44 666 LYS A CA 1
ATOM 5066 C C . LYS A 1 666 ? -28.155 18.219 55.477 1.00 89.44 666 LYS A C 1
ATOM 5068 O O . LYS A 1 666 ? -29.037 17.426 55.830 1.00 89.44 666 LYS A O 1
ATOM 5073 N N . THR A 1 667 ? -27.055 17.813 54.847 1.00 92.25 667 THR A N 1
ATOM 5074 C CA . THR A 1 667 ? -26.669 16.410 54.713 1.00 92.25 667 THR A CA 1
ATOM 5075 C C . THR A 1 667 ? -26.053 15.940 56.036 1.00 92.25 667 THR A C 1
ATOM 5077 O O . THR A 1 667 ? -25.077 16.547 56.474 1.00 92.25 667 THR A O 1
ATOM 5080 N N . PRO A 1 668 ? -26.592 14.896 56.692 1.00 90.62 668 PRO A N 1
ATOM 5081 C CA . PRO A 1 668 ? -26.131 14.480 58.013 1.00 90.62 668 PRO A CA 1
ATOM 5082 C C . PRO A 1 668 ? -24.859 13.633 57.925 1.00 90.62 668 PRO A C 1
ATOM 5084 O O . PRO A 1 668 ? -24.847 12.568 57.303 1.00 90.62 668 PRO A O 1
ATOM 5087 N N . ILE A 1 669 ? -23.815 14.074 58.608 1.00 93.19 669 ILE A N 1
ATOM 5088 C CA . ILE A 1 669 ? -22.558 13.354 58.779 1.00 93.19 669 ILE A CA 1
ATOM 5089 C C . ILE A 1 669 ? -22.544 12.770 60.193 1.00 93.19 669 ILE A C 1
ATOM 5091 O O . ILE A 1 669 ? -22.964 13.427 61.145 1.00 93.19 669 ILE A O 1
ATOM 5095 N N . MET A 1 670 ? -22.092 11.530 60.338 1.00 91.38 670 MET A N 1
ATOM 5096 C CA . MET A 1 670 ? -21.806 10.940 61.641 1.00 91.38 670 MET A CA 1
ATOM 5097 C C . MET A 1 670 ? -20.418 11.405 62.088 1.00 91.38 670 MET A C 1
ATOM 5099 O O . MET A 1 670 ? -19.407 10.956 61.545 1.00 91.38 670 MET A O 1
ATOM 5103 N N . CYS A 1 671 ? -20.390 12.296 63.071 1.00 92.69 671 CYS A N 1
ATOM 5104 C CA . CYS A 1 671 ? -19.194 12.667 63.816 1.00 92.69 671 CYS A CA 1
ATOM 5105 C C . CYS A 1 671 ? -19.129 11.848 65.115 1.00 92.69 671 CYS A C 1
ATOM 5107 O O . CYS A 1 671 ? -20.129 11.271 65.551 1.00 92.69 671 CYS A O 1
ATOM 5109 N N . ASP A 1 672 ? -17.975 11.831 65.779 1.00 88.75 672 ASP A N 1
ATOM 5110 C CA . ASP A 1 672 ? -17.814 11.119 67.057 1.00 88.75 672 ASP A CA 1
ATOM 5111 C C . ASP A 1 672 ? -18.689 11.743 68.173 1.00 88.75 672 ASP A C 1
ATOM 5113 O O . ASP A 1 672 ? -19.063 11.078 69.137 1.00 88.75 672 ASP A O 1
ATOM 5117 N N . GLN A 1 673 ? -19.083 13.011 68.003 1.00 92.88 673 GLN A N 1
ATOM 5118 C CA . GLN A 1 673 ? -19.989 13.775 68.870 1.00 92.88 673 GLN A CA 1
ATOM 5119 C C . GLN A 1 673 ? -21.482 13.601 68.505 1.00 92.88 673 GLN A C 1
ATOM 5121 O O . GLN A 1 673 ? -22.344 14.215 69.133 1.00 92.88 673 GLN A O 1
ATOM 5126 N N . GLY A 1 674 ? -21.809 12.781 67.497 1.00 89.06 674 GLY A N 1
ATOM 5127 C CA . GLY A 1 674 ? -23.175 12.517 67.033 1.00 89.06 674 GLY A CA 1
ATOM 5128 C C . GLY A 1 674 ? -23.427 12.911 65.574 1.00 89.06 674 GLY A C 1
ATOM 5129 O O . GLY A 1 674 ? -22.507 13.191 64.809 1.00 89.06 674 GLY A O 1
ATOM 5130 N N . ILE A 1 675 ? -24.700 12.913 65.168 1.00 91.00 675 ILE A N 1
ATOM 5131 C CA . ILE A 1 675 ? -25.103 13.238 63.792 1.00 91.00 675 ILE A CA 1
ATOM 5132 C C . ILE A 1 675 ? -25.235 14.756 63.629 1.00 91.00 675 ILE A C 1
ATOM 5134 O O . ILE A 1 675 ? -26.063 15.380 64.293 1.00 91.00 675 ILE A O 1
ATOM 5138 N N . ILE A 1 676 ? -24.461 15.334 62.710 1.00 93.81 676 ILE A N 1
ATOM 5139 C CA . ILE A 1 676 ? -24.350 16.782 62.498 1.00 93.81 676 ILE A CA 1
ATOM 5140 C C . ILE A 1 676 ? -24.551 17.101 61.013 1.00 93.81 676 ILE A C 1
ATOM 5142 O O . ILE A 1 676 ? -24.020 16.419 60.139 1.00 93.81 676 ILE A O 1
ATOM 5146 N N . ASP A 1 677 ? -25.333 18.137 60.707 1.00 94.31 677 ASP A N 1
ATOM 5147 C CA . ASP A 1 677 ? -25.482 18.636 59.335 1.00 94.31 677 ASP A CA 1
ATOM 5148 C C . ASP A 1 677 ? -24.137 19.173 58.815 1.00 94.31 677 ASP A C 1
ATOM 5150 O O . ASP A 1 677 ? -23.483 19.950 59.508 1.00 94.31 677 ASP A O 1
ATOM 5154 N N . ILE A 1 678 ? -23.736 18.813 57.591 1.00 93.44 678 ILE A N 1
ATOM 5155 C CA . ILE A 1 678 ? -22.408 19.135 57.032 1.00 93.44 678 ILE A CA 1
ATOM 5156 C C . ILE A 1 678 ? -22.047 20.631 57.081 1.00 93.44 678 ILE A C 1
ATOM 5158 O O . ILE A 1 678 ? -20.892 20.979 57.295 1.00 93.44 678 ILE A O 1
ATOM 5162 N N . ASP A 1 679 ? -23.028 21.525 56.939 1.00 90.06 679 ASP A N 1
ATOM 5163 C CA . ASP A 1 679 ? -22.868 22.983 57.006 1.00 90.06 679 ASP A CA 1
ATOM 5164 C C . ASP A 1 679 ? -22.742 23.552 58.433 1.00 90.06 679 ASP A C 1
ATOM 5166 O O . ASP A 1 679 ? -22.469 24.743 58.581 1.00 90.06 679 ASP A O 1
ATOM 5170 N N . LYS A 1 680 ? -22.919 22.718 59.467 1.00 93.25 680 LYS A N 1
ATOM 5171 C CA . LYS A 1 680 ? -22.814 23.060 60.899 1.00 93.25 680 LYS A CA 1
ATOM 5172 C C . LYS A 1 680 ? -21.645 22.370 61.609 1.00 93.25 680 LYS A C 1
ATOM 5174 O O . LYS A 1 680 ? -21.486 22.538 62.816 1.00 93.25 680 LYS A O 1
ATOM 5179 N N . ILE A 1 681 ? -20.854 21.576 60.891 1.00 92.88 681 ILE A N 1
ATOM 5180 C CA . ILE A 1 681 ? -19.653 20.947 61.441 1.00 92.88 681 ILE A CA 1
ATOM 5181 C C . ILE A 1 681 ? -18.605 22.030 61.699 1.00 92.88 681 ILE A C 1
ATOM 5183 O O . ILE A 1 681 ? -18.011 22.580 60.773 1.00 92.88 681 ILE A O 1
ATOM 5187 N N . ASP A 1 682 ? -18.373 22.299 62.977 1.00 90.31 682 ASP A N 1
ATOM 5188 C CA . ASP A 1 682 ? -17.213 23.039 63.464 1.00 90.31 682 ASP A CA 1
ATOM 5189 C C . ASP A 1 682 ? -15.966 22.133 63.461 1.00 90.31 682 ASP A C 1
ATOM 5191 O O . ASP A 1 682 ? -15.981 21.069 64.086 1.00 90.31 682 ASP A O 1
ATOM 5195 N N . SER A 1 683 ? -14.908 22.530 62.749 1.00 89.56 683 SER A N 1
ATOM 5196 C CA . SER A 1 683 ? -13.637 21.795 62.657 1.00 89.56 683 SER A CA 1
ATOM 5197 C C . SER A 1 683 ? -12.833 21.789 63.958 1.00 89.56 683 SER A C 1
ATOM 5199 O O . SER A 1 683 ? -12.041 20.874 64.169 1.00 89.56 683 SER A O 1
ATOM 5201 N N . ASP A 1 684 ? -13.046 22.773 64.834 1.00 87.31 684 ASP A N 1
ATOM 5202 C CA .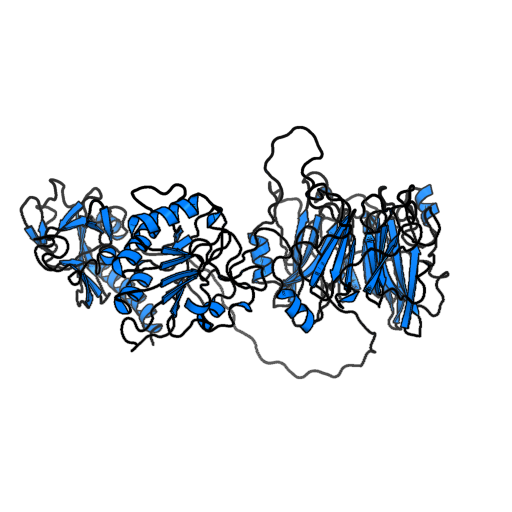 ASP A 1 684 ? -12.295 22.912 66.085 1.00 87.31 684 ASP A CA 1
ATOM 5203 C C . ASP A 1 684 ? -12.879 22.021 67.204 1.00 87.31 684 ASP A C 1
ATOM 5205 O O . ASP A 1 684 ? -12.247 21.817 68.241 1.00 87.31 684 ASP A O 1
ATOM 5209 N N . ILE A 1 685 ? -14.086 21.475 66.991 1.00 90.19 685 ILE A N 1
ATOM 5210 C CA . ILE A 1 685 ? -14.851 20.685 67.972 1.00 90.19 685 ILE A CA 1
ATOM 5211 C C . ILE A 1 685 ? -15.101 19.249 67.492 1.00 90.19 685 ILE A C 1
ATOM 5213 O O . ILE A 1 685 ? -15.077 18.319 68.301 1.00 90.19 685 ILE A O 1
ATOM 5217 N N . HIS A 1 686 ? -15.381 19.050 66.200 1.00 95.06 686 HIS A N 1
ATOM 5218 C CA . HIS A 1 686 ? -15.890 17.774 65.697 1.00 95.06 686 HIS A CA 1
ATOM 5219 C C . HIS A 1 686 ? -14.822 16.909 65.033 1.00 95.06 686 HIS A C 1
ATOM 5221 O O . HIS A 1 686 ? -13.949 17.376 64.300 1.00 95.06 686 HIS A O 1
ATOM 5227 N N . THR A 1 687 ? -14.949 15.604 65.250 1.00 92.62 687 THR A N 1
ATOM 5228 C CA . THR A 1 687 ? -14.021 14.585 64.758 1.00 92.62 687 THR A CA 1
ATOM 5229 C C . THR A 1 687 ? -14.777 13.457 64.059 1.00 92.62 687 THR A C 1
ATOM 5231 O O . THR A 1 687 ? -15.976 13.264 64.276 1.00 92.62 687 THR A O 1
ATOM 5234 N N . ILE A 1 688 ? -14.087 12.718 63.187 1.00 91.81 688 ILE A N 1
ATOM 5235 C CA . ILE A 1 688 ? -14.628 11.520 62.526 1.00 91.81 688 ILE A CA 1
ATOM 5236 C C . ILE A 1 688 ? -13.650 10.366 62.731 1.00 91.81 688 ILE A C 1
ATOM 5238 O O . ILE A 1 688 ? -12.508 10.434 62.271 1.00 91.81 688 ILE A O 1
ATOM 5242 N N . ASN A 1 689 ? -14.099 9.280 63.366 1.00 85.88 689 ASN A N 1
ATOM 5243 C CA . ASN A 1 689 ? -13.270 8.121 63.712 1.00 85.88 689 ASN A CA 1
ATOM 5244 C C . ASN A 1 689 ? -12.040 8.516 64.559 1.00 85.88 689 ASN A C 1
ATOM 5246 O O . ASN A 1 689 ? -10.931 8.035 64.314 1.00 85.88 689 ASN A O 1
ATOM 5250 N N . ASN A 1 690 ? -12.230 9.426 65.519 1.00 88.81 690 ASN A N 1
ATOM 5251 C CA . ASN A 1 690 ? -11.201 10.068 66.347 1.00 88.81 690 ASN A CA 1
ATOM 5252 C C . ASN A 1 690 ? -10.140 10.874 65.565 1.00 88.81 690 ASN A C 1
ATOM 5254 O O . ASN A 1 690 ? -9.062 11.147 66.094 1.00 88.81 690 ASN A O 1
ATOM 5258 N N . LYS A 1 691 ? -10.414 11.265 64.311 1.00 91.81 691 LYS A N 1
ATOM 5259 C CA . LYS A 1 691 ? -9.526 12.123 63.507 1.00 91.81 691 LYS A CA 1
ATOM 5260 C C . LYS A 1 691 ? -10.050 13.564 63.455 1.00 91.81 691 LYS A C 1
ATOM 5262 O O . LYS A 1 691 ? -11.254 13.743 63.252 1.00 91.81 691 LYS A O 1
ATOM 5267 N N . PRO A 1 692 ? -9.176 14.583 63.574 1.00 92.50 692 PRO A N 1
ATOM 5268 C CA . PRO A 1 692 ? -9.572 15.981 63.445 1.00 92.50 692 PRO A CA 1
ATOM 5269 C C . PRO A 1 692 ? -10.033 16.297 62.020 1.00 92.50 692 PRO A C 1
ATOM 5271 O O . PRO A 1 692 ? -9.415 15.871 61.038 1.00 92.50 692 PRO A O 1
ATOM 5274 N N . ILE A 1 693 ? -11.110 17.073 61.913 1.00 94.44 693 ILE A N 1
ATOM 5275 C CA . ILE A 1 693 ? -11.566 17.639 60.645 1.00 94.44 693 ILE A CA 1
ATOM 5276 C C . ILE A 1 693 ? -10.723 18.881 60.365 1.00 94.44 693 ILE A C 1
ATOM 5278 O O . ILE A 1 693 ? -10.756 19.836 61.128 1.00 94.44 693 ILE A O 1
ATOM 5282 N N . LEU A 1 694 ? -9.969 18.891 59.264 1.00 91.50 694 LEU A N 1
ATOM 5283 C CA . LEU A 1 694 ? -9.142 20.046 58.900 1.00 91.50 694 LEU A CA 1
ATOM 5284 C C . LEU A 1 694 ? -9.975 21.191 58.326 1.00 91.50 694 LEU A C 1
ATOM 5286 O O . LEU A 1 694 ? -9.659 22.353 58.548 1.00 91.50 694 LEU A O 1
ATOM 5290 N N . ALA A 1 695 ? -11.014 20.868 57.554 1.00 89.50 695 ALA A N 1
ATOM 5291 C CA . ALA A 1 695 ? -11.950 21.846 57.013 1.00 89.50 695 ALA A CA 1
ATOM 5292 C C . ALA A 1 695 ? -13.252 21.180 56.568 1.00 89.50 695 ALA A C 1
ATOM 5294 O O . ALA A 1 695 ? -13.240 20.058 56.056 1.00 89.50 695 ALA A O 1
ATOM 5295 N N . VAL A 1 696 ? -14.353 21.931 56.607 1.00 89.75 696 VAL A N 1
ATOM 5296 C CA . VAL A 1 696 ? -15.471 21.692 55.688 1.00 89.75 696 VAL A CA 1
ATOM 5297 C C . VAL A 1 696 ? -15.353 22.661 54.523 1.00 89.75 696 VAL A C 1
ATOM 5299 O O . VAL A 1 696 ? -15.460 23.882 54.661 1.00 89.75 696 VAL A O 1
ATOM 5302 N N . THR A 1 697 ? -15.104 22.100 53.347 1.00 86.38 697 THR A N 1
ATOM 5303 C CA . THR A 1 697 ? -15.041 22.865 52.106 1.00 86.38 697 THR A CA 1
ATOM 5304 C C . THR A 1 697 ? -16.437 23.280 51.655 1.00 86.38 697 THR A C 1
ATOM 5306 O O . THR A 1 697 ? -17.392 22.529 51.841 1.00 86.38 697 THR A O 1
ATOM 5309 N N . LYS A 1 698 ? -16.565 24.468 51.053 1.00 83.19 698 LYS A N 1
ATOM 5310 C CA . LYS A 1 698 ? -17.819 24.973 50.477 1.00 83.19 698 LYS A CA 1
ATOM 5311 C C . LYS A 1 698 ? -17.573 25.488 49.062 1.00 83.19 698 LYS A C 1
ATOM 5313 O O . LYS A 1 698 ? -16.799 26.418 48.859 1.00 83.19 698 LYS A O 1
ATOM 5318 N N . SER A 1 699 ? -18.260 24.889 48.097 1.00 75.56 699 SER A N 1
ATOM 5319 C CA . SER A 1 699 ? -18.172 25.191 46.666 1.00 75.56 699 SER A CA 1
ATOM 5320 C C . SER A 1 699 ? -19.532 25.579 46.098 1.00 75.56 699 SER A C 1
ATOM 5322 O O . SER A 1 699 ? -20.572 25.239 46.659 1.00 75.56 699 SER A O 1
ATOM 5324 N N . ILE A 1 700 ? -19.530 26.285 44.970 1.00 69.25 700 ILE A N 1
ATOM 5325 C CA . ILE A 1 700 ? -20.749 26.597 44.216 1.00 69.25 700 ILE A CA 1
ATOM 5326 C C . ILE A 1 700 ? -21.019 25.479 43.214 1.00 69.25 700 ILE A C 1
ATOM 5328 O O . ILE A 1 700 ? -20.100 25.008 42.546 1.00 69.25 700 ILE A O 1
ATOM 5332 N N . TYR A 1 701 ? -22.285 25.088 43.100 1.00 66.19 701 TYR A N 1
ATOM 5333 C CA . TYR A 1 701 ? -22.754 24.098 42.140 1.00 66.19 701 TYR A CA 1
ATOM 5334 C C . TYR A 1 701 ? -23.794 24.750 41.227 1.00 66.19 701 TYR A C 1
ATOM 5336 O O . TYR A 1 701 ? -24.853 25.172 41.684 1.00 66.19 701 TYR A O 1
ATOM 5344 N N . GLU A 1 702 ? -23.464 24.885 39.942 1.00 53.91 702 GLU A N 1
ATOM 5345 C CA . GLU A 1 702 ? -24.376 25.403 38.904 1.00 53.91 702 GLU A CA 1
ATOM 5346 C C . GLU A 1 702 ? -24.905 24.281 37.983 1.00 53.91 702 GLU A C 1
ATOM 5348 O O . GLU A 1 702 ? -25.733 24.534 37.108 1.00 53.91 702 GLU A O 1
ATOM 5353 N N . LEU A 1 703 ? -24.495 23.023 38.209 1.00 54.66 703 LEU A N 1
ATOM 5354 C CA . LEU A 1 703 ? -25.097 21.862 37.554 1.00 54.66 703 LEU A CA 1
ATOM 5355 C C . LEU A 1 703 ? -26.494 21.600 38.125 1.00 54.66 703 LEU A C 1
ATOM 5357 O O . LEU A 1 703 ? -26.697 21.470 39.330 1.00 54.66 703 LEU A O 1
ATOM 5361 N N . SER A 1 704 ? -27.474 21.476 37.232 1.00 59.62 704 SER A N 1
ATOM 5362 C CA . SER A 1 704 ? -28.882 21.337 37.615 1.00 59.62 704 SER A CA 1
ATOM 5363 C C . SER A 1 704 ? -29.294 19.929 38.059 1.00 59.62 704 SER A C 1
ATOM 5365 O O . SER A 1 704 ? -30.485 19.712 38.232 1.00 59.62 704 SER A O 1
ATOM 5367 N N . ASN A 1 705 ? -28.370 18.980 38.253 1.00 74.00 705 ASN A N 1
ATOM 5368 C CA . ASN A 1 705 ? -28.650 17.558 38.504 1.00 74.00 705 ASN A CA 1
ATOM 5369 C C . ASN A 1 705 ? -27.766 16.995 39.633 1.00 74.00 705 ASN A C 1
ATOM 5371 O O . ASN A 1 705 ? -26.590 17.321 39.696 1.00 74.00 705 ASN A O 1
ATOM 5375 N N . LEU A 1 706 ? -28.312 16.119 40.483 1.00 82.25 706 LEU A N 1
ATOM 5376 C CA . LEU A 1 706 ? -27.590 15.360 41.522 1.00 82.25 706 LEU A CA 1
ATOM 5377 C C . LEU A 1 706 ? -28.056 13.894 41.519 1.00 82.25 706 LEU A C 1
ATOM 5379 O O . LEU A 1 706 ? -29.184 13.621 41.102 1.00 82.25 706 LEU A O 1
ATOM 5383 N N . VAL A 1 707 ? -27.249 12.959 42.032 1.00 83.19 707 VAL A N 1
ATOM 5384 C CA . VAL A 1 707 ? -27.750 11.613 42.375 1.00 83.19 707 VAL A CA 1
ATOM 5385 C C . VAL A 1 707 ? -28.606 11.724 43.626 1.00 83.19 707 VAL A C 1
ATOM 5387 O O . VAL A 1 707 ? -28.164 12.279 44.630 1.00 83.19 707 VAL A O 1
ATOM 5390 N N . CYS A 1 708 ? -29.816 11.174 43.577 1.00 91.94 708 CYS A N 1
ATOM 5391 C CA . CYS A 1 708 ? -30.654 10.923 44.736 1.00 91.94 708 CYS A CA 1
ATOM 5392 C C . CYS A 1 708 ? -30.627 9.430 45.063 1.00 91.94 708 CYS A C 1
ATOM 5394 O O . CYS A 1 708 ? -30.983 8.608 44.222 1.00 91.94 708 CYS A O 1
ATOM 5396 N N . ILE A 1 709 ? -30.219 9.100 46.287 1.00 93.38 709 ILE A N 1
ATOM 5397 C CA . ILE A 1 709 ? -30.350 7.766 46.874 1.00 93.38 709 ILE A CA 1
ATOM 5398 C C . ILE A 1 709 ? -31.463 7.878 47.918 1.00 93.38 709 ILE A C 1
ATOM 5400 O O . ILE A 1 709 ? -31.277 8.549 48.936 1.00 93.38 709 ILE A O 1
ATOM 5404 N N . GLU A 1 710 ? -32.642 7.313 47.663 1.00 95.38 710 GLU A N 1
ATOM 5405 C CA . GLU A 1 710 ? -33.755 7.423 48.610 1.00 95.38 710 GLU A CA 1
ATOM 5406 C C . GLU A 1 710 ? -33.588 6.522 49.835 1.00 95.38 710 GLU A C 1
ATOM 5408 O O . GLU A 1 710 ? -32.737 5.634 49.885 1.00 95.38 710 GLU A O 1
ATOM 5413 N N . LYS A 1 711 ? -34.429 6.746 50.847 1.00 94.62 711 LYS A N 1
ATOM 5414 C CA . LYS A 1 711 ? -34.443 5.935 52.059 1.00 94.62 711 LYS A CA 1
ATOM 5415 C C . LYS A 1 711 ? -34.608 4.438 51.750 1.00 94.62 711 LYS A C 1
ATOM 5417 O O . LYS A 1 711 ? -35.487 4.025 50.984 1.00 94.62 711 LYS A O 1
ATOM 5422 N N . ASP A 1 712 ? -33.804 3.628 52.436 1.00 89.62 712 ASP A N 1
ATOM 5423 C CA . ASP A 1 712 ? -33.789 2.165 52.339 1.00 89.62 712 ASP A CA 1
ATOM 5424 C C . ASP A 1 712 ? -33.390 1.628 50.941 1.00 89.62 712 ASP A C 1
ATOM 5426 O O . ASP A 1 712 ? -33.765 0.510 50.593 1.00 89.62 712 ASP A O 1
ATOM 5430 N N . ALA A 1 713 ? -32.692 2.416 50.108 1.00 89.00 713 ALA A N 1
ATOM 5431 C CA . ALA A 1 713 ? -32.398 2.044 48.718 1.00 89.00 713 ALA A CA 1
ATOM 5432 C C . ALA A 1 713 ? -31.228 1.059 48.528 1.00 89.00 713 ALA A C 1
ATOM 5434 O O . ALA A 1 713 ? -31.257 0.282 47.580 1.00 89.00 713 ALA A O 1
ATOM 5435 N N . LEU A 1 714 ? -30.199 1.057 49.384 1.00 85.56 714 LEU A N 1
ATOM 5436 C CA . LEU A 1 714 ? -29.109 0.065 49.302 1.00 85.56 714 LEU A CA 1
ATOM 5437 C C . LEU A 1 714 ? -29.375 -1.130 50.220 1.00 85.56 714 LEU A C 1
ATOM 5439 O O . LEU A 1 714 ? -29.238 -2.276 49.800 1.00 85.56 714 LEU A O 1
ATOM 5443 N N . TYR A 1 715 ? -29.778 -0.844 51.458 1.00 85.81 715 TYR A N 1
ATOM 5444 C CA . TYR A 1 715 ? -30.213 -1.809 52.469 1.00 85.81 715 TYR A CA 1
ATOM 5445 C C . TYR A 1 715 ? -31.263 -1.149 53.370 1.00 85.81 715 TYR A C 1
ATOM 5447 O O . TYR A 1 715 ? -31.430 0.071 53.351 1.00 85.81 715 TYR A O 1
ATOM 5455 N N . LYS A 1 716 ? -31.937 -1.928 54.225 1.00 84.31 716 LYS A N 1
ATOM 5456 C CA . LYS A 1 716 ? -32.812 -1.371 55.268 1.00 84.31 716 LYS A CA 1
ATOM 5457 C C . LYS A 1 716 ? -32.029 -0.366 56.126 1.00 84.31 716 LYS A C 1
ATOM 5459 O O . LYS A 1 716 ? -30.995 -0.706 56.692 1.00 84.31 716 LYS A O 1
ATOM 5464 N N . ASN A 1 717 ? -32.550 0.852 56.233 1.00 85.94 717 ASN A N 1
ATOM 5465 C CA . ASN A 1 717 ? -31.955 2.022 56.878 1.00 85.94 717 ASN A CA 1
ATOM 5466 C C . ASN A 1 717 ? -30.642 2.539 56.244 1.00 85.94 717 ASN A C 1
ATOM 5468 O O . ASN A 1 717 ? -29.889 3.245 56.916 1.00 85.94 717 ASN A O 1
ATOM 5472 N N . VAL A 1 718 ? -30.361 2.208 54.975 1.00 89.81 718 VAL A N 1
ATOM 5473 C CA . VAL A 1 718 ? -29.177 2.659 54.219 1.00 89.81 718 VAL A CA 1
ATOM 5474 C C . VAL A 1 718 ? -29.591 3.157 52.820 1.00 89.81 718 VAL A C 1
ATOM 5476 O O . VAL A 1 718 ? -29.865 2.335 51.942 1.00 89.81 718 VAL A O 1
ATOM 5479 N N . PRO A 1 719 ? -29.621 4.480 52.572 1.00 93.81 719 PRO A N 1
ATOM 5480 C CA . PRO A 1 719 ? -29.523 5.558 53.556 1.00 93.81 719 PRO A CA 1
ATOM 5481 C C . PRO A 1 719 ? -30.765 5.634 54.466 1.00 93.81 719 PRO A C 1
ATOM 5483 O O . PRO A 1 719 ? -31.825 5.091 54.146 1.00 93.81 719 PRO A O 1
ATOM 5486 N N . SER A 1 720 ? -30.652 6.328 55.601 1.00 87.19 720 SER A N 1
ATOM 5487 C CA . SER A 1 720 ? -31.728 6.450 56.607 1.00 87.19 720 SER A CA 1
ATOM 5488 C C . SER A 1 720 ? -32.778 7.539 56.312 1.00 87.19 720 SER A C 1
ATOM 5490 O O . SER A 1 720 ? -33.872 7.528 56.883 1.00 87.19 720 SER A O 1
ATOM 5492 N N . LYS A 1 721 ? -32.497 8.430 55.353 1.00 92.38 721 LYS A N 1
ATOM 5493 C CA . LYS A 1 721 ? -33.445 9.319 54.638 1.00 92.38 721 LYS A CA 1
ATOM 5494 C C . LYS A 1 721 ? -32.937 9.528 53.204 1.00 92.38 721 LYS A C 1
ATOM 5496 O O . LYS A 1 721 ? -31.871 9.025 52.872 1.00 92.38 721 LYS A O 1
ATOM 5501 N N . ASN A 1 722 ? -33.643 10.271 52.356 1.00 93.19 722 ASN A N 1
ATOM 5502 C CA . ASN A 1 722 ? -33.166 10.525 50.991 1.00 93.19 722 ASN A CA 1
ATOM 5503 C C . ASN A 1 722 ? -31.891 11.395 51.020 1.00 93.19 722 ASN A C 1
ATOM 5505 O O . ASN A 1 722 ? -31.913 12.500 51.565 1.00 93.19 722 ASN A O 1
ATOM 5509 N N . THR A 1 723 ? -30.799 10.906 50.429 1.00 94.06 723 THR A N 1
ATOM 5510 C CA . THR A 1 723 ? -29.510 11.608 50.308 1.00 94.06 723 THR A CA 1
ATOM 5511 C C . THR A 1 723 ? -29.340 12.136 48.884 1.00 94.06 723 THR A C 1
ATOM 5513 O O . THR A 1 723 ? -29.692 11.451 47.924 1.00 94.06 723 THR A O 1
ATOM 5516 N N . LEU A 1 724 ? -28.783 13.340 48.735 1.00 91.69 724 LEU A N 1
ATOM 5517 C CA . LEU A 1 724 ? -28.388 13.922 47.449 1.00 91.69 724 LEU A CA 1
ATOM 5518 C C . LEU A 1 724 ? -26.867 14.111 47.414 1.00 91.69 724 LEU A C 1
ATOM 5520 O O . LEU A 1 724 ? -26.315 14.568 48.408 1.00 91.69 724 LEU A O 1
ATOM 5524 N N . MET A 1 725 ? -26.201 13.809 46.298 1.00 91.19 725 MET A N 1
ATOM 5525 C CA . MET A 1 725 ? -24.745 13.992 46.139 1.00 91.19 725 MET A CA 1
ATOM 5526 C C . MET A 1 725 ? -24.323 14.197 44.678 1.00 91.19 725 MET A C 1
ATOM 5528 O O . MET A 1 725 ? -25.113 13.950 43.760 1.00 91.19 725 MET A O 1
ATOM 5532 N N . THR A 1 726 ? -23.096 14.683 44.461 1.00 84.31 726 THR A N 1
ATOM 5533 C CA . THR A 1 726 ? -22.501 14.775 43.115 1.00 84.31 726 THR A CA 1
ATOM 5534 C C . THR A 1 726 ? -22.210 13.384 42.541 1.00 84.31 726 THR A C 1
ATOM 5536 O O . THR A 1 726 ? -22.225 12.385 43.259 1.00 84.31 726 THR A O 1
ATOM 5539 N N . PHE A 1 727 ? -21.984 13.306 41.231 1.00 78.00 727 PHE A N 1
ATOM 5540 C CA . PHE A 1 727 ? -21.902 12.041 40.495 1.00 78.00 727 PHE A CA 1
ATOM 5541 C C . PHE A 1 727 ? -20.677 11.208 40.897 1.00 78.00 727 PHE A C 1
ATOM 5543 O O . PHE A 1 727 ? -20.776 9.997 41.057 1.00 78.00 727 PHE A O 1
ATOM 5550 N N . GLU A 1 728 ? -19.560 11.891 41.135 1.00 75.56 728 GLU A N 1
ATOM 5551 C CA . GLU A 1 728 ? -18.227 11.370 41.448 1.00 75.56 728 GLU A CA 1
ATOM 5552 C C . GLU A 1 728 ? -18.006 11.158 42.960 1.00 75.56 728 GLU A C 1
ATOM 5554 O O . GLU A 1 728 ? -16.873 11.009 43.418 1.00 75.56 728 GLU A O 1
ATOM 5559 N N . HIS A 1 729 ? -19.060 11.233 43.780 1.00 87.56 729 HIS A N 1
ATOM 5560 C CA . HIS A 1 729 ? -18.944 10.973 45.215 1.00 87.56 729 HIS A CA 1
ATOM 5561 C C . HIS A 1 729 ? -18.911 9.469 45.475 1.00 87.56 729 HIS A C 1
ATOM 5563 O O . HIS A 1 729 ? -19.822 8.770 45.037 1.00 87.56 729 HIS A O 1
ATOM 5569 N N . LYS A 1 730 ? -17.891 8.943 46.165 1.00 87.19 730 LYS A N 1
ATOM 5570 C CA . LYS A 1 730 ? -17.741 7.491 46.291 1.00 87.19 730 LYS A CA 1
ATOM 5571 C C . LYS A 1 730 ? -18.579 6.962 47.439 1.00 87.19 730 LYS A C 1
ATOM 5573 O O . LYS A 1 730 ? -18.433 7.375 48.584 1.00 87.19 730 LYS A O 1
ATOM 5578 N N . VAL A 1 731 ? -19.423 5.985 47.141 1.00 92.69 731 VAL A N 1
ATOM 5579 C CA . VAL A 1 731 ? -20.322 5.314 48.075 1.00 92.69 731 VAL A CA 1
ATOM 5580 C C . VAL A 1 731 ? -19.919 3.849 48.186 1.00 92.69 731 VAL A C 1
ATOM 5582 O O . VAL A 1 731 ? -19.702 3.158 47.192 1.00 92.69 731 VAL A O 1
ATOM 5585 N N . PHE A 1 732 ? -19.813 3.356 49.414 1.00 87.19 732 PHE A N 1
ATOM 5586 C CA . PHE A 1 732 ? -19.475 1.970 49.687 1.00 87.19 732 PHE A CA 1
ATOM 5587 C C . PHE A 1 732 ? -20.674 1.054 49.434 1.00 87.19 732 PHE A C 1
ATOM 5589 O O . PHE A 1 732 ? -21.713 1.175 50.090 1.00 87.19 732 PHE A O 1
ATOM 5596 N N . TYR A 1 733 ? -20.518 0.091 48.532 1.00 85.50 733 TYR A N 1
ATOM 5597 C CA . TYR A 1 733 ? -21.535 -0.906 48.231 1.00 85.50 733 TYR A CA 1
ATOM 5598 C C . TYR A 1 733 ? -20.886 -2.261 47.921 1.00 85.50 733 TYR A C 1
ATOM 5600 O O . TYR A 1 733 ? -19.897 -2.342 47.201 1.00 85.50 733 TYR A O 1
ATOM 5608 N N . LYS A 1 734 ? -21.428 -3.336 48.514 1.00 78.38 734 LYS A N 1
ATOM 5609 C CA . LYS A 1 734 ? -20.982 -4.737 48.337 1.00 78.38 734 LYS A CA 1
ATOM 5610 C C . LYS A 1 734 ? -19.461 -4.982 48.466 1.00 78.38 734 LYS A C 1
ATOM 5612 O O . LYS A 1 734 ? -18.929 -5.893 47.847 1.00 78.38 734 LYS A O 1
ATOM 5617 N N . GLY A 1 735 ? -18.775 -4.213 49.314 1.00 71.50 735 GLY A N 1
ATOM 5618 C CA . GLY A 1 735 ? -17.336 -4.367 49.574 1.00 71.50 735 GLY A CA 1
ATOM 5619 C C . GLY A 1 735 ? -16.439 -3.374 48.830 1.00 71.50 735 GLY A C 1
ATOM 5620 O O . GLY A 1 735 ? -15.270 -3.245 49.185 1.00 71.50 735 GLY A O 1
ATOM 5621 N N . GLU A 1 736 ? -16.975 -2.612 47.874 1.00 78.88 736 GLU A N 1
ATOM 5622 C CA . GLU A 1 736 ? -16.213 -1.663 47.057 1.00 78.88 736 GLU A CA 1
ATOM 5623 C C . GLU A 1 736 ? -16.678 -0.213 47.243 1.00 78.88 736 GLU A C 1
ATOM 5625 O O . GLU A 1 736 ? -17.769 0.037 47.745 1.00 78.88 736 GLU A O 1
ATOM 5630 N N . MET A 1 737 ? -15.839 0.753 46.852 1.00 83.62 737 MET A N 1
ATOM 5631 C CA . MET A 1 737 ? -16.192 2.177 46.771 1.00 83.62 737 MET A CA 1
ATOM 5632 C C . MET A 1 737 ? -16.529 2.514 45.313 1.00 83.62 737 MET A C 1
ATOM 5634 O O . MET A 1 737 ? -15.617 2.576 44.489 1.00 83.62 737 MET A O 1
ATOM 5638 N N . LEU A 1 738 ? -17.808 2.726 45.007 1.00 77.25 738 LEU A N 1
ATOM 5639 C CA . LEU A 1 738 ? -18.317 3.018 43.660 1.00 77.25 738 LEU A CA 1
ATOM 5640 C C . LEU A 1 738 ? -18.711 4.491 43.552 1.00 77.25 738 LEU A C 1
ATOM 5642 O O . LEU A 1 738 ? -19.146 5.071 44.546 1.00 77.25 738 LEU A O 1
ATOM 5646 N N . ASP A 1 739 ? -18.601 5.104 42.376 1.00 80.50 739 ASP A N 1
ATOM 5647 C CA . ASP A 1 739 ? -19.098 6.476 42.191 1.00 80.50 739 ASP A CA 1
ATOM 5648 C C . ASP A 1 739 ? -20.631 6.495 42.330 1.00 80.50 739 ASP A C 1
ATOM 5650 O O . ASP A 1 739 ? -21.318 5.573 41.891 1.00 80.50 739 ASP A O 1
ATOM 5654 N N . ALA A 1 740 ? -21.205 7.532 42.944 1.00 80.38 740 ALA A N 1
ATOM 5655 C CA . ALA A 1 740 ? -22.641 7.605 43.222 1.00 80.38 740 ALA A CA 1
ATOM 5656 C C . ALA A 1 740 ? -23.503 7.448 41.960 1.00 80.38 740 ALA A C 1
ATOM 5658 O O . ALA A 1 740 ? -24.615 6.923 42.026 1.00 80.38 740 ALA A O 1
ATOM 5659 N N . ILE A 1 741 ? -22.990 7.886 40.807 1.00 78.19 741 ILE A N 1
ATOM 5660 C CA . ILE A 1 741 ? -23.634 7.694 39.507 1.00 78.19 741 ILE A CA 1
ATOM 5661 C C . ILE A 1 741 ? -23.684 6.220 39.079 1.00 78.19 741 ILE A C 1
ATOM 5663 O O . ILE A 1 741 ? -24.685 5.804 38.508 1.00 78.19 741 ILE A O 1
ATOM 5667 N N . GLU A 1 742 ? -22.695 5.397 39.435 1.00 70.00 742 GLU A N 1
ATOM 5668 C CA . GLU A 1 742 ? -22.683 3.952 39.152 1.00 70.00 742 GLU A CA 1
ATOM 5669 C C . GLU A 1 742 ? -23.762 3.197 39.956 1.00 70.00 742 GLU A C 1
ATOM 5671 O O . GLU A 1 742 ? -24.219 2.135 39.537 1.00 70.00 742 GLU A O 1
ATOM 5676 N N . LEU A 1 743 ? -24.236 3.763 41.076 1.00 75.88 743 LEU A N 1
ATOM 5677 C CA . LEU A 1 743 ? -25.371 3.226 41.842 1.00 75.88 743 LEU A CA 1
ATOM 5678 C C . LEU A 1 743 ? -26.743 3.572 41.240 1.00 75.88 743 LEU A C 1
ATOM 5680 O O . LEU A 1 743 ? -27.755 3.007 41.667 1.00 75.88 743 LEU A O 1
ATOM 5684 N N . VAL A 1 744 ? -26.824 4.505 40.284 1.00 69.88 744 VAL A N 1
ATOM 5685 C CA . VAL A 1 744 ? -28.111 4.981 39.763 1.00 69.88 744 VAL A CA 1
ATOM 5686 C C . VAL A 1 744 ? -28.869 3.865 39.058 1.00 69.88 744 VAL A C 1
ATOM 5688 O O . VAL A 1 744 ? -28.470 3.309 38.036 1.00 69.88 744 VAL A O 1
ATOM 5691 N N . GLY A 1 745 ? -30.050 3.577 39.590 1.00 60.75 745 GLY A N 1
ATOM 5692 C CA . GLY A 1 745 ? -30.952 2.588 39.049 1.00 60.75 745 GLY A CA 1
ATOM 5693 C C . GLY A 1 745 ? -30.564 1.139 39.339 1.00 60.75 745 GLY A C 1
ATOM 5694 O O . GLY A 1 745 ? -31.160 0.240 38.750 1.00 60.75 745 GLY A O 1
ATOM 5695 N N . LEU A 1 746 ? -29.653 0.903 40.294 1.00 71.56 746 LEU A N 1
ATOM 5696 C CA . LEU A 1 746 ? -29.564 -0.365 41.036 1.00 71.56 746 LEU A CA 1
ATOM 5697 C C . LEU A 1 746 ? -30.963 -0.842 41.492 1.00 71.56 746 LEU A C 1
ATOM 5699 O O . LEU A 1 746 ? -31.246 -2.037 41.539 1.00 71.56 746 LEU A O 1
ATOM 5703 N N . ASN A 1 747 ? -31.841 0.116 41.794 1.00 73.62 747 ASN A N 1
ATOM 5704 C CA . ASN A 1 747 ? -33.292 -0.013 41.868 1.00 73.62 747 ASN A CA 1
ATOM 5705 C C . ASN A 1 747 ? -33.949 1.351 41.567 1.00 73.62 747 ASN A C 1
ATOM 5707 O O . ASN A 1 747 ? -33.269 2.357 41.362 1.00 73.62 747 ASN A O 1
ATOM 5711 N N . ASP A 1 748 ? -35.278 1.381 41.536 1.00 76.75 748 ASP A N 1
ATOM 5712 C CA . ASP A 1 748 ? -36.114 2.566 41.302 1.00 76.75 748 ASP A CA 1
ATOM 5713 C C . ASP A 1 748 ? -35.882 3.717 42.299 1.00 76.75 748 ASP A C 1
ATOM 5715 O O . ASP A 1 748 ? -36.067 4.881 41.946 1.00 76.75 748 ASP A O 1
ATOM 5719 N N . LYS A 1 749 ? -35.401 3.411 43.508 1.00 85.50 749 LYS A N 1
ATOM 5720 C CA . LYS A 1 749 ? -35.065 4.384 44.557 1.00 85.50 749 LYS A CA 1
ATOM 5721 C C . LYS A 1 749 ? -33.705 5.076 44.398 1.00 85.50 749 LYS A C 1
ATOM 5723 O O . LYS A 1 749 ? -33.321 5.853 45.276 1.00 85.50 749 LYS A O 1
ATOM 5728 N N . ILE A 1 750 ? -32.953 4.820 43.325 1.00 86.00 750 ILE A N 1
ATOM 5729 C CA . ILE A 1 750 ? -31.702 5.540 43.046 1.00 86.00 750 ILE A CA 1
ATOM 5730 C C . ILE A 1 750 ? -31.772 6.162 41.657 1.00 86.00 750 ILE A C 1
ATOM 5732 O O . ILE A 1 750 ? -31.765 5.458 40.652 1.00 86.00 750 ILE A O 1
ATOM 5736 N N . TYR A 1 751 ? -31.844 7.488 41.580 1.00 73.25 751 TYR A N 1
ATOM 5737 C CA . TYR A 1 751 ? -32.079 8.199 40.321 1.00 73.25 751 TYR A CA 1
ATOM 5738 C C . TYR A 1 751 ? -31.427 9.580 40.291 1.00 73.25 751 TYR A C 1
ATOM 5740 O O . TYR A 1 751 ? -31.134 10.190 41.318 1.00 73.25 751 TYR A O 1
ATOM 5748 N N . VAL A 1 752 ? -31.216 10.100 39.085 1.00 77.62 752 VAL A N 1
ATOM 5749 C CA . VAL A 1 752 ? -30.706 11.459 38.874 1.00 77.62 752 VAL A CA 1
ATOM 5750 C C . VAL A 1 752 ? -31.866 12.438 38.986 1.00 77.62 752 VAL A C 1
ATOM 5752 O O . VAL A 1 752 ? -32.897 12.280 38.332 1.00 77.62 752 VAL A O 1
ATOM 5755 N N . LYS A 1 753 ? -31.708 13.457 39.829 1.00 79.00 753 LYS A N 1
ATOM 5756 C CA . LYS A 1 753 ? -32.760 14.411 40.177 1.00 79.00 753 LYS A CA 1
ATOM 5757 C C . LYS A 1 753 ? -32.335 15.834 39.848 1.00 79.00 753 LYS A C 1
ATOM 5759 O O . LYS A 1 753 ? -31.273 16.280 40.287 1.00 79.00 753 LYS A O 1
ATOM 5764 N N . LYS A 1 754 ? -33.209 16.578 39.158 1.00 75.00 754 LYS A N 1
ATOM 5765 C CA . LYS A 1 754 ? -33.011 18.017 38.961 1.00 75.00 754 LYS A CA 1
ATOM 5766 C C . LYS A 1 754 ? -33.036 18.757 40.301 1.00 75.00 754 LYS A C 1
ATOM 5768 O O . LYS A 1 754 ? -33.952 18.575 41.103 1.00 75.00 754 LYS A O 1
ATOM 5773 N N . SER A 1 755 ? -32.034 19.595 40.535 1.00 71.25 755 SER A N 1
ATOM 5774 C CA . SER A 1 755 ? -31.751 20.251 41.809 1.00 71.25 755 SER A CA 1
ATOM 5775 C C . SER A 1 755 ? -31.511 21.752 41.631 1.00 71.25 755 SER A C 1
ATOM 5777 O O . SER A 1 755 ? -30.967 22.193 40.623 1.00 71.25 755 SER A O 1
ATOM 5779 N N . LYS A 1 756 ? -31.908 22.539 42.639 1.00 73.88 756 LYS A N 1
ATOM 5780 C CA . LYS A 1 756 ? -31.618 23.983 42.758 1.00 73.88 756 LYS A CA 1
ATOM 5781 C C . LYS A 1 756 ? -30.545 24.273 43.822 1.00 73.88 756 LYS A C 1
ATOM 5783 O O . LYS A 1 756 ? -30.447 25.396 44.312 1.00 73.88 756 LYS A O 1
ATOM 5788 N N . VAL A 1 757 ? -29.789 23.252 44.234 1.00 75.50 757 VAL A N 1
ATOM 5789 C CA . VAL A 1 757 ? -28.718 23.375 45.234 1.00 75.50 757 VAL A CA 1
ATOM 5790 C C . VAL A 1 757 ? -27.621 24.290 44.696 1.00 75.50 757 VAL A C 1
ATOM 5792 O O . VAL A 1 757 ? -26.959 23.959 43.723 1.00 75.50 757 VAL A O 1
ATOM 5795 N N . LYS A 1 758 ? -27.434 25.436 45.357 1.00 71.88 758 LYS A N 1
ATOM 5796 C CA . LYS A 1 758 ? -26.438 26.455 44.992 1.00 71.88 758 LYS A CA 1
ATOM 5797 C C . LYS A 1 758 ? -25.049 26.176 45.571 1.00 71.88 758 LYS A C 1
ATOM 5799 O O . LYS A 1 758 ? -24.050 26.593 44.989 1.00 71.88 758 LYS A O 1
ATOM 5804 N N . PHE A 1 759 ? -24.989 25.513 46.726 1.00 79.50 759 PHE A N 1
ATOM 5805 C CA . PHE A 1 759 ? -23.750 25.227 47.443 1.00 79.50 759 PHE A CA 1
ATOM 5806 C C . PHE A 1 759 ? -23.634 23.746 47.774 1.00 79.50 759 PHE A C 1
ATOM 5808 O O . PHE A 1 759 ? -24.592 23.131 48.243 1.00 79.50 759 PHE A O 1
ATOM 5815 N N . ILE A 1 760 ? -22.437 23.216 47.567 1.00 86.50 760 ILE A N 1
ATOM 5816 C CA . ILE A 1 760 ? -22.049 21.850 47.895 1.00 86.50 760 ILE A CA 1
ATOM 5817 C C . ILE A 1 760 ? -20.827 21.865 48.817 1.00 86.50 760 ILE A C 1
ATOM 5819 O O . ILE A 1 760 ? -20.027 22.802 48.800 1.00 86.50 760 ILE A O 1
ATOM 5823 N N . TYR A 1 761 ? -20.716 20.832 49.637 1.00 89.31 761 TYR A N 1
ATOM 5824 C CA . TYR A 1 761 ? -19.829 20.740 50.782 1.00 89.31 761 TYR A CA 1
ATOM 5825 C C . TYR A 1 761 ? -19.100 19.391 50.782 1.00 89.31 761 TYR A C 1
ATOM 5827 O O . TYR A 1 761 ? -19.673 18.376 50.379 1.00 89.31 761 TYR A O 1
ATOM 5835 N N . ASN A 1 762 ? -17.854 19.361 51.254 1.00 90.06 762 ASN A N 1
ATOM 5836 C CA . ASN A 1 762 ? -17.126 18.116 51.527 1.00 90.06 762 ASN A CA 1
ATOM 5837 C C . ASN A 1 762 ? -16.176 18.293 52.723 1.00 90.06 762 ASN A C 1
ATOM 5839 O O . ASN A 1 762 ? -15.605 19.369 52.913 1.00 90.06 762 ASN A O 1
ATOM 5843 N N . VAL A 1 763 ? -16.006 17.235 53.510 1.00 92.31 763 VAL A N 1
ATOM 5844 C CA . VAL A 1 763 ? -15.170 17.171 54.711 1.00 92.31 763 VAL A CA 1
ATOM 5845 C C . VAL A 1 763 ? -13.742 16.783 54.329 1.00 92.31 763 VAL A C 1
ATOM 5847 O O . VAL A 1 763 ? -13.524 15.771 53.665 1.00 92.31 763 VAL A O 1
ATOM 5850 N N . LEU A 1 764 ? -12.765 17.576 54.767 1.00 92.19 764 LEU A N 1
ATOM 5851 C CA . LEU A 1 764 ? -11.336 17.319 54.605 1.00 92.19 764 LEU A CA 1
ATOM 5852 C C . LEU A 1 764 ? -10.741 16.817 55.923 1.00 92.19 764 LEU A C 1
ATOM 5854 O O . LEU A 1 764 ? -10.814 17.510 56.937 1.00 92.19 764 LEU A O 1
ATOM 5858 N N . LEU A 1 765 ? -10.100 15.651 55.885 1.00 91.75 765 LEU A N 1
ATOM 5859 C CA . LEU A 1 765 ? -9.214 15.164 56.946 1.00 91.75 765 LEU A CA 1
ATOM 5860 C C . LEU A 1 765 ? -7.752 15.264 56.479 1.00 91.75 765 LEU A C 1
ATOM 5862 O O . LEU A 1 765 ? -7.485 15.490 55.300 1.00 91.75 765 LEU A O 1
ATOM 5866 N N . GLU A 1 766 ? -6.800 15.058 57.389 1.00 86.25 766 GLU A N 1
ATOM 5867 C CA . GLU A 1 766 ? -5.362 15.032 57.065 1.00 86.25 766 GLU A CA 1
ATOM 5868 C C . GLU A 1 766 ? -5.004 13.978 56.009 1.00 86.25 766 GLU A C 1
ATOM 5870 O O . GLU A 1 766 ? -4.226 14.240 55.093 1.00 86.25 766 GLU A O 1
ATOM 5875 N N . ASN A 1 767 ? -5.623 12.804 56.115 1.00 86.00 767 ASN A N 1
ATOM 5876 C CA . ASN A 1 767 ? -5.459 11.690 55.195 1.00 86.00 767 ASN A CA 1
ATOM 5877 C C . ASN A 1 767 ? -6.817 11.320 54.596 1.00 86.00 767 ASN A C 1
ATOM 5879 O O . ASN A 1 767 ? -7.824 11.310 55.308 1.00 86.00 767 ASN A O 1
ATOM 5883 N N . TYR A 1 768 ? -6.833 10.964 53.309 1.00 85.38 768 TYR A N 1
ATOM 5884 C CA . TYR A 1 768 ? -8.028 10.446 52.643 1.00 85.38 768 TYR A CA 1
ATOM 5885 C C . TYR A 1 768 ? -8.581 9.232 53.406 1.00 85.38 768 TYR A C 1
ATOM 5887 O O . TYR A 1 768 ? -7.845 8.314 53.770 1.00 85.38 768 TYR A O 1
ATOM 5895 N N . SER A 1 769 ? -9.876 9.259 53.703 1.00 87.88 769 SER A N 1
ATOM 5896 C CA . SER A 1 769 ? -10.537 8.331 54.615 1.00 87.88 769 SER A CA 1
ATOM 5897 C C . SER A 1 769 ? -11.974 8.080 54.163 1.00 87.88 769 SER A C 1
ATOM 5899 O O . SER A 1 769 ? -12.477 8.698 53.226 1.00 87.88 769 SER A O 1
ATOM 5901 N N . LYS A 1 770 ? -12.656 7.177 54.867 1.00 90.50 770 LYS A N 1
ATOM 5902 C CA . LYS A 1 770 ? -14.110 7.028 54.788 1.00 90.50 770 LYS A CA 1
ATOM 5903 C C . LYS A 1 770 ? -14.783 7.786 55.935 1.00 90.50 770 LYS A C 1
ATOM 5905 O O . LYS A 1 770 ? -14.208 7.888 57.022 1.00 90.50 770 LYS A O 1
ATOM 5910 N N . MET A 1 771 ? -15.998 8.265 55.696 1.00 93.19 771 MET A N 1
ATOM 5911 C CA . MET A 1 771 ? -16.916 8.822 56.694 1.00 93.19 771 MET A CA 1
ATOM 5912 C C . MET A 1 771 ? -18.309 8.202 56.530 1.00 93.19 771 MET A C 1
ATOM 5914 O O . MET A 1 771 ? -18.599 7.598 55.497 1.00 93.19 771 MET A O 1
ATOM 5918 N N . VAL A 1 772 ? -19.174 8.326 57.540 1.00 91.50 772 VAL A N 1
ATOM 5919 C CA . VAL A 1 772 ? -20.563 7.854 57.445 1.00 91.50 772 VAL A CA 1
ATOM 5920 C C . VAL A 1 772 ? -21.491 9.044 57.239 1.00 91.50 772 VAL A C 1
ATOM 5922 O O . VAL A 1 772 ? -21.538 9.957 58.058 1.00 91.50 772 VAL A O 1
ATOM 5925 N N . VAL A 1 773 ? -22.244 9.022 56.145 1.00 93.06 773 VAL A N 1
ATOM 5926 C CA . VAL A 1 773 ? -23.184 10.064 55.739 1.00 93.06 773 VAL A CA 1
ATOM 5927 C C . VAL A 1 773 ? -24.556 9.449 55.581 1.00 93.06 773 VAL A C 1
ATOM 5929 O O . VAL A 1 773 ? -24.803 8.674 54.661 1.00 93.06 773 VAL A O 1
ATOM 5932 N N . ASN A 1 774 ? -25.473 9.790 56.481 1.00 90.69 774 ASN A N 1
ATOM 5933 C CA . ASN A 1 774 ? -26.846 9.292 56.433 1.00 90.69 774 ASN A CA 1
ATOM 5934 C C . ASN A 1 774 ? -26.952 7.746 56.367 1.00 90.69 774 ASN A C 1
ATOM 5936 O O . ASN A 1 774 ? -27.765 7.203 55.618 1.00 90.69 774 ASN A O 1
ATOM 5940 N N . ASN A 1 775 ? -26.091 7.049 57.120 1.00 87.19 775 ASN A N 1
ATOM 5941 C CA . ASN A 1 775 ? -25.828 5.597 57.100 1.00 87.19 775 ASN A CA 1
ATOM 5942 C C . ASN A 1 775 ? -25.146 5.025 55.839 1.00 87.19 775 ASN A C 1
ATOM 5944 O O . ASN A 1 775 ? -24.862 3.829 55.804 1.00 87.19 775 ASN A O 1
ATOM 5948 N N . LEU A 1 776 ? -24.827 5.835 54.828 1.00 92.19 776 LEU A N 1
ATOM 5949 C CA . LEU A 1 776 ? -23.912 5.444 53.751 1.00 92.19 776 LEU A CA 1
ATOM 5950 C C . LEU A 1 776 ? -22.475 5.565 54.255 1.00 92.19 776 LEU A C 1
ATOM 5952 O O . LEU A 1 776 ? -22.127 6.581 54.845 1.00 92.19 776 LEU A O 1
ATOM 5956 N N . ILE A 1 777 ? -21.619 4.583 53.988 1.00 92.25 777 ILE A N 1
ATOM 5957 C CA . ILE A 1 777 ? -20.170 4.783 54.109 1.00 92.25 777 ILE A CA 1
ATOM 5958 C C . ILE A 1 777 ? -19.712 5.426 52.796 1.00 92.25 777 ILE A C 1
ATOM 5960 O O . ILE A 1 777 ? -19.991 4.885 51.730 1.00 92.25 777 ILE A O 1
ATOM 5964 N N . VAL A 1 778 ? -19.045 6.575 52.861 1.00 93.81 778 VAL A N 1
ATOM 5965 C CA . VAL A 1 778 ? -18.621 7.375 51.697 1.00 93.81 778 VAL A CA 1
ATOM 5966 C C . VAL A 1 778 ? -17.190 7.890 51.870 1.00 93.81 778 VAL A C 1
ATOM 5968 O O . VAL A 1 778 ? -16.614 7.715 52.947 1.00 93.81 778 VAL A O 1
ATOM 5971 N N . ASP A 1 779 ? -16.590 8.496 50.845 1.00 91.38 779 ASP A N 1
ATOM 5972 C CA . ASP A 1 779 ? -15.243 9.068 50.933 1.00 91.38 779 ASP A CA 1
ATOM 5973 C C . ASP A 1 779 ? -15.195 10.519 51.447 1.00 91.38 779 ASP A C 1
ATOM 5975 O O . ASP A 1 779 ? -16.121 11.311 51.294 1.00 91.38 779 ASP A O 1
ATOM 5979 N N . THR A 1 780 ? -14.087 10.874 52.100 1.00 92.06 780 THR A N 1
ATOM 5980 C CA . THR A 1 780 ? -13.753 12.263 52.459 1.00 92.06 780 THR A CA 1
ATOM 5981 C C . THR A 1 780 ? -13.028 12.952 51.303 1.00 92.06 780 THR A C 1
ATOM 5983 O O . THR A 1 780 ? -12.403 12.285 50.481 1.00 92.06 780 THR A O 1
ATOM 5986 N N . LEU A 1 781 ? -12.978 14.285 51.284 1.00 88.56 781 LEU A N 1
ATOM 5987 C CA . LEU A 1 781 ? -12.195 15.029 50.296 1.00 88.56 781 LEU A CA 1
ATOM 5988 C C . LEU A 1 781 ? -10.725 14.572 50.261 1.00 88.56 781 LEU A C 1
ATOM 5990 O O . LEU A 1 781 ? -10.042 14.558 51.285 1.00 88.56 781 LEU A O 1
ATOM 5994 N N . HIS A 1 782 ? -10.213 14.256 49.069 1.00 86.06 782 HIS A N 1
ATOM 5995 C CA . HIS A 1 782 ? -8.812 13.876 48.902 1.00 86.06 782 HIS A CA 1
ATOM 5996 C C . HIS A 1 782 ? -7.870 15.080 49.152 1.00 86.06 782 HIS A C 1
ATOM 5998 O O . HIS A 1 782 ? -8.043 16.116 48.489 1.00 86.06 782 HIS A O 1
ATOM 6004 N N . PRO A 1 783 ? -6.844 14.967 50.028 1.00 84.00 783 PRO A N 1
ATOM 6005 C CA . PRO A 1 783 ? -5.938 16.074 50.371 1.00 84.00 783 PRO A CA 1
ATOM 6006 C C . PRO A 1 783 ? -5.206 16.703 49.177 1.00 84.00 783 PRO A C 1
ATOM 6008 O O . PRO A 1 783 ? -4.949 17.904 49.163 1.00 84.00 783 PRO A O 1
ATOM 6011 N N . GLU A 1 784 ? -4.932 15.913 48.134 1.00 82.12 784 GLU A N 1
ATOM 6012 C CA . GLU A 1 784 ? -4.258 16.398 46.919 1.00 82.12 784 GLU A CA 1
ATOM 6013 C C . GLU A 1 784 ? -5.163 17.145 45.921 1.00 82.12 784 GLU A C 1
ATOM 6015 O O . GLU A 1 784 ? -4.663 17.663 44.915 1.00 82.12 784 GLU A O 1
ATOM 6020 N N . SER A 1 785 ? -6.475 17.220 46.176 1.00 78.62 785 SER A N 1
ATOM 6021 C CA . SER A 1 785 ? -7.424 17.935 45.313 1.00 78.62 785 SER A CA 1
ATOM 6022 C C . SER A 1 785 ? -7.130 19.442 45.260 1.00 78.62 785 SER A C 1
ATOM 6024 O O . SER A 1 785 ? -6.631 20.033 46.220 1.00 78.62 785 SER A O 1
ATOM 6026 N N . LYS A 1 786 ? -7.471 20.105 44.142 1.00 76.62 786 LYS A N 1
ATOM 6027 C CA . LYS A 1 786 ? -7.213 21.551 43.959 1.00 76.62 786 LYS A CA 1
ATOM 6028 C C . LYS A 1 786 ? -7.845 22.400 45.075 1.00 76.62 786 LYS A C 1
ATOM 6030 O O . LYS A 1 786 ? -7.233 23.367 45.522 1.00 76.62 786 LYS A O 1
ATOM 6035 N N . ILE A 1 787 ? -9.029 22.012 45.553 1.00 76.50 787 ILE A N 1
ATOM 6036 C CA . ILE A 1 787 ? -9.729 22.701 46.643 1.00 76.50 787 ILE A CA 1
ATOM 6037 C C . ILE A 1 787 ? -9.123 22.405 48.025 1.00 76.50 787 ILE A C 1
ATOM 6039 O O . ILE A 1 787 ? -8.946 23.342 48.799 1.00 76.50 787 ILE A O 1
ATOM 6043 N N . ALA A 1 788 ? -8.700 21.169 48.319 1.00 81.88 788 ALA A N 1
ATOM 6044 C CA . ALA A 1 788 ? -7.977 20.871 49.562 1.00 81.88 788 ALA A CA 1
ATOM 6045 C C . ALA A 1 788 ? -6.635 21.622 49.634 1.00 81.88 788 ALA A C 1
ATOM 6047 O O . ALA A 1 788 ? -6.328 22.246 50.650 1.00 81.88 788 ALA A O 1
ATOM 6048 N N . LYS A 1 789 ? -5.879 21.661 48.527 1.00 83.25 789 LYS A N 1
ATOM 6049 C CA . LYS A 1 789 ? -4.646 22.458 48.398 1.00 83.25 789 LYS A CA 1
ATOM 6050 C C . LYS A 1 789 ? -4.890 23.955 48.592 1.00 83.25 789 LYS A C 1
ATOM 6052 O O . LYS A 1 789 ? -4.085 24.617 49.246 1.00 83.25 789 LYS A O 1
ATOM 6057 N N . TYR A 1 790 ? -6.001 24.485 48.073 1.00 79.50 790 TYR A N 1
ATOM 6058 C CA . TYR A 1 790 ? -6.393 25.872 48.320 1.00 79.50 790 TYR A CA 1
ATOM 6059 C C . TYR A 1 790 ? -6.686 26.121 49.810 1.00 79.50 790 TYR A C 1
ATOM 6061 O O . TYR A 1 790 ? -6.102 27.032 50.391 1.00 79.50 790 TYR A O 1
ATOM 6069 N N . TYR A 1 791 ? -7.518 25.297 50.454 1.00 80.31 791 TYR A N 1
ATOM 6070 C CA . TYR A 1 791 ? -7.817 25.436 51.886 1.00 80.31 791 TYR A CA 1
ATOM 6071 C C . TYR A 1 791 ? -6.544 25.341 52.742 1.00 80.31 791 TYR A C 1
ATOM 6073 O O . TYR A 1 791 ? -6.301 26.212 53.574 1.00 80.31 791 TYR A O 1
ATOM 6081 N N . LYS A 1 792 ? -5.669 24.363 52.473 1.00 85.38 792 LYS A N 1
ATOM 6082 C CA . LYS A 1 792 ? -4.373 24.204 53.155 1.00 85.38 792 LYS A CA 1
ATOM 6083 C C . LYS A 1 792 ? -3.477 25.444 53.028 1.00 85.38 792 LYS A C 1
ATOM 6085 O O . LYS A 1 792 ? -2.844 25.833 54.003 1.00 85.38 792 LYS A O 1
ATOM 6090 N N . LYS A 1 793 ? -3.451 26.099 51.858 1.00 83.81 793 LYS A N 1
ATOM 6091 C CA . LYS A 1 793 ? -2.688 27.344 51.641 1.00 83.81 793 LYS A CA 1
ATOM 6092 C C . LYS A 1 793 ? -3.232 28.537 52.446 1.00 83.81 793 LYS A C 1
ATOM 6094 O O . LYS A 1 793 ? -2.459 29.421 52.794 1.00 83.81 793 LYS A O 1
ATOM 6099 N N . ASN A 1 794 ? -4.530 28.561 52.752 1.00 78.38 794 ASN A N 1
ATOM 6100 C CA . ASN A 1 794 ? -5.213 29.691 53.398 1.00 78.38 794 ASN A CA 1
ATOM 6101 C C . ASN A 1 794 ? -5.609 29.385 54.857 1.00 78.38 794 ASN A C 1
ATOM 6103 O O . ASN A 1 794 ? -6.636 29.854 55.347 1.00 78.38 794 ASN A O 1
ATOM 6107 N N . GLY A 1 795 ? -4.815 28.564 55.559 1.00 80.69 795 GLY A N 1
ATOM 6108 C CA . GLY A 1 795 ? -5.038 28.248 56.977 1.00 80.69 795 GLY A CA 1
ATOM 6109 C C . GLY A 1 795 ? -6.385 27.572 57.251 1.00 80.69 795 GLY A C 1
ATOM 6110 O O . GLY A 1 795 ? -7.000 27.836 58.280 1.00 80.69 795 GLY A O 1
ATOM 6111 N N . TYR A 1 796 ? -6.862 26.766 56.298 1.00 82.00 796 TYR A N 1
ATOM 6112 C CA . TYR A 1 796 ? -8.152 26.069 56.292 1.00 82.00 796 TYR A CA 1
ATOM 6113 C C . TYR A 1 796 ? -9.403 26.965 56.350 1.00 82.00 796 TYR A C 1
ATOM 6115 O O . TYR A 1 796 ? -10.518 26.469 56.515 1.00 82.00 796 TYR A O 1
ATOM 6123 N N . LYS A 1 797 ? -9.253 28.275 56.119 1.00 70.06 797 LYS A N 1
ATOM 6124 C CA . LYS A 1 797 ? -10.362 29.237 56.063 1.00 70.06 797 LYS A CA 1
ATOM 6125 C C . LYS A 1 797 ? -10.733 29.575 54.619 1.00 70.06 797 LYS A C 1
ATOM 6127 O O . LYS A 1 797 ? -9.898 29.560 53.717 1.00 70.06 797 LYS A O 1
ATOM 6132 N N . LEU A 1 798 ? -12.015 29.873 54.405 1.00 64.56 798 LEU A N 1
ATOM 6133 C CA . LEU A 1 798 ? -12.554 30.238 53.097 1.00 64.56 798 LEU A CA 1
ATOM 6134 C C . LEU A 1 798 ? -12.528 31.758 52.915 1.00 64.56 798 LEU A C 1
ATOM 6136 O O . LEU A 1 798 ? -13.320 32.472 53.530 1.00 64.56 798 LEU A O 1
ATOM 6140 N N . ASP A 1 799 ? -11.640 32.232 52.049 1.00 64.31 799 ASP A N 1
ATOM 6141 C CA . ASP A 1 799 ? -11.540 33.642 51.678 1.00 64.31 799 ASP A CA 1
ATOM 6142 C C . ASP A 1 799 ? -12.712 34.089 50.777 1.00 64.31 799 ASP A C 1
ATOM 6144 O O . ASP A 1 799 ? -13.212 33.322 49.944 1.00 64.31 799 ASP A O 1
ATOM 6148 N N . LYS A 1 800 ? -13.136 35.351 50.915 1.00 60.44 800 LYS A N 1
ATOM 6149 C CA . LYS A 1 800 ? -14.148 35.975 50.049 1.00 60.44 800 LYS A CA 1
ATOM 6150 C C . LYS A 1 800 ? -13.650 36.083 48.608 1.00 60.44 800 LYS A C 1
ATOM 6152 O O . LYS A 1 800 ? -14.404 35.760 47.689 1.00 60.44 800 LYS A O 1
ATOM 6157 N N . ASP A 1 801 ? -12.380 36.426 48.414 1.00 61.50 801 ASP A N 1
ATOM 6158 C CA . ASP A 1 801 ? -11.791 36.628 47.084 1.00 61.50 801 ASP A CA 1
ATOM 6159 C C . ASP A 1 801 ? -11.761 35.324 46.265 1.00 61.50 801 ASP A C 1
ATOM 6161 O O . ASP A 1 801 ? -11.893 35.325 45.035 1.00 61.50 801 ASP A O 1
ATOM 6165 N N . TYR A 1 802 ? -11.683 34.171 46.941 1.00 62.09 802 TYR A N 1
ATOM 6166 C CA . TYR A 1 802 ? -11.802 32.860 46.303 1.00 62.09 802 TYR A CA 1
ATOM 6167 C C . TYR A 1 802 ? -13.246 32.486 45.959 1.00 62.09 802 TYR A C 1
ATOM 6169 O O . TYR A 1 802 ? -13.472 31.892 44.905 1.00 62.09 802 TYR A O 1
ATOM 6177 N N . GLN A 1 803 ? -14.240 32.877 46.769 1.00 57.47 803 GLN A N 1
ATOM 6178 C CA . GLN A 1 803 ? -15.650 32.710 46.387 1.00 57.47 803 GLN A CA 1
ATOM 6179 C C . GLN A 1 803 ? -15.973 33.499 45.108 1.00 57.47 803 GLN A C 1
ATOM 6181 O O . GLN A 1 803 ? -16.623 32.963 44.207 1.00 57.47 803 GLN A O 1
ATOM 6186 N N . GLU A 1 804 ? -15.474 34.734 44.981 1.00 59.25 804 GLU A N 1
ATOM 6187 C CA . GLU A 1 804 ? -15.634 35.533 43.759 1.00 59.25 804 GLU A CA 1
ATOM 6188 C C . GLU A 1 804 ? -14.839 34.974 42.571 1.00 59.25 804 GLU A C 1
ATOM 6190 O O . GLU A 1 804 ? -15.351 34.921 41.449 1.00 59.25 804 GLU A O 1
ATOM 6195 N N . SER A 1 805 ? -13.623 34.475 42.805 1.00 58.28 805 SER A N 1
ATOM 6196 C CA . SER A 1 805 ? -12.813 33.824 41.767 1.00 58.28 805 SER A CA 1
ATOM 6197 C C . SER A 1 805 ? -13.475 32.548 41.233 1.00 58.28 805 SER A C 1
ATOM 6199 O O . SER A 1 805 ? -13.545 32.352 40.018 1.00 58.28 805 SER A O 1
ATOM 6201 N N . MET A 1 806 ? -14.040 31.716 42.115 1.00 55.22 806 MET A N 1
ATOM 6202 C CA . MET A 1 806 ? -14.812 30.526 41.741 1.00 55.22 806 MET A CA 1
ATOM 6203 C C . MET A 1 806 ? -16.110 30.892 41.007 1.00 55.22 806 MET A C 1
ATOM 6205 O O . MET A 1 806 ? -16.418 30.273 39.990 1.00 55.22 806 MET A O 1
ATOM 6209 N N . LEU A 1 807 ? -16.828 31.940 41.439 1.00 53.31 807 LEU A N 1
ATOM 6210 C CA . LEU A 1 807 ? -17.978 32.497 40.707 1.00 53.31 807 LEU A CA 1
ATOM 6211 C C . LEU A 1 807 ? -17.597 32.930 39.288 1.00 53.31 807 LEU A C 1
ATOM 6213 O O . LEU A 1 807 ? -18.326 32.650 38.338 1.00 53.31 807 LEU A O 1
ATOM 6217 N N . LYS A 1 808 ? -16.466 33.623 39.129 1.00 54.03 808 LYS A N 1
ATOM 6218 C CA . LYS A 1 808 ? -15.984 34.101 37.828 1.00 54.03 808 LYS A CA 1
ATOM 6219 C C . LYS A 1 808 ? -15.582 32.936 36.921 1.00 54.03 808 LYS A C 1
ATOM 6221 O O . LYS A 1 808 ? -15.945 32.938 35.745 1.00 54.03 808 LYS A O 1
ATOM 6226 N N . MET A 1 809 ? -14.890 31.933 37.462 1.00 52.34 809 MET A N 1
ATOM 6227 C CA . MET A 1 809 ? -14.455 30.745 36.722 1.00 52.34 809 MET A CA 1
ATOM 6228 C C . MET A 1 809 ? -15.646 29.878 36.277 1.00 52.34 809 MET A C 1
ATOM 6230 O O . MET A 1 809 ? -15.749 29.562 35.092 1.00 52.34 809 MET A O 1
ATOM 6234 N N . ALA A 1 810 ? -16.601 29.604 37.175 1.00 46.25 810 ALA A N 1
ATOM 6235 C CA . ALA A 1 810 ? -17.848 28.905 36.855 1.00 46.25 810 ALA A CA 1
ATOM 6236 C C . ALA A 1 810 ? -18.650 29.643 35.769 1.00 46.25 810 ALA A C 1
ATOM 6238 O O . ALA A 1 810 ? -18.906 29.091 34.699 1.00 46.25 810 ALA A O 1
ATOM 6239 N N . ARG A 1 811 ? -18.945 30.937 35.961 1.00 49.66 811 ARG A N 1
ATOM 6240 C CA . ARG A 1 811 ? -19.681 31.752 34.971 1.00 49.66 811 ARG A CA 1
ATOM 6241 C C . ARG A 1 811 ? -19.003 31.815 33.603 1.00 49.66 811 ARG A C 1
ATOM 6243 O O . ARG A 1 811 ? -19.693 31.961 32.596 1.00 49.66 811 ARG A O 1
ATOM 6250 N N . THR A 1 812 ? -17.673 31.738 33.554 1.00 48.19 812 THR A N 1
ATOM 6251 C CA . THR A 1 812 ? -16.915 31.721 32.294 1.00 48.19 812 THR A CA 1
ATOM 6252 C C . THR A 1 812 ? -17.096 30.378 31.585 1.00 48.19 812 THR A C 1
ATOM 6254 O O . THR A 1 812 ? -17.494 30.364 30.423 1.00 48.19 812 THR A O 1
ATOM 6257 N N . TYR A 1 813 ? -16.938 29.267 32.311 1.00 45.09 813 TYR A N 1
ATOM 6258 C CA . TYR A 1 813 ? -17.180 27.909 31.817 1.00 45.09 813 TYR A CA 1
ATOM 6259 C C . TYR A 1 813 ? -18.621 27.709 31.300 1.00 45.09 813 TYR A C 1
ATOM 6261 O O . TYR A 1 813 ? -18.828 27.214 30.190 1.00 45.09 813 TYR A O 1
ATOM 6269 N N . TYR A 1 814 ? -19.639 28.176 32.030 1.00 48.50 814 TYR A N 1
ATOM 6270 C CA . TYR A 1 814 ? -21.036 28.027 31.596 1.00 48.50 814 TYR A CA 1
ATOM 6271 C C . TYR A 1 814 ? -21.450 28.988 30.471 1.00 48.50 814 TYR A C 1
ATOM 6273 O O . TYR A 1 814 ? -22.367 28.667 29.712 1.00 48.50 814 TYR A O 1
ATOM 6281 N N . LYS A 1 815 ? -20.763 30.129 30.293 1.00 44.34 815 LYS A N 1
ATOM 6282 C CA . LYS A 1 815 ? -20.941 30.981 29.103 1.00 44.34 815 LYS A CA 1
ATOM 6283 C C . LYS A 1 815 ? -20.429 30.320 27.823 1.00 44.34 815 LYS A C 1
ATOM 6285 O O . LYS A 1 815 ? -21.013 30.575 26.774 1.00 44.34 815 LYS A O 1
ATOM 6290 N N . SER A 1 816 ? -19.388 29.486 27.888 1.00 41.91 816 SER A N 1
ATOM 6291 C CA . SER A 1 816 ? -18.960 28.680 26.737 1.00 41.91 816 SER A CA 1
ATOM 6292 C C . SER A 1 816 ? -19.905 27.505 26.465 1.00 41.91 816 SER A C 1
ATOM 6294 O O . SER A 1 816 ? -20.259 27.287 25.313 1.00 41.91 816 SER A O 1
ATOM 6296 N N . VAL A 1 817 ? -20.401 26.813 27.500 1.00 35.03 817 VAL A N 1
ATOM 6297 C CA . VAL A 1 817 ? -21.300 25.650 27.328 1.00 35.03 817 VAL A CA 1
ATOM 6298 C C . VAL A 1 817 ? -22.676 26.046 26.761 1.00 35.03 817 VAL A C 1
ATOM 6300 O O . VAL A 1 817 ? -23.132 25.458 25.786 1.00 35.03 817 VAL A O 1
ATOM 6303 N N . ASN A 1 818 ? -23.325 27.090 27.294 1.00 34.38 818 ASN A N 1
ATOM 6304 C CA . ASN A 1 818 ? -24.667 27.515 26.844 1.00 34.38 818 ASN A CA 1
ATOM 6305 C C . ASN A 1 818 ? -24.696 28.235 25.481 1.00 34.38 818 ASN A C 1
ATOM 6307 O O . ASN A 1 818 ? -25.767 28.635 25.024 1.00 34.38 818 ASN A O 1
ATOM 6311 N N . LYS A 1 819 ? -23.539 28.437 24.837 1.00 34.78 819 LYS A N 1
ATOM 6312 C CA . LYS A 1 819 ? -23.440 29.004 23.481 1.00 34.78 819 LYS A CA 1
ATOM 6313 C C . LYS A 1 819 ? -23.316 27.928 22.390 1.00 34.78 819 LYS A C 1
ATOM 6315 O O . LYS A 1 819 ? -23.194 28.278 21.225 1.00 34.78 819 LYS A O 1
ATOM 6320 N N . ILE A 1 820 ? -23.306 26.653 22.789 1.00 32.44 820 ILE A N 1
ATOM 6321 C CA . ILE A 1 820 ? -23.201 25.466 21.922 1.00 32.44 820 ILE A CA 1
ATOM 6322 C C . ILE A 1 820 ? -24.559 24.731 21.834 1.00 32.44 820 ILE A C 1
ATOM 6324 O O . ILE A 1 820 ? -24.784 23.936 20.931 1.00 32.44 820 ILE A O 1
ATOM 6328 N N . THR A 1 821 ? -25.489 25.020 22.751 1.00 28.91 821 THR A N 1
ATOM 6329 C CA . THR A 1 821 ? -26.844 24.435 22.840 1.00 28.91 821 THR A CA 1
ATOM 6330 C C . THR A 1 821 ? -27.965 25.377 22.366 1.00 28.91 821 THR A C 1
ATOM 6332 O O . THR A 1 821 ? -29.134 25.185 22.708 1.00 28.91 821 THR A O 1
ATOM 6335 N N . LYS A 1 822 ? -27.609 26.391 21.572 1.00 26.88 822 LYS A N 1
ATOM 6336 C CA . LYS A 1 822 ? -28.497 27.250 20.776 1.00 26.88 822 LYS A CA 1
ATOM 6337 C C . LYS A 1 822 ? -27.915 27.403 19.380 1.00 26.88 822 LYS A C 1
ATOM 6339 O O . LYS A 1 822 ? -28.738 27.459 18.446 1.00 26.88 822 LYS A O 1
#